Protein 9DO2 (pdb70)

InterPro domains:
  IPR000149 Haemagglutinin, influenzavirus A [PR00330] (30-53)
  IPR000149 Haemagglutinin, influenzavirus A [PR00330] (75-93)
  IPR000149 Haemagglutinin, influenzavirus A [PR00330] (113-128)
  IPR000149 Haemagglutinin, influenzavirus A [PR00330] (193-211)
  IPR000149 Haemagglutinin, influenzavirus A [PR00330] (231-248)
  IPR000149 Haemagglutinin, influenzavirus A [PR00330] (250-270)
  IPR000149 Haemagglutinin, influenzavirus A [PR00330] (309-325)
  IPR000149 Haemagglutinin, influenzavirus A [PR00330] (329-343)
  IPR001364 Haemagglutinin, influenzavirus A/B [MF_04072] (1-566)
  IPR001364 Haemagglutinin, influenzavirus A/B [PF00509] (29-566)
  IPR001364 Haemagglutinin, influenzavirus A/B [PR00329] (30-53)
  IPR001364 Haemagglutinin, influenzavirus A/B [PR00329] (309-325)
  IPR001364 Haemagglutinin, influenzavirus A/B [PR00329] (329-343)
  IPR001364 Haemagglutinin, influenzavirus A/B [PR00329] (380-403)
  IPR001364 Haemagglutinin, influenzavirus A/B [PR00329] (419-440)
  IPR001364 Haemagglutinin, influenzavirus A/B [PR00329] (482-500)
  IPR008980 Viral capsid/haemagglutinin protein [SSF49818] (29-341)
  IPR013828 Haemagglutinin, HA1 chain, alpha/beta domain superfamily [G3DSA:3.90.209.20] (73-288)

Sequence (1109 aa):
VQVMQSGAEARMTGATVKISCKASGYTFSDYFLHWVKQAPGKGLEWMGLVDVDNGEVRYAEKFQGRVTITADTSTETAYLEMTTVTSGDTAVYYCASTTPRGGNPSVYNYFFVDVWGKGTTVTVSSLTQSSSASASLGSSVKLTCTLSSGHDNYIIAWHQQQPGKAPRYLMQVGAGGTYNKGSGVPHRFSGSSSGADRYLTISNLQSDDEADYYCETWDSKTVFGGGTTLTVLQNSSIGEICDSPHQILDGENCTLIDALLGDPQCDGFQNKKWDLFVERSKAYSNCYPYDVPDYASLRSLVASSGTLEFKNESFNWTGVTQNGTSSACIRGSSSSFFSRLNWLTHLNYTYPALNVTMPNNEQFDKLYIWGVHHPGTDKDQIFLYAQSSGRITVSTKRSQQAVIPNIGSRPRIRDIPSRISIYWTIVKPGDILLINSTGNLIAPRGYFKIRSGKSSIMRSDAPIGKCKSECITPNGSIPNDKPFQNVNRITYGACPRYVKQSFHQIEKEFSEVEGRIQDLEKYVEDTKIDLWSYNAQNSSIGEICDSPHQILDGENCTLIDALLGDPQCDGFQNKKWDLFVERSKAYSNCYPYDVPDYASLRSLVASSGTLEFKNESFNWTGVTQNGTSSACIRGSSSSFFSRLNWLTHLNYTYPALNVTMPNNEQFDKLYIWGVHHPGTDKDQIFLYAQSSGRITVSTKRSQQAVIPNIGSRPRIRDIPSRISIYWTIVKPGDILLINSTGNLIAPRGYFKIRSGKSSIMRSDAPIGKCKSECITPNGSIPNDKPFQNVNRITYGACPRYVKQSFHQIEKEFSEVEGRIQDLEKYVEDTKIDLWSYNAQNSSIGEICDSPHQILDGENCTLIDALLGDPQCDGFQNKKWDLFVERSKAYSNCYPYDVPDYASLRSLVASSGTLEFKNESFNWTGVTQNGTSSACIRGSSSSFFSRLNWLALNVTMPNNEQFDKLYIWGVHHITVSTKRSQQAVIPRDIPSRISIYWTIVKPGDILLINSTGNLIAPRGYFKIRSGKSSIMRSDAPIGKCKSECITPNGSIPNDKPFQNVNRITYGACPRYVKQSFHQIEKEFSEVEGRIQDLEKYVEDTKIDLWSYNA

Radius of gyration: 34.78 Å; Cα contacts (8 Å, |Δi|>4): 2765; chains: 5; bounding box: 74×75×114 Å

Foldseek 3Di:
DAKAKDAFDEAAFQAKGKIKIAGPPDPPLFKKKFKWWDAVVGDTHGAWIAGLQDGDIGGDPVNPPQWDWGHDNVVHMTMTMGGRDHQRSFTKIKIFIFDGCNPPPDPPRRNDGDGIYPIYTYGYDD/DAADEAEEDAAFDKDKGKDFDDPVDKFFKKFKKWDAVVGDIGGAWIGTRPQDTDGDPPHDPQKDWGHDIRMIMIMGNGDHDPPWTWMWMQGDDVDRDTNPIYGYDYD/DADFPQFAECPDFHEDEDPAADPVCVLQAQLVPVVSAFDFGQEYEYEPNHDGQADAADEDVVQVVSWQSQQLRTSHWDFDPWCQDQWDWFDFAQRRQHPNHTHHHPFWIQIFGDPLAQAFDKTKDWAQDQAKWKFKKKFKAAAAQVVVCVTHVDSFWWKKKAKPVGIDIDGHDHHFDPDDPNGRIYMYMDMDMAGHRMMIIITISDRITGGRGIGGGDRDQGEYHYANGHYDHDHADKADNSHGDHQPDLAYDPDCDMDDDHRHYEPPNRYDDDADDDDQDDDVVVVVNVVSVVVRHVVNVVD/DEDFPQAAACPDFHEDEQPAADPVCLLQAQLVPVVSAFDFGQEYEHEPNHDGFAAAEDEVVVQVVSFQSQQQRTNHWDFDDWDPPQWDKFDWDCRRDHPNHTGHTPFKIFTFHDPLADAKDKTKDAAQDQAKWKFKWKFKAAAACVVVCVTHVDSQKWWKKAKPVGIDIDDHDHHFDPQDPNGRIYMYMDMDMHGHPMMIIITIRDGIIGGRGIIGGDSHQHEYHYANGHYDHDHAFKADRSHRDHPPDLEYDHDQDIDGDGRHYEPPVHYDRDADDDDDDPDVNVVVNVVSVVVRVVVNVVD/DEDAPQFAACPPFNEDEPPAADPVCVLQAQLVVVVCAFHFGQEYEAEPNHDRQFAAADEVVVQVVSQQSQQQRTSHWDQDPWDPPPKAKQDWDPRRDHPNHTHGGPFWIAMCDKTKDAQQDQAKWKWKWKAKCFWKDKPVGIDDDDGVPDPIYIYMDMDIYHHGMMIITHDDDRIGGGRGIIRGDGDQGEYDYADGHYDHDHAPKADRSYRDHQPDQAYDHDQDIDDDGHHHEDPSRYDHDADDPDDDDDVVVVVNVVVVVVRVVVNVVD

B-factor: mean 86.52, std 24.94, range [23.6, 182.09]

Nearest PDB structures (foldseek):
  6p6p-assembly2_B  TM=9.910E-01  e=1.097E-50  Influenza A virus (A/Sichuan/2/1987(H3N2))
  6mzk-assembly1_A  TM=9.885E-01  e=2.716E-50  Influenza A virus (A/swine/Pennsylvania/A01076779/2010(H3N2))
  6mym-assembly1_C  TM=9.865E-01  e=4.523E-50  Influenza A virus (A/Philippines/2/1982(H3N2))
  8g5a-assembly1_A  TM=9.925E-01  e=8.435E-50  Influenza A virus
  5k9k-assembly1_I  TM=9.317E-01  e=6.036E-47  Influenza A virus (A/Hong Kong/1/1968(H3N2))

Organism: Influenza A virus (NCBI:txid11320)

Secondary structure (DSSP, 8-state):
-----SSEE-SSS-EEEESS--HHHHHHT-GGGGGGTT-B-SEEEE-TT----SS--B-TTHHHHHHHHHHH-B--EEE------SEE----EEEEE-SSSEE--TTEEE-EEBTTB---EEEEEE--SSS-EEEEEEEEE-SSHHHHHHHHS-S---EEEEESS-EEEE------PPPBTTB--EEEEEEEEE-TT-EEEEEESS--EEESEEE-----S-EEEE--PPEE------EETTEE---SSSEE-S-S--BSS-PEE-S----------SS---HHHHHHHHHHHHHHHHHHHH-/-----SSEE-SSS-EEEESS--HHHHHHT-GGGGGGTT-B-SEEEE-TT----SS-EE-TTHHHHHHHHHHH-B--EEE------SSB----EEEEEETTEEE--SSEEE-B-BTTB-PPEEEEEE--SSS-EEEEEEEEE-SSHHHHHHHHS-S---EEEE-SS-EEEE---------BTTB--EEEEEEEEE-TT-EEEEEESS--EEESEEEE----S-EEEE--PPEE----SBB-TT--B--SSSEE-S-S--BSS--EE-S----------SS---HHHHHHHHHHHHHHHHHHHT-/-----S-EE-SSS-EEEESS--HHHHHTT-GGGGGGTT-B-SEEEE-TT----SS-EE-TTHHHHHHHHHHH-B--EEE------SS-----EEEEEETTEEE--SSEEE--EEEEEE--SSS-EEEEEEEE--EEE-SS-EEE---------EEEEEEEE-TT-EEEEEESS-EEEE-EEE-----S-EEEE--PPEE------B-TT----SSSSEE-S-S--BSS--EE-S----------SS---HHHHHHHHHHHHHHHHHHHH-/---EEPPP--EETT--EEEEEE---STTS--EEEEEEE-TTS--EEEEEEETTSS-B---TTTTTTEEEEEETTTTEEEEEESS--GGG-EEEE-EEE---TT----GGGG-EEEE---EEE-EE-/-B----EEE-TT--EEEEEE--TT-SS--EEEEEE-TTS--EEEEEE-TTS-EE--TT--TTEEEEE-SSEEEEEES---SS---EEE-B--SSS--B---EEEEE-

Structure (mmCIF, N/CA/C/O backbone):
data_9DO2
#
_entry.id   9DO2
#
_cell.length_a   1.00
_cell.length_b   1.00
_cell.length_c   1.00
_cell.angle_alpha   90.00
_cell.angle_beta   90.00
_cell.angle_gamma   90.00
#
_symmetry.space_group_name_H-M   'P 1'
#
loop_
_entity.id
_entity.type
_entity.pdbx_description
1 polymer 'Fab-1664 heavy chain'
2 polymer 'Fab-1664 light chain'
3 polymer Hemagglutinin
4 branched 2-acetamido-2-deoxy-beta-D-glucopyranose-(1-4)-2-acetamido-2-deoxy-beta-D-glucopyranose
5 branched beta-D-mannopyranose-(1-4)-2-acetamido-2-deoxy-beta-D-glucopyranose-(1-4)-2-acetamido-2-deoxy-beta-D-glucopyranose
6 branched alpha-D-mannopyranose-(1-2)-alpha-D-mannopyranose-(1-2)-alpha-D-mannopyranose-(1-3)-[alpha-D-mannopyranose-(1-6)]beta-D-mannopyranose-(1-4)-2-acetamido-2-deoxy-beta-D-glucopyranose-(1-4)-2-acetamido-2-deoxy-beta-D-glucopyranose
7 non-polymer 2-acetamido-2-deoxy-beta-D-glucopyranose
#
loop_
_atom_site.group_PDB
_atom_site.id
_atom_site.type_symbol
_atom_site.label_atom_id
_atom_site.label_alt_id
_atom_site.label_comp_id
_atom_site.label_asym_id
_atom_site.label_entity_id
_atom_site.label_seq_id
_atom_site.pdbx_PDB_ins_code
_atom_site.Cartn_x
_atom_site.Cartn_y
_atom_site.Cartn_z
_atom_site.occupancy
_atom_site.B_iso_or_equiv
_atom_site.auth_seq_id
_atom_site.auth_comp_id
_atom_site.auth_asym_id
_atom_site.auth_atom_id
_atom_site.pdbx_PDB_model_num
ATOM 1 N N . VAL A 1 2 ? 192.208 207.330 169.271 1.00 75.89 2 VAL H N 1
ATOM 2 C CA . VAL A 1 2 ? 192.597 208.715 169.040 1.00 77.64 2 VAL H CA 1
ATOM 3 C C . VAL A 1 2 ? 192.513 209.022 167.548 1.00 76.87 2 VAL H C 1
ATOM 4 O O . VAL A 1 2 ? 192.647 208.126 166.712 1.00 75.12 2 VAL H O 1
ATOM 8 N N . GLN A 1 3 ? 192.269 210.288 167.215 1.00 76.80 3 GLN H N 1
ATOM 9 C CA . GLN A 1 3 ? 192.153 210.719 165.830 1.00 74.67 3 GLN H CA 1
ATOM 10 C C . GLN A 1 3 ? 192.902 212.028 165.643 1.00 65.58 3 GLN H C 1
ATOM 11 O O . GLN A 1 3 ? 192.877 212.896 166.519 1.00 60.70 3 GLN H O 1
ATOM 17 N N . VAL A 1 4 ? 193.572 212.160 164.500 1.00 65.78 4 VAL H N 1
ATOM 18 C CA . VAL A 1 4 ? 194.235 213.398 164.105 1.00 65.07 4 VAL H CA 1
ATOM 19 C C . VAL A 1 4 ? 193.798 213.732 162.687 1.00 67.52 4 VAL H C 1
ATOM 20 O O . VAL A 1 4 ? 193.916 212.896 161.785 1.00 68.17 4 VAL H O 1
ATOM 24 N N . MET A 1 5 ? 193.300 214.950 162.489 1.00 69.11 5 MET H N 1
ATOM 25 C CA . MET A 1 5 ? 192.838 215.397 161.183 1.00 71.35 5 MET H CA 1
ATOM 26 C C . MET A 1 5 ? 193.398 216.780 160.888 1.00 72.49 5 MET H C 1
ATOM 27 O O . MET A 1 5 ? 193.687 217.561 161.799 1.00 74.00 5 MET H O 1
ATOM 32 N N . GLN A 1 6 ? 193.548 217.075 159.599 1.00 72.71 6 GLN H N 1
ATOM 33 C CA . GLN A 1 6 ? 194.134 218.322 159.137 1.00 73.69 6 GLN H CA 1
ATOM 34 C C . GLN A 1 6 ? 193.092 219.145 158.391 1.00 77.99 6 GLN H C 1
ATOM 35 O O . GLN A 1 6 ? 192.122 218.613 157.845 1.00 80.10 6 GLN H O 1
ATOM 41 N N . SER A 1 7 ? 193.306 220.458 158.374 1.00 78.57 7 SER H N 1
ATOM 42 C CA . SER A 1 7 ? 192.393 221.367 157.697 1.00 81.05 7 SER H CA 1
ATOM 43 C C . SER A 1 7 ? 192.629 221.343 156.193 1.00 84.12 7 SER H C 1
ATOM 44 O O . SER A 1 7 ? 193.773 221.348 155.729 1.00 85.99 7 SER H O 1
ATOM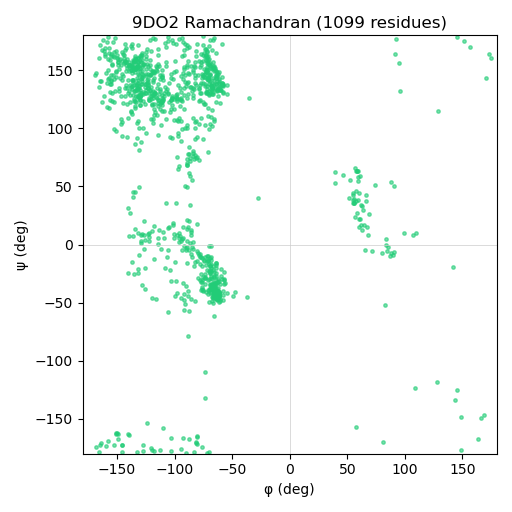 47 N N . GLY A 1 8 ? 191.535 221.323 155.432 1.00 84.44 8 GLY H N 1
ATOM 48 C CA . GLY A 1 8 ? 191.609 221.298 153.984 1.00 90.00 8 GLY H CA 1
ATOM 49 C C . GLY A 1 8 ? 192.369 222.469 153.399 1.00 97.74 8 GLY H C 1
ATOM 50 O O . GLY A 1 8 ? 192.123 223.624 153.759 1.00 98.32 8 GLY H O 1
ATOM 51 N N . ALA A 1 9 ? 193.298 222.183 152.493 1.00 101.35 9 ALA H N 1
ATOM 52 C CA . ALA A 1 9 ? 194.150 223.209 151.914 1.00 101.78 9 ALA H CA 1
ATOM 53 C C . ALA A 1 9 ? 193.532 223.775 150.639 1.00 105.41 9 ALA H C 1
ATOM 54 O O . ALA A 1 9 ? 192.519 223.290 150.132 1.00 107.56 9 ALA H O 1
ATOM 56 N N . GLU A 1 10 ? 194.167 224.824 150.121 1.00 108.25 11 GLU H N 1
ATOM 57 C CA . GLU A 1 10 ? 193.726 225.466 148.891 1.00 114.59 11 GLU H CA 1
ATOM 58 C C . GLU A 1 10 ? 194.955 225.948 148.134 1.00 113.45 11 GLU H C 1
ATOM 59 O O . GLU A 1 10 ? 196.028 226.138 148.713 1.00 110.18 11 GLU H O 1
ATOM 65 N N . ALA A 1 11 ? 194.789 226.132 146.828 1.00 115.28 12 ALA H N 1
ATOM 66 C CA . ALA A 1 11 ? 195.889 226.589 145.993 1.00 114.01 12 ALA H CA 1
ATOM 67 C C . ALA A 1 11 ? 196.287 228.015 146.351 1.00 115.51 12 ALA H C 1
ATOM 68 O O . ALA A 1 11 ? 195.441 228.855 146.670 1.00 116.46 12 ALA H O 1
ATOM 70 N N . ARG A 1 12 ? 197.589 228.284 146.299 1.00 116.46 13 ARG H N 1
ATOM 71 C CA . ARG A 1 12 ? 198.132 229.612 146.541 1.00 118.92 13 ARG H CA 1
ATOM 72 C C . ARG A 1 12 ? 199.051 229.996 145.391 1.00 120.05 13 ARG H C 1
ATOM 73 O O . ARG A 1 12 ? 199.458 229.155 144.586 1.00 119.11 13 ARG H O 1
ATOM 81 N N . MET A 1 13 ? 199.359 231.283 145.310 1.00 122.07 14 MET H N 1
ATOM 82 C CA . MET A 1 13 ? 200.229 231.814 144.272 1.00 121.60 14 MET H CA 1
ATOM 83 C C . MET A 1 13 ? 201.640 232.017 144.816 1.00 122.47 14 MET H C 1
ATOM 84 O O . MET A 1 13 ? 201.854 232.131 146.025 1.00 122.59 14 MET H O 1
ATOM 89 N N . THR A 1 14 ? 202.607 232.049 143.900 1.00 123.99 15 THR H N 1
ATOM 90 C CA . THR A 1 14 ? 203.998 232.234 144.289 1.00 124.24 15 THR H CA 1
ATOM 91 C C . THR A 1 14 ? 204.187 233.592 144.954 1.00 123.69 15 THR H C 1
ATOM 92 O O . THR A 1 14 ? 203.716 234.617 144.454 1.00 124.45 15 THR H O 1
ATOM 96 N N . GLY A 1 15 ? 204.881 233.597 146.095 1.00 121.71 16 GLY H N 1
ATOM 97 C CA . GLY A 1 15 ? 205.094 234.800 146.864 1.00 121.25 16 GLY H CA 1
ATOM 98 C C . GLY A 1 15 ? 204.047 235.082 147.919 1.00 123.96 16 GLY H C 1
ATOM 99 O O . GLY A 1 15 ? 204.223 236.022 148.707 1.00 122.96 16 GLY H O 1
ATOM 100 N N . ALA A 1 16 ? 202.970 234.305 147.965 1.00 125.91 17 ALA H N 1
ATOM 101 C CA . ALA A 1 16 ? 201.913 234.494 148.947 1.00 125.14 17 ALA H CA 1
ATOM 102 C C . ALA A 1 16 ? 202.250 233.719 150.221 1.00 123.50 17 ALA H C 1
ATOM 103 O O . ALA A 1 16 ? 203.377 233.256 150.415 1.00 121.56 17 ALA H O 1
ATOM 105 N N . THR A 1 17 ? 201.270 233.579 151.109 1.00 122.58 18 THR H N 1
ATOM 106 C CA . THR A 1 17 ? 201.441 232.867 152.367 1.00 116.06 18 THR H CA 1
ATOM 107 C C . THR A 1 17 ? 200.391 231.769 152.489 1.00 111.10 18 THR H C 1
ATOM 108 O O . THR A 1 17 ? 199.291 231.874 151.938 1.00 111.64 18 THR H O 1
ATOM 112 N N . VAL A 1 18 ? 200.745 230.709 153.216 1.00 106.34 19 VAL H N 1
ATOM 113 C CA . VAL A 1 18 ? 199.883 229.548 153.389 1.00 101.85 19 VAL H CA 1
ATOM 114 C C . VAL A 1 18 ? 199.741 229.263 154.879 1.00 94.03 19 VAL H C 1
ATOM 115 O O . VAL A 1 18 ? 200.591 229.634 155.691 1.00 92.02 19 VAL H O 1
ATOM 119 N N . LYS A 1 19 ? 198.638 228.606 155.237 1.00 87.83 20 LYS H N 1
ATOM 120 C CA . LYS A 1 19 ? 198.352 228.253 156.620 1.00 79.15 20 LYS H CA 1
ATOM 121 C C . LYS A 1 19 ? 197.785 226.842 156.675 1.00 74.95 20 LYS H C 1
ATOM 122 O O . LYS A 1 19 ? 196.939 226.473 155.856 1.00 76.50 20 LYS H O 1
ATOM 128 N N . ILE A 1 20 ? 198.253 226.058 157.646 1.00 69.83 21 ILE H N 1
ATOM 129 C CA . ILE A 1 20 ? 197.804 224.685 157.845 1.00 66.32 21 ILE H CA 1
ATOM 130 C C . ILE A 1 20 ? 197.443 224.501 159.312 1.00 65.71 21 ILE H C 1
ATOM 131 O O . ILE A 1 20 ? 198.169 224.961 160.200 1.00 67.52 21 ILE H O 1
ATOM 136 N N . SER A 1 21 ? 196.320 223.831 159.563 1.00 66.10 22 SER H N 1
ATOM 137 C CA . SER A 1 21 ? 195.806 223.613 160.907 1.00 68.02 22 SER H CA 1
ATOM 138 C C . SER A 1 21 ? 195.740 222.124 161.216 1.00 66.40 22 SER H C 1
ATOM 139 O O . SER A 1 21 ? 195.393 221.316 160.350 1.00 69.10 22 SER H O 1
ATOM 142 N N . CYS A 1 22 ? 196.069 221.768 162.456 1.00 61.48 23 CYS H N 1
ATOM 143 C CA . CYS A 1 22 ? 195.975 220.396 162.930 1.00 58.80 23 CYS H CA 1
ATOM 144 C C . CYS A 1 22 ? 195.429 220.384 164.348 1.00 60.33 23 CYS H C 1
ATOM 145 O O . CYS A 1 22 ? 195.578 221.353 165.096 1.00 63.19 23 CYS H O 1
ATOM 148 N N . LYS A 1 23 ? 194.807 219.265 164.712 1.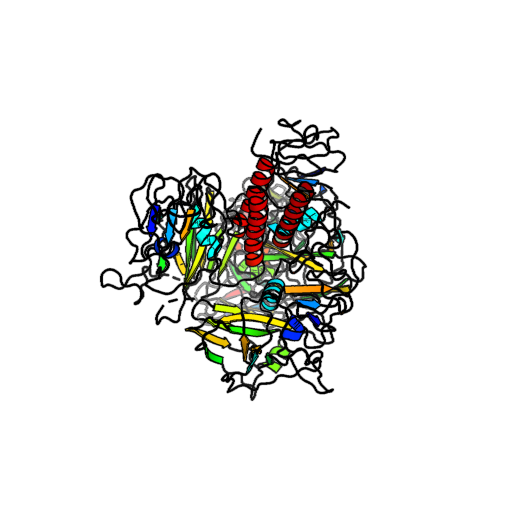00 58.85 24 LYS H N 1
ATOM 149 C CA . LYS A 1 23 ? 194.300 219.063 166.062 1.00 58.31 24 LYS H CA 1
ATOM 150 C C . LYS A 1 23 ? 193.986 217.583 166.233 1.00 63.19 24 LYS H C 1
ATOM 151 O O . LYS A 1 23 ? 193.415 216.959 165.335 1.00 69.73 24 LYS H O 1
ATOM 157 N N . ALA A 1 24 ? 194.382 217.023 167.375 1.00 59.40 25 ALA H N 1
ATOM 158 C CA . ALA A 1 24 ? 194.105 215.628 167.684 1.00 62.27 25 ALA H CA 1
ATOM 159 C C . ALA A 1 24 ? 193.009 215.483 168.731 1.00 62.84 25 ALA H C 1
ATOM 160 O O . ALA A 1 24 ? 191.990 214.833 168.478 1.00 65.10 25 ALA H O 1
ATOM 162 N N . SER A 1 25 ? 193.203 216.072 169.910 1.00 62.39 26 SER H N 1
ATOM 163 C CA . SER A 1 25 ? 192.221 216.212 170.984 1.00 64.77 26 SER H CA 1
ATOM 164 C C . SER A 1 25 ? 191.798 214.887 171.606 1.00 67.43 26 SER H C 1
ATOM 165 O O . SER A 1 25 ? 191.038 214.896 172.583 1.00 68.22 26 SER H O 1
ATOM 168 N N . GLY A 1 26 ? 192.257 213.747 171.084 1.00 69.82 27 GLY H N 1
ATOM 169 C CA . GLY A 1 26 ? 191.807 212.471 171.610 1.00 69.61 27 GLY H CA 1
ATOM 170 C C . GLY A 1 26 ? 192.497 212.057 172.889 1.00 69.02 27 GLY H C 1
ATOM 171 O O . GLY A 1 26 ? 191.910 211.345 173.708 1.00 71.31 27 GLY H O 1
ATOM 172 N N . TYR A 1 27 ? 193.738 212.490 173.082 1.00 67.21 28 TYR H N 1
ATOM 173 C CA . TYR A 1 27 ? 194.482 212.151 174.285 1.00 67.69 28 TYR H CA 1
ATOM 174 C C . TYR A 1 27 ? 193.950 212.941 175.472 1.00 70.57 28 TYR H C 1
ATOM 175 O O . TYR A 1 27 ? 193.683 214.141 175.366 1.00 71.30 28 TYR H O 1
ATOM 184 N N . THR A 1 28 ? 193.795 212.262 176.607 1.00 71.09 29 THR H N 1
ATOM 185 C CA . THR A 1 28 ? 193.237 212.890 177.804 1.00 71.62 29 THR H CA 1
ATOM 186 C C . THR A 1 28 ? 194.307 213.495 178.698 1.00 67.97 29 THR H C 1
ATOM 187 O O . THR A 1 28 ? 194.337 213.235 179.904 1.00 69.47 29 THR H O 1
ATOM 191 N N . PHE A 1 29 ? 195.202 214.311 178.144 1.00 61.99 30 PHE H N 1
ATOM 192 C CA . PHE A 1 29 ? 196.163 215.050 178.950 1.00 62.56 30 PHE H CA 1
ATOM 193 C C . PHE A 1 29 ? 196.416 216.473 178.479 1.00 62.61 30 PHE H C 1
ATOM 194 O O . PHE A 1 29 ? 196.810 217.305 179.306 1.00 64.68 30 PHE H O 1
ATOM 202 N N . SER A 1 30 ? 196.190 216.785 177.202 1.00 59.48 35 SER H N 1
ATOM 203 C CA . SER A 1 30 ? 196.519 218.094 176.637 1.00 59.29 35 SER H CA 1
ATOM 204 C C . SER A 1 30 ? 197.966 218.467 176.946 1.00 57.08 35 SER H C 1
ATOM 205 O O . SER A 1 30 ? 198.284 219.613 177.270 1.00 57.82 35 SER H O 1
ATOM 208 N N . ASP A 1 31 ? 198.854 217.478 176.850 1.00 58.64 36 ASP H N 1
ATOM 209 C CA . ASP A 1 31 ? 200.260 217.659 177.182 1.00 53.15 36 ASP H CA 1
ATOM 210 C C . ASP A 1 31 ? 201.153 216.951 176.171 1.00 45.73 36 ASP H C 1
ATOM 211 O O . ASP A 1 31 ? 202.276 216.551 176.496 1.00 44.01 36 ASP H O 1
ATOM 216 N N . TYR A 1 32 ? 200.669 216.790 174.946 1.00 44.80 37 TYR H N 1
ATOM 217 C CA . TYR A 1 32 ? 201.314 215.966 173.939 1.00 40.56 37 TYR H CA 1
ATOM 218 C C . TYR A 1 32 ? 201.964 216.836 172.871 1.00 43.41 37 TYR H C 1
ATOM 219 O O . TYR A 1 32 ? 201.593 217.995 172.670 1.00 48.50 37 TYR H O 1
ATOM 228 N N . PHE A 1 33 ? 202.947 216.258 172.189 1.00 42.43 38 PHE H N 1
ATOM 229 C CA . PHE A 1 33 ? 203.647 216.947 171.116 1.00 39.46 38 PHE H CA 1
ATOM 230 C C . PHE A 1 33 ? 202.998 216.660 169.768 1.00 35.55 38 PHE H C 1
ATOM 231 O O . PHE A 1 33 ? 202.386 215.611 169.555 1.00 36.16 38 PHE H O 1
ATOM 239 N N . LEU A 1 34 ? 203.149 217.614 168.856 1.00 32.67 39 LEU H N 1
ATOM 240 C CA . LEU A 1 34 ? 202.646 217.517 167.492 1.00 29.08 39 LEU H CA 1
ATOM 241 C C . LEU A 1 34 ? 203.786 217.882 166.552 1.00 31.31 39 LEU H C 1
ATOM 242 O O . LEU A 1 34 ? 204.328 218.987 166.633 1.00 37.48 39 LEU H O 1
ATOM 247 N N . HIS A 1 35 ? 204.167 216.957 165.682 1.00 26.94 40 HIS H N 1
ATOM 248 C CA . HIS A 1 35 ? 205.302 217.198 164.807 1.00 28.59 40 HIS H CA 1
ATOM 249 C C . HIS A 1 35 ? 204.860 217.896 163.524 1.00 34.85 40 HIS H C 1
ATOM 250 O O . HIS A 1 35 ? 203.670 218.033 163.236 1.00 41.68 40 HIS H O 1
ATOM 257 N N . TRP A 1 36 ? 205.844 218.355 162.753 1.00 34.59 41 TRP H N 1
ATOM 258 C CA . TRP A 1 36 ? 205.625 218.861 161.404 1.00 35.08 41 TRP H CA 1
ATOM 259 C C . TRP A 1 36 ? 206.687 218.251 160.505 1.00 38.81 41 TRP H C 1
ATOM 260 O O . TRP A 1 36 ? 207.884 218.388 160.778 1.00 46.14 41 TRP H O 1
ATOM 271 N N . VAL A 1 37 ? 206.257 217.568 159.450 1.00 39.39 42 VAL H N 1
ATOM 272 C CA . VAL A 1 37 ? 207.171 216.902 158.532 1.00 50.57 42 VAL H CA 1
ATOM 273 C C . VAL A 1 37 ? 206.801 217.294 157.110 1.00 54.44 42 VAL H C 1
ATOM 274 O O . VAL A 1 37 ? 205.639 217.175 156.711 1.00 53.25 42 VAL H O 1
ATOM 278 N N . LYS A 1 38 ? 207.789 217.758 156.352 1.00 58.31 43 LYS H N 1
ATOM 279 C CA . LYS A 1 38 ? 207.610 218.102 154.950 1.00 55.89 43 LYS H CA 1
ATOM 280 C C . LYS A 1 38 ? 207.859 216.875 154.084 1.00 59.55 43 LYS H C 1
ATOM 281 O O . LYS A 1 38 ? 208.767 216.085 154.358 1.00 61.43 43 LYS H O 1
ATOM 287 N N . GLN A 1 39 ? 207.035 216.703 153.047 1.00 65.25 44 GLN H N 1
ATOM 288 C CA . GLN A 1 39 ? 207.283 215.646 152.068 1.00 73.52 44 GLN H CA 1
ATOM 289 C C . GLN A 1 39 ? 206.839 216.153 150.699 1.00 83.66 44 GLN H C 1
ATOM 290 O O . GLN A 1 39 ? 205.639 216.269 150.435 1.00 84.60 44 GLN H O 1
ATOM 296 N N . ALA A 1 40 ? 207.810 216.483 149.856 1.00 88.61 45 ALA H N 1
ATOM 297 C CA . ALA A 1 40 ? 207.527 216.694 148.450 1.00 93.12 45 ALA H CA 1
ATOM 298 C C . ALA A 1 40 ? 207.343 215.347 147.759 1.00 97.13 45 ALA H C 1
ATOM 299 O O . ALA A 1 40 ? 207.966 214.355 148.148 1.00 96.65 45 ALA H O 1
ATOM 301 N N . PRO A 1 41 ? 206.478 215.277 146.748 1.00 99.03 46 PRO H N 1
ATOM 302 C CA . PRO A 1 41 ? 206.333 214.024 145.997 1.00 99.75 46 PRO H CA 1
ATOM 303 C C . PRO A 1 41 ? 207.656 213.626 145.360 1.00 101.67 46 PRO H C 1
ATOM 304 O O . PRO A 1 41 ? 208.346 214.448 144.754 1.00 102.36 46 PRO H O 1
ATOM 308 N N . GLY A 1 42 ? 208.011 212.352 145.513 1.00 100.96 47 GLY H N 1
ATOM 309 C CA . GLY A 1 42 ? 209.294 211.856 145.073 1.00 99.69 47 GLY H CA 1
ATOM 310 C C . GLY A 1 42 ? 210.408 211.985 146.089 1.00 99.74 47 GLY H C 1
ATOM 311 O O . GLY A 1 42 ? 211.507 211.468 145.848 1.00 100.35 47 GLY H O 1
ATOM 312 N N . LYS A 1 43 ? 210.165 212.659 147.207 1.00 99.39 48 LYS H N 1
ATOM 313 C CA . LYS A 1 43 ? 211.144 212.834 148.268 1.00 100.86 48 LYS H CA 1
ATOM 314 C C . LYS A 1 43 ? 210.759 211.998 149.483 1.00 95.49 48 LYS H C 1
ATOM 315 O O . LYS A 1 43 ? 209.688 211.389 149.541 1.00 93.34 48 LYS H O 1
ATOM 321 N N . GLY A 1 44 ? 211.661 211.976 150.462 1.00 94.56 49 GLY H N 1
ATOM 322 C CA . GLY A 1 44 ? 211.414 211.318 151.726 1.00 92.39 49 GLY H CA 1
ATOM 323 C C . GLY A 1 44 ? 210.885 212.279 152.774 1.00 87.16 49 GLY H C 1
ATOM 324 O O . GLY A 1 44 ? 210.622 213.455 152.514 1.00 83.21 49 GLY H O 1
ATOM 325 N N . LEU A 1 45 ? 210.725 211.755 153.986 1.00 82.05 50 LEU H N 1
ATOM 326 C CA . LEU A 1 45 ? 210.254 212.562 155.102 1.00 72.74 50 LEU H CA 1
ATOM 327 C C . LEU A 1 45 ? 211.391 213.421 155.641 1.00 70.00 50 LEU H C 1
ATOM 328 O O . LEU A 1 45 ? 212.491 212.921 155.899 1.00 68.99 50 LEU H O 1
ATOM 333 N N . GLU A 1 46 ? 211.126 214.716 155.806 1.00 64.92 51 GLU H N 1
ATOM 334 C CA . GLU A 1 46 ? 212.108 215.664 156.321 1.00 61.24 51 GLU H CA 1
ATOM 335 C C . GLU A 1 46 ? 211.493 216.411 157.494 1.00 53.23 51 GLU H C 1
ATOM 336 O O . GLU A 1 46 ? 210.440 217.039 157.347 1.00 54.81 51 GLU H O 1
ATOM 342 N N . TRP A 1 47 ? 212.146 216.349 158.649 1.00 52.07 52 TRP H N 1
ATOM 343 C CA . TRP A 1 47 ? 211.636 217.027 159.829 1.00 49.81 52 TRP H CA 1
ATOM 344 C C . TRP A 1 47 ? 211.885 218.526 159.737 1.00 50.06 52 TRP H C 1
ATOM 345 O O . TRP A 1 47 ? 212.894 218.977 159.190 1.00 58.39 52 TRP H O 1
ATOM 356 N N . MET A 1 48 ? 210.948 219.301 160.282 1.00 45.71 53 MET H N 1
ATOM 357 C CA . MET A 1 48 ? 211.060 220.754 160.242 1.00 46.78 53 MET H CA 1
ATOM 358 C C . MET A 1 48 ? 210.813 221.374 161.610 1.00 43.74 53 MET H C 1
ATOM 359 O O . MET A 1 48 ? 211.275 222.487 161.883 1.00 45.55 53 MET H O 1
ATOM 364 N N . GLY A 1 49 ? 210.085 220.674 162.475 1.00 42.00 54 GLY H N 1
ATOM 365 C CA . GLY A 1 49 ? 209.774 221.224 163.779 1.00 42.25 54 GLY H CA 1
ATOM 366 C C . GLY A 1 49 ? 208.837 220.383 164.618 1.00 40.84 54 GLY H C 1
ATOM 367 O O . GLY A 1 49 ? 208.118 219.521 164.107 1.00 44.94 54 GLY H O 1
ATOM 368 N N . LEU A 1 50 ? 208.845 220.634 165.922 1.00 37.55 55 LEU H N 1
ATOM 369 C CA . LEU A 1 50 ? 208.042 219.896 166.887 1.00 36.83 55 LEU H CA 1
ATOM 370 C C . LEU A 1 50 ? 207.391 220.900 167.825 1.00 37.08 55 LEU H C 1
ATOM 371 O O . LEU A 1 50 ? 208.069 221.794 168.339 1.00 44.64 55 LEU H O 1
ATOM 376 N N . VAL A 1 51 ? 206.090 220.757 168.058 1.00 30.70 56 VAL H N 1
ATOM 377 C CA . VAL A 1 51 ? 205.316 221.726 168.823 1.00 33.48 56 VAL H CA 1
ATOM 378 C C . VAL A 1 51 ? 204.822 221.063 170.099 1.00 39.08 56 VAL H C 1
ATOM 379 O O . VAL A 1 51 ? 204.340 219.926 170.069 1.00 40.37 56 VAL H O 1
ATOM 383 N N . ASP A 1 52 ? 204.951 221.768 171.216 1.00 43.88 57 ASP H N 1
ATOM 384 C CA . ASP A 1 52 ? 204.378 221.342 172.488 1.00 47.99 57 ASP H CA 1
ATOM 385 C C . ASP A 1 52 ? 203.059 222.086 172.648 1.00 52.40 57 ASP H C 1
ATOM 386 O O . ASP A 1 52 ? 203.044 223.294 172.891 1.00 55.66 57 ASP H O 1
ATOM 391 N N . VAL A 1 53 ? 201.947 221.365 172.492 1.00 50.61 58 VAL H N 1
ATOM 392 C CA . VAL A 1 53 ? 200.634 222.002 172.547 1.00 50.40 58 VAL H CA 1
ATOM 393 C C . VAL A 1 53 ? 200.352 222.557 173.935 1.00 53.20 58 VAL H C 1
ATOM 394 O O . VAL A 1 53 ? 199.598 223.526 174.085 1.00 59.11 58 VAL H O 1
ATOM 398 N N . ASP A 1 54 ? 200.949 221.964 174.969 1.00 52.97 59 ASP H N 1
ATOM 399 C CA . ASP A 1 54 ? 200.641 222.373 176.335 1.00 55.39 59 ASP H CA 1
ATOM 400 C C . ASP A 1 54 ? 201.264 223.719 176.689 1.00 56.51 59 ASP H C 1
ATOM 401 O O . ASP A 1 54 ? 200.727 224.443 177.535 1.00 59.34 59 ASP H O 1
ATOM 406 N N . ASN A 1 55 ? 202.379 224.074 176.062 1.00 55.35 62 ASN H N 1
ATOM 407 C CA . ASN A 1 55 ? 203.125 225.270 176.436 1.00 58.52 62 ASN H CA 1
ATOM 408 C C . ASN A 1 55 ? 203.607 225.946 175.156 1.00 59.19 62 ASN H C 1
ATOM 409 O O . ASN A 1 55 ? 203.104 225.687 174.059 1.00 56.32 62 ASN H O 1
ATOM 414 N N . GLY A 1 56 ? 204.571 226.850 175.290 1.00 61.37 63 GLY H N 1
ATOM 415 C CA . GLY A 1 56 ? 205.106 227.591 174.170 1.00 60.85 63 GLY H CA 1
ATOM 416 C C . GLY A 1 56 ? 206.327 226.992 173.508 1.00 61.16 63 GLY H C 1
ATOM 417 O O . GLY A 1 56 ? 207.002 227.692 172.746 1.00 60.00 63 GLY H O 1
ATOM 418 N N . GLU A 1 57 ? 206.640 225.726 173.771 1.00 61.42 64 GLU H N 1
ATOM 419 C CA . GLU A 1 57 ? 207.825 225.113 173.183 1.00 56.85 64 GLU H CA 1
ATOM 420 C C . GLU A 1 57 ? 207.588 224.823 171.706 1.00 52.38 64 GLU H C 1
ATOM 421 O O . GLU A 1 57 ? 206.664 224.083 171.350 1.00 49.62 64 GLU H O 1
ATOM 427 N N . VAL A 1 58 ? 208.418 225.411 170.850 1.00 50.29 65 VAL H N 1
ATOM 428 C CA . VAL A 1 58 ? 208.423 225.129 169.420 1.00 45.77 65 VAL H CA 1
ATOM 429 C C . VAL A 1 58 ? 209.854 224.812 169.012 1.00 48.54 65 VAL H C 1
ATOM 430 O O . VAL A 1 58 ? 210.773 225.583 169.310 1.00 57.34 65 VAL H O 1
ATOM 434 N N . ARG A 1 59 ? 210.042 223.686 168.336 1.00 42.33 66 ARG H N 1
ATOM 435 C CA . ARG A 1 59 ? 211.355 223.232 167.909 1.00 45.77 66 ARG H CA 1
ATOM 436 C C . ARG A 1 59 ? 211.490 223.395 166.400 1.00 49.71 66 ARG H C 1
ATOM 437 O O . ARG A 1 59 ? 210.522 223.682 165.693 1.00 46.74 66 ARG H O 1
ATOM 445 N N . TYR A 1 60 ? 212.714 223.203 165.912 1.00 53.55 67 TYR H N 1
ATOM 446 C CA . TYR A 1 60 ? 213.026 223.417 164.507 1.00 53.73 67 TYR H CA 1
ATOM 447 C C . TYR A 1 60 ? 214.157 222.490 164.090 1.00 51.31 67 TYR H C 1
ATOM 448 O O . TYR A 1 60 ? 214.881 221.943 164.925 1.00 48.21 67 TYR H O 1
ATOM 457 N N . ALA A 1 61 ? 214.299 222.324 162.781 1.00 54.23 68 ALA H N 1
ATOM 458 C CA . ALA A 1 61 ? 215.443 221.646 162.193 1.00 56.38 68 ALA H CA 1
ATOM 459 C C . ALA A 1 61 ? 216.418 222.677 161.638 1.00 61.88 68 ALA H C 1
ATOM 460 O O . ALA A 1 61 ? 216.143 223.878 161.607 1.00 62.99 68 ALA H O 1
ATOM 462 N N . GLU A 1 62 ? 217.579 222.191 161.195 1.00 62.82 69 GLU H N 1
ATOM 463 C CA . GLU A 1 62 ? 218.612 223.100 160.709 1.00 66.73 69 GLU H CA 1
ATOM 464 C C . GLU A 1 62 ? 218.211 223.769 159.399 1.00 66.21 69 GLU H C 1
ATOM 465 O O . GLU A 1 62 ? 218.565 224.931 159.167 1.00 66.68 69 GLU H O 1
ATOM 471 N N . LYS A 1 63 ? 217.477 223.067 158.537 1.00 66.65 70 LYS H N 1
ATOM 472 C CA . LYS A 1 63 ? 217.092 223.611 157.241 1.00 69.59 70 LYS H CA 1
ATOM 473 C C . LYS A 1 63 ? 215.795 224.409 157.278 1.00 69.24 70 LYS H C 1
ATOM 474 O O . LYS A 1 63 ? 215.422 224.995 156.256 1.00 68.12 70 LYS H O 1
ATOM 480 N N . PHE A 1 64 ? 215.100 224.449 158.414 1.00 66.63 71 PHE H N 1
ATOM 481 C CA . PHE A 1 64 ? 213.856 225.196 158.530 1.00 64.34 71 PHE H CA 1
ATOM 482 C C . PHE A 1 64 ? 213.877 226.249 159.628 1.00 64.02 71 PHE H C 1
ATOM 483 O O . PHE A 1 64 ? 212.851 226.899 159.858 1.00 63.67 71 PHE H O 1
ATOM 491 N N . GLN A 1 65 ? 215.000 226.432 160.315 1.00 64.56 72 GLN H N 1
ATOM 492 C CA . GLN A 1 65 ? 215.091 227.466 161.334 1.00 65.94 72 GLN H CA 1
ATOM 493 C C . GLN A 1 65 ? 215.022 228.850 160.700 1.00 69.37 72 GLN H C 1
ATOM 494 O O . GLN A 1 65 ? 215.663 229.117 159.679 1.00 69.41 72 GLN H O 1
ATOM 500 N N . GLY A 1 66 ? 214.238 229.729 161.308 1.00 70.92 74 GLY H N 1
ATOM 501 C CA . GLY A 1 66 ? 214.121 231.106 160.827 1.00 71.40 74 GLY H CA 1
ATOM 502 C C . GLY A 1 66 ? 213.161 231.353 159.685 1.00 69.97 74 GLY H C 1
ATOM 503 O O . GLY A 1 66 ? 212.302 232.233 159.779 1.00 70.61 74 GLY H O 1
ATOM 504 N N . ARG A 1 67 ? 213.292 230.594 158.595 1.00 68.32 75 ARG H N 1
ATOM 505 C CA . ARG A 1 67 ? 212.436 230.808 157.433 1.00 70.75 75 ARG H CA 1
ATOM 506 C C . ARG A 1 67 ? 210.985 230.445 157.722 1.00 73.29 75 ARG H C 1
ATOM 507 O O . ARG A 1 67 ? 210.070 231.042 157.143 1.00 78.00 75 ARG H O 1
ATOM 515 N N . VAL A 1 68 ? 210.756 229.486 158.614 1.00 74.76 76 VAL H N 1
ATOM 516 C CA . VAL A 1 68 ? 209.429 228.950 158.890 1.00 73.59 76 VAL H CA 1
ATOM 517 C C . VAL A 1 68 ? 209.077 229.238 160.343 1.00 73.24 76 VAL H C 1
ATOM 518 O O . VAL A 1 68 ? 209.880 228.975 161.246 1.00 71.06 76 VAL H O 1
ATOM 522 N N . THR A 1 69 ? 207.882 229.783 160.563 1.00 74.91 77 THR H N 1
ATOM 523 C CA . THR A 1 69 ? 207.356 230.039 161.895 1.00 72.84 77 THR H CA 1
ATOM 524 C C . THR A 1 69 ? 206.164 229.130 162.164 1.00 69.64 77 THR H C 1
ATOM 525 O O . THR A 1 69 ? 205.268 229.000 161.324 1.00 70.04 77 THR H O 1
ATOM 529 N N . ILE A 1 70 ? 206.151 228.515 163.345 1.00 66.17 78 ILE H N 1
ATOM 530 C CA . ILE A 1 70 ? 205.138 227.538 163.728 1.00 62.49 78 ILE H CA 1
ATOM 531 C C . ILE A 1 70 ? 204.520 227.980 165.045 1.00 65.19 78 ILE H C 1
ATOM 532 O O . ILE A 1 70 ? 205.240 228.393 165.961 1.00 64.51 78 ILE H O 1
ATOM 537 N N . THR A 1 71 ? 203.192 227.902 165.144 1.00 66.62 79 THR H N 1
ATOM 538 C CA . THR A 1 71 ? 202.485 228.324 166.344 1.00 67.61 79 THR H CA 1
ATOM 539 C C . THR A 1 71 ? 201.493 227.245 166.758 1.00 62.38 79 THR H C 1
ATOM 540 O O . THR A 1 71 ? 201.258 226.273 166.040 1.00 60.42 79 THR H O 1
ATOM 544 N N . ALA A 1 72 ? 200.906 227.427 167.938 1.00 60.38 80 ALA H N 1
ATOM 545 C CA . ALA A 1 72 ? 199.867 226.518 168.414 1.00 54.85 80 ALA H CA 1
ATOM 546 C C . ALA A 1 72 ? 199.014 227.255 169.430 1.00 60.27 80 ALA H C 1
ATOM 547 O O . ALA A 1 72 ? 199.537 227.773 170.421 1.00 66.86 80 ALA H O 1
ATOM 549 N N . ASP A 1 73 ? 197.710 227.301 169.181 1.00 60.37 81 ASP H N 1
ATOM 550 C CA . ASP A 1 73 ? 196.763 227.874 170.129 1.00 62.23 81 ASP H CA 1
ATOM 551 C C . ASP A 1 73 ? 196.468 226.819 171.185 1.00 63.11 81 ASP H C 1
ATOM 552 O O . ASP A 1 73 ? 195.775 225.831 170.912 1.00 65.26 81 ASP H O 1
ATOM 557 N N . THR A 1 74 ? 197.024 227.010 172.384 1.00 60.86 82 THR H N 1
ATOM 558 C CA . THR A 1 74 ? 196.854 226.025 173.446 1.00 58.66 82 THR H CA 1
ATOM 559 C C . THR A 1 74 ? 195.452 226.062 174.036 1.00 61.94 82 THR H C 1
ATOM 560 O O . THR A 1 74 ? 194.962 225.037 174.522 1.00 64.45 82 THR H O 1
ATOM 564 N N . SER A 1 75 ? 194.798 227.227 174.013 1.00 62.45 83 SER H N 1
ATOM 565 C CA . SER A 1 75 ? 193.467 227.340 174.601 1.00 65.92 83 SER H CA 1
ATOM 566 C C . SER A 1 75 ? 192.468 226.438 173.888 1.00 67.57 83 SER H C 1
ATOM 567 O O . SER A 1 75 ? 191.673 225.747 174.536 1.00 70.31 83 SER H O 1
ATOM 570 N N . THR A 1 76 ? 192.489 226.431 172.559 1.00 67.04 84 THR H N 1
ATOM 571 C CA . THR A 1 76 ? 191.653 225.523 171.786 1.00 63.88 84 THR H CA 1
ATOM 572 C C . THR A 1 76 ? 192.372 224.229 171.426 1.00 64.05 84 THR H C 1
ATOM 573 O O . THR A 1 76 ? 191.750 223.331 170.848 1.00 63.26 84 THR H O 1
ATOM 577 N N . GLU A 1 77 ? 193.659 224.117 171.759 1.00 65.65 85 GLU H N 1
ATOM 578 C CA . GLU A 1 77 ? 194.447 222.904 171.546 1.00 63.86 85 GLU H CA 1
ATOM 579 C C . GLU A 1 77 ? 194.518 222.548 170.058 1.00 61.31 85 GLU H C 1
ATOM 580 O O . GLU A 1 77 ? 194.095 221.477 169.617 1.00 62.19 85 GLU H O 1
ATOM 586 N N . THR A 1 78 ? 195.050 223.490 169.283 1.00 60.87 86 THR H N 1
ATOM 587 C CA . THR A 1 78 ? 195.289 223.295 167.862 1.00 60.32 86 THR H CA 1
ATOM 588 C C . THR A 1 78 ? 196.679 223.811 167.525 1.00 60.18 86 THR H C 1
ATOM 589 O O . THR A 1 78 ? 197.252 224.622 168.253 1.00 62.01 86 THR H O 1
ATOM 593 N N . ALA A 1 79 ? 197.223 223.332 166.410 1.00 53.91 87 ALA H N 1
ATOM 594 C CA . ALA A 1 79 ? 198.545 223.730 165.951 1.00 54.72 87 ALA H CA 1
ATOM 595 C C . ALA A 1 79 ? 198.455 224.298 164.543 1.00 56.31 87 ALA H C 1
ATOM 596 O O . ALA A 1 79 ? 197.792 223.724 163.674 1.00 57.50 87 ALA H O 1
ATOM 598 N N . TYR A 1 80 ? 199.128 225.422 164.316 1.00 58.49 88 TYR H N 1
ATOM 599 C CA . TYR A 1 80 ? 199.112 226.103 163.034 1.00 62.34 88 TYR H CA 1
ATOM 600 C C . TYR A 1 80 ? 200.529 226.223 162.488 1.00 61.47 88 TYR H C 1
ATOM 601 O O . TYR A 1 80 ? 201.499 226.393 163.239 1.00 59.75 88 TYR H O 1
ATOM 610 N N . LEU A 1 81 ? 200.629 226.151 161.165 1.00 64.12 89 LEU H N 1
ATOM 611 C CA . LEU A 1 81 ? 201.903 226.256 160.464 1.00 61.32 89 LEU H CA 1
ATOM 612 C C . LEU A 1 81 ? 201.724 227.223 159.309 1.00 67.07 89 LEU H C 1
ATOM 613 O O . LEU A 1 81 ? 200.862 227.011 158.452 1.00 69.95 89 LEU H O 1
ATOM 618 N N . GLU A 1 82 ? 202.530 228.283 159.289 1.00 72.02 90 GLU H N 1
ATOM 619 C CA . GLU A 1 82 ? 202.462 229.277 158.230 1.00 79.90 90 GLU H CA 1
ATOM 620 C C . GLU A 1 82 ? 203.868 229.593 157.746 1.00 83.66 90 GLU H C 1
ATOM 621 O O . GLU A 1 82 ? 204.845 229.466 158.490 1.00 79.38 90 GLU H O 1
ATOM 627 N N . MET A 1 83 ? 203.961 229.981 156.478 1.00 91.01 91 MET H N 1
ATOM 628 C CA . MET A 1 83 ? 205.232 230.253 155.828 1.00 93.65 91 MET H CA 1
ATOM 629 C C . MET A 1 83 ? 205.157 231.588 155.100 1.00 100.70 91 MET H C 1
ATOM 630 O O . MET A 1 83 ? 204.083 232.044 154.700 1.00 100.49 91 MET H O 1
ATOM 635 N N . THR A 1 84 ? 206.318 232.213 154.933 1.00 103.99 92 THR H N 1
ATOM 636 C CA . THR A 1 84 ? 206.430 233.485 154.236 1.00 110.52 92 THR H CA 1
ATOM 637 C C . THR A 1 84 ? 206.988 233.251 152.838 1.00 114.75 92 THR H C 1
ATOM 638 O O . THR A 1 84 ? 207.845 232.384 152.643 1.00 113.70 92 THR H O 1
ATOM 642 N N . THR A 1 85 ? 206.485 234.025 151.876 1.00 117.59 93 THR H N 1
ATOM 643 C CA . THR A 1 85 ? 206.879 233.985 150.461 1.00 118.15 93 THR H CA 1
ATOM 644 C C . THR A 1 85 ? 207.116 232.548 149.983 1.00 117.18 93 THR H C 1
ATOM 645 O O . THR A 1 85 ? 208.215 232.154 149.590 1.00 115.86 93 THR H O 1
ATOM 649 N N . VAL A 1 86 ? 206.040 231.759 150.036 1.00 117.11 94 VAL H N 1
ATOM 650 C CA . VAL A 1 86 ? 206.108 230.371 149.597 1.00 113.04 94 VAL H CA 1
ATOM 651 C C . VAL A 1 86 ? 206.485 230.312 148.121 1.00 112.83 94 VAL H C 1
ATOM 652 O O . VAL A 1 86 ? 206.042 231.134 147.309 1.00 115.21 94 VAL H O 1
ATOM 656 N N . THR A 1 87 ? 207.328 229.346 147.772 1.00 111.09 95 THR H N 1
ATOM 657 C CA . THR A 1 87 ? 207.796 229.175 146.406 1.00 110.71 95 THR H CA 1
ATOM 658 C C . THR A 1 87 ? 206.993 228.088 145.698 1.00 109.05 95 THR H C 1
ATOM 659 O O . THR A 1 87 ? 206.174 227.387 146.298 1.00 108.45 95 THR H O 1
ATOM 663 N N . SER A 1 88 ? 207.238 227.958 144.393 1.00 110.39 96 SER H N 1
ATOM 664 C CA . SER A 1 88 ? 206.568 226.930 143.607 1.00 112.12 96 SER H CA 1
ATOM 665 C C . SER A 1 88 ? 207.050 225.529 143.960 1.00 110.80 96 SER H C 1
ATOM 666 O O . SER A 1 88 ? 206.325 224.558 143.715 1.00 109.59 96 SER H O 1
ATOM 669 N N . GLY A 1 89 ? 208.250 225.403 144.527 1.00 109.44 97 GLY H N 1
ATOM 670 C CA . GLY A 1 89 ? 208.778 224.111 144.920 1.00 106.43 97 GLY H CA 1
ATOM 671 C C . GLY A 1 89 ? 208.215 223.544 146.205 1.00 102.87 97 GLY H C 1
ATOM 672 O O . GLY A 1 89 ? 208.461 222.372 146.506 1.00 99.62 97 GLY H O 1
ATOM 673 N N . ASP A 1 90 ? 207.470 224.342 146.969 1.00 102.45 98 ASP H N 1
ATOM 674 C CA . ASP A 1 90 ? 206.882 223.896 148.225 1.00 95.99 98 ASP H CA 1
ATOM 675 C C . ASP A 1 90 ? 205.535 223.203 148.042 1.00 95.51 98 ASP H C 1
ATOM 676 O O . ASP A 1 90 ? 204.821 222.998 149.030 1.00 94.16 98 ASP H O 1
ATOM 681 N N . THR A 1 91 ? 205.172 222.850 146.813 1.00 98.13 99 THR H N 1
ATOM 682 C CA . THR A 1 91 ? 203.967 222.064 146.554 1.00 98.92 99 THR H CA 1
ATOM 683 C C . THR A 1 91 ? 204.203 220.655 147.080 1.00 93.35 99 THR H C 1
ATOM 684 O O . THR A 1 91 ? 204.902 219.856 146.454 1.00 91.67 99 THR H O 1
ATOM 688 N N . ALA A 1 92 ? 203.621 220.338 148.231 1.00 90.54 100 ALA H N 1
ATOM 689 C CA . ALA A 1 92 ? 203.978 219.113 148.935 1.00 83.79 100 ALA H CA 1
ATOM 690 C C . ALA A 1 92 ? 202.905 218.804 149.973 1.00 83.76 100 ALA H C 1
ATOM 691 O O . ALA A 1 92 ? 201.848 219.442 150.011 1.00 87.08 100 ALA H O 1
ATOM 693 N N . VAL A 1 93 ? 203.179 217.820 150.825 1.00 78.21 101 VAL H N 1
ATOM 694 C CA . VAL A 1 93 ? 202.296 217.469 151.929 1.00 73.81 101 VAL H CA 1
ATOM 695 C C . VAL A 1 93 ? 203.035 217.716 153.237 1.00 67.00 101 VAL H C 1
ATOM 696 O O . VAL A 1 93 ? 204.181 217.279 153.408 1.00 68.32 101 VAL H O 1
ATOM 700 N N . TYR A 1 94 ? 202.382 218.429 154.150 1.00 60.14 102 TYR H N 1
ATOM 701 C CA . TYR A 1 94 ? 202.892 218.655 155.495 1.00 54.13 102 TYR H CA 1
ATOM 702 C C . TYR A 1 94 ? 202.106 217.772 156.455 1.00 58.29 102 TYR H C 1
ATOM 703 O O . TYR A 1 94 ? 200.877 217.872 156.533 1.00 61.91 102 TYR H O 1
ATOM 712 N N . TYR A 1 95 ? 202.818 216.923 157.188 1.00 54.45 103 TYR H N 1
ATOM 713 C CA . TYR A 1 95 ? 202.222 215.935 158.072 1.00 48.66 103 TYR H CA 1
ATOM 714 C C . TYR A 1 95 ? 202.406 216.363 159.518 1.00 45.94 103 TYR H C 1
ATOM 715 O O . TYR A 1 95 ? 203.502 216.773 159.913 1.00 47.53 103 TYR H O 1
ATOM 724 N N . CYS A 1 96 ? 201.335 216.271 160.296 1.00 41.88 104 CYS H N 1
ATOM 725 C CA . CYS A 1 96 ? 201.379 216.509 161.730 1.00 37.46 104 CYS H CA 1
ATOM 726 C C . CYS A 1 96 ? 201.096 215.192 162.437 1.00 35.59 104 CYS H C 1
ATOM 727 O O . CYS A 1 96 ? 200.069 214.553 162.183 1.00 41.27 104 CYS H O 1
ATOM 730 N N . ALA A 1 97 ? 202.013 214.784 163.307 1.00 33.07 105 ALA H N 1
ATOM 731 C CA . ALA A 1 97 ? 201.930 213.505 163.997 1.00 34.37 105 ALA H CA 1
ATOM 732 C C . ALA A 1 97 ? 201.859 213.747 165.495 1.00 35.42 105 ALA H C 1
ATOM 733 O O . ALA A 1 97 ? 202.657 214.513 166.045 1.00 41.28 105 ALA H O 1
ATOM 735 N N . SER A 1 98 ? 200.913 213.086 166.147 1.00 31.90 106 SER H N 1
ATOM 736 C CA . SER A 1 98 ? 200.724 213.246 167.578 1.00 33.24 106 SER H CA 1
ATOM 737 C C . SER A 1 98 ? 201.586 212.242 168.329 1.00 38.14 106 SER H C 1
ATOM 738 O O . SER A 1 98 ? 201.719 211.088 167.916 1.00 44.64 106 SER H O 1
ATOM 741 N N . THR A 1 99 ? 202.197 212.698 169.419 1.00 35.79 107 THR H N 1
ATOM 742 C CA . THR A 1 99 ? 203.040 211.844 170.235 1.00 34.16 107 THR H CA 1
ATOM 743 C C . THR A 1 99 ? 202.250 211.289 171.417 1.00 42.02 107 THR H C 1
ATOM 744 O O . THR A 1 99 ? 201.083 211.612 171.628 1.00 48.09 107 THR H O 1
ATOM 748 N N . THR A 1 100 ? 202.901 210.432 172.202 1.00 41.76 108 THR H N 1
ATOM 749 C CA . THR A 1 100 ? 202.309 209.936 173.440 1.00 45.09 108 THR H CA 1
ATOM 750 C C . THR A 1 100 ? 202.252 211.065 174.462 1.00 44.27 108 THR H C 1
ATOM 751 O O . THR A 1 100 ? 203.261 211.740 174.684 1.00 44.90 108 THR H O 1
ATOM 755 N N . PRO A 1 101 ? 201.097 211.326 175.070 1.00 46.43 109 PRO H N 1
ATOM 756 C CA . PRO A 1 101 ? 201.016 212.406 176.056 1.00 44.91 109 PRO H CA 1
ATOM 757 C C . PRO A 1 101 ? 201.993 212.187 177.201 1.00 42.55 109 PRO H C 1
ATOM 758 O O . PRO A 1 101 ? 202.164 211.072 177.698 1.00 44.26 109 PRO H O 1
ATOM 762 N N . ARG A 1 102 ? 202.651 213.273 177.606 1.00 37.90 110 ARG H N 1
ATOM 763 C CA . ARG A 1 102 ? 203.662 213.174 178.652 1.00 40.32 110 ARG H CA 1
ATOM 764 C C . ARG A 1 102 ? 203.037 212.803 179.990 1.00 42.66 110 ARG H C 1
ATOM 765 O O . ARG A 1 102 ? 203.483 211.861 180.654 1.00 45.13 110 ARG H O 1
ATOM 773 N N . GLY A 1 103 ? 201.996 213.522 180.395 1.00 44.49 111 GLY H N 1
ATOM 774 C CA . GLY A 1 103 ? 201.360 213.276 181.680 1.00 45.93 111 GLY H CA 1
ATOM 775 C C . GLY A 1 103 ? 202.230 213.588 182.878 1.00 42.76 111 GLY H C 1
ATOM 776 O O . GLY A 1 103 ? 202.179 212.867 183.883 1.00 40.35 111 GLY H O 1
ATOM 777 N N . GLY A 1 104 A 203.031 214.647 182.796 1.00 40.75 111 GLY H N 1
ATOM 778 C CA . GLY A 1 104 A 203.884 215.056 183.886 1.00 38.64 111 GLY H CA 1
ATOM 779 C C . GLY A 1 104 A 205.261 214.432 183.897 1.00 40.20 111 GLY H C 1
ATOM 780 O O . GLY A 1 104 A 206.110 214.863 184.687 1.00 42.84 111 GLY H O 1
ATOM 781 N N . ASN A 1 105 B 205.517 213.440 183.048 1.00 36.09 111 ASN H N 1
ATOM 782 C CA . ASN A 1 105 B 206.825 212.812 183.005 1.00 32.11 111 ASN H CA 1
ATOM 783 C C . ASN A 1 105 B 207.847 213.761 182.376 1.00 33.99 111 ASN H C 1
ATOM 784 O O . ASN A 1 105 B 207.483 214.677 181.637 1.00 36.99 111 ASN H O 1
ATOM 789 N N . PRO A 1 106 C 209.143 213.560 182.659 1.00 32.05 111 PRO H N 1
ATOM 790 C CA . PRO A 1 106 C 210.139 214.591 182.331 1.00 31.26 111 PRO H CA 1
ATOM 791 C C . PRO A 1 106 C 210.596 214.620 180.880 1.00 32.09 111 PRO H C 1
ATOM 792 O O . PRO A 1 106 C 211.655 215.184 180.587 1.00 31.96 111 PRO H O 1
ATOM 796 N N . SER A 1 107 D 209.833 214.001 179.977 1.00 35.01 112 SER H N 1
ATOM 797 C CA . SER A 1 107 D 210.082 214.045 178.531 1.00 36.29 112 SER H CA 1
ATOM 798 C C . SER A 1 107 D 211.487 213.542 178.186 1.00 34.65 112 SER H C 1
ATOM 799 O O . SER A 1 107 D 212.352 214.279 177.708 1.00 35.09 112 SER H O 1
ATOM 802 N N . VAL A 1 108 C 211.694 212.255 178.444 1.00 33.98 112 VAL H N 1
ATOM 803 C CA . VAL A 1 108 C 212.916 211.555 178.070 1.00 34.97 112 VAL H CA 1
ATOM 804 C C . VAL A 1 108 C 212.900 211.283 176.572 1.00 33.77 112 VAL H C 1
ATOM 805 O O . VAL A 1 108 C 211.899 211.547 175.898 1.00 34.00 112 VAL H O 1
ATOM 809 N N . TYR A 1 109 B 214.026 210.796 176.043 1.00 36.31 112 TYR H N 1
ATOM 810 C CA . TYR A 1 109 B 214.184 210.431 174.635 1.00 37.44 112 TYR H CA 1
ATOM 811 C C . TYR A 1 109 B 212.936 209.797 174.028 1.00 32.87 112 TYR H C 1
ATOM 812 O O . TYR A 1 109 B 212.531 210.150 172.917 1.00 33.87 112 TYR H O 1
ATOM 821 N N . ASN A 1 110 A 212.321 208.859 174.749 1.00 29.73 112 ASN H N 1
ATOM 822 C CA . ASN A 1 110 A 211.244 208.065 174.168 1.00 31.68 112 ASN H CA 1
ATOM 823 C C . ASN A 1 110 A 209.976 208.882 173.945 1.00 31.49 112 ASN H C 1
ATOM 824 O O . ASN A 1 110 A 209.209 208.586 173.022 1.00 32.89 112 ASN H O 1
ATOM 829 N N . TYR A 1 111 ? 209.734 209.909 174.761 1.00 31.15 112 TYR H N 1
ATOM 830 C CA . TYR A 1 111 ? 208.456 210.611 174.708 1.00 29.43 112 TYR H CA 1
ATOM 831 C C . TYR A 1 111 ? 208.284 211.476 173.467 1.00 29.87 112 TYR H C 1
ATOM 832 O O . TYR A 1 111 ? 207.174 211.963 173.231 1.00 31.87 112 TYR H O 1
ATOM 841 N N . PHE A 1 112 ? 209.331 211.683 172.673 1.00 28.90 113 PHE H N 1
ATOM 842 C CA . PHE A 1 112 ? 209.227 212.520 171.485 1.00 25.02 113 PHE H CA 1
ATOM 843 C C . PHE A 1 112 ? 208.914 211.717 170.230 1.00 25.40 113 PHE H C 1
ATOM 844 O O . PHE A 1 112 ? 208.886 212.288 169.136 1.00 24.81 113 PHE H O 1
ATOM 852 N N . PHE A 1 113 ? 208.682 210.414 170.363 1.00 27.41 114 PHE H N 1
ATOM 853 C CA . PHE A 1 113 ? 208.333 209.584 169.219 1.00 27.58 114 PHE H CA 1
ATOM 854 C C . PHE A 1 113 ? 206.924 209.892 168.728 1.00 30.36 114 PHE H C 1
ATOM 855 O O . PHE A 1 113 ? 206.042 210.278 169.498 1.00 33.79 114 PHE H O 1
ATOM 863 N N . VAL A 1 114 ? 206.719 209.710 167.438 1.00 29.18 115 VAL H N 1
ATOM 864 C CA . VAL A 1 114 ? 205.400 209.839 166.832 1.00 31.43 115 VAL H CA 1
ATOM 865 C C . VAL A 1 114 ? 204.698 208.491 166.904 1.00 37.19 115 VAL H C 1
ATOM 866 O O . VAL A 1 114 ? 205.337 207.434 166.866 1.00 37.91 115 VAL H O 1
ATOM 870 N N . ASP A 1 115 ? 203.370 208.519 167.041 1.00 41.39 116 ASP H N 1
ATOM 871 C CA . ASP A 1 115 ? 202.598 207.278 167.020 1.00 42.66 116 ASP H CA 1
ATOM 872 C C . ASP A 1 115 ? 201.310 207.333 166.209 1.00 44.46 116 ASP H C 1
ATOM 873 O O . ASP A 1 115 ? 200.745 206.269 165.932 1.00 46.90 116 ASP H O 1
ATOM 878 N N . VAL A 1 116 ? 200.807 208.507 165.834 1.00 43.10 117 VAL H N 1
ATOM 879 C CA . VAL A 1 116 ? 199.621 208.629 164.991 1.00 42.54 117 VAL H CA 1
ATOM 880 C C . VAL A 1 116 ? 199.859 209.751 163.991 1.00 41.20 117 VAL H C 1
ATOM 881 O O . VAL A 1 116 ? 200.277 210.852 164.368 1.00 41.59 117 VAL H O 1
ATOM 885 N N . TRP A 1 117 ? 199.572 209.479 162.721 1.00 37.14 118 TRP H N 1
ATOM 886 C CA . TRP A 1 117 ? 199.793 210.427 161.639 1.00 35.22 118 TRP H CA 1
ATOM 887 C C . TRP A 1 117 ? 198.492 211.112 161.241 1.00 37.49 118 TRP H C 1
ATOM 888 O O . TRP A 1 117 ? 197.408 210.533 161.338 1.00 42.69 118 TRP H O 1
ATOM 899 N N . GLY A 1 118 ? 198.615 212.358 160.794 1.00 39.51 119 GLY H N 1
ATOM 900 C CA . GLY A 1 118 ? 197.470 213.065 160.267 1.00 48.69 119 GLY H CA 1
ATOM 901 C C . GLY A 1 118 ? 197.040 212.529 158.916 1.00 55.72 119 GLY H C 1
ATOM 902 O O . GLY A 1 118 ? 197.757 211.783 158.249 1.00 54.32 119 GLY H O 1
ATOM 903 N N . LYS A 1 119 ? 195.830 212.922 158.510 1.00 62.13 120 LYS H N 1
ATOM 904 C CA . LYS A 1 119 ? 195.283 212.439 157.246 1.00 63.04 120 LYS H CA 1
ATOM 905 C C . LYS A 1 119 ? 196.083 212.947 156.052 1.00 65.20 120 LYS H C 1
ATOM 906 O O . LYS A 1 119 ? 196.124 212.286 155.008 1.00 65.44 120 LYS H O 1
ATOM 912 N N . GLY A 1 120 ? 196.718 214.110 156.179 1.00 66.48 121 GLY H N 1
ATOM 913 C CA . GLY A 1 120 ? 197.534 214.645 155.107 1.00 68.97 121 GLY H CA 1
ATOM 914 C C . GLY A 1 120 ? 196.807 215.641 154.227 1.00 75.68 121 GLY H C 1
ATOM 915 O O . GLY A 1 120 ? 195.681 215.386 153.789 1.00 73.42 121 GLY H O 1
ATOM 916 N N . THR A 1 121 ? 197.440 216.781 153.960 1.00 80.35 122 THR H N 1
ATOM 917 C CA . THR A 1 121 ? 196.869 217.814 153.110 1.00 86.68 122 THR H CA 1
ATOM 918 C C . THR A 1 121 ? 197.892 218.249 152.073 1.00 90.34 122 THR H C 1
ATOM 919 O O . THR A 1 121 ? 199.096 218.290 152.341 1.00 84.44 122 THR H O 1
ATOM 923 N N . THR A 1 122 ? 197.397 218.582 150.884 1.00 96.07 123 THR H N 1
ATOM 924 C CA . THR A 1 122 ? 198.238 218.903 149.737 1.00 94.79 123 THR H CA 1
ATOM 925 C C . THR A 1 122 ? 198.261 220.415 149.540 1.00 94.04 123 THR H C 1
ATOM 926 O O . THR A 1 122 ? 197.224 221.028 149.264 1.00 97.01 123 THR H O 1
ATOM 930 N N . VAL A 1 123 ? 199.438 221.014 149.691 1.00 88.75 124 VAL H N 1
ATOM 931 C CA . VAL A 1 123 ? 199.635 222.429 149.410 1.00 94.28 124 VAL H CA 1
ATOM 932 C C . VAL A 1 123 ? 200.222 222.566 148.013 1.00 102.43 124 VAL H C 1
ATOM 933 O O . VAL A 1 123 ? 201.280 221.997 147.715 1.00 99.48 124 VAL H O 1
ATOM 937 N N . THR A 1 124 ? 199.543 223.327 147.159 1.00 108.73 125 THR H N 1
ATOM 938 C CA . THR A 1 124 ? 199.969 223.524 145.782 1.00 108.32 125 THR H CA 1
ATOM 939 C C . THR A 1 124 ? 200.137 225.010 145.507 1.00 109.54 125 THR H C 1
ATOM 940 O O . THR A 1 124 ? 199.308 225.827 145.920 1.00 110.57 125 THR H O 1
ATOM 944 N N . VAL A 1 125 ? 201.219 225.353 144.815 1.00 110.81 126 VAL H N 1
ATOM 945 C CA . VAL A 1 125 ? 201.543 226.734 144.481 1.00 115.92 126 VAL H CA 1
ATOM 946 C C . VAL A 1 125 ? 201.614 226.852 142.966 1.00 120.93 126 VAL H C 1
ATOM 947 O O . VAL A 1 125 ? 202.353 226.106 142.314 1.00 122.07 126 VAL H O 1
ATOM 951 N N . SER A 1 126 ? 200.848 227.784 142.412 1.00 121.85 127 SER H N 1
ATOM 952 C CA . SER A 1 126 ? 200.824 228.007 140.976 1.00 122.69 127 SER H CA 1
ATOM 953 C C . SER A 1 126 ? 201.806 229.109 140.590 1.00 125.49 127 SER H C 1
ATOM 954 O O . SER A 1 126 ? 202.257 229.897 141.425 1.00 124.96 127 SER H O 1
ATOM 957 N N . SER A 1 127 ? 202.134 229.153 139.304 1.00 129.93 128 SER H N 1
ATOM 958 C CA . SER A 1 127 ? 203.070 230.145 138.787 1.00 134.01 128 SER H CA 1
ATOM 959 C C . SER A 1 127 ? 202.427 231.527 138.731 1.00 133.56 128 SER H C 1
ATOM 960 O O . SER A 1 127 ? 201.205 231.656 138.645 1.00 131.55 128 SER H O 1
ATOM 964 N N . LEU B 2 4 ? 219.237 205.489 161.609 1.00 67.37 4 LEU L N 1
ATOM 965 C CA . LEU B 2 4 ? 219.874 206.716 161.151 1.00 74.51 4 LEU L CA 1
ATOM 966 C C . LEU B 2 4 ? 220.039 206.707 159.635 1.00 82.50 4 LEU L C 1
ATOM 967 O O . LEU B 2 4 ? 219.399 207.484 158.930 1.00 83.58 4 LEU L O 1
ATOM 972 N N . THR B 2 5 ? 220.906 205.829 159.139 1.00 82.76 5 THR L N 1
ATOM 973 C CA . THR B 2 5 ? 221.110 205.701 157.705 1.00 82.86 5 THR L CA 1
ATOM 974 C C . THR B 2 5 ? 219.969 204.915 157.070 1.00 84.18 5 THR L C 1
ATOM 975 O O . THR B 2 5 ? 219.301 204.108 157.721 1.00 82.37 5 THR L O 1
ATOM 979 N N . GLN B 2 6 ? 219.749 205.164 155.783 1.00 90.22 6 GLN L N 1
ATOM 980 C CA . GLN B 2 6 ? 218.659 204.535 155.051 1.00 99.90 6 GLN L CA 1
ATOM 981 C C . GLN B 2 6 ? 219.069 203.132 154.603 1.00 98.49 6 GLN L C 1
ATOM 982 O O . GLN B 2 6 ? 220.107 202.597 155.004 1.00 94.11 6 GLN L O 1
ATOM 988 N N . SER B 2 7 ? 218.241 202.520 153.759 1.00 99.06 7 SER L N 1
ATOM 989 C CA . SER B 2 7 ? 218.533 201.210 153.199 1.00 100.38 7 SER L CA 1
ATOM 990 C C . SER B 2 7 ? 217.885 201.105 151.826 1.00 104.41 7 SER L C 1
ATOM 991 O O . SER B 2 7 ? 216.964 201.854 151.492 1.00 103.14 7 SER L O 1
ATOM 994 N N . SER B 2 8 ? 218.382 200.161 151.031 1.00 110.99 8 SER L N 1
ATOM 995 C CA . SER B 2 8 ? 217.918 200.008 149.661 1.00 113.23 8 SER L CA 1
ATOM 996 C C . SER B 2 8 ? 216.510 199.418 149.618 1.00 108.07 8 SER L C 1
ATOM 997 O O . SER B 2 8 ? 216.013 198.842 150.590 1.00 102.18 8 SER L O 1
ATOM 1000 N N . SER B 2 9 ? 215.870 199.569 148.462 1.00 108.94 9 SER L N 1
ATOM 1001 C CA . SER B 2 9 ? 214.532 199.040 148.249 1.00 107.52 9 SER L CA 1
ATOM 1002 C C . SER B 2 9 ? 214.560 197.514 148.185 1.00 110.10 9 SER L C 1
ATOM 1003 O O . SER B 2 9 ? 215.596 196.893 147.932 1.00 110.64 9 SER L O 1
ATOM 1006 N N . ALA B 2 10 ? 213.399 196.909 148.420 1.00 109.28 11 ALA L N 1
ATOM 1007 C CA . ALA B 2 10 ? 213.290 195.461 148.491 1.00 108.56 11 ALA L CA 1
ATOM 1008 C C . ALA B 2 10 ? 21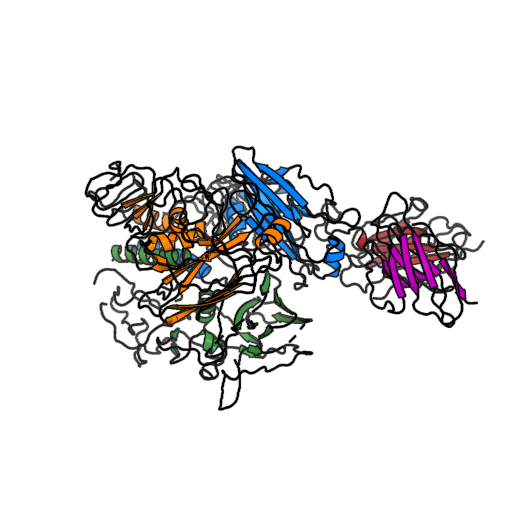2.114 194.972 147.655 1.00 113.60 11 ALA L C 1
ATOM 1009 O O . ALA B 2 10 ? 211.138 195.693 147.419 1.00 117.48 11 ALA L O 1
ATOM 1011 N N . SER B 2 11 ? 212.231 193.728 147.195 1.00 112.57 12 SER L N 1
ATOM 1012 C CA . SER B 2 11 ? 211.160 193.073 146.461 1.00 121.36 12 SER L CA 1
ATOM 1013 C C . SER B 2 11 ? 211.207 191.579 146.739 1.00 128.73 12 SER L C 1
ATOM 1014 O O . SER B 2 11 ? 212.271 191.014 147.003 1.00 128.31 12 SER L O 1
ATOM 1017 N N . ALA B 2 12 ? 210.038 190.947 146.674 1.00 132.12 13 ALA L N 1
ATOM 1018 C CA . ALA B 2 12 ? 209.928 189.515 146.913 1.00 136.13 13 ALA L CA 1
ATOM 1019 C C . ALA B 2 12 ? 208.627 189.015 146.306 1.00 139.06 13 ALA L C 1
ATOM 1020 O O . ALA B 2 12 ? 207.711 189.792 146.025 1.00 136.57 13 ALA L O 1
ATOM 1022 N N . SER B 2 13 ? 208.558 187.700 146.117 1.00 141.08 14 SER L N 1
ATOM 1023 C CA . SER B 2 13 ? 207.380 187.068 145.547 1.00 143.61 14 SER L CA 1
ATOM 1024 C C . SER B 2 13 ? 206.272 186.955 146.592 1.00 144.32 14 SER L C 1
ATOM 1025 O O . SER B 2 13 ? 206.494 187.097 147.797 1.00 139.35 14 SER L O 1
ATOM 1028 N N . LEU B 2 14 ? 205.058 186.698 146.113 1.00 148.96 15 LEU L N 1
ATOM 1029 C CA . LEU B 2 14 ? 203.921 186.540 147.010 1.00 145.10 15 LEU L CA 1
ATOM 1030 C C . LEU B 2 14 ? 204.069 185.272 147.842 1.00 141.56 15 LEU L C 1
ATOM 1031 O O . LEU B 2 14 ? 204.482 184.223 147.340 1.00 139.31 15 LEU L O 1
ATOM 1036 N N . GLY B 2 15 ? 203.726 185.375 149.125 1.00 139.78 16 GLY L N 1
ATOM 1037 C CA . GLY B 2 15 ? 203.816 184.255 150.037 1.00 138.36 16 GLY L CA 1
ATOM 1038 C C . GLY B 2 15 ? 205.172 184.046 150.677 1.00 136.54 16 GLY L C 1
ATOM 1039 O O . GLY B 2 15 ? 205.316 183.126 151.491 1.00 133.80 16 GLY L O 1
ATOM 1040 N N . SER B 2 16 ? 206.168 184.859 150.336 1.00 136.20 17 SER L N 1
ATOM 1041 C CA . SER B 2 16 ? 207.504 184.727 150.895 1.00 132.47 17 SER L CA 1
ATOM 1042 C C . SER B 2 16 ? 207.640 185.619 152.129 1.00 124.47 17 SER L C 1
ATOM 1043 O O . SER B 2 16 ? 206.654 186.112 152.682 1.00 122.71 17 SER L O 1
ATOM 1046 N N . SER B 2 17 ? 208.876 185.818 152.584 1.00 123.05 18 SER L N 1
ATOM 1047 C CA . SER B 2 17 ? 209.177 186.680 153.717 1.00 119.16 18 SER L CA 1
ATOM 1048 C C . SER B 2 17 ? 210.252 187.681 153.320 1.00 115.78 18 SER L C 1
ATOM 1049 O O . SER B 2 17 ? 211.145 187.373 152.527 1.00 116.10 18 SER L O 1
ATOM 1052 N N . VAL B 2 18 ? 210.158 188.889 153.879 1.00 110.65 19 VAL L N 1
ATOM 1053 C CA . VAL B 2 18 ? 211.082 189.967 153.559 1.00 102.42 19 VAL L CA 1
ATOM 1054 C C . VAL B 2 18 ? 211.537 190.639 154.850 1.00 94.79 19 VAL L C 1
ATOM 1055 O O . VAL B 2 18 ? 210.904 190.518 155.903 1.00 94.70 19 VAL L O 1
ATOM 1059 N N . LYS B 2 19 ? 212.659 191.350 154.755 1.00 89.47 20 LYS L N 1
ATOM 1060 C CA . LYS B 2 19 ? 213.238 192.052 155.890 1.00 84.77 20 LYS L CA 1
ATOM 1061 C C . LYS B 2 19 ? 213.724 193.426 155.456 1.00 79.57 20 LYS L C 1
ATOM 1062 O O . LYS B 2 19 ? 214.061 193.647 154.291 1.00 83.25 20 LYS L O 1
ATOM 1068 N N . LEU B 2 20 ? 213.758 194.346 156.417 1.00 78.61 21 LEU L N 1
ATOM 1069 C CA . LEU B 2 20 ? 214.232 195.706 156.212 1.00 77.22 21 LEU L CA 1
ATOM 1070 C C . LEU B 2 20 ? 215.214 196.062 157.319 1.00 77.22 21 LEU L C 1
ATOM 1071 O O . LEU B 2 20 ? 215.188 195.481 158.407 1.00 79.73 21 LEU L O 1
ATOM 1076 N N . THR B 2 21 ? 216.069 197.043 157.042 1.00 74.85 22 THR L N 1
ATOM 1077 C CA . THR B 2 21 ? 217.169 197.375 157.935 1.00 77.95 22 THR L CA 1
ATOM 1078 C C . THR B 2 21 ? 217.240 198.884 158.128 1.00 79.96 22 THR L C 1
ATOM 1079 O O . THR B 2 21 ? 216.846 199.657 157.252 1.00 85.69 22 THR L O 1
ATOM 1083 N N . CYS B 2 22 ? 217.737 199.292 159.294 1.00 76.24 23 CYS L N 1
ATOM 1084 C CA . CYS B 2 22 ? 218.004 200.697 159.587 1.00 78.09 23 CYS L CA 1
ATOM 1085 C C . CYS B 2 22 ? 219.125 200.734 160.615 1.00 79.42 23 CYS L C 1
ATOM 1086 O O . CYS B 2 22 ? 218.997 200.145 161.690 1.00 80.48 23 CYS L O 1
ATOM 1089 N N . THR B 2 23 ? 220.223 201.410 160.290 1.00 82.12 24 THR L N 1
ATOM 1090 C CA . THR B 2 23 ? 221.459 201.273 161.048 1.00 85.48 24 THR L CA 1
ATOM 1091 C C . THR B 2 23 ? 221.874 202.603 161.666 1.00 82.00 24 THR L C 1
ATOM 1092 O O . THR B 2 23 ? 221.606 203.676 161.119 1.00 82.25 24 THR L O 1
ATOM 1096 N N . LEU B 2 24 ? 222.535 202.512 162.817 1.00 78.59 25 LEU L N 1
ATOM 1097 C CA . LEU B 2 24 ? 223.042 203.666 163.540 1.00 76.22 25 LEU L CA 1
ATOM 1098 C C . LEU B 2 24 ? 224.481 203.969 163.134 1.00 80.53 25 LEU L C 1
ATOM 1099 O O . LEU B 2 24 ? 225.158 203.169 162.486 1.00 83.55 25 LEU L O 1
ATOM 1104 N N . SER B 2 25 ? 224.946 205.151 163.531 1.00 82.08 26 SER L N 1
ATOM 1105 C CA . SER B 2 25 ? 226.335 205.523 163.334 1.00 92.87 26 SER L CA 1
ATOM 1106 C C . SER B 2 25 ? 227.204 204.904 164.424 1.00 92.63 26 SER L C 1
ATOM 1107 O O . SER B 2 25 ? 226.716 204.304 165.385 1.00 95.61 26 SER L O 1
ATOM 1110 N N . SER B 2 26 ? 228.521 205.056 164.263 1.00 90.23 27 SER L N 1
ATOM 1111 C CA . SER B 2 26 ? 229.452 204.500 165.240 1.00 92.54 27 SER L CA 1
ATOM 1112 C C . SER B 2 26 ? 229.300 205.157 166.606 1.00 95.51 27 SER L C 1
ATOM 1113 O O . SER B 2 26 ? 229.651 204.553 167.625 1.00 97.55 27 SER L O 1
ATOM 1116 N N . GLY B 2 27 ? 228.786 206.386 166.650 1.00 93.82 28 GLY L N 1
ATOM 1117 C CA . GLY B 2 27 ? 228.657 207.102 167.906 1.00 92.31 28 GLY L CA 1
ATOM 1118 C C . GLY B 2 27 ? 227.510 206.646 168.784 1.00 92.47 28 GLY L C 1
ATOM 1119 O O . GLY B 2 27 ? 227.459 207.041 169.954 1.00 94.88 28 GLY L O 1
ATOM 1120 N N . HIS B 2 28 ? 226.595 205.834 168.258 1.00 93.59 29 HIS L N 1
ATOM 1121 C CA . HIS B 2 28 ? 225.450 205.352 169.016 1.00 93.67 29 HIS L CA 1
ATOM 1122 C C . HIS B 2 28 ? 225.313 203.849 168.826 1.00 92.37 29 HIS L C 1
ATOM 1123 O O . HIS B 2 28 ? 225.496 203.337 167.719 1.00 93.84 29 HIS L O 1
ATOM 1130 N N . ASP B 2 29 ? 224.996 203.144 169.911 1.00 90.68 30 ASP L N 1
ATOM 1131 C CA . ASP B 2 29 ? 224.816 201.701 169.831 1.00 93.32 30 ASP L CA 1
ATOM 1132 C C . ASP B 2 29 ? 223.491 201.267 170.449 1.00 92.45 30 ASP L C 1
ATOM 1133 O O . ASP B 2 29 ? 222.861 200.322 169.965 1.00 91.98 30 ASP L O 1
ATOM 1138 N N . ASN B 2 30 ? 223.058 201.943 171.512 1.00 87.91 36 ASN L N 1
ATOM 1139 C CA . ASN B 2 30 ? 221.871 201.544 172.260 1.00 83.20 36 ASN L CA 1
ATOM 1140 C C . ASN B 2 30 ? 220.634 202.366 171.916 1.00 83.08 36 ASN L C 1
ATOM 1141 O O . ASN B 2 30 ? 219.613 202.238 172.599 1.00 86.17 36 ASN L O 1
ATOM 1146 N N . TYR B 2 31 ? 220.694 203.201 170.884 1.00 81.91 37 TYR L N 1
ATOM 1147 C CA . TYR B 2 31 ? 219.563 204.060 170.560 1.00 82.38 37 TYR L CA 1
ATOM 1148 C C . TYR B 2 31 ? 218.393 203.252 170.008 1.00 84.32 37 TYR L C 1
ATOM 1149 O O . TYR B 2 31 ? 218.575 202.302 169.244 1.00 91.93 37 TYR L O 1
ATOM 1158 N N . ILE B 2 32 ? 217.183 203.646 170.394 1.00 77.82 38 ILE L N 1
ATOM 1159 C CA . ILE B 2 32 ? 215.959 202.979 169.965 1.00 74.08 38 ILE L CA 1
ATOM 1160 C C . ILE B 2 32 ? 215.454 203.649 168.698 1.00 69.82 38 ILE L C 1
ATOM 1161 O O . ILE B 2 32 ? 215.509 204.878 168.564 1.00 64.89 38 ILE L O 1
ATOM 1166 N N . ILE B 2 33 ? 214.970 202.842 167.753 1.00 67.78 39 ILE L N 1
ATOM 1167 C CA . ILE B 2 33 ? 214.400 203.374 166.523 1.00 58.22 39 ILE L CA 1
ATOM 1168 C C . ILE B 2 33 ? 212.917 203.036 166.489 1.00 61.25 39 ILE L C 1
ATOM 1169 O O . ILE B 2 33 ? 212.413 202.257 167.298 1.00 72.34 39 ILE L O 1
ATOM 1174 N N . ALA B 2 34 ? 212.213 203.657 165.554 1.00 54.02 40 ALA L N 1
ATOM 1175 C CA . ALA B 2 34 ? 210.820 203.352 165.280 1.00 50.44 40 ALA L CA 1
ATOM 1176 C C . ALA B 2 34 ? 210.689 202.826 163.855 1.00 51.02 40 ALA L C 1
ATOM 1177 O O . ALA B 2 34 ? 211.662 202.748 163.103 1.00 57.88 40 ALA L O 1
ATOM 1179 N N . TRP B 2 35 ? 209.466 202.447 163.493 1.00 51.34 41 TRP L N 1
ATOM 1180 C CA . TRP B 2 35 ? 209.141 202.011 162.142 1.00 53.14 41 TRP L CA 1
ATOM 1181 C C . TRP B 2 35 ? 207.769 202.546 161.778 1.00 59.94 41 TRP L C 1
ATOM 1182 O O . TRP B 2 35 ? 206.780 202.227 162.451 1.00 63.31 41 TRP L O 1
ATOM 1193 N N . HIS B 2 36 ? 207.725 203.340 160.709 1.00 56.92 42 HIS L N 1
ATOM 1194 C CA . HIS B 2 36 ? 206.499 203.915 160.178 1.00 57.55 42 HIS L CA 1
ATOM 1195 C C . HIS B 2 36 ? 206.294 203.414 158.756 1.00 63.59 42 HIS L C 1
ATOM 1196 O O . HIS B 2 36 ? 207.258 203.166 158.027 1.00 67.57 42 HIS L O 1
ATOM 1203 N N . GLN B 2 37 ? 205.030 203.282 158.362 1.00 64.15 43 GLN L N 1
ATOM 1204 C CA . GLN B 2 37 ? 204.649 202.772 157.053 1.00 60.80 43 GLN L CA 1
ATOM 1205 C C . GLN B 2 37 ? 203.878 203.843 156.298 1.00 67.18 43 GLN L C 1
ATOM 1206 O O . GLN B 2 37 ? 203.053 204.545 156.884 1.00 69.37 43 GLN L O 1
ATOM 1212 N N . GLN B 2 38 ? 204.145 203.969 155.000 1.00 70.91 44 GLN L N 1
ATOM 1213 C CA . GLN B 2 38 ? 203.504 204.988 154.170 1.00 74.43 44 GLN L CA 1
ATOM 1214 C C . GLN B 2 38 ? 203.180 204.394 152.808 1.00 78.17 44 GLN L C 1
ATOM 1215 O O . GLN B 2 38 ? 204.085 204.152 152.004 1.00 81.21 44 GLN L O 1
ATOM 1221 N N . GLN B 2 39 ? 201.897 204.166 152.547 1.00 71.90 45 GLN L N 1
ATOM 1222 C CA . GLN B 2 39 ? 201.479 203.757 151.219 1.00 66.79 45 GLN L CA 1
ATOM 1223 C C . GLN B 2 39 ? 201.512 204.953 150.268 1.00 71.69 45 GLN L C 1
ATOM 1224 O O . GLN B 2 39 ? 201.250 206.087 150.676 1.00 71.46 45 GLN L O 1
ATOM 1230 N N . PRO B 2 40 ? 201.856 204.729 149.001 1.00 75.19 46 PRO L N 1
ATOM 1231 C CA . PRO B 2 40 ? 201.772 205.814 148.017 1.00 76.76 46 PRO L CA 1
ATOM 1232 C C . PRO B 2 40 ? 200.342 206.313 147.880 1.00 71.74 46 PRO L C 1
ATOM 1233 O O . PRO B 2 40 ? 199.390 205.530 147.861 1.00 69.43 46 PRO L O 1
ATOM 1237 N N . GLY B 2 41 ? 200.200 207.632 147.776 1.00 69.42 47 GLY L N 1
ATOM 1238 C CA . GLY B 2 41 ? 198.876 208.230 147.735 1.00 78.52 47 GLY L CA 1
ATOM 1239 C C . GLY B 2 41 ? 198.069 208.003 148.992 1.00 83.37 47 GLY L C 1
ATOM 1240 O O . GLY B 2 41 ? 196.843 207.872 148.921 1.00 88.36 47 GLY L O 1
ATOM 1241 N N . LYS B 2 42 ? 198.728 207.945 150.148 1.00 80.45 48 LYS L N 1
ATOM 1242 C CA . LYS B 2 42 ? 198.045 207.684 151.406 1.00 79.81 48 LYS L CA 1
ATOM 1243 C C . LYS B 2 42 ? 198.855 208.288 152.543 1.00 81.33 48 LYS L C 1
ATOM 1244 O O . LYS B 2 42 ? 200.068 208.484 152.433 1.00 83.37 48 LYS L O 1
ATOM 1250 N N . ALA B 2 43 ? 198.165 208.588 153.640 1.00 75.72 49 ALA L N 1
ATOM 1251 C CA . ALA B 2 43 ? 198.829 209.067 154.838 1.00 67.97 49 ALA L CA 1
ATOM 1252 C C . ALA B 2 43 ? 199.539 207.915 155.545 1.00 67.94 49 ALA L C 1
ATOM 1253 O O . ALA B 2 43 ? 199.109 206.762 155.452 1.00 73.93 49 ALA L O 1
ATOM 1255 N N . PRO B 2 44 ? 200.628 208.199 156.257 1.00 66.16 50 PRO L N 1
ATOM 1256 C CA . PRO B 2 44 ? 201.377 207.119 156.912 1.00 70.37 50 PRO L CA 1
ATOM 1257 C C . PRO B 2 44 ? 200.636 206.489 158.082 1.00 69.16 50 PRO L C 1
ATOM 1258 O O . PRO B 2 44 ? 199.502 206.864 158.395 1.00 68.32 50 PRO L O 1
ATOM 1262 N N . ARG B 2 45 ? 201.282 205.521 158.729 1.00 69.41 51 ARG L N 1
ATOM 1263 C CA . ARG B 2 45 ? 200.711 204.831 159.883 1.00 74.86 51 ARG L CA 1
ATOM 1264 C C . ARG B 2 45 ? 201.849 204.243 160.701 1.00 72.32 51 ARG L C 1
ATOM 1265 O O . ARG B 2 45 ? 202.591 203.391 160.201 1.00 67.46 51 ARG L O 1
ATOM 1273 N N . TYR B 2 46 ? 201.986 204.695 161.946 1.00 76.43 52 TYR L N 1
ATOM 1274 C CA . TYR B 2 46 ? 203.012 204.167 162.837 1.00 73.23 52 TYR L CA 1
ATOM 1275 C C . TYR B 2 46 ? 202.761 202.690 163.106 1.00 71.38 52 TYR L C 1
ATOM 1276 O O . TYR B 2 46 ? 201.615 202.258 163.261 1.00 67.89 52 TYR L O 1
ATOM 1285 N N . LEU B 2 47 ? 203.839 201.904 163.149 1.00 68.14 53 LEU L N 1
ATOM 1286 C CA . LEU B 2 47 ? 203.696 200.460 163.287 1.00 71.37 53 LEU L CA 1
ATOM 1287 C C . LEU B 2 47 ? 204.627 199.799 164.293 1.00 71.15 53 LEU L C 1
ATOM 1288 O O . LEU B 2 47 ? 204.269 198.728 164.798 1.00 79.07 53 LEU L O 1
ATOM 1293 N N . MET B 2 48 ? 205.793 200.364 164.605 1.00 67.79 54 MET L N 1
ATOM 1294 C CA . MET B 2 48 ? 206.697 199.585 165.444 1.00 71.44 54 MET L CA 1
ATOM 1295 C C . MET B 2 48 ? 207.682 200.494 166.163 1.00 68.86 54 MET L C 1
ATOM 1296 O O . MET B 2 48 ? 207.923 201.629 165.753 1.00 71.62 54 MET L O 1
ATOM 1301 N N . GLN B 2 49 ? 208.255 199.962 167.241 1.00 66.41 55 GLN L N 1
ATOM 1302 C CA . GLN B 2 49 ? 209.415 200.540 167.904 1.00 67.35 55 GLN L CA 1
ATOM 1303 C C . GLN B 2 49 ? 210.361 199.403 168.261 1.00 73.76 55 GLN L C 1
ATOM 1304 O O . GLN B 2 49 ? 209.922 198.362 168.754 1.00 84.81 55 GLN L O 1
ATOM 1310 N N . VAL B 2 50 ? 211.654 199.593 168.005 1.00 69.36 56 VAL L N 1
ATOM 1311 C CA . VAL B 2 50 ? 212.656 198.551 168.189 1.00 72.01 56 VAL L CA 1
ATOM 1312 C C . VAL B 2 50 ? 213.756 199.059 169.112 1.00 79.21 56 VAL L C 1
ATOM 1313 O O . VAL B 2 50 ? 214.268 200.174 168.938 1.00 79.22 56 VAL L O 1
ATOM 1317 N N . GLY B 2 51 ? 214.119 198.224 170.090 1.00 85.76 57 GLY L N 1
ATOM 1318 C CA . GLY B 2 51 ? 215.129 198.559 171.066 1.00 87.83 57 GLY L CA 1
ATOM 1319 C C . GLY B 2 51 ? 216.449 197.839 170.826 1.00 90.18 57 GLY L C 1
ATOM 1320 O O . GLY B 2 51 ? 216.607 197.037 169.909 1.00 92.71 57 GLY L O 1
ATOM 1321 N N . ALA B 2 52 ? 217.412 198.148 171.697 1.00 91.18 58 ALA L N 1
ATOM 1322 C CA . ALA B 2 52 ? 218.770 197.635 171.543 1.00 92.46 58 ALA L CA 1
ATOM 1323 C C . ALA B 2 52 ? 218.886 196.172 171.956 1.00 93.62 58 ALA L C 1
ATOM 1324 O O . ALA B 2 52 ? 219.625 195.407 171.327 1.00 91.57 58 ALA L O 1
ATOM 1326 N N . GLY B 2 53 ? 218.167 195.762 172.996 1.00 97.41 59 GLY L N 1
ATOM 1327 C CA . GLY B 2 53 ? 218.376 194.449 173.575 1.00 100.96 59 GLY L CA 1
ATOM 1328 C C . GLY B 2 53 ? 217.587 193.325 172.936 1.00 105.36 59 GLY L C 1
ATOM 1329 O O . GLY B 2 53 ? 217.186 192.380 173.622 1.00 108.63 59 GLY L O 1
ATOM 1330 N N . GLY B 2 54 ? 217.367 193.404 171.625 1.00 104.83 63 GLY L N 1
ATOM 1331 C CA . GLY B 2 54 ? 216.606 192.377 170.940 1.00 105.11 63 GLY L CA 1
ATOM 1332 C C . GLY B 2 54 ? 215.148 192.318 171.324 1.00 109.49 63 GLY L C 1
ATOM 1333 O O . GLY B 2 54 ? 214.477 191.327 171.026 1.00 109.34 63 GLY L O 1
ATOM 1334 N N . THR B 2 55 ? 214.637 193.359 171.976 1.00 109.71 64 THR L N 1
ATOM 1335 C CA . THR B 2 55 ? 213.252 193.418 172.417 1.00 110.54 64 THR L CA 1
ATOM 1336 C C . THR B 2 55 ? 212.607 194.666 171.837 1.00 106.47 64 THR L C 1
ATOM 1337 O O . THR B 2 55 ? 213.222 195.736 171.802 1.00 96.84 64 THR L O 1
ATOM 1341 N N . TYR B 2 56 ? 211.367 194.523 171.383 1.00 110.77 65 TYR L N 1
ATOM 1342 C CA . TYR B 2 56 ? 210.655 195.586 170.695 1.00 104.03 65 TYR L CA 1
ATOM 1343 C C . TYR B 2 56 ? 209.350 195.896 171.414 1.00 102.63 65 TYR L C 1
ATOM 1344 O O . TYR B 2 56 ? 208.778 195.041 172.097 1.00 104.60 65 TYR L O 1
ATOM 1353 N N . ASN B 2 57 ? 208.889 197.131 171.253 1.00 97.55 66 ASN L N 1
ATOM 1354 C CA . ASN B 2 57 ? 207.633 197.587 171.825 1.00 98.30 66 ASN L CA 1
ATOM 1355 C C . ASN B 2 57 ? 206.616 197.819 170.715 1.00 102.13 66 ASN L C 1
ATOM 1356 O O . ASN B 2 57 ? 206.971 198.164 169.585 1.00 101.15 66 ASN L O 1
ATOM 1361 N N . LYS B 2 58 ? 205.345 197.624 171.049 1.00 112.28 67 LYS L N 1
ATOM 1362 C CA . LYS B 2 58 ? 204.258 197.713 170.088 1.00 119.58 67 LYS L CA 1
ATOM 1363 C C . LYS B 2 58 ? 203.305 198.836 170.470 1.00 124.00 67 LYS L C 1
ATOM 1364 O O . LYS B 2 58 ? 203.112 199.136 171.652 1.00 119.25 67 LYS L O 1
ATOM 1370 N N . GLY B 2 59 ? 202.714 199.460 169.450 1.00 125.39 68 GLY L N 1
ATOM 1371 C CA . GLY B 2 59 ? 201.655 200.423 169.656 1.00 133.78 68 GLY L CA 1
ATOM 1372 C C . GLY B 2 59 ? 200.284 199.776 169.579 1.00 148.77 68 GLY L C 1
ATOM 1373 O O . GLY B 2 59 ? 200.135 198.582 169.327 1.00 147.08 68 GLY L O 1
ATOM 1374 N N . SER B 2 60 ? 199.262 200.594 169.807 1.00 157.59 69 SER L N 1
ATOM 1375 C CA . SER B 2 60 ? 197.890 200.114 169.739 1.00 158.57 69 SER L CA 1
ATOM 1376 C C . SER B 2 60 ? 197.462 199.966 168.284 1.00 157.64 69 SER L C 1
ATOM 1377 O O . SER B 2 60 ? 197.635 200.887 167.479 1.00 160.48 69 SER L O 1
ATOM 1380 N N . GLY B 2 61 ? 196.904 198.805 167.949 1.00 153.06 70 GLY L N 1
ATOM 1381 C CA . GLY B 2 61 ? 196.433 198.544 166.606 1.00 152.78 70 GLY L CA 1
ATOM 1382 C C . GLY B 2 61 ? 197.483 198.070 165.625 1.00 150.24 70 GLY L C 1
ATOM 1383 O O . GLY B 2 61 ? 197.147 197.829 164.459 1.00 150.47 70 GLY L O 1
ATOM 1384 N N . VAL B 2 62 ? 198.736 197.934 166.048 1.00 148.62 71 VAL L N 1
ATOM 1385 C CA . VAL B 2 62 ? 199.798 197.453 165.166 1.00 141.15 71 VAL L CA 1
ATOM 1386 C C . VAL B 2 62 ? 199.549 195.979 164.867 1.00 141.05 71 VAL L C 1
ATOM 1387 O O . VAL B 2 62 ? 199.016 195.255 165.721 1.00 143.75 71 VAL L O 1
ATOM 1391 N N . PRO B 2 63 ? 199.886 195.496 163.676 1.00 135.39 72 PRO L N 1
ATOM 1392 C CA . PRO B 2 63 ? 199.634 194.090 163.353 1.00 133.79 72 PRO L CA 1
ATOM 1393 C C . PRO B 2 63 ? 200.663 193.162 163.976 1.00 128.70 72 PRO L C 1
ATOM 1394 O O . PRO B 2 63 ? 201.808 193.537 164.234 1.00 129.57 72 PRO L O 1
ATOM 1398 N N . HIS B 2 64 ? 200.229 191.926 164.217 1.00 122.77 74 HIS L N 1
ATOM 1399 C CA . HIS B 2 64 ? 201.132 190.869 164.652 1.00 121.05 74 HIS L CA 1
ATOM 1400 C C . HIS B 2 64 ? 201.941 190.293 163.498 1.00 120.23 74 HIS L C 1
ATOM 1401 O O . HIS B 2 64 ? 202.874 189.519 163.735 1.00 119.99 74 HIS L O 1
ATOM 1408 N N . ARG B 2 65 ? 201.606 190.663 162.260 1.00 117.06 75 ARG L N 1
ATOM 1409 C CA . ARG B 2 65 ? 202.295 190.150 161.083 1.00 109.92 75 ARG L CA 1
ATOM 1410 C C . ARG B 2 65 ? 203.729 190.656 160.981 1.00 106.94 75 ARG L C 1
ATOM 1411 O O . ARG B 2 65 ? 204.544 190.039 160.288 1.00 103.45 75 ARG L O 1
ATOM 1419 N N . PHE B 2 66 ? 204.056 191.750 161.661 1.00 107.67 76 PHE L N 1
ATOM 1420 C CA . PHE B 2 66 ? 205.381 192.355 161.610 1.00 102.29 76 PHE L CA 1
ATOM 1421 C C . PHE B 2 66 ? 206.106 192.099 162.924 1.00 100.64 76 PHE L C 1
ATOM 1422 O O . PHE B 2 66 ? 205.540 192.318 164.001 1.00 101.66 76 PHE L O 1
ATOM 1430 N N . SER B 2 67 ? 207.355 191.638 162.837 1.00 97.79 77 SER L N 1
ATOM 1431 C CA . SER B 2 67 ? 208.167 191.357 164.013 1.00 100.21 77 SER L CA 1
ATOM 1432 C C . SER B 2 67 ? 209.534 192.007 163.854 1.00 100.17 77 SER L C 1
ATOM 1433 O O . SER B 2 67 ? 210.155 191.913 162.794 1.00 97.43 77 SER L O 1
ATOM 1436 N N . GLY B 2 68 ? 210.010 192.662 164.915 1.00 97.20 78 GLY L N 1
ATOM 1437 C CA . GLY B 2 68 ? 211.258 193.389 164.871 1.00 94.54 78 GLY L CA 1
ATOM 1438 C C . GLY B 2 68 ? 212.448 192.550 165.318 1.00 100.87 78 GLY L C 1
ATOM 1439 O O . GLY B 2 68 ? 212.319 191.417 165.776 1.00 103.60 78 GLY L O 1
ATOM 1440 N N . SER B 2 69 ? 213.631 193.143 165.173 1.00 99.37 79 SER L N 1
ATOM 1441 C CA . SER B 2 69 ? 214.872 192.478 165.548 1.00 95.01 79 SER L CA 1
ATOM 1442 C C . SER B 2 69 ? 215.954 193.531 165.734 1.00 97.23 79 SER L C 1
ATOM 1443 O O . SER B 2 69 ? 215.817 194.672 165.288 1.00 96.30 79 SER L O 1
ATOM 1446 N N . SER B 2 70 ? 217.041 193.128 166.384 1.00 97.90 80 SER L N 1
ATOM 1447 C CA . SER B 2 70 ? 218.223 193.971 166.506 1.00 97.65 80 SER L CA 1
ATOM 1448 C C . SER B 2 70 ? 219.410 193.072 166.811 1.00 99.15 80 SER L C 1
ATOM 1449 O O . SER B 2 70 ? 219.288 192.127 167.593 1.00 103.22 80 SER L O 1
ATOM 1452 N N . SER B 2 71 ? 220.549 193.367 166.188 1.00 96.11 83 SER L N 1
ATOM 1453 C CA . SER B 2 71 ? 221.747 192.540 166.315 1.00 101.60 83 SER L CA 1
ATOM 1454 C C . SER B 2 71 ? 222.978 193.413 166.512 1.00 105.15 83 SER L C 1
ATOM 1455 O O . SER B 2 71 ? 224.037 193.167 165.925 1.00 110.50 83 SER L O 1
ATOM 1458 N N . GLY B 2 72 ? 222.854 194.458 167.324 1.00 99.01 84 GLY L N 1
ATOM 1459 C CA . GLY B 2 72 ? 223.996 195.301 167.614 1.00 94.02 84 GLY L CA 1
ATOM 1460 C C . GLY B 2 72 ? 223.735 196.771 167.375 1.00 90.35 84 GLY L C 1
ATOM 1461 O O . GLY B 2 72 ? 222.873 197.369 168.025 1.00 93.36 84 GLY L O 1
ATOM 1462 N N . ALA B 2 73 ? 224.488 197.370 166.456 1.00 84.33 85 ALA L N 1
ATOM 1463 C CA . ALA B 2 73 ? 224.317 198.769 166.094 1.00 85.17 85 ALA L CA 1
ATOM 1464 C C . ALA B 2 73 ? 223.310 198.961 164.969 1.00 90.36 85 ALA L C 1
ATOM 1465 O O . ALA B 2 73 ? 223.253 200.045 164.381 1.00 88.22 85 ALA L O 1
ATOM 1467 N N . ASP B 2 74 ? 222.526 197.932 164.655 1.00 95.53 86 ASP L N 1
ATOM 1468 C CA . ASP B 2 74 ? 221.549 197.971 163.578 1.00 91.88 86 ASP L CA 1
ATOM 1469 C C . ASP B 2 74 ? 220.221 197.408 164.064 1.00 90.38 86 ASP L C 1
ATOM 1470 O O . ASP B 2 74 ? 220.177 196.568 164.967 1.00 91.20 86 ASP L O 1
ATOM 1475 N N . ARG B 2 75 ? 219.134 197.881 163.459 1.00 86.33 87 ARG L N 1
ATOM 1476 C CA . ARG B 2 75 ? 217.789 197.435 163.777 1.00 85.46 87 ARG L CA 1
ATOM 1477 C C . ARG B 2 75 ? 217.141 196.865 162.524 1.00 91.24 87 ARG L C 1
ATOM 1478 O O . ARG B 2 75 ? 217.384 197.338 161.409 1.00 92.80 87 ARG L O 1
ATOM 1486 N N . TYR B 2 76 ? 216.302 195.849 162.717 1.00 88.77 88 TYR L N 1
ATOM 1487 C CA . TYR B 2 76 ? 215.701 195.111 161.623 1.00 82.85 88 TYR L CA 1
ATOM 1488 C C . TYR B 2 76 ? 214.194 195.039 161.812 1.00 77.88 88 TYR L C 1
ATOM 1489 O O . TYR B 2 76 ? 213.681 195.038 162.935 1.00 78.86 88 TYR L O 1
ATOM 1498 N N . LEU B 2 77 ? 213.501 194.919 160.688 1.00 77.84 89 LEU L N 1
ATOM 1499 C CA . LEU B 2 77 ? 212.084 194.608 160.650 1.00 82.27 89 LEU L CA 1
ATOM 1500 C C . LEU B 2 77 ? 211.907 193.382 159.774 1.00 86.44 89 LEU L C 1
ATOM 1501 O O . LEU B 2 77 ? 212.641 193.191 158.803 1.00 85.80 89 LEU L O 1
ATOM 1506 N N . THR B 2 78 ? 210.927 192.550 160.117 1.00 89.79 90 THR L N 1
ATOM 1507 C CA . THR B 2 78 ? 210.682 191.303 159.408 1.00 98.94 90 THR L CA 1
ATOM 1508 C C . THR B 2 78 ? 209.189 191.164 159.169 1.00 99.87 90 THR L C 1
ATOM 1509 O O . THR B 2 78 ? 208.398 191.196 160.120 1.00 99.98 90 THR L O 1
ATOM 1513 N N . ILE B 2 79 ? 208.810 191.006 157.907 1.00 99.96 91 ILE L N 1
ATOM 1514 C CA . ILE B 2 79 ? 207.428 190.734 157.548 1.00 101.88 91 ILE L CA 1
ATOM 1515 C C . ILE B 2 79 ? 207.255 189.223 157.500 1.00 109.23 91 ILE L C 1
ATOM 1516 O O . ILE B 2 79 ? 207.893 188.543 156.688 1.00 108.37 91 ILE L O 1
ATOM 1521 N N . SER B 2 80 ? 206.401 188.696 158.381 1.00 112.53 92 SER L N 1
ATOM 1522 C CA . SER B 2 80 ? 206.208 187.252 158.449 1.00 114.72 92 SER L CA 1
ATOM 1523 C C . SER B 2 80 ? 205.673 186.709 157.132 1.00 120.60 92 SER L C 1
ATOM 1524 O O . SER B 2 80 ? 206.102 185.646 156.669 1.00 122.69 92 SER L O 1
ATOM 1527 N N . ASN B 2 81 ? 204.740 187.426 156.514 1.00 118.69 93 ASN L N 1
ATOM 1528 C CA . ASN B 2 81 ? 204.207 187.031 155.220 1.00 116.81 93 ASN L CA 1
ATOM 1529 C C . ASN B 2 81 ? 203.625 188.264 154.544 1.00 114.95 93 ASN L C 1
ATOM 1530 O O . ASN B 2 81 ? 203.041 189.122 155.210 1.00 112.02 93 ASN L O 1
ATOM 1535 N N . LEU B 2 82 ? 203.794 188.347 153.227 1.00 122.46 94 LEU L N 1
ATOM 1536 C CA . LEU B 2 82 ? 203.279 189.463 152.446 1.00 126.99 94 LEU L CA 1
ATOM 1537 C C . LEU B 2 82 ? 202.577 188.922 151.211 1.00 129.79 94 LEU L C 1
ATOM 1538 O O . LEU B 2 82 ? 203.106 188.042 150.524 1.00 129.68 94 LEU L O 1
ATOM 1543 N N . GLN B 2 83 ? 201.377 189.435 150.945 1.00 132.25 95 GLN L N 1
ATOM 1544 C CA . GLN B 2 83 ? 200.581 189.008 149.804 1.00 138.96 95 GLN L CA 1
ATOM 1545 C C . GLN B 2 83 ? 199.841 190.208 149.233 1.00 139.75 95 GLN L C 1
ATOM 1546 O O . GLN B 2 83 ? 199.617 191.209 149.919 1.00 137.36 95 GLN L O 1
ATOM 1552 N N . SER B 2 84 ? 199.466 190.090 147.958 1.00 141.38 96 SER L N 1
ATOM 1553 C CA . SER B 2 84 ? 198.667 191.098 147.268 1.00 143.38 96 SER L CA 1
ATOM 1554 C C . SER B 2 84 ? 199.337 192.467 147.286 1.00 140.15 96 SER L C 1
ATOM 1555 O O . SER B 2 84 ? 200.559 192.569 147.431 1.00 135.15 96 SER L O 1
ATOM 1558 N N . ASP B 2 85 ? 198.540 193.525 147.128 1.00 141.73 97 ASP L N 1
ATOM 1559 C CA . ASP B 2 85 ? 199.049 194.897 147.112 1.00 138.97 97 ASP L CA 1
ATOM 1560 C C . ASP B 2 85 ? 199.255 195.377 148.551 1.00 136.38 97 ASP L C 1
ATOM 1561 O O . ASP B 2 85 ? 198.492 196.173 149.102 1.00 141.27 97 ASP L O 1
ATOM 1566 N N . ASP B 2 86 ? 200.325 194.866 149.163 1.00 128.03 98 ASP L N 1
ATOM 1567 C CA . ASP B 2 86 ? 200.679 195.198 150.535 1.00 120.15 98 ASP L CA 1
ATOM 1568 C C . ASP B 2 86 ? 201.915 196.078 150.650 1.00 107.51 98 ASP L C 1
ATOM 1569 O O . ASP B 2 86 ? 202.090 196.740 151.678 1.00 100.88 98 ASP L O 1
ATOM 1574 N N . GLU B 2 87 ? 202.755 196.119 149.621 1.00 106.05 99 GLU L N 1
ATOM 1575 C CA . GLU B 2 87 ? 204.012 196.849 149.687 1.00 104.60 99 GLU L CA 1
ATOM 1576 C C . GLU B 2 87 ? 203.776 198.351 149.807 1.00 97.56 99 GLU L C 1
ATOM 1577 O O . GLU B 2 87 ? 202.786 198.893 149.307 1.00 97.42 99 GLU L O 1
ATOM 1583 N N . ALA B 2 88 ? 204.706 199.021 150.474 1.00 87.57 100 ALA L N 1
ATOM 1584 C CA . ALA B 2 88 ? 204.657 200.466 150.684 1.00 75.94 100 ALA L CA 1
ATOM 1585 C C . ALA B 2 88 ? 206.043 200.915 151.135 1.00 74.46 100 ALA L C 1
ATOM 1586 O O . ALA B 2 88 ? 207.000 200.131 151.121 1.00 85.50 100 ALA L O 1
ATOM 1588 N N . ASP B 2 89 ? 206.153 202.177 151.530 1.00 70.77 101 ASP L N 1
ATOM 1589 C CA . ASP B 2 89 ? 207.401 202.715 152.047 1.00 75.77 101 ASP L CA 1
ATOM 1590 C C . ASP B 2 89 ? 207.481 202.514 153.556 1.00 73.24 101 ASP L C 1
ATOM 1591 O O . ASP B 2 89 ? 206.466 202.423 154.247 1.00 70.67 101 ASP L O 1
ATOM 1596 N N . TYR B 2 90 ? 208.711 202.463 154.065 1.00 70.69 102 TYR L N 1
ATOM 1597 C CA . TYR B 2 90 ? 208.948 202.258 155.488 1.00 61.78 102 TYR L CA 1
ATOM 1598 C C . TYR B 2 90 ? 210.105 203.135 155.944 1.00 61.36 102 TYR L C 1
ATOM 1599 O O . TYR B 2 90 ? 211.172 203.135 155.325 1.00 67.09 102 TYR L O 1
ATOM 1608 N N . TYR B 2 91 ? 209.888 203.870 157.032 1.00 57.08 103 TYR L N 1
ATOM 1609 C CA . TYR B 2 91 ? 210.842 204.843 157.541 1.00 54.81 103 TYR L CA 1
ATOM 1610 C C . TYR B 2 91 ? 211.166 204.521 158.994 1.00 54.25 103 TYR L C 1
ATOM 1611 O O . TYR B 2 91 ? 210.425 203.806 159.673 1.00 57.25 103 TYR L O 1
ATOM 1620 N N . CYS B 2 92 ? 212.279 205.080 159.477 1.00 51.56 104 CYS L N 1
ATOM 1621 C CA . CYS B 2 92 ? 212.758 204.816 160.833 1.00 51.02 104 CYS L CA 1
ATOM 1622 C C . CYS B 2 92 ? 213.218 206.117 161.478 1.00 44.61 104 CYS L C 1
ATOM 1623 O O . CYS B 2 92 ? 214.216 206.706 161.051 1.00 45.23 104 CYS L O 1
ATOM 1626 N N . GLU B 2 93 ? 212.493 206.562 162.503 1.00 44.22 105 GLU L N 1
ATOM 1627 C CA . GLU B 2 93 ? 212.964 207.637 163.363 1.00 47.03 105 GLU L CA 1
ATOM 1628 C C . GLU B 2 93 ? 213.911 207.072 164.410 1.00 54.32 105 GLU L C 1
ATOM 1629 O O . GLU B 2 93 ? 213.660 206.007 164.976 1.00 65.05 105 GLU L O 1
ATOM 1635 N N . THR B 2 94 ? 215.002 207.792 164.677 1.00 53.49 106 THR L N 1
ATOM 1636 C CA . THR B 2 94 ? 216.045 207.269 165.550 1.00 62.23 106 THR L CA 1
ATOM 1637 C C . THR B 2 94 ? 216.498 208.258 166.618 1.00 65.95 106 THR L C 1
ATOM 1638 O O . THR B 2 94 ? 217.486 207.991 167.312 1.00 72.79 106 THR L O 1
ATOM 1642 N N . TRP B 2 95 ? 215.802 209.377 166.789 1.00 60.03 107 TRP L N 1
ATOM 1643 C CA . TRP B 2 95 ? 216.234 210.389 167.740 1.00 60.78 107 TRP L CA 1
ATOM 1644 C C . TRP B 2 95 ? 214.998 211.037 168.349 1.00 61.48 107 TRP L C 1
ATOM 1645 O O . TRP B 2 95 ? 213.862 210.658 168.053 1.00 61.60 107 TRP L O 1
ATOM 1656 N N . ASP B 2 96 ? 215.229 212.008 169.213 1.00 63.91 108 ASP L N 1
ATOM 1657 C CA . ASP B 2 96 ? 214.164 212.799 169.817 1.00 66.69 108 ASP L CA 1
ATOM 1658 C C . ASP B 2 96 ? 214.361 214.296 169.627 1.00 61.29 108 ASP L C 1
ATOM 1659 O O . ASP B 2 96 ? 213.382 215.014 169.412 1.00 51.33 108 ASP L O 1
ATOM 1664 N N . SER B 2 97 ? 215.603 214.783 169.701 1.00 65.35 114 SER L N 1
ATOM 1665 C CA . SER B 2 97 ? 215.866 216.192 169.429 1.00 63.03 114 SER L CA 1
ATOM 1666 C C . SER B 2 97 ? 215.513 216.539 167.991 1.00 59.84 114 SER L C 1
ATOM 1667 O O . SER B 2 97 ? 214.939 217.600 167.721 1.00 66.09 114 SER L O 1
ATOM 1670 N N . LYS B 2 98 ? 215.854 215.658 167.056 1.00 58.18 115 LYS L N 1
ATOM 1671 C CA . LYS B 2 98 ? 215.449 215.774 165.666 1.00 55.69 115 LYS L CA 1
ATOM 1672 C C . LYS B 2 98 ? 214.762 214.481 165.261 1.00 48.63 115 LYS L C 1
ATOM 1673 O O . LYS B 2 98 ? 215.216 213.394 165.624 1.00 55.56 115 LYS L O 1
ATOM 1679 N N . THR B 2 99 ? 213.663 214.598 164.519 1.00 44.80 116 THR L N 1
ATOM 1680 C CA . THR B 2 99 ? 212.960 213.422 164.011 1.00 45.53 116 THR L CA 1
ATOM 1681 C C . THR B 2 99 ? 213.705 212.942 162.768 1.00 45.18 116 THR L C 1
ATOM 1682 O O . THR B 2 99 ? 213.283 213.136 161.625 1.00 46.54 116 THR L O 1
ATOM 1686 N N . VAL B 2 100 ? 214.845 212.302 163.012 1.00 39.48 117 VAL L N 1
ATOM 1687 C CA . VAL B 2 100 ? 215.777 211.931 161.952 1.00 35.11 117 VAL L CA 1
ATOM 1688 C C . VAL B 2 100 ? 215.230 210.707 161.226 1.00 39.75 117 VAL L C 1
ATOM 1689 O O . VAL B 2 100 ? 215.213 209.604 161.776 1.00 47.68 117 VAL L O 1
ATOM 1693 N N . PHE B 2 101 ? 214.780 210.900 159.992 1.00 39.18 118 PHE L N 1
ATOM 1694 C CA . PHE B 2 101 ? 214.403 209.787 159.136 1.00 42.40 118 PHE L CA 1
ATOM 1695 C C . PHE B 2 101 ? 215.577 209.390 158.252 1.00 54.69 118 PHE L C 1
ATOM 1696 O O . PHE B 2 101 ? 216.367 210.233 157.818 1.00 58.89 118 PHE L O 1
ATOM 1704 N N . GLY B 2 102 ? 215.687 208.088 157.989 1.00 63.71 119 GLY L N 1
ATOM 1705 C CA . GLY B 2 102 ? 216.769 207.607 157.147 1.00 75.14 119 GLY L CA 1
ATOM 1706 C C . GLY B 2 102 ? 216.624 208.035 155.700 1.00 78.05 119 GLY L C 1
ATOM 1707 O O . GLY B 2 102 ? 217.603 208.423 155.056 1.00 78.83 119 GLY L O 1
ATOM 1708 N N . GLY B 2 103 ? 215.405 207.983 155.174 1.00 77.56 120 GLY L N 1
ATOM 1709 C CA . GLY B 2 103 ? 215.163 208.261 153.774 1.00 81.25 120 GLY L CA 1
ATOM 1710 C C . GLY B 2 103 ? 214.106 207.338 153.207 1.00 86.49 120 GLY L C 1
ATOM 1711 O O . GLY B 2 103 ? 213.510 207.620 152.163 1.00 87.42 120 GLY L O 1
ATOM 1712 N N . GLY B 2 104 ? 213.872 206.226 153.892 1.00 86.31 121 GLY L N 1
ATOM 1713 C CA . GLY B 2 104 ? 212.813 205.309 153.533 1.00 85.69 121 GLY L CA 1
ATOM 1714 C C . GLY B 2 104 ? 213.287 204.163 152.656 1.00 91.46 121 GLY L C 1
ATOM 1715 O O . GLY B 2 104 ? 214.299 204.240 151.961 1.00 92.55 121 GLY L O 1
ATOM 1716 N N . THR B 2 105 ? 212.522 203.076 152.705 1.00 90.77 122 THR L N 1
ATOM 1717 C CA . THR B 2 105 ? 212.745 201.903 151.875 1.00 90.08 122 THR L CA 1
ATOM 1718 C C . THR B 2 105 ? 211.461 201.602 151.120 1.00 81.78 122 THR L C 1
ATOM 1719 O O . THR B 2 105 ? 210.384 201.550 151.722 1.00 76.50 122 THR L O 1
ATOM 1723 N N . THR B 2 106 ? 211.573 201.408 149.812 1.00 83.38 123 THR L N 1
ATOM 1724 C CA . THR B 2 106 ? 210.424 201.109 148.971 1.00 87.16 123 THR L CA 1
ATOM 1725 C C . THR B 2 106 ? 210.307 199.603 148.786 1.00 88.63 123 THR L C 1
ATOM 1726 O O . THR B 2 106 ? 211.301 198.918 148.534 1.00 94.65 123 THR L O 1
ATOM 1730 N N . LEU B 2 107 ? 209.090 199.090 148.917 1.00 85.60 124 LEU L N 1
ATOM 1731 C CA . LEU B 2 107 ? 208.822 197.670 148.753 1.00 94.93 124 LEU L CA 1
ATOM 1732 C C . LEU B 2 107 ? 208.025 197.452 147.477 1.00 104.87 124 LEU L C 1
ATOM 1733 O O . LEU B 2 107 ? 207.159 198.261 147.129 1.00 105.48 124 LEU L O 1
ATOM 1738 N N . THR B 2 108 ? 208.338 196.370 146.769 1.00 114.20 125 THR L N 1
ATOM 1739 C CA . THR B 2 108 ? 207.657 196.054 145.521 1.00 118.93 125 THR L CA 1
ATOM 1740 C C . THR B 2 108 ? 207.389 194.557 145.445 1.00 125.23 125 THR L C 1
ATOM 1741 O O . THR B 2 108 ? 208.108 193.753 146.042 1.00 124.78 125 THR L O 1
ATOM 1745 N N . VAL B 2 109 ? 206.340 194.190 144.713 1.00 130.44 126 VAL L N 1
ATOM 1746 C CA . VAL B 2 109 ? 206.078 192.793 144.399 1.00 139.23 126 VAL L CA 1
ATOM 1747 C C . VAL B 2 109 ? 206.741 192.455 143.070 1.00 147.06 126 VAL L C 1
ATOM 1748 O O . VAL B 2 109 ? 207.112 193.333 142.289 1.00 145.83 126 VAL L O 1
ATOM 1752 N N . LEU B 2 110 ? 206.899 191.161 142.811 1.00 151.30 127 LEU L N 1
ATOM 1753 C CA . LEU B 2 110 ? 207.449 190.711 141.538 1.00 151.55 127 LEU L CA 1
ATOM 1754 C C . LEU B 2 110 ? 206.670 189.519 140.994 1.00 154.33 127 LEU L C 1
ATOM 1755 O O . LEU B 2 110 ? 205.946 188.843 141.726 1.00 152.49 127 LEU L O 1
ATOM 1761 N N . GLN C 3 60 ? 193.886 234.863 229.697 1.00 101.22 44 GLN A N 1
ATOM 1762 C CA . GLN C 3 60 ? 192.753 235.712 229.351 1.00 107.68 44 GLN A CA 1
ATOM 1763 C C . GLN C 3 60 ? 191.618 234.892 228.755 1.00 107.92 44 GLN A C 1
ATOM 1764 O O . GLN C 3 60 ? 191.651 233.663 228.774 1.00 108.48 44 GLN A O 1
ATOM 1770 N N . ASN C 3 61 ? 190.609 235.584 228.226 1.00 109.98 45 ASN A N 1
ATOM 1771 C CA . ASN C 3 61 ? 189.520 234.936 227.507 1.00 116.01 45 ASN A CA 1
ATOM 1772 C C . ASN C 3 61 ? 189.277 235.580 226.147 1.00 124.85 45 ASN A C 1
ATOM 1773 O O . ASN C 3 61 ? 188.296 235.237 225.476 1.00 127.14 45 ASN A O 1
ATOM 1778 N N . SER C 3 62 ? 190.146 236.494 225.721 1.00 125.31 46 SER A N 1
ATOM 1779 C CA . SER C 3 62 ? 190.031 237.143 224.425 1.00 127.30 46 SER A CA 1
ATOM 1780 C C . SER C 3 62 ? 191.426 237.350 223.858 1.00 123.21 46 SER A C 1
ATOM 1781 O O . SER C 3 62 ? 192.419 237.380 224.590 1.00 121.03 46 SER A O 1
ATOM 1784 N N . SER C 3 63 ? 191.492 237.501 222.539 1.00 122.51 47 SER A N 1
ATOM 1785 C CA . SER C 3 63 ? 192.757 237.591 221.827 1.00 120.51 47 SER A CA 1
ATOM 1786 C C . SER C 3 63 ? 192.786 238.846 220.969 1.00 121.66 47 SER A C 1
ATOM 1787 O O . SER C 3 63 ? 191.743 239.373 220.573 1.00 124.58 47 SER A O 1
ATOM 1790 N N . ILE C 3 64 ? 194.002 239.323 220.691 1.00 119.59 48 ILE A N 1
ATOM 1791 C CA . ILE C 3 64 ? 194.171 240.462 219.796 1.00 123.90 48 ILE A CA 1
ATOM 1792 C C . ILE C 3 64 ? 193.679 240.117 218.398 1.00 122.02 48 ILE A C 1
ATOM 1793 O O . ILE C 3 64 ? 193.169 240.983 217.676 1.00 121.50 48 ILE A O 1
ATOM 1798 N N . GLY C 3 65 ? 193.808 238.856 217.998 1.00 117.47 49 GLY A N 1
ATOM 1799 C CA . GLY C 3 65 ? 193.326 238.401 216.713 1.00 115.62 49 GLY A CA 1
ATOM 1800 C C . GLY C 3 65 ? 194.366 238.282 215.624 1.00 116.56 49 GLY A C 1
ATOM 1801 O O . GLY C 3 65 ? 193.995 238.080 214.462 1.00 119.21 49 GLY A O 1
ATOM 1802 N N . GLU C 3 66 ? 195.650 238.401 215.952 1.00 115.19 50 GLU A N 1
ATOM 1803 C CA . GLU C 3 66 ? 196.695 238.305 214.946 1.00 116.18 50 GLU A CA 1
ATOM 1804 C C . GLU C 3 66 ? 197.956 237.734 215.577 1.00 115.19 50 GLU A C 1
ATOM 1805 O O . GLU C 3 66 ? 198.159 237.814 216.791 1.00 116.02 50 GLU A O 1
ATOM 1811 N N . ILE C 3 67 ? 198.802 237.153 214.730 1.00 112.67 51 ILE A N 1
ATOM 1812 C CA . ILE C 3 67 ? 200.063 236.557 215.160 1.00 109.28 51 ILE A CA 1
ATOM 1813 C C . ILE C 3 67 ? 201.138 237.629 215.011 1.00 115.72 51 ILE A C 1
ATOM 1814 O O . ILE C 3 67 ? 201.648 237.867 213.916 1.00 120.64 51 ILE A O 1
ATOM 1819 N N . CYS C 3 68 ? 201.481 238.280 216.118 1.00 117.26 52 CYS A N 1
ATOM 1820 C CA . CYS C 3 68 ? 202.482 239.336 216.079 1.00 124.97 52 CYS A CA 1
ATOM 1821 C C . CYS C 3 68 ? 203.868 238.749 215.840 1.00 124.86 52 CYS A C 1
ATOM 1822 O O . CYS C 3 68 ? 204.197 237.666 216.331 1.00 126.78 52 CYS A O 1
ATOM 1825 N N . ASP C 3 69 ? 204.685 239.479 215.085 1.00 122.73 53 ASP A N 1
ATOM 1826 C CA . ASP C 3 69 ? 205.937 238.965 214.546 1.00 121.12 53 ASP A CA 1
ATOM 1827 C C . ASP C 3 69 ? 207.110 239.064 215.511 1.00 125.97 53 ASP A C 1
ATOM 1828 O O . ASP C 3 69 ? 208.213 238.634 215.159 1.00 124.00 53 ASP A O 1
ATOM 1833 N N . SER C 3 70 ? 206.917 239.622 216.701 1.00 128.68 54 SER A N 1
ATOM 1834 C CA . SER C 3 70 ? 208.010 239.767 217.648 1.00 126.54 54 SER A CA 1
ATOM 1835 C C . SER C 3 70 ? 207.595 239.244 219.014 1.00 126.78 54 SER A C 1
ATOM 1836 O O . SER C 3 70 ? 206.417 239.317 219.380 1.00 129.24 54 SER A O 1
ATOM 1839 N N . PRO C 3 71 ? 208.545 238.711 219.796 1.00 122.92 55 PRO A N 1
ATOM 1840 C CA . PRO C 3 71 ? 209.975 238.543 219.498 1.00 121.54 55 PRO A CA 1
ATOM 1841 C C . PRO C 3 71 ? 210.275 237.261 218.729 1.00 118.75 55 PRO A C 1
ATOM 1842 O O . PRO C 3 71 ? 211.387 237.072 218.244 1.00 117.06 55 PRO A O 1
ATOM 1846 N N . HIS C 3 72 ? 209.306 236.359 218.604 1.00 116.99 56 HIS A N 1
ATOM 1847 C CA . HIS C 3 72 ? 209.505 235.124 217.856 1.00 112.36 56 HIS A CA 1
ATOM 1848 C C . HIS C 3 72 ? 209.383 235.414 216.366 1.00 108.55 56 HIS A C 1
ATOM 1849 O O . HIS C 3 72 ? 208.358 235.932 215.913 1.00 110.53 56 HIS A O 1
ATOM 1856 N N . GLN C 3 73 ? 210.424 235.081 215.606 1.00 100.01 57 GLN A N 1
ATOM 1857 C CA . GLN C 3 73 ? 210.392 235.302 214.167 1.00 99.56 57 GLN A CA 1
ATOM 1858 C C . GLN C 3 73 ? 209.369 234.378 213.521 1.00 100.23 57 GLN A C 1
ATOM 1859 O O . GLN C 3 73 ? 209.370 233.167 213.761 1.00 98.50 57 GLN A O 1
ATOM 1865 N N . ILE C 3 74 ? 208.497 234.952 212.697 1.00 100.22 58 ILE A N 1
ATOM 1866 C CA . ILE C 3 74 ? 207.377 234.234 212.103 1.00 91.14 58 ILE A CA 1
ATOM 1867 C C . ILE C 3 74 ? 207.607 234.136 210.602 1.00 86.15 58 ILE A C 1
ATOM 1868 O O . ILE C 3 74 ? 207.731 235.158 209.916 1.00 88.56 58 ILE A O 1
ATOM 1873 N N . LEU C 3 75 ? 207.663 232.910 210.096 1.00 81.31 59 LEU A N 1
ATOM 1874 C CA . LEU C 3 75 ? 207.645 232.648 208.664 1.00 79.58 59 LEU A CA 1
ATOM 1875 C C . LEU C 3 75 ? 206.243 232.178 208.309 1.00 81.40 59 LEU A C 1
ATOM 1876 O O . LEU C 3 75 ? 205.773 231.165 208.838 1.00 88.53 59 LEU A O 1
ATOM 1881 N N . ASP C 3 76 ? 205.579 232.908 207.424 1.00 79.01 60 ASP A N 1
ATOM 1882 C CA . ASP C 3 76 ? 204.194 232.630 207.070 1.00 85.18 60 ASP A CA 1
ATOM 1883 C C . ASP C 3 76 ? 204.135 232.122 205.637 1.00 88.60 60 ASP A C 1
ATOM 1884 O O . ASP C 3 76 ? 204.608 232.792 204.713 1.00 91.23 60 ASP A O 1
ATOM 1889 N N . GLY C 3 77 ? 203.570 230.932 205.462 1.00 85.33 61 GLY A N 1
ATOM 1890 C CA . GLY C 3 77 ? 203.364 230.379 204.140 1.00 88.41 61 GLY A CA 1
ATOM 1891 C C . GLY C 3 77 ? 202.024 230.797 203.579 1.00 89.73 61 GLY A C 1
ATOM 1892 O O . GLY C 3 77 ? 200.987 230.254 203.968 1.00 91.96 61 GLY A O 1
ATOM 1893 N N . GLU C 3 78 ? 202.031 231.772 202.668 1.00 88.96 62 GLU A N 1
ATOM 1894 C CA . GLU C 3 78 ? 200.775 232.289 202.135 1.00 93.17 62 GLU A CA 1
ATOM 1895 C C . GLU C 3 78 ? 199.991 231.199 201.415 1.00 92.57 62 GLU A C 1
ATOM 1896 O O . GLU C 3 78 ? 198.774 231.078 201.594 1.00 92.89 62 GLU A O 1
ATOM 1902 N N . ASN C 3 79 ? 200.672 230.388 200.607 1.00 91.49 63 ASN A N 1
ATOM 1903 C CA . ASN C 3 79 ? 200.025 229.305 199.883 1.00 92.34 63 ASN A CA 1
ATOM 1904 C C . ASN C 3 79 ? 200.735 227.966 200.007 1.00 94.40 63 ASN A C 1
ATOM 1905 O O . ASN C 3 79 ? 200.173 226.955 199.571 1.00 97.68 63 ASN A O 1
ATOM 1910 N N . CYS C 3 80 ? 201.934 227.917 200.579 1.00 95.42 64 CYS A N 1
ATOM 1911 C CA . CYS C 3 80 ? 202.716 226.690 200.648 1.00 95.26 64 CYS A CA 1
ATOM 1912 C C . CYS C 3 80 ? 202.768 226.137 202.066 1.00 93.45 64 CYS A C 1
ATOM 1913 O O . CYS C 3 80 ? 202.988 226.876 203.030 1.00 92.01 64 CYS A O 1
ATOM 1916 N N . THR C 3 81 ? 202.576 224.826 202.177 1.00 93.73 65 THR A N 1
ATOM 1917 C CA . THR C 3 81 ? 202.833 224.095 203.405 1.00 91.50 65 THR A CA 1
ATOM 1918 C C . THR C 3 81 ? 204.342 223.926 203.586 1.00 90.38 65 THR A C 1
ATOM 1919 O O . THR C 3 81 ? 205.117 224.015 202.631 1.00 90.70 65 THR A O 1
ATOM 1923 N N . LEU C 3 82 ? 204.754 223.706 204.838 1.00 90.17 66 LEU A N 1
ATOM 1924 C CA . LEU C 3 82 ? 206.176 223.599 205.159 1.00 88.87 66 LEU A CA 1
ATOM 1925 C C . LEU C 3 82 ? 206.865 222.540 204.307 1.00 90.15 66 LEU A C 1
ATOM 1926 O O . LEU C 3 82 ? 207.987 222.744 203.831 1.00 89.77 66 LEU A O 1
ATOM 1931 N N . ILE C 3 83 ? 206.211 221.393 204.114 1.00 88.38 67 ILE A N 1
ATOM 1932 C CA . ILE C 3 83 ? 206.806 220.327 203.315 1.00 87.46 67 ILE A CA 1
ATOM 1933 C C . ILE C 3 83 ? 206.966 220.763 201.862 1.00 88.60 67 ILE A C 1
ATOM 1934 O O . ILE C 3 83 ? 207.943 220.392 201.199 1.00 85.54 67 ILE A O 1
ATOM 1939 N N . ASP C 3 84 ? 206.025 221.559 201.346 1.00 89.83 68 ASP A N 1
ATOM 1940 C CA . ASP C 3 84 ? 206.153 222.076 199.985 1.00 84.38 68 ASP A CA 1
ATOM 1941 C C . ASP C 3 84 ? 207.385 222.960 199.848 1.00 80.09 68 ASP A C 1
ATOM 1942 O O . ASP C 3 84 ? 208.147 222.840 198.882 1.00 83.04 68 ASP A O 1
ATOM 1947 N N . ALA C 3 85 ? 207.594 223.863 200.808 1.00 75.58 69 ALA A N 1
ATOM 1948 C CA . ALA C 3 85 ? 208.769 224.727 200.765 1.00 77.77 69 ALA A CA 1
ATOM 1949 C C . ALA C 3 85 ? 210.047 223.918 200.919 1.00 83.19 69 ALA A C 1
ATOM 1950 O O . ALA C 3 85 ? 211.061 224.210 200.274 1.00 93.72 69 ALA A O 1
ATOM 1952 N N . LEU C 3 86 ? 210.017 222.899 201.777 1.00 81.33 70 LEU A N 1
ATOM 1953 C CA . LEU C 3 86 ? 211.179 222.038 201.962 1.00 82.88 70 LEU A CA 1
ATOM 1954 C C . LEU C 3 86 ? 211.540 221.311 200.672 1.00 83.65 70 LEU A C 1
ATOM 1955 O O . LEU C 3 86 ? 212.721 221.203 200.321 1.00 77.28 70 LEU A O 1
ATOM 1960 N N . LEU C 3 87 ? 210.535 220.810 199.951 1.00 84.76 71 LEU A N 1
ATOM 1961 C CA . LEU C 3 87 ? 210.791 220.116 198.695 1.00 75.68 71 LEU A CA 1
ATOM 1962 C C . LEU C 3 87 ? 211.193 221.069 197.579 1.00 75.67 71 LEU A C 1
ATOM 1963 O O . LEU C 3 87 ? 211.755 220.623 196.574 1.00 76.90 71 LEU A O 1
ATOM 1968 N N . GLY C 3 88 ? 210.926 222.363 197.730 1.00 76.69 72 GLY A N 1
ATOM 1969 C CA . GLY C 3 88 ? 211.295 223.326 196.713 1.00 73.84 72 GLY A CA 1
ATOM 1970 C C . GLY C 3 88 ? 210.237 223.507 195.645 1.00 80.23 72 GLY A C 1
ATOM 1971 O O . GLY C 3 88 ? 210.520 223.379 194.451 1.00 80.54 72 GLY A O 1
ATOM 1972 N N . ASP C 3 89 ? 209.014 223.797 196.063 1.00 85.95 73 ASP A N 1
ATOM 1973 C CA . ASP C 3 89 ? 207.939 224.052 195.114 1.00 86.98 73 ASP A CA 1
ATOM 1974 C C . ASP C 3 89 ? 208.227 225.341 194.351 1.00 91.34 73 ASP A C 1
ATOM 1975 O O . ASP C 3 89 ? 208.530 226.366 194.974 1.00 91.26 73 ASP A O 1
ATOM 1980 N N . PRO C 3 90 ? 208.160 225.333 193.016 1.00 91.85 74 PRO A N 1
ATOM 1981 C CA . PRO C 3 90 ? 208.311 226.592 192.267 1.00 92.11 74 PRO A CA 1
ATOM 1982 C C . PRO C 3 90 ? 207.305 227.654 192.663 1.00 95.65 74 PRO A C 1
ATOM 1983 O O . PRO C 3 90 ? 207.564 228.845 192.449 1.00 99.52 74 PRO A O 1
ATOM 1987 N N . GLN C 3 91 ? 206.160 227.257 193.221 1.00 93.99 75 GLN A N 1
ATOM 1988 C CA . GLN C 3 91 ? 205.170 228.223 193.682 1.00 94.62 75 GLN A CA 1
ATOM 1989 C C . GLN C 3 91 ? 205.720 229.128 194.780 1.00 100.38 75 GLN A C 1
ATOM 1990 O O . GLN C 3 91 ? 205.338 230.301 194.860 1.00 103.60 75 GLN A O 1
ATOM 1996 N N . CYS C 3 92 ? 206.633 228.625 195.610 1.00 99.90 76 CYS A N 1
ATOM 1997 C CA . CYS C 3 92 ? 207.129 229.355 196.777 1.00 102.06 76 CYS A CA 1
ATOM 1998 C C . CYS C 3 92 ? 208.652 229.336 196.823 1.00 103.21 76 CYS A C 1
ATOM 1999 O O . CYS C 3 92 ? 209.268 229.042 197.851 1.00 104.43 76 CYS A O 1
ATOM 2002 N N . ASP C 3 93 ? 209.281 229.671 195.694 1.00 102.19 77 ASP A N 1
ATOM 2003 C CA . ASP C 3 93 ? 210.738 229.709 195.633 1.00 102.97 77 ASP A CA 1
ATOM 2004 C C . ASP C 3 93 ? 211.341 230.691 196.625 1.00 102.34 77 ASP A C 1
ATOM 2005 O O . ASP C 3 93 ? 212.523 230.567 196.959 1.00 101.27 77 ASP A O 1
ATOM 2010 N N . GLY C 3 94 ? 210.564 231.670 197.091 1.00 99.10 78 GLY A N 1
ATOM 2011 C CA . GLY C 3 94 ? 211.061 232.590 198.094 1.00 96.61 78 GLY A CA 1
ATOM 2012 C C . GLY C 3 94 ? 211.382 231.938 199.420 1.00 97.22 78 GLY A C 1
ATOM 2013 O O . GLY C 3 94 ? 212.102 232.530 200.229 1.00 96.75 78 GLY A O 1
ATOM 2014 N N . PHE C 3 95 ? 210.865 230.733 199.664 1.00 98.04 79 PHE A N 1
ATOM 2015 C CA . PHE C 3 95 ? 211.107 230.062 200.935 1.00 97.15 79 PHE A CA 1
ATOM 2016 C C . PHE C 3 95 ? 212.400 229.257 200.956 1.00 99.34 79 PHE A C 1
ATOM 2017 O O . PHE C 3 95 ? 212.693 228.624 201.976 1.00 100.99 79 PHE A O 1
ATOM 2025 N N . GLN C 3 96 ? 213.173 229.253 199.873 1.00 99.46 80 GLN A N 1
ATOM 2026 C CA . GLN C 3 96 ? 214.433 228.521 199.867 1.00 96.39 80 GLN A CA 1
ATOM 2027 C C . GLN C 3 96 ? 215.411 229.118 200.869 1.00 95.14 80 GLN A C 1
ATOM 2028 O O . GLN C 3 96 ? 215.577 230.339 200.944 1.00 98.00 80 GLN A O 1
ATOM 2034 N N . ASN C 3 97 ? 216.053 228.245 201.646 1.00 91.62 81 ASN A N 1
ATOM 2035 C CA . ASN C 3 97 ? 217.146 228.604 202.547 1.00 94.86 81 ASN A CA 1
ATOM 2036 C C . ASN C 3 97 ? 216.727 229.603 203.621 1.00 95.26 81 ASN A C 1
ATOM 2037 O O . ASN C 3 97 ? 217.575 230.300 204.183 1.00 97.70 81 ASN A O 1
ATOM 2042 N N . LYS C 3 98 ? 215.437 229.697 203.920 1.00 92.59 82 LYS A N 1
ATOM 2043 C CA . LYS C 3 98 ? 214.972 230.613 204.949 1.00 90.88 82 LYS A CA 1
ATOM 2044 C C . LYS C 3 98 ? 214.986 229.940 206.317 1.00 92.31 82 LYS A C 1
ATOM 2045 O O . LYS C 3 98 ? 214.948 228.714 206.435 1.00 93.65 82 LYS A O 1
ATOM 2051 N N . LYS C 3 99 ? 215.038 230.768 207.356 1.00 95.42 83 LYS A N 1
ATOM 2052 C CA . LYS C 3 99 ? 215.024 230.310 208.736 1.00 98.93 83 LYS A CA 1
ATOM 2053 C C . LYS C 3 99 ? 213.839 230.923 209.466 1.00 95.04 83 LYS A C 1
ATOM 2054 O O . LYS C 3 99 ? 213.344 231.991 209.093 1.00 95.83 83 LYS A O 1
ATOM 2060 N N . TRP C 3 100 ? 213.382 230.238 210.511 1.00 89.40 84 TRP A N 1
ATOM 2061 C CA . TRP C 3 100 ? 212.218 230.699 211.249 1.00 91.04 84 TRP A CA 1
ATOM 2062 C C . TRP C 3 100 ? 212.277 230.191 212.679 1.00 95.24 84 TRP A C 1
ATOM 2063 O O . TRP C 3 100 ? 213.007 229.249 212.999 1.00 94.84 84 TRP A O 1
ATOM 2074 N N . ASP C 3 101 ? 211.490 230.834 213.538 1.00 96.66 85 ASP A N 1
ATOM 2075 C CA . ASP C 3 101 ? 211.221 230.333 214.878 1.00 91.07 85 ASP A CA 1
ATOM 2076 C C . ASP C 3 101 ? 209.842 229.704 214.997 1.00 87.92 85 ASP A C 1
ATOM 2077 O O . ASP C 3 101 ? 209.659 228.783 215.798 1.00 90.32 85 ASP A O 1
ATOM 2082 N N . LEU C 3 102 ? 208.869 230.190 214.229 1.00 84.84 86 LEU A N 1
ATOM 2083 C CA . LEU C 3 102 ? 207.557 229.565 214.128 1.00 83.62 86 LEU A CA 1
ATOM 2084 C C . LEU C 3 102 ? 207.109 229.599 212.677 1.00 81.05 86 LEU A C 1
ATOM 2085 O O . LEU C 3 102 ? 207.123 230.660 212.046 1.00 82.94 86 LEU A O 1
ATOM 2090 N N . PHE C 3 103 ? 206.711 228.444 212.154 1.00 77.06 87 PHE A N 1
ATOM 2091 C CA . PHE C 3 103 ? 206.203 228.326 210.793 1.00 70.63 87 PHE A CA 1
ATOM 2092 C C . PHE C 3 103 ? 204.689 228.176 210.866 1.00 74.86 87 PHE A C 1
ATOM 2093 O O . PHE C 3 103 ? 204.185 227.164 211.360 1.00 84.12 87 PHE A O 1
ATOM 2101 N N . VAL C 3 104 ? 203.965 229.172 210.362 1.00 72.02 88 VAL A N 1
ATOM 2102 C CA . VAL C 3 104 ? 202.507 229.191 210.399 1.00 72.44 88 VAL A CA 1
ATOM 2103 C C . VAL C 3 104 ? 201.982 228.900 209.001 1.00 71.01 88 VAL A C 1
ATOM 2104 O O . VAL C 3 104 ? 202.413 229.524 208.024 1.00 70.67 88 VAL A O 1
ATOM 2108 N N . GLU C 3 105 ? 201.059 227.948 208.907 1.00 74.59 89 GLU A N 1
ATOM 2109 C CA . GLU C 3 105 ? 200.484 227.520 207.639 1.00 80.64 89 GLU A CA 1
ATOM 2110 C C . GLU C 3 105 ? 199.028 227.955 207.577 1.00 83.11 89 GLU A C 1
ATOM 2111 O O . GLU C 3 105 ? 198.233 227.603 208.455 1.00 84.54 89 GLU A O 1
ATOM 2117 N N . ARG C 3 106 ? 198.682 228.716 206.544 1.00 83.81 90 ARG A N 1
ATOM 2118 C CA . ARG C 3 106 ? 197.288 229.045 206.299 1.00 82.61 90 ARG A CA 1
ATOM 2119 C C . ARG C 3 106 ? 196.550 227.809 205.800 1.00 89.25 90 ARG A C 1
ATOM 2120 O O . ARG C 3 106 ? 197.096 227.007 205.037 1.00 93.16 90 ARG A O 1
ATOM 2128 N N . SER C 3 107 ? 195.301 227.651 206.240 1.00 91.03 91 SER A N 1
ATOM 2129 C CA . SER C 3 107 ? 194.527 226.466 205.888 1.00 94.37 91 SER A CA 1
ATOM 2130 C C . SER C 3 107 ? 194.162 226.411 204.411 1.00 93.02 91 SER A C 1
ATOM 2131 O O . SER C 3 107 ? 193.733 225.354 203.937 1.00 89.51 91 SER A O 1
ATOM 2134 N N . LYS C 3 108 ? 194.318 227.510 203.677 1.00 94.02 92 LYS A N 1
ATOM 2135 C CA . LYS C 3 108 ? 194.036 227.545 202.249 1.00 94.04 92 LYS A CA 1
ATOM 2136 C C . LYS C 3 108 ? 195.222 227.099 201.403 1.00 93.89 92 LYS A C 1
ATOM 2137 O O . LYS C 3 108 ? 195.194 227.272 200.181 1.00 94.80 92 LYS A O 1
ATOM 2143 N N . ALA C 3 109 ? 196.257 226.536 202.022 1.00 91.94 93 ALA A N 1
ATOM 2144 C CA . ALA C 3 109 ? 197.436 226.106 201.286 1.00 91.39 93 ALA A CA 1
ATOM 2145 C C . ALA C 3 109 ? 197.103 224.946 200.355 1.00 93.72 93 ALA A C 1
ATOM 2146 O O . ALA C 3 109 ? 196.165 224.180 200.587 1.00 95.45 93 ALA A O 1
ATOM 2148 N N . TYR C 3 110 ? 197.887 224.827 199.286 1.00 92.73 94 TYR A N 1
ATOM 2149 C CA . TYR C 3 110 ? 197.680 223.780 198.295 1.00 91.08 94 TYR A CA 1
ATOM 2150 C C . TYR C 3 110 ? 198.999 223.517 197.585 1.00 91.79 94 TYR A C 1
ATOM 2151 O O . TYR C 3 110 ? 199.934 224.318 197.657 1.00 95.43 94 TYR A O 1
ATOM 2160 N N . SER C 3 111 ? 199.062 222.380 196.903 1.00 91.35 95 SER A N 1
ATOM 2161 C CA . SER C 3 111 ? 200.224 222.016 196.108 1.00 91.13 95 SER A CA 1
ATOM 2162 C C . SER C 3 111 ? 199.941 222.246 194.629 1.00 92.70 95 SER A C 1
ATOM 2163 O O . SER C 3 111 ? 198.809 222.096 194.162 1.00 98.03 95 SER A O 1
ATOM 2166 N N . ASN C 3 112 ? 200.989 222.621 193.893 1.00 90.56 96 ASN A N 1
ATOM 2167 C CA . ASN C 3 112 ? 200.890 222.866 192.462 1.00 90.45 96 ASN A CA 1
ATOM 2168 C C . ASN C 3 112 ? 201.888 222.067 191.638 1.00 96.39 96 ASN A C 1
ATOM 2169 O O . ASN C 3 112 ? 201.669 221.894 190.434 1.00 98.30 96 ASN A O 1
ATOM 2174 N N . CYS C 3 113 ? 202.964 221.576 192.248 1.00 95.46 97 CYS A N 1
ATOM 2175 C CA . CYS C 3 113 ? 203.957 220.744 191.582 1.00 88.24 97 CYS A CA 1
ATOM 2176 C C . CYS C 3 113 ? 203.454 219.306 191.505 1.00 84.82 97 CYS A C 1
ATOM 2177 O O . CYS C 3 113 ? 202.258 219.055 191.688 1.00 87.83 97 CYS A O 1
ATOM 2180 N N . TYR C 3 114 ? 204.351 218.370 191.217 1.00 77.13 98 TYR A N 1
ATOM 2181 C CA . TYR C 3 114 ? 203.986 216.977 191.022 1.00 70.88 98 TYR A CA 1
ATOM 2182 C C . TYR C 3 114 ? 203.214 216.456 192.234 1.00 74.85 98 TYR A C 1
ATOM 2183 O O . TYR C 3 114 ? 203.668 216.630 193.373 1.00 78.10 98 TYR A O 1
ATOM 2192 N N . PRO C 3 115 ? 202.055 215.824 192.035 1.00 75.66 99 PRO A N 1
ATOM 2193 C CA . PRO C 3 115 ? 201.274 215.329 193.177 1.00 77.51 99 PRO A CA 1
ATOM 2194 C C . PRO C 3 115 ? 201.973 214.190 193.897 1.00 74.84 99 PRO A C 1
ATOM 2195 O O . PRO C 3 115 ? 202.175 213.112 193.331 1.00 74.96 99 PRO A O 1
ATOM 2199 N N . TYR C 3 116 ? 202.340 214.421 195.149 1.00 72.47 100 TYR A N 1
ATOM 2200 C CA . TYR C 3 116 ? 203.121 213.477 195.930 1.00 71.20 100 TYR A CA 1
ATOM 2201 C C . TYR C 3 116 ? 202.356 213.077 197.186 1.00 68.39 100 TYR A C 1
ATOM 2202 O O . TYR C 3 116 ? 201.270 213.584 197.477 1.00 68.66 100 TYR A O 1
ATOM 2211 N N . ASP C 3 117 ? 202.948 212.147 197.930 1.00 67.14 101 ASP A N 1
ATOM 2212 C CA . ASP C 3 117 ? 202.496 211.801 199.267 1.00 71.04 101 ASP A CA 1
ATOM 2213 C C . ASP C 3 117 ? 203.702 211.330 200.063 1.00 70.79 101 ASP A C 1
ATOM 2214 O O . ASP C 3 117 ? 204.650 210.773 199.505 1.00 67.49 101 ASP A O 1
ATOM 2219 N N . VAL C 3 118 ? 203.669 211.568 201.366 1.00 74.35 102 VAL A N 1
ATOM 2220 C CA . VAL C 3 118 ? 204.790 211.257 202.246 1.00 73.60 102 VAL A CA 1
ATOM 2221 C C . VAL C 3 118 ? 204.399 210.067 203.114 1.00 74.98 102 VAL A C 1
ATOM 2222 O O . VAL C 3 118 ? 203.464 210.178 203.918 1.00 76.01 102 VAL A O 1
ATOM 2226 N N . PRO C 3 119 ? 205.056 208.916 202.975 1.00 74.55 103 PRO A N 1
ATOM 2227 C CA . PRO C 3 119 ? 204.865 207.834 203.950 1.00 78.07 103 PRO A CA 1
ATOM 2228 C C . PRO C 3 119 ? 205.283 208.299 205.335 1.00 84.56 103 PRO A C 1
ATOM 2229 O O . PRO C 3 119 ? 206.425 208.714 205.550 1.00 84.48 103 PRO A O 1
ATOM 2233 N N . ASP C 3 120 ? 204.341 208.228 206.279 1.00 87.12 104 ASP A N 1
ATOM 2234 C CA . ASP C 3 120 ? 204.523 208.750 207.632 1.00 88.49 104 ASP A CA 1
ATOM 2235 C C . ASP C 3 120 ? 204.851 210.247 207.582 1.00 83.18 104 ASP A C 1
ATOM 2236 O O . ASP C 3 120 ? 205.931 210.706 207.954 1.00 78.46 104 ASP A O 1
ATOM 2241 N N . TYR C 3 121 ? 203.865 210.989 207.072 1.00 80.94 105 TYR A N 1
ATOM 2242 C CA . TYR C 3 121 ? 204.019 212.423 206.851 1.00 78.25 105 TYR A CA 1
ATOM 2243 C C . TYR C 3 121 ? 204.214 213.180 208.160 1.00 75.13 105 TYR A C 1
ATOM 2244 O O . TYR C 3 121 ? 204.939 214.182 208.203 1.00 78.90 105 TYR A O 1
ATOM 2253 N N . ALA C 3 122 ? 203.573 212.719 209.236 1.00 72.32 106 ALA A N 1
ATOM 2254 C CA . ALA C 3 122 ? 203.553 213.485 210.479 1.00 76.30 106 ALA A CA 1
ATOM 2255 C C . ALA C 3 122 ? 204.947 213.647 211.074 1.00 76.12 106 ALA A C 1
ATOM 2256 O O . ALA C 3 122 ? 205.321 214.747 211.498 1.00 75.62 106 ALA A O 1
ATOM 2258 N N . SER C 3 123 ? 205.731 212.568 211.122 1.00 74.25 107 SER A N 1
ATOM 2259 C CA . SER C 3 123 ? 207.034 212.652 211.776 1.00 71.28 107 SER A CA 1
ATOM 2260 C C . SER C 3 123 ? 208.016 213.479 210.955 1.00 72.84 107 SER A C 1
ATOM 2261 O O . SER C 3 123 ? 208.807 214.242 211.517 1.00 71.69 107 SER A O 1
ATOM 2264 N N . LEU C 3 124 ? 207.989 213.337 209.628 1.00 75.01 108 LEU A N 1
ATOM 2265 C CA . LEU C 3 124 ? 208.833 214.180 208.787 1.00 68.48 108 LEU A CA 1
ATOM 2266 C C . LEU C 3 124 ? 208.452 215.646 208.934 1.00 66.94 108 LEU A C 1
ATOM 2267 O O . LEU C 3 124 ? 209.324 216.517 209.039 1.00 69.10 108 LEU A O 1
ATOM 2272 N N . ARG C 3 125 ? 207.149 215.932 208.952 1.00 66.72 109 ARG A N 1
ATOM 2273 C CA . ARG C 3 125 ? 206.681 217.298 209.156 1.00 67.15 109 ARG A CA 1
ATOM 2274 C C . ARG C 3 125 ? 207.188 217.858 210.479 1.00 72.28 109 ARG A C 1
ATOM 2275 O O . ARG C 3 125 ? 207.728 218.970 210.532 1.00 72.03 109 ARG A O 1
ATOM 2283 N N . SER C 3 126 ? 207.042 217.085 211.559 1.00 72.89 110 SER A N 1
ATOM 2284 C CA . SER C 3 126 ? 207.472 217.551 212.874 1.00 72.11 110 SER A CA 1
ATOM 2285 C C . SER C 3 126 ? 208.981 217.747 212.930 1.00 70.38 110 SER A C 1
ATOM 2286 O O . SER C 3 126 ? 209.464 218.728 213.506 1.00 70.25 110 SER A O 1
ATOM 2289 N N . LEU C 3 127 ? 209.742 216.819 212.347 1.00 68.91 111 LEU A N 1
ATOM 2290 C CA . LEU C 3 127 ? 211.197 216.924 212.366 1.00 65.87 111 LEU A CA 1
ATOM 2291 C C . LEU C 3 127 ? 211.665 218.162 211.615 1.00 73.61 111 LEU A C 1
ATOM 2292 O O . LEU C 3 127 ? 212.510 218.920 212.106 1.00 75.01 111 LEU A O 1
ATOM 2297 N N . VAL C 3 128 ? 211.117 218.390 210.419 1.00 75.41 112 VAL A N 1
ATOM 2298 C CA . VAL C 3 128 ? 211.532 219.543 209.630 1.00 72.18 112 VAL A CA 1
ATOM 2299 C C . VAL C 3 128 ? 211.100 220.839 210.306 1.00 78.67 112 VAL A C 1
ATOM 2300 O O . VAL C 3 128 ? 211.822 221.842 210.269 1.00 84.78 112 VAL A O 1
ATOM 2304 N N . ALA C 3 129 ? 209.926 220.841 210.942 1.00 75.34 113 ALA A N 1
ATOM 2305 C CA . ALA C 3 129 ? 209.481 222.030 211.659 1.00 75.19 113 ALA A CA 1
ATOM 2306 C C . ALA C 3 129 ? 210.393 222.336 212.840 1.00 78.77 113 ALA A C 1
ATOM 2307 O O . ALA C 3 129 ? 210.800 223.485 213.044 1.00 79.42 113 ALA A O 1
ATOM 2309 N N . SER C 3 130 ? 210.729 221.314 213.631 1.00 77.90 114 SER A N 1
ATOM 2310 C CA . SER C 3 130 ? 211.616 221.513 214.770 1.00 81.19 114 SER A CA 1
ATOM 2311 C C . SER C 3 130 ? 213.041 221.826 214.342 1.00 83.76 114 SER A C 1
ATOM 2312 O O . SER C 3 130 ? 213.819 222.339 215.152 1.00 89.81 114 SER A O 1
ATOM 2315 N N . SER C 3 131 ? 213.403 221.518 213.095 1.00 81.44 115 SER A N 1
ATOM 2316 C CA . SER C 3 131 ? 214.693 221.964 212.582 1.00 82.84 115 SER A CA 1
ATOM 2317 C C . SER C 3 131 ? 214.771 223.484 212.564 1.00 83.92 115 SER A C 1
ATOM 2318 O O . SER C 3 131 ? 215.802 224.067 212.919 1.00 84.89 115 SER A O 1
ATOM 2321 N N . GLY C 3 132 ? 213.688 224.143 212.157 1.00 83.34 116 GLY A N 1
ATOM 2322 C CA . GLY C 3 132 ? 213.639 225.590 212.140 1.00 87.81 116 GLY A CA 1
ATOM 2323 C C . GLY C 3 132 ? 214.597 226.253 211.183 1.00 89.93 116 GLY A C 1
ATOM 2324 O O . GLY C 3 132 ? 214.844 227.456 211.310 1.00 88.59 116 GLY A O 1
ATOM 2325 N N . THR C 3 133 ? 215.142 225.509 210.226 1.00 88.53 117 THR A N 1
ATOM 2326 C CA . THR C 3 133 ? 216.157 226.040 209.324 1.00 89.61 117 THR A CA 1
ATOM 2327 C C . THR C 3 133 ? 216.117 225.248 208.029 1.00 87.07 117 THR A C 1
ATOM 2328 O O . THR C 3 133 ? 216.255 224.021 208.045 1.00 82.53 117 THR A O 1
ATOM 2332 N N . LEU C 3 134 ? 215.926 225.951 206.913 1.00 90.28 118 LEU A N 1
ATOM 2333 C CA . LEU C 3 134 ? 215.884 225.341 205.593 1.00 90.84 118 LEU A CA 1
ATOM 2334 C C . LEU C 3 134 ? 217.187 225.529 204.827 1.00 89.95 118 LEU A C 1
ATOM 2335 O O . LEU C 3 134 ? 217.199 225.396 203.599 1.00 93.49 118 LEU A O 1
ATOM 2340 N N . GLU C 3 135 ? 218.279 225.845 205.523 1.00 87.09 119 GLU A N 1
ATOM 2341 C CA . GLU C 3 135 ? 219.563 225.988 204.855 1.00 91.71 119 GLU A CA 1
ATOM 2342 C C . GLU C 3 135 ? 219.956 224.680 204.185 1.00 86.59 119 GLU A C 1
ATOM 2343 O O . GLU C 3 135 ? 219.878 223.603 204.783 1.00 83.75 119 GLU A O 1
ATOM 2349 N N . PHE C 3 136 ? 220.390 224.784 202.935 1.00 83.71 120 PHE A N 1
ATOM 2350 C CA . PHE C 3 136 ? 220.658 223.629 202.096 1.00 78.91 120 PHE A CA 1
ATOM 2351 C C . PHE C 3 136 ? 222.007 223.824 201.426 1.00 77.83 120 PHE A C 1
ATOM 2352 O O . PHE C 3 136 ? 222.328 224.926 200.973 1.00 77.81 120 PHE A O 1
ATOM 2360 N N . LYS C 3 137 ? 222.798 222.756 201.379 1.00 79.81 121 LYS A N 1
ATOM 2361 C CA . LYS C 3 137 ? 224.107 222.772 200.742 1.00 79.47 121 LYS A CA 1
ATOM 2362 C C . LYS C 3 137 ? 224.074 221.853 199.532 1.00 80.64 121 LYS A C 1
ATOM 2363 O O . LYS C 3 137 ? 223.778 220.658 199.664 1.00 80.74 121 LYS A O 1
ATOM 2369 N N . ASN C 3 138 ? 224.369 222.417 198.363 1.00 86.24 122 ASN A N 1
ATOM 2370 C CA . ASN C 3 138 ? 224.551 221.618 197.164 1.00 88.18 122 ASN A CA 1
ATOM 2371 C C . ASN C 3 138 ? 225.703 220.645 197.360 1.00 86.69 122 ASN A C 1
ATOM 2372 O O . ASN C 3 138 ? 226.747 220.997 197.916 1.00 88.27 122 ASN A O 1
ATOM 2377 N N . GLU C 3 139 ? 225.513 219.412 196.906 1.00 84.87 123 GLU A N 1
ATOM 2378 C CA . GLU C 3 139 ? 226.552 218.398 197.004 1.00 86.18 123 GLU A CA 1
ATOM 2379 C C . GLU C 3 139 ? 226.770 217.770 195.637 1.00 91.07 123 GLU A C 1
ATOM 2380 O O . GLU C 3 139 ? 225.811 217.496 194.909 1.00 96.83 123 GLU A O 1
ATOM 2386 N N . SER C 3 140 ? 228.037 217.547 195.293 1.00 95.43 124 SER A N 1
ATOM 2387 C CA . SER C 3 140 ? 228.407 217.025 193.979 1.00 97.96 124 SER A CA 1
ATOM 2388 C C . SER C 3 140 ? 228.284 215.500 193.971 1.00 98.92 124 SER A C 1
ATOM 2389 O O . SER C 3 140 ? 229.267 214.755 193.989 1.00 101.90 124 SER A O 1
ATOM 2392 N N . PHE C 3 141 ? 227.036 215.035 193.941 1.00 93.48 125 PHE A N 1
ATOM 2393 C CA . PHE C 3 141 ? 226.785 213.610 193.786 1.00 90.37 125 PHE A CA 1
ATOM 2394 C C . PHE C 3 141 ? 227.286 213.134 192.427 1.00 98.45 125 PHE A C 1
ATOM 2395 O O . PHE C 3 141 ? 227.245 213.864 191.433 1.00 101.73 125 PHE A O 1
ATOM 2403 N N . ASN C 3 142 ? 227.771 211.898 192.392 1.00 104.01 126 ASN A N 1
ATOM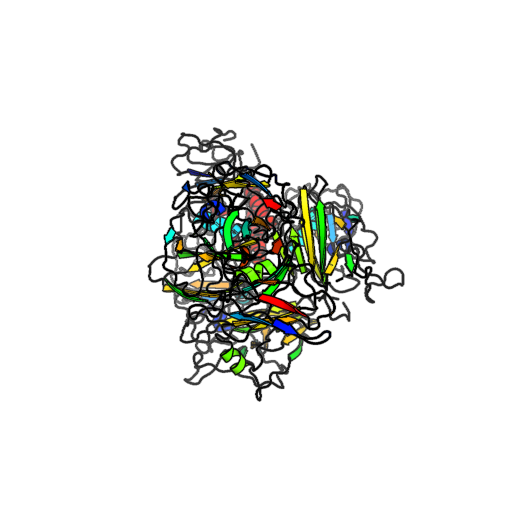 2404 C CA . ASN C 3 142 ? 228.445 211.361 191.210 1.00 109.40 126 ASN A CA 1
ATOM 2405 C C . ASN C 3 142 ? 227.486 210.527 190.359 1.00 105.82 126 ASN A C 1
ATOM 2406 O O . ASN C 3 142 ? 227.647 209.319 190.187 1.00 104.84 126 ASN A O 1
ATOM 2411 N N . TRP C 3 143 ? 226.472 211.195 189.812 1.00 99.77 127 TRP A N 1
ATOM 2412 C CA . TRP C 3 143 ? 225.536 210.558 188.885 1.00 94.56 127 TRP A CA 1
ATOM 2413 C C . TRP C 3 143 ? 226.178 210.562 187.504 1.00 98.17 127 TRP A C 1
ATOM 2414 O O . TRP C 3 143 ? 226.024 211.503 186.725 1.00 99.79 127 TRP A O 1
ATOM 2425 N N . THR C 3 144 ? 226.915 209.495 187.195 1.00 97.77 128 THR A N 1
ATOM 2426 C CA . THR C 3 144 ? 227.682 209.458 185.953 1.00 100.47 128 THR A CA 1
ATOM 2427 C C . THR C 3 144 ? 226.855 208.921 184.789 1.00 97.04 128 THR A C 1
ATOM 2428 O O . THR C 3 144 ? 226.697 209.593 183.764 1.00 92.35 128 THR A O 1
ATOM 2432 N N . GLY C 3 145 ? 226.323 207.710 184.929 1.00 93.70 129 GLY A N 1
ATOM 2433 C CA . GLY C 3 145 ? 225.704 207.027 183.811 1.00 85.58 129 GLY A CA 1
ATOM 2434 C C . GLY C 3 145 ? 224.231 207.314 183.606 1.00 82.72 129 GLY A C 1
ATOM 2435 O O . GLY C 3 145 ? 223.559 206.592 182.864 1.00 83.56 129 GLY A O 1
ATOM 2436 N N . VAL C 3 146 ? 223.713 208.362 184.245 1.00 83.56 130 VAL A N 1
ATOM 2437 C CA . VAL C 3 146 ? 222.301 208.703 184.153 1.00 78.50 130 VAL A CA 1
ATOM 2438 C C . VAL C 3 146 ? 222.155 210.179 183.813 1.00 74.09 130 VAL A C 1
ATOM 2439 O O . VAL C 3 146 ? 223.059 210.988 184.032 1.00 80.82 130 VAL A O 1
ATOM 2443 N N . THR C 3 147 ? 220.991 210.520 183.266 1.00 66.32 131 THR A N 1
ATOM 2444 C CA . THR C 3 147 ? 220.675 211.894 182.906 1.00 68.54 131 THR A CA 1
ATOM 2445 C C . THR C 3 147 ? 220.016 212.597 184.083 1.00 71.90 131 THR A C 1
ATOM 2446 O O . THR C 3 147 ? 219.150 212.029 184.754 1.00 71.20 131 THR A O 1
ATOM 2450 N N . GLN C 3 148 ? 220.431 213.833 184.332 1.00 75.72 132 GLN A N 1
ATOM 2451 C CA . GLN C 3 148 ? 219.910 214.614 185.439 1.00 74.72 132 GLN A CA 1
ATOM 2452 C C . GLN C 3 148 ? 218.887 215.630 184.936 1.00 75.23 132 GLN A C 1
ATOM 2453 O O . GLN C 3 148 ? 218.644 215.770 183.735 1.00 76.70 132 GLN A O 1
ATOM 2459 N N . ASN C 3 149 ? 218.282 216.345 185.884 1.00 76.20 133 ASN A N 1
ATOM 2460 C CA . ASN C 3 149 ? 217.379 217.460 185.606 1.00 80.41 133 ASN A CA 1
ATOM 2461 C C . ASN C 3 149 ? 216.194 217.025 184.742 1.00 75.22 133 ASN A C 1
ATOM 2462 O O . ASN C 3 149 ? 216.013 217.473 183.609 1.00 78.33 133 ASN A O 1
ATOM 2467 N N . GLY C 3 150 ? 215.386 216.128 185.303 1.00 68.28 134 GLY A N 1
ATOM 2468 C CA . GLY C 3 150 ? 214.105 215.808 184.702 1.00 65.70 134 GLY A CA 1
ATOM 2469 C C . GLY C 3 150 ? 213.071 216.823 185.146 1.00 68.68 134 GLY A C 1
ATOM 2470 O O . GLY C 3 150 ? 212.908 217.077 186.344 1.00 72.15 134 GLY A O 1
ATOM 2471 N N . THR C 3 151 ? 212.364 217.404 184.182 1.00 69.11 135 THR A N 1
ATOM 2472 C CA . THR C 3 151 ? 211.468 218.524 184.440 1.00 78.08 135 THR A CA 1
ATOM 2473 C C . THR C 3 151 ? 210.033 218.120 184.143 1.00 82.54 135 THR A C 1
ATOM 2474 O O . THR C 3 151 ? 209.733 217.639 183.047 1.00 85.80 135 THR A O 1
ATOM 2478 N N . SER C 3 152 ? 209.154 218.322 185.120 1.00 84.18 136 SER A N 1
ATOM 2479 C CA . SER C 3 152 ? 207.743 217.999 184.977 1.00 86.28 136 SER A CA 1
ATOM 2480 C C . SER C 3 152 ? 206.975 219.186 184.410 1.00 90.27 136 SER A C 1
ATOM 2481 O O . SER C 3 152 ? 207.360 220.348 184.579 1.00 93.70 136 SER A O 1
ATOM 2484 N N . SER C 3 153 ? 205.877 218.875 183.720 1.00 88.63 137 SER A N 1
ATOM 2485 C CA . SER C 3 153 ? 205.055 219.924 183.132 1.00 93.97 137 SER A CA 1
ATOM 2486 C C . SER C 3 153 ? 204.209 220.635 184.181 1.00 97.87 137 SER A C 1
ATOM 2487 O O . SER C 3 153 ? 203.949 221.836 184.050 1.00 101.91 137 SER A O 1
ATOM 2490 N N . ALA C 3 154 ? 203.778 219.922 185.225 1.00 90.67 138 ALA A N 1
ATOM 2491 C CA . ALA C 3 154 ? 202.888 220.523 186.213 1.00 84.97 138 ALA A CA 1
ATOM 2492 C C . ALA C 3 154 ? 203.587 221.607 187.023 1.00 89.95 138 ALA A C 1
ATOM 2493 O O . ALA C 3 154 ? 202.953 222.594 187.412 1.00 89.31 138 ALA A O 1
ATOM 2495 N N . CYS C 3 155 ? 204.884 221.448 187.285 1.00 91.57 139 CYS A N 1
ATOM 2496 C CA . CYS C 3 155 ? 205.646 222.428 188.055 1.00 91.51 139 CYS A CA 1
ATOM 2497 C C . CYS C 3 155 ? 206.184 223.475 187.086 1.00 93.40 139 CYS A C 1
ATOM 2498 O O . CYS C 3 155 ? 207.352 223.472 186.692 1.00 93.20 139 CYS A O 1
ATOM 2501 N N . ILE C 3 156 ? 205.301 224.387 186.690 1.00 91.64 140 ILE A N 1
ATOM 2502 C CA . ILE C 3 156 ? 205.653 225.434 185.737 1.00 92.56 140 ILE A CA 1
ATOM 2503 C C . ILE C 3 156 ? 206.340 226.566 186.495 1.00 94.53 140 ILE A C 1
ATOM 2504 O O . ILE C 3 156 ? 205.691 227.334 187.209 1.00 94.67 140 ILE A O 1
ATOM 2509 N N . ARG C 3 157 ? 207.657 226.671 186.339 1.00 97.95 141 ARG A N 1
ATOM 2510 C CA . ARG C 3 157 ? 208.451 227.729 186.953 1.00 102.95 141 ARG A CA 1
ATOM 2511 C C . ARG C 3 157 ? 208.968 228.657 185.863 1.00 107.57 141 ARG A C 1
ATOM 2512 O O . ARG C 3 157 ? 209.656 228.209 184.939 1.00 106.83 141 ARG A O 1
ATOM 2520 N N . GLY C 3 158 ? 208.646 229.943 185.979 1.00 108.83 142 GLY A N 1
ATOM 2521 C CA . GLY C 3 158 ? 209.135 230.932 185.037 1.00 111.90 142 GLY A CA 1
ATOM 2522 C C . GLY C 3 158 ? 208.754 230.640 183.601 1.00 114.52 142 GLY A C 1
ATOM 2523 O O . GLY C 3 158 ? 209.601 230.708 182.706 1.00 114.91 142 GLY A O 1
ATOM 2524 N N . SER C 3 159 ? 207.485 230.290 183.382 1.00 112.93 143 SER A N 1
ATOM 2525 C CA . SER C 3 159 ? 206.946 229.982 182.054 1.00 114.75 143 SER A CA 1
ATOM 2526 C C . SER C 3 159 ? 207.738 228.877 181.358 1.00 112.53 143 SER A C 1
ATOM 2527 O O . SER C 3 159 ? 207.924 228.904 180.139 1.00 114.92 143 SER A O 1
ATOM 2530 N N . SER C 3 160 ? 208.212 227.897 182.125 1.00 110.31 144 SER A N 1
ATOM 2531 C CA . SER C 3 160 ? 208.925 226.760 181.563 1.00 106.71 144 SER A CA 1
ATOM 2532 C C . SER C 3 160 ? 208.712 225.548 182.457 1.00 102.76 144 SER A C 1
ATOM 2533 O O . SER C 3 160 ? 208.634 225.679 183.681 1.00 103.82 144 SER A O 1
ATOM 2536 N N . SER C 3 161 ? 208.614 224.373 181.835 1.00 99.38 145 SER A N 1
ATOM 2537 C CA . SER C 3 161 ? 208.440 223.133 182.582 1.00 94.07 145 SER A CA 1
ATOM 2538 C C . SER C 3 161 ? 209.618 222.906 183.520 1.00 92.38 145 SER A C 1
ATOM 2539 O O . SER C 3 161 ? 210.778 223.039 183.121 1.00 92.12 145 SER A O 1
ATOM 2542 N N . SER C 3 162 ? 209.321 222.549 184.767 1.00 92.77 146 SER A N 1
ATOM 2543 C CA . SER C 3 162 ? 210.374 222.435 185.770 1.00 90.71 146 SER A CA 1
ATOM 2544 C C . SER C 3 162 ? 209.942 221.422 186.826 1.00 82.42 146 SER A C 1
ATOM 2545 O O . SER C 3 162 ? 208.919 220.747 186.684 1.00 80.15 146 SER A O 1
ATOM 2548 N N . PHE C 3 163 ? 210.722 221.324 187.897 1.00 79.69 147 PHE A N 1
ATOM 2549 C CA . PHE C 3 163 ? 210.498 220.324 188.931 1.00 76.30 147 PHE A CA 1
ATOM 2550 C C . PHE C 3 163 ? 210.900 220.938 190.268 1.00 78.46 147 PHE A C 1
ATOM 2551 O O . PHE C 3 163 ? 211.174 222.139 190.359 1.00 82.40 147 PHE A O 1
ATOM 2559 N N . PHE C 3 164 ? 210.915 220.114 191.314 1.00 72.01 148 PHE A N 1
ATOM 2560 C CA . PHE C 3 164 ? 211.317 220.584 192.633 1.00 67.59 148 PHE A CA 1
ATOM 2561 C C . PHE C 3 164 ? 212.753 221.085 192.597 1.00 67.74 148 PHE A C 1
ATOM 2562 O O . PHE C 3 164 ? 213.632 220.446 192.014 1.00 67.61 148 PHE A O 1
ATOM 2570 N N . SER C 3 165 ? 212.989 222.236 193.229 1.00 70.84 149 SER A N 1
ATOM 2571 C CA . SER C 3 165 ? 214.311 222.847 193.196 1.00 72.17 149 SER A CA 1
ATOM 2572 C C . SER C 3 165 ? 215.344 222.066 193.998 1.00 67.14 149 SER A C 1
ATOM 2573 O O . SER C 3 165 ? 216.544 222.291 193.815 1.00 66.99 149 SER A O 1
ATOM 2576 N N . ARG C 3 166 ? 214.916 221.167 194.883 1.00 64.87 150 ARG A N 1
ATOM 2577 C CA . ARG C 3 166 ? 215.834 220.418 195.732 1.00 61.59 150 ARG A CA 1
ATOM 2578 C C . ARG C 3 166 ? 215.843 218.924 195.430 1.00 60.64 150 ARG A C 1
ATOM 2579 O O . ARG C 3 166 ? 216.502 218.163 196.145 1.00 61.31 150 ARG A O 1
ATOM 2587 N N . LEU C 3 167 ? 215.139 218.487 194.390 1.00 61.06 151 LEU A N 1
ATOM 2588 C CA . LEU C 3 167 ? 215.106 217.090 193.982 1.00 54.73 151 LEU A CA 1
ATOM 2589 C C . LEU C 3 167 ? 215.523 216.975 192.523 1.00 61.27 151 LEU A C 1
ATOM 2590 O O . LEU C 3 167 ? 215.219 217.847 191.704 1.00 70.77 151 LEU A O 1
ATOM 2595 N N . ASN C 3 168 ? 216.220 215.887 192.197 1.00 57.54 152 ASN A N 1
ATOM 2596 C CA . ASN C 3 168 ? 216.756 215.660 190.860 1.00 59.04 152 ASN A CA 1
ATOM 2597 C C . ASN C 3 168 ? 216.129 214.390 190.302 1.00 55.56 152 ASN A C 1
ATOM 2598 O O . ASN C 3 168 ? 216.453 213.287 190.749 1.00 53.94 152 ASN A O 1
ATOM 2603 N N . TRP C 3 169 ? 215.234 214.542 189.333 1.00 54.02 153 TRP A N 1
ATOM 2604 C CA . TRP C 3 169 ? 214.583 213.392 188.711 1.00 52.14 153 TRP A CA 1
ATOM 2605 C C . TRP C 3 169 ? 215.552 212.781 187.708 1.00 59.12 153 TRP A C 1
ATOM 2606 O O . TRP C 3 169 ? 215.748 213.310 186.612 1.00 68.74 153 TRP A O 1
ATOM 2617 N N . LEU C 3 170 ? 216.156 211.656 188.079 1.00 55.30 154 LEU A N 1
ATOM 2618 C CA . LEU C 3 170 ? 217.117 210.974 187.226 1.00 54.76 154 LEU A CA 1
ATOM 2619 C C . LEU C 3 170 ? 216.390 210.048 186.264 1.00 58.61 154 LEU A C 1
ATOM 2620 O O . LEU C 3 170 ? 215.474 209.323 186.662 1.00 54.38 154 LEU A O 1
ATOM 2625 N N . THR C 3 171 ? 216.800 210.076 184.999 1.00 65.36 155 THR A N 1
ATOM 2626 C CA . THR C 3 171 ? 216.241 209.218 183.966 1.00 65.15 155 THR A CA 1
ATOM 2627 C C . THR C 3 171 ? 217.379 208.493 183.256 1.00 66.51 155 THR A C 1
ATOM 2628 O O . THR C 3 171 ? 218.553 208.632 183.611 1.00 67.71 155 THR A O 1
ATOM 2632 N N . HIS C 3 172 ? 217.023 207.707 182.246 1.00 66.37 156 HIS A N 1
ATOM 2633 C CA . HIS C 3 172 ? 218.018 206.918 181.538 1.00 69.86 156 HIS A CA 1
ATOM 2634 C C . HIS C 3 172 ? 218.887 207.800 180.650 1.00 75.70 156 HIS A C 1
ATOM 2635 O O . HIS C 3 172 ? 218.452 208.839 180.146 1.00 78.05 156 HIS A O 1
ATOM 2642 N N . LEU C 3 173 ? 220.133 207.372 180.466 1.00 79.45 157 LEU A N 1
ATOM 2643 C CA . LEU C 3 173 ? 221.062 208.002 179.541 1.00 76.38 157 LEU A CA 1
ATOM 2644 C C . LEU C 3 173 ? 221.536 206.956 178.547 1.00 75.73 157 LEU A C 1
ATOM 2645 O O . LEU C 3 173 ? 221.884 205.838 178.937 1.00 76.64 157 LEU A O 1
ATOM 2650 N N . ASN C 3 174 ? 221.545 207.325 177.266 1.00 78.29 158 ASN A N 1
ATOM 2651 C CA . ASN C 3 174 ? 221.859 206.390 176.186 1.00 83.20 158 ASN A CA 1
ATOM 2652 C C . ASN C 3 174 ? 220.950 205.166 176.254 1.00 82.27 158 ASN A C 1
ATOM 2653 O O . ASN C 3 174 ? 221.364 204.040 175.968 1.00 81.55 158 ASN A O 1
ATOM 2658 N N . TYR C 3 175 ? 219.693 205.397 176.644 1.00 78.98 159 TYR A N 1
ATOM 2659 C CA . TYR C 3 175 ? 218.692 204.341 176.800 1.00 78.61 159 TYR A CA 1
ATOM 2660 C C . TYR C 3 175 ? 219.160 203.245 177.753 1.00 79.60 159 TYR A C 1
ATOM 2661 O O . TYR C 3 175 ? 218.860 202.066 177.554 1.00 82.60 159 TYR A O 1
ATOM 2670 N N . THR C 3 176 ? 219.896 203.622 178.796 1.00 77.48 160 THR A N 1
ATOM 2671 C CA . THR C 3 176 ? 220.390 202.664 179.774 1.00 80.02 160 THR A CA 1
ATOM 2672 C C . THR C 3 176 ? 220.457 203.340 181.134 1.00 82.47 160 THR A C 1
ATOM 2673 O O . THR C 3 176 ? 220.783 204.527 181.229 1.00 82.33 160 THR A O 1
ATOM 2677 N N . TYR C 3 177 ? 220.147 202.580 182.181 1.00 83.04 161 TYR A N 1
ATOM 2678 C CA . TYR C 3 177 ? 220.204 203.065 183.559 1.00 82.35 161 TYR A CA 1
ATOM 2679 C C . TYR C 3 177 ? 221.096 202.127 184.361 1.00 83.49 161 TYR A C 1
ATOM 2680 O O . TYR C 3 177 ? 220.628 201.081 184.843 1.00 87.54 161 TYR A O 1
ATOM 2689 N N . PRO C 3 178 ? 222.374 202.459 184.524 1.00 86.00 162 PRO A N 1
ATOM 2690 C CA . PRO C 3 178 ? 223.266 201.588 185.293 1.00 91.92 162 PRO A CA 1
ATOM 2691 C C . PRO C 3 178 ? 222.879 201.554 186.761 1.00 97.11 162 PRO A C 1
ATOM 2692 O O . PRO C 3 178 ? 222.306 202.503 187.302 1.00 94.98 162 PRO A O 1
ATOM 2696 N N . ALA C 3 179 ? 223.193 200.429 187.402 1.00 101.05 163 ALA A N 1
ATOM 2697 C CA . ALA C 3 179 ? 222.899 200.252 188.820 1.00 100.16 163 ALA A CA 1
ATOM 2698 C C . ALA C 3 179 ? 223.761 201.209 189.627 1.00 100.26 163 ALA A C 1
ATOM 2699 O O . ALA C 3 179 ? 224.950 200.958 189.844 1.00 102.70 163 ALA A O 1
ATOM 2701 N N . LEU C 3 180 ? 223.162 202.302 190.081 1.00 96.53 164 LEU A N 1
ATOM 2702 C CA . LEU C 3 180 ? 223.910 203.309 190.814 1.00 96.37 164 LEU A CA 1
ATOM 2703 C C . LEU C 3 180 ? 224.344 202.778 192.174 1.00 100.97 164 LEU A C 1
ATOM 2704 O O . LEU C 3 180 ? 223.558 202.148 192.890 1.00 99.80 164 LEU A O 1
ATOM 2709 N N . ASN C 3 181 ? 225.610 203.065 192.535 1.00 103.92 165 ASN A N 1
ATOM 2710 C CA . ASN C 3 181 ? 226.185 202.813 193.860 1.00 101.66 165 ASN A CA 1
ATOM 2711 C C . ASN C 3 181 ? 227.098 203.999 194.190 1.00 97.06 165 ASN A C 1
ATOM 2712 O O . ASN C 3 181 ? 228.290 204.022 193.874 1.00 95.07 165 ASN A O 1
ATOM 2717 N N . VAL C 3 182 ? 226.530 204.987 194.873 1.00 94.11 166 VAL A N 1
ATOM 2718 C CA . VAL C 3 182 ? 227.210 206.250 195.138 1.00 93.48 166 VAL A CA 1
ATOM 2719 C C . VAL C 3 182 ? 227.380 206.437 196.639 1.00 93.51 166 VAL A C 1
ATOM 2720 O O . VAL C 3 182 ? 226.508 206.057 197.428 1.00 92.62 166 VAL A O 1
ATOM 2724 N N . THR C 3 183 ? 228.510 207.021 197.032 1.00 92.61 167 THR A N 1
ATOM 2725 C CA . THR C 3 183 ? 228.848 207.242 198.432 1.00 94.55 167 THR A CA 1
ATOM 2726 C C . THR C 3 183 ? 229.062 208.729 198.674 1.00 91.12 167 THR A C 1
ATOM 2727 O O . THR C 3 183 ? 229.764 209.389 197.902 1.00 91.40 167 THR A O 1
ATOM 2731 N N . MET C 3 184 ? 228.452 209.252 199.737 1.00 89.68 168 MET A N 1
ATOM 2732 C CA . MET C 3 184 ? 228.622 210.646 200.151 1.00 91.51 168 MET A CA 1
ATOM 2733 C C . MET C 3 184 ? 228.923 210.658 201.642 1.00 91.18 168 MET A C 1
ATOM 2734 O O . MET C 3 184 ? 228.027 210.888 202.466 1.00 88.45 168 MET A O 1
ATOM 2739 N N . PRO C 3 185 ? 230.171 210.407 202.027 1.00 93.94 169 PRO A N 1
ATOM 2740 C CA . PRO C 3 185 ? 230.503 210.339 203.453 1.00 91.01 169 PRO A CA 1
ATOM 2741 C C . PRO C 3 185 ? 230.367 211.689 204.141 1.00 90.56 169 PRO A C 1
ATOM 2742 O O . PRO C 3 185 ? 230.543 212.747 203.534 1.00 94.55 169 PRO A O 1
ATOM 2746 N N . ASN C 3 186 ? 230.052 211.637 205.434 1.00 88.26 170 ASN A N 1
ATOM 2747 C CA . ASN C 3 186 ? 229.941 212.836 206.261 1.00 88.31 170 ASN A CA 1
ATOM 2748 C C . ASN C 3 186 ? 231.276 213.056 206.961 1.00 94.06 170 ASN A C 1
ATOM 2749 O O . ASN C 3 186 ? 231.624 212.343 207.904 1.00 96.46 170 ASN A O 1
ATOM 2754 N N . ASN C 3 187 ? 232.029 214.050 206.495 1.00 95.58 171 ASN A N 1
ATOM 2755 C CA . ASN C 3 187 ? 233.296 214.428 207.101 1.00 97.31 171 ASN A CA 1
ATOM 2756 C C . ASN C 3 187 ? 233.173 215.654 207.996 1.00 98.32 171 ASN A C 1
ATOM 2757 O O . ASN C 3 187 ? 234.188 216.155 208.490 1.00 98.12 171 ASN A O 1
ATOM 2762 N N . GLU C 3 188 ? 231.957 216.146 208.217 1.00 99.25 172 GLU A N 1
ATOM 2763 C CA . GLU C 3 188 ? 231.743 217.355 208.992 1.00 101.18 172 GLU A CA 1
ATOM 2764 C C . GLU C 3 188 ? 231.553 217.019 210.469 1.00 101.09 172 GLU A C 1
ATOM 2765 O O . GLU C 3 188 ? 231.592 215.859 210.886 1.00 97.57 172 GLU A O 1
ATOM 2771 N N . GLN C 3 189 ? 231.338 218.057 211.274 1.00 103.48 173 GLN A N 1
ATOM 2772 C CA . GLN C 3 189 ? 231.155 217.920 212.710 1.00 101.93 173 GLN A CA 1
ATOM 2773 C C . GLN C 3 189 ? 229.702 218.079 213.136 1.00 101.83 173 GLN A C 1
ATOM 2774 O O . GLN C 3 189 ? 229.436 218.275 214.326 1.00 101.26 173 GLN A O 1
ATOM 2780 N N . PHE C 3 190 ? 228.758 218.013 212.200 1.00 100.57 174 PHE A N 1
ATOM 2781 C CA . PHE C 3 190 ? 227.354 218.201 212.531 1.00 95.64 174 PHE A CA 1
ATOM 2782 C C . PHE C 3 190 ? 226.507 217.158 211.817 1.00 94.03 174 PHE A C 1
ATOM 2783 O O . PHE C 3 190 ? 226.912 216.573 210.810 1.00 94.70 174 PHE A O 1
ATOM 2791 N N . ASP C 3 191 ? 225.313 216.945 212.359 1.00 90.34 175 ASP A N 1
ATOM 2792 C CA . ASP C 3 191 ? 224.354 216.010 211.792 1.00 89.28 175 ASP A CA 1
ATOM 2793 C C . ASP C 3 191 ? 223.716 216.616 210.549 1.00 84.77 175 ASP A C 1
ATOM 2794 O O . ASP C 3 191 ? 223.395 217.808 210.523 1.00 83.32 175 ASP A O 1
ATOM 2799 N N . LYS C 3 192 ? 223.538 215.798 209.508 1.00 83.85 176 LYS A N 1
ATOM 2800 C CA . LYS C 3 192 ? 222.970 216.293 208.258 1.00 80.24 176 LYS A CA 1
ATOM 2801 C C . LYS C 3 192 ? 221.810 215.413 207.817 1.00 78.16 176 LYS A C 1
ATOM 2802 O O . LYS C 3 192 ? 221.773 214.220 208.121 1.00 78.80 176 LYS A O 1
ATOM 2808 N N . LEU C 3 193 ? 220.846 216.017 207.131 1.00 73.58 177 LEU A N 1
ATOM 2809 C CA . LEU C 3 193 ? 219.620 215.341 206.727 1.00 68.61 177 LEU A CA 1
ATOM 2810 C C . LEU C 3 193 ? 219.529 215.316 205.209 1.00 70.47 177 LEU A C 1
ATOM 2811 O O . LEU C 3 193 ? 219.688 216.354 204.560 1.00 76.88 177 LEU A O 1
ATOM 2816 N N . TYR C 3 194 ? 219.274 214.138 204.647 1.00 69.11 178 TYR A N 1
ATOM 2817 C CA . TYR C 3 194 ? 219.066 213.973 203.218 1.00 65.12 178 TYR A CA 1
ATOM 2818 C C . TYR C 3 194 ? 217.610 213.615 202.963 1.00 63.73 178 TYR A C 1
ATOM 2819 O O . TYR C 3 194 ? 216.977 212.923 203.765 1.00 68.77 178 TYR A O 1
ATOM 2828 N N . ILE C 3 195 ? 217.078 214.094 201.842 1.00 59.95 179 ILE A N 1
ATOM 2829 C CA . ILE C 3 195 ? 215.704 213.811 201.446 1.00 60.58 179 ILE A CA 1
ATOM 2830 C C . ILE C 3 195 ? 215.709 213.336 200.002 1.00 57.62 179 ILE A C 1
ATOM 2831 O O . ILE C 3 195 ? 216.210 214.036 199.114 1.00 58.78 179 ILE A O 1
ATOM 2836 N N . TRP C 3 196 ? 215.145 212.155 199.768 1.00 54.59 180 TRP A N 1
ATOM 2837 C CA . TRP C 3 196 ? 215.063 211.547 198.451 1.00 51.26 180 TRP A CA 1
ATOM 2838 C C . TRP C 3 196 ? 213.639 211.053 198.231 1.00 49.09 180 TRP A C 1
ATOM 2839 O O . TRP C 3 196 ? 212.760 211.227 199.081 1.00 54.17 180 TRP A O 1
ATOM 2850 N N . GLY C 3 197 ? 213.404 210.434 197.078 1.00 44.02 181 GLY A N 1
ATOM 2851 C CA . GLY C 3 197 ? 212.059 209.982 196.776 1.00 46.78 181 GLY A CA 1
ATOM 2852 C C . GLY C 3 197 ? 212.049 208.865 195.759 1.00 49.71 181 GLY A C 1
ATOM 2853 O O . GLY C 3 197 ? 213.060 208.541 195.135 1.00 59.23 181 GLY A O 1
ATOM 2854 N N . VAL C 3 198 ? 210.870 208.270 195.613 1.00 47.97 182 VAL A N 1
ATOM 2855 C CA . VAL C 3 198 ? 210.620 207.218 194.638 1.00 50.85 182 VAL A CA 1
ATOM 2856 C C . VAL C 3 198 ? 209.350 207.568 193.881 1.00 57.47 182 VAL A C 1
ATOM 2857 O O . VAL C 3 198 ? 208.310 207.840 194.492 1.00 62.55 182 VAL A O 1
ATOM 2861 N N . HIS C 3 199 ? 209.435 207.567 192.556 1.00 57.13 183 HIS A N 1
ATOM 2862 C CA . HIS C 3 199 ? 208.314 207.936 191.706 1.00 58.48 183 HIS A CA 1
ATOM 2863 C C . HIS C 3 199 ? 207.554 206.688 191.280 1.00 61.15 183 HIS A C 1
ATOM 2864 O O . HIS C 3 199 ? 208.134 205.768 190.698 1.00 66.99 183 HIS A O 1
ATOM 2871 N N . HIS C 3 200 ? 206.253 206.667 191.552 1.00 63.40 184 HIS A N 1
ATOM 2872 C CA . HIS C 3 200 ? 205.421 205.531 191.196 1.00 72.90 184 HIS A CA 1
ATOM 2873 C C . HIS C 3 200 ? 204.668 205.860 189.918 1.00 76.88 184 HIS A C 1
ATOM 2874 O O . HIS C 3 200 ? 203.734 206.676 189.955 1.00 78.06 184 HIS A O 1
ATOM 2881 N N . PRO C 3 201 ? 205.026 205.269 188.780 1.00 74.11 185 PRO A N 1
ATOM 2882 C CA . PRO C 3 201 ? 204.359 205.614 187.521 1.00 71.94 185 PRO A CA 1
ATOM 2883 C C . PRO C 3 201 ? 202.956 205.032 187.445 1.00 79.20 185 PRO A C 1
ATOM 2884 O O . PRO C 3 201 ? 202.595 204.097 188.163 1.00 85.22 185 PRO A O 1
ATOM 2888 N N . GLY C 3 202 ? 202.158 205.605 186.542 1.00 81.27 186 GLY A N 1
ATOM 2889 C CA . GLY C 3 202 ? 200.786 205.158 186.391 1.00 84.79 186 GLY A CA 1
ATOM 2890 C C . GLY C 3 202 ? 200.634 203.862 185.626 1.00 87.10 186 GLY A C 1
ATOM 2891 O O . GLY C 3 202 ? 199.656 203.134 185.834 1.00 86.70 186 GLY A O 1
ATOM 2892 N N . THR C 3 203 ? 201.591 203.545 184.753 1.00 87.87 187 THR A N 1
ATOM 2893 C CA . THR C 3 203 ? 201.528 202.361 183.901 1.00 89.33 187 THR A CA 1
ATOM 2894 C C . THR C 3 203 ? 202.941 201.856 183.640 1.00 86.71 187 THR A C 1
ATOM 2895 O O . THR C 3 203 ? 203.918 202.606 183.725 1.00 87.65 187 THR A O 1
ATOM 2899 N N . ASP C 3 204 ? 203.035 200.565 183.304 1.00 83.50 188 ASP A N 1
ATOM 2900 C CA . ASP C 3 204 ? 204.327 199.964 182.979 1.00 81.74 188 ASP A CA 1
ATOM 2901 C C . ASP C 3 204 ? 204.992 200.662 181.800 1.00 81.96 188 ASP A C 1
ATOM 2902 O O . ASP C 3 204 ? 206.226 200.684 181.704 1.00 83.13 188 ASP A O 1
ATOM 2907 N N . LYS C 3 205 ? 204.196 201.216 180.884 1.00 81.76 189 LYS A N 1
ATOM 2908 C CA . LYS C 3 205 ? 204.757 201.979 179.774 1.00 84.93 189 LYS A CA 1
ATOM 2909 C C . LYS C 3 205 ? 205.530 203.186 180.287 1.00 79.85 189 LYS A C 1
ATOM 2910 O O . LYS C 3 205 ? 206.649 203.461 179.838 1.00 80.46 189 LYS A O 1
ATOM 2916 N N . ASP C 3 206 ? 204.952 203.907 181.249 1.00 76.69 190 ASP A N 1
ATOM 2917 C CA . ASP C 3 206 ? 205.602 205.079 181.819 1.00 75.77 190 ASP A CA 1
ATOM 2918 C C . ASP C 3 206 ? 206.794 204.719 182.692 1.00 72.65 190 ASP A C 1
ATOM 2919 O O . ASP C 3 206 ? 207.528 205.621 183.105 1.00 73.43 190 ASP A O 1
ATOM 2924 N N . GLN C 3 207 ? 206.992 203.437 182.996 1.00 74.62 191 GLN A N 1
ATOM 2925 C CA . GLN C 3 207 ? 208.164 202.970 183.724 1.00 72.17 191 GLN A CA 1
ATOM 2926 C C . GLN C 3 207 ? 209.283 202.560 182.773 1.00 69.91 191 GLN A C 1
ATOM 2927 O O . GLN C 3 207 ? 210.445 202.947 182.960 1.00 70.36 191 GLN A O 1
ATOM 2933 N N . ILE C 3 208 ? 208.941 201.772 181.751 1.00 73.17 192 ILE A N 1
ATOM 2934 C CA . ILE C 3 208 ? 209.929 201.355 180.766 1.00 74.00 192 ILE A CA 1
ATOM 2935 C C . ILE C 3 208 ? 210.387 202.527 179.910 1.00 74.89 192 ILE A C 1
ATOM 2936 O O . ILE C 3 208 ? 211.499 202.496 179.370 1.00 76.44 192 ILE A O 1
ATOM 2941 N N . PHE C 3 209 ? 209.567 203.574 179.777 1.00 76.15 193 PHE A N 1
ATOM 2942 C CA . PHE C 3 209 ? 210.026 204.771 179.082 1.00 76.84 193 PHE A CA 1
ATOM 2943 C C . PHE C 3 209 ? 211.063 205.528 179.897 1.00 74.53 193 PHE A C 1
ATOM 2944 O O . PHE C 3 209 ? 211.950 206.170 179.326 1.00 78.51 193 PHE A O 1
ATOM 2952 N N . LEU C 3 210 ? 210.974 205.461 181.222 1.00 70.11 194 LEU A N 1
ATOM 2953 C CA . LEU C 3 210 ? 211.814 206.291 182.073 1.00 68.00 194 LEU A CA 1
ATOM 2954 C C . LEU C 3 210 ? 213.113 205.609 182.482 1.00 74.22 194 LEU A C 1
ATOM 2955 O O . LEU C 3 210 ? 214.168 206.251 182.475 1.00 78.47 194 LEU A O 1
ATOM 2960 N N . TYR C 3 211 ? 213.076 204.326 182.845 1.00 75.34 195 TYR A N 1
ATOM 2961 C CA . TYR C 3 211 ? 214.235 203.711 183.485 1.00 68.64 195 TYR A CA 1
ATOM 2962 C C . TYR C 3 211 ? 214.770 202.482 182.762 1.00 78.50 195 TYR A C 1
ATOM 2963 O O . TYR C 3 211 ? 215.627 201.782 183.314 1.00 81.50 195 TYR A O 1
ATOM 2972 N N . ALA C 3 212 ? 214.289 202.193 181.555 1.00 83.17 196 ALA A N 1
ATOM 2973 C CA . ALA C 3 212 ? 214.804 201.129 180.696 1.00 81.29 196 ALA A CA 1
ATOM 2974 C C . ALA C 3 212 ? 214.708 199.742 181.327 1.00 83.89 196 ALA A C 1
ATOM 2975 O O . ALA C 3 212 ? 215.345 198.802 180.838 1.00 83.91 196 ALA A O 1
ATOM 2977 N N . GLN C 3 213 ? 213.930 199.588 182.398 1.00 85.37 197 GLN A N 1
ATOM 2978 C CA . GLN C 3 213 ? 213.714 198.295 183.034 1.00 86.26 197 GLN A CA 1
ATOM 2979 C C . GLN C 3 213 ? 212.507 198.399 183.952 1.00 85.96 197 GLN A C 1
ATOM 2980 O O . GLN C 3 213 ? 212.317 199.419 184.619 1.00 83.59 197 GLN A O 1
ATOM 2986 N N . SER C 3 214 ? 211.692 197.344 183.975 1.00 89.09 198 SER A N 1
ATOM 2987 C CA . SER C 3 214 ? 210.462 197.377 184.759 1.00 95.20 198 SER A CA 1
ATOM 2988 C C . SER C 3 214 ? 210.724 197.196 186.251 1.00 96.85 198 SER A C 1
ATOM 2989 O O . SER C 3 214 ? 210.076 197.847 187.078 1.00 94.33 198 SER A O 1
ATOM 2992 N N . SER C 3 215 ? 211.668 196.327 186.616 1.00 103.96 199 SER A N 1
ATOM 2993 C CA . SER C 3 215 ? 211.894 195.958 188.016 1.00 108.78 199 SER A CA 1
ATOM 2994 C C . SER C 3 215 ? 212.798 196.990 188.695 1.00 108.83 199 SER A C 1
ATOM 2995 O O . SER C 3 215 ? 213.997 196.789 188.900 1.00 108.84 199 SER A O 1
ATOM 2998 N N . GLY C 3 216 ? 212.192 198.119 189.055 1.00 104.11 200 GLY A N 1
ATOM 2999 C CA . GLY C 3 216 ? 212.915 199.145 189.790 1.00 96.43 200 GLY A CA 1
ATOM 3000 C C . GLY C 3 216 ? 212.856 198.895 191.290 1.00 99.16 200 GLY A C 1
ATOM 3001 O O . GLY C 3 216 ? 211.879 198.362 191.814 1.00 98.40 200 GLY A O 1
ATOM 3002 N N . ARG C 3 217 ? 213.931 199.271 191.980 1.00 101.25 201 ARG A N 1
ATOM 3003 C CA . ARG C 3 217 ? 213.997 199.168 193.434 1.00 94.05 201 ARG A CA 1
ATOM 3004 C C . ARG C 3 217 ? 215.139 200.049 193.920 1.00 93.90 201 ARG A C 1
ATOM 3005 O O . ARG C 3 217 ? 215.963 200.512 193.128 1.00 97.26 201 ARG A O 1
ATOM 3013 N N . ILE C 3 218 ? 215.184 200.288 195.231 1.00 89.12 202 ILE A N 1
ATOM 3014 C CA . ILE C 3 218 ? 216.214 201.179 195.762 1.00 89.07 202 ILE A CA 1
ATOM 3015 C C . ILE C 3 218 ? 216.526 200.801 197.205 1.00 89.79 202 ILE A C 1
ATOM 3016 O O . ILE C 3 218 ? 215.630 200.426 197.968 1.00 87.94 202 ILE A O 1
ATOM 3021 N N . THR C 3 219 ? 217.808 200.891 197.575 1.00 94.38 203 THR A N 1
ATOM 3022 C CA . THR C 3 219 ? 218.256 200.702 198.950 1.00 94.81 203 THR A CA 1
ATOM 3023 C C . THR C 3 219 ? 219.233 201.815 199.305 1.00 91.71 203 THR A C 1
ATOM 3024 O O . THR C 3 219 ? 220.291 201.941 198.679 1.00 92.62 203 THR A O 1
ATOM 3028 N N . VAL C 3 220 ? 218.885 202.617 200.307 1.00 87.54 204 VAL A N 1
ATOM 3029 C CA . VAL C 3 220 ? 219.757 203.675 200.805 1.00 85.59 204 VAL A CA 1
ATOM 3030 C C . VAL C 3 220 ? 220.152 203.320 202.231 1.00 90.99 204 VAL A C 1
ATOM 3031 O O . VAL C 3 220 ? 219.293 203.205 203.116 1.00 95.44 204 VAL A O 1
ATOM 3035 N N . SER C 3 221 ? 221.451 203.148 202.456 1.00 88.12 205 SER A N 1
ATOM 3036 C CA . SER C 3 221 ? 221.942 202.611 203.713 1.00 88.41 205 SER A CA 1
ATOM 3037 C C . SER C 3 221 ? 223.012 203.517 204.305 1.00 87.89 205 SER A C 1
ATOM 3038 O O . SER C 3 221 ? 223.795 204.149 203.588 1.00 88.73 205 SER A O 1
ATOM 3041 N N . THR C 3 222 ? 223.037 203.566 205.628 1.00 90.27 206 THR A N 1
ATOM 3042 C CA . THR C 3 222 ? 224.089 204.229 206.377 1.00 90.31 206 THR A CA 1
ATOM 3043 C C . THR C 3 222 ? 224.782 203.196 207.257 1.00 95.48 206 THR A C 1
ATOM 3044 O O . THR C 3 222 ? 224.407 202.022 207.290 1.00 100.81 206 THR A O 1
ATOM 3048 N N . LYS C 3 223 ? 225.812 203.641 207.973 1.00 94.70 207 LYS A N 1
ATOM 3049 C CA . LYS C 3 223 ? 226.496 202.741 208.891 1.00 101.08 207 LYS A CA 1
ATOM 3050 C C . LYS C 3 223 ? 225.639 202.412 210.105 1.00 101.27 207 LYS A C 1
ATOM 3051 O O . LYS C 3 223 ? 225.953 201.467 210.836 1.00 97.24 207 LYS A O 1
ATOM 3057 N N . ARG C 3 224 ? 224.565 203.167 210.331 1.00 101.21 208 ARG A N 1
ATOM 3058 C CA . ARG C 3 224 ? 223.679 202.945 211.466 1.00 102.44 208 ARG A CA 1
ATOM 3059 C C . ARG C 3 224 ? 222.535 201.998 211.121 1.00 103.42 208 ARG A C 1
ATOM 3060 O O . ARG C 3 224 ? 222.297 201.021 211.837 1.00 105.87 208 ARG A O 1
ATOM 3068 N N . SER C 3 225 ? 221.822 202.273 210.033 1.00 102.25 209 SER A N 1
ATOM 3069 C CA . SER C 3 225 ? 220.689 201.456 209.626 1.00 99.66 209 SER A CA 1
ATOM 3070 C C . SER C 3 225 ? 220.548 201.542 208.113 1.00 96.28 209 SER A C 1
ATOM 3071 O O . SER C 3 225 ? 221.290 202.263 207.440 1.00 99.13 209 SER A O 1
ATOM 3074 N N . GLN C 3 226 ? 219.582 200.800 207.578 1.00 94.20 210 GLN A N 1
ATOM 3075 C CA . GLN C 3 226 ? 219.316 200.770 206.149 1.00 93.07 210 GLN A CA 1
ATOM 3076 C C . GLN C 3 226 ? 217.837 201.017 205.899 1.00 95.89 210 GLN A C 1
ATOM 3077 O O . GLN C 3 226 ? 216.997 200.798 206.776 1.00 101.77 210 GLN A O 1
ATOM 3083 N N . GLN C 3 227 ? 217.525 201.482 204.689 1.00 92.92 211 GLN A N 1
ATOM 3084 C CA . GLN C 3 227 ? 216.148 201.683 204.266 1.00 88.57 211 GLN A CA 1
ATOM 3085 C C . GLN C 3 227 ? 216.010 201.168 202.843 1.00 89.82 211 GLN A C 1
ATOM 3086 O O . GLN C 3 227 ? 216.886 201.408 202.008 1.00 91.34 211 GLN A O 1
ATOM 3092 N N . ALA C 3 228 ? 214.932 200.441 202.572 1.00 89.63 212 ALA A N 1
ATOM 3093 C CA . ALA C 3 228 ? 214.697 199.878 201.252 1.00 86.70 212 ALA A CA 1
ATOM 3094 C C . ALA C 3 228 ? 213.297 200.239 200.791 1.00 85.04 212 ALA A C 1
ATOM 3095 O O . ALA C 3 228 ? 212.341 200.184 201.571 1.00 89.34 212 ALA A O 1
ATOM 3097 N N . VAL C 3 229 ? 213.181 200.613 199.520 1.00 84.78 213 VAL A N 1
ATOM 3098 C CA . VAL C 3 229 ? 211.909 201.015 198.939 1.00 85.95 213 VAL A CA 1
ATOM 3099 C C . VAL C 3 229 ? 211.695 200.251 197.640 1.00 89.52 213 VAL A C 1
ATOM 3100 O O . VAL C 3 229 ? 212.601 200.150 196.799 1.00 97.01 213 VAL A O 1
ATOM 3104 N N . ILE C 3 230 ? 210.495 199.709 197.490 1.00 84.57 214 ILE A N 1
ATOM 3105 C CA . ILE C 3 230 ? 210.039 199.083 196.254 1.00 87.58 214 ILE A CA 1
ATOM 3106 C C . ILE C 3 230 ? 208.929 199.954 195.678 1.00 88.33 214 ILE A C 1
ATOM 3107 O O . ILE C 3 230 ? 208.071 200.427 196.435 1.00 91.64 214 ILE A O 1
ATOM 3112 N N . PRO C 3 231 ? 208.973 200.283 194.394 1.00 84.54 215 PRO A N 1
ATOM 3113 C CA . PRO C 3 231 ? 207.857 200.985 193.761 1.00 83.56 215 PRO A CA 1
ATOM 3114 C C . PRO C 3 231 ? 206.855 200.018 193.156 1.00 93.79 215 PRO A C 1
ATOM 3115 O O . PRO C 3 231 ? 207.199 198.945 192.656 1.00 95.78 215 PRO A O 1
ATOM 3119 N N . ASN C 3 232 ? 205.591 200.420 193.213 1.00 96.66 216 ASN A N 1
ATOM 3120 C CA . ASN C 3 232 ? 204.492 199.651 192.653 1.00 96.13 216 ASN A CA 1
ATOM 3121 C C . ASN C 3 232 ? 203.880 200.420 191.493 1.00 93.58 216 ASN A C 1
ATOM 3122 O O . ASN C 3 232 ? 203.697 201.639 191.570 1.00 88.13 216 ASN A O 1
ATOM 3127 N N . ILE C 3 233 ? 203.568 199.702 190.420 1.00 92.96 217 ILE A N 1
ATOM 3128 C CA . ILE C 3 233 ? 203.024 200.293 189.205 1.00 87.71 217 ILE A CA 1
ATOM 3129 C C . ILE C 3 233 ? 201.508 200.190 189.253 1.00 87.41 217 ILE A C 1
ATOM 3130 O O . ILE C 3 233 ? 200.955 199.097 189.424 1.00 87.74 217 ILE A O 1
ATOM 3135 N N . GLY C 3 234 ? 200.836 201.326 189.097 1.00 84.97 218 GLY A N 1
ATOM 3136 C CA . GLY C 3 234 ? 199.390 201.365 189.154 1.00 85.12 218 GLY A CA 1
ATOM 3137 C C . GLY C 3 234 ? 198.859 202.781 189.183 1.00 84.02 218 GLY A C 1
ATOM 3138 O O . GLY C 3 234 ? 199.462 203.662 189.801 1.00 86.38 218 GLY A O 1
ATOM 3139 N N . SER C 3 235 ? 197.727 203.010 188.525 1.00 81.77 219 SER A N 1
ATOM 3140 C CA . SER C 3 235 ? 197.180 204.354 188.386 1.00 81.12 219 SER A CA 1
ATOM 3141 C C . SER C 3 235 ? 196.371 204.708 189.627 1.00 79.26 219 SER A C 1
ATOM 3142 O O . SER C 3 235 ? 195.280 204.173 189.840 1.00 78.72 219 SER A O 1
ATOM 3145 N N . ARG C 3 236 ? 196.905 205.612 190.441 1.00 77.13 220 ARG A N 1
ATOM 3146 C CA . ARG C 3 236 ? 196.131 206.198 191.519 1.00 74.39 220 ARG A CA 1
ATOM 3147 C C . ARG C 3 236 ? 195.047 207.099 190.924 1.00 76.67 220 ARG A C 1
ATOM 3148 O O . ARG C 3 236 ? 195.198 207.598 189.806 1.00 79.69 220 ARG A O 1
ATOM 3156 N N . PRO C 3 237 ? 193.931 207.293 191.630 1.00 75.42 221 PRO A N 1
ATOM 3157 C CA . PRO C 3 237 ? 192.917 208.234 191.141 1.00 76.74 221 PRO A CA 1
ATOM 3158 C C . PRO C 3 237 ? 193.516 209.605 190.873 1.00 80.86 221 PRO A C 1
ATOM 3159 O O . PRO C 3 237 ? 194.320 210.122 191.652 1.00 81.97 221 PRO A O 1
ATOM 3163 N N . ARG C 3 238 ? 193.106 210.191 189.752 1.00 83.44 222 ARG A N 1
ATOM 3164 C CA . ARG C 3 238 ? 193.819 211.319 189.175 1.00 80.60 222 ARG A CA 1
ATOM 3165 C C . ARG C 3 238 ? 193.617 212.584 189.998 1.00 81.50 222 ARG A C 1
ATOM 3166 O O . ARG C 3 238 ? 192.486 212.952 190.330 1.00 84.47 222 ARG A O 1
ATOM 3174 N N . ILE C 3 239 ? 194.723 213.249 190.321 1.00 80.63 223 ILE A N 1
ATOM 3175 C CA . ILE C 3 239 ? 194.718 214.533 191.010 1.00 77.74 223 ILE A CA 1
ATOM 3176 C C . ILE C 3 239 ? 195.562 215.505 190.198 1.00 82.85 223 ILE A C 1
ATOM 3177 O O . ILE C 3 239 ? 196.695 215.183 189.822 1.00 86.00 223 ILE A O 1
ATOM 3182 N N . ARG C 3 240 ? 195.006 216.684 189.918 1.00 85.57 224 ARG A N 1
ATOM 3183 C CA . ARG C 3 240 ? 195.672 217.698 189.098 1.00 86.75 224 ARG A CA 1
ATOM 3184 C C . ARG C 3 240 ? 196.084 217.121 187.745 1.00 84.16 224 ARG A C 1
ATOM 3185 O O . ARG C 3 240 ? 197.153 217.429 187.214 1.00 83.38 224 ARG A O 1
ATOM 3193 N N . ASP C 3 241 ? 195.223 216.265 187.192 1.00 80.52 225 ASP A N 1
ATOM 3194 C CA . ASP C 3 241 ? 195.432 215.649 185.881 1.00 83.08 225 ASP A CA 1
ATOM 3195 C C . ASP C 3 241 ? 196.748 214.874 185.817 1.00 80.91 225 ASP A C 1
ATOM 3196 O O . ASP C 3 241 ? 197.431 214.860 184.791 1.00 83.76 225 ASP A O 1
ATOM 3201 N N . ILE C 3 242 ? 197.105 214.217 186.918 1.00 77.69 226 ILE A N 1
ATOM 3202 C CA . ILE C 3 242 ? 198.290 213.360 186.969 1.00 74.19 226 ILE A CA 1
ATOM 3203 C C . ILE C 3 242 ? 197.953 212.091 187.745 1.00 75.96 226 ILE A C 1
ATOM 3204 O O . ILE C 3 242 ? 197.532 212.171 188.908 1.00 77.82 226 ILE A O 1
ATOM 3209 N N . PRO C 3 243 ? 198.118 210.906 187.154 1.00 74.93 227 PRO A N 1
ATOM 3210 C CA . PRO C 3 243 ? 197.714 209.674 187.842 1.00 74.09 227 PRO A CA 1
ATOM 3211 C C . PRO C 3 243 ? 198.807 209.059 188.703 1.00 75.97 227 PRO A C 1
ATOM 3212 O O . PRO C 3 243 ? 198.526 208.198 189.542 1.00 79.00 227 PRO A O 1
ATOM 3216 N N . SER C 3 244 ? 200.051 209.480 188.505 1.00 79.52 228 SER A N 1
ATOM 3217 C CA . SER C 3 244 ? 201.192 208.838 189.146 1.00 78.75 228 SER A CA 1
ATOM 3218 C C . SER C 3 244 ? 201.339 209.327 190.588 1.00 77.61 228 SER A C 1
ATOM 3219 O O . SER C 3 244 ? 200.476 210.023 191.129 1.00 79.45 228 SER A O 1
ATOM 3222 N N . ARG C 3 245 ? 202.446 208.957 191.232 1.00 72.81 229 ARG A N 1
ATOM 3223 C CA . ARG C 3 245 ? 202.709 209.336 192.613 1.00 71.67 229 ARG A CA 1
ATOM 3224 C C . ARG C 3 245 ? 204.186 209.656 192.786 1.00 71.06 229 ARG A C 1
ATOM 3225 O O . ARG C 3 245 ? 205.032 209.224 192.003 1.00 73.38 229 ARG A O 1
ATOM 3233 N N . ILE C 3 246 ? 204.489 210.398 193.846 1.00 66.74 230 ILE A N 1
ATOM 3234 C CA . ILE C 3 246 ? 205.852 210.564 194.334 1.00 58.57 230 ILE A CA 1
ATOM 3235 C C . ILE C 3 246 ? 205.839 210.327 195.836 1.00 62.56 230 ILE A C 1
ATOM 3236 O O . ILE C 3 246 ? 205.048 210.946 196.554 1.00 69.65 230 ILE A O 1
ATOM 3241 N N . SER C 3 247 ? 206.701 209.434 196.311 1.00 57.57 231 SER A N 1
ATOM 3242 C CA . SER C 3 247 ? 206.825 209.148 197.733 1.00 58.28 231 SER A CA 1
ATOM 3243 C C . SER C 3 247 ? 208.155 209.690 198.232 1.00 59.94 231 SER A C 1
ATOM 3244 O O . SER C 3 247 ? 209.211 209.327 197.707 1.00 60.37 231 SER A O 1
ATOM 3247 N N . ILE C 3 248 ? 208.104 210.544 199.250 1.00 61.73 232 ILE A N 1
ATOM 3248 C CA . ILE C 3 248 ? 209.275 211.248 199.757 1.00 55.88 232 ILE A CA 1
ATOM 3249 C C . ILE C 3 248 ? 209.694 210.617 201.076 1.00 55.74 232 ILE A C 1
ATOM 3250 O O . ILE C 3 248 ? 208.861 210.423 201.970 1.00 65.43 232 ILE A O 1
ATOM 3255 N N . TYR C 3 249 ? 210.978 210.301 201.200 1.00 52.90 233 TYR A N 1
ATOM 3256 C CA . TYR C 3 249 ? 211.552 209.755 202.421 1.00 55.51 233 TYR A CA 1
ATOM 3257 C C . TYR C 3 249 ? 212.639 210.696 202.929 1.00 61.00 233 TYR A C 1
ATOM 3258 O O . TYR C 3 249 ? 212.876 211.769 202.368 1.00 63.57 233 TYR A O 1
ATOM 3267 N N . TRP C 3 250 ? 213.303 210.287 204.007 1.00 59.37 234 TRP A N 1
ATOM 3268 C CA . TRP C 3 250 ? 214.404 211.063 204.553 1.00 58.04 234 TRP A CA 1
ATOM 3269 C C . TRP C 3 250 ? 215.343 210.133 205.304 1.00 63.11 234 TRP A C 1
ATOM 3270 O O . TRP C 3 250 ? 214.940 209.068 205.780 1.00 65.92 234 TRP A O 1
ATOM 3281 N N . THR C 3 251 ? 216.603 210.549 205.400 1.00 65.84 235 THR A N 1
ATOM 3282 C CA . THR C 3 251 ? 217.636 209.753 206.054 1.00 61.57 235 THR A CA 1
ATOM 3283 C C . THR C 3 251 ? 218.615 210.698 206.728 1.00 64.49 235 THR A C 1
ATOM 3284 O O . THR C 3 251 ? 219.130 211.621 206.091 1.00 70.61 235 THR A O 1
ATOM 3288 N N . ILE C 3 252 ? 218.861 210.476 208.012 1.00 68.05 236 ILE A N 1
ATOM 3289 C CA . ILE C 3 252 ? 219.697 211.360 208.813 1.00 73.05 236 ILE A CA 1
ATOM 3290 C C . ILE C 3 252 ? 221.061 210.713 208.999 1.00 81.46 236 ILE A C 1
ATOM 3291 O O . ILE C 3 252 ? 221.162 209.585 209.497 1.00 85.16 236 ILE A O 1
ATOM 3296 N N . VAL C 3 253 ? 222.107 211.431 208.605 1.00 83.39 237 VAL A N 1
ATOM 3297 C CA . VAL C 3 253 ? 223.475 210.938 208.611 1.00 83.71 237 VAL A CA 1
ATOM 3298 C C . VAL C 3 253 ? 224.230 211.701 209.692 1.00 90.67 237 VAL A C 1
ATOM 3299 O O . VAL C 3 253 ? 224.408 212.926 209.601 1.00 90.68 237 VAL A O 1
ATOM 3303 N N . LYS C 3 254 ? 224.655 210.967 210.722 1.00 94.53 238 LYS A N 1
ATOM 3304 C CA . LYS C 3 254 ? 225.390 211.524 211.842 1.00 93.93 238 LYS A CA 1
ATOM 3305 C C . LYS C 3 254 ? 226.813 211.881 211.421 1.00 94.75 238 LYS A C 1
ATOM 3306 O O . LYS C 3 254 ? 227.296 211.421 210.384 1.00 95.55 238 LYS A O 1
ATOM 3312 N N . PRO C 3 255 ? 227.501 212.720 212.197 1.00 92.24 239 PRO A N 1
ATOM 3313 C CA . PRO C 3 255 ? 228.918 212.971 211.915 1.00 94.09 239 PRO A CA 1
ATOM 3314 C C . PRO C 3 255 ? 229.715 211.676 211.959 1.00 96.45 239 PRO A C 1
ATOM 3315 O O . PRO C 3 255 ? 229.515 210.830 212.833 1.00 95.73 239 PRO A O 1
ATOM 3319 N N . GLY C 3 256 ? 230.620 211.526 210.993 1.00 97.49 240 GLY A N 1
ATOM 3320 C CA . GLY C 3 256 ? 231.385 210.310 210.839 1.00 95.97 240 GLY A CA 1
ATOM 3321 C C . GLY C 3 256 ? 230.655 209.182 210.146 1.00 94.63 240 GLY A C 1
ATOM 3322 O O . GLY C 3 256 ? 231.279 208.159 209.839 1.00 94.94 240 GLY A O 1
ATOM 3323 N N . ASP C 3 257 ? 229.360 209.333 209.884 1.00 92.86 241 ASP A N 1
ATOM 3324 C CA . ASP C 3 257 ? 228.577 208.322 209.197 1.00 92.39 241 ASP A CA 1
ATOM 3325 C C . ASP C 3 257 ? 228.782 208.437 207.687 1.00 92.91 241 ASP A C 1
ATOM 3326 O O . ASP C 3 257 ? 229.317 209.424 207.177 1.00 95.65 241 ASP A O 1
ATOM 3331 N N . ILE C 3 258 ? 228.350 207.406 206.966 1.00 92.22 242 ILE A N 1
ATOM 3332 C CA . ILE C 3 258 ? 228.490 207.333 205.518 1.00 89.95 242 ILE A CA 1
ATOM 3333 C C . ILE C 3 258 ? 227.124 207.040 204.920 1.00 91.58 242 ILE A C 1
ATOM 3334 O O . ILE C 3 258 ? 226.426 206.128 205.376 1.00 93.28 242 ILE A O 1
ATOM 3339 N N . LEU C 3 259 ? 226.745 207.806 203.903 1.00 87.24 243 LEU A N 1
ATOM 3340 C CA . LEU C 3 259 ? 225.503 207.590 203.175 1.00 82.15 243 LEU A CA 1
ATOM 3341 C C . LEU C 3 259 ? 225.814 206.912 201.849 1.00 83.60 243 LEU A C 1
ATOM 3342 O O . LEU C 3 259 ? 226.662 207.392 201.088 1.00 87.11 243 LEU A O 1
ATOM 3347 N N . LEU C 3 260 ? 225.137 205.798 201.572 1.00 82.67 244 LEU A N 1
ATOM 3348 C CA . LEU C 3 260 ? 225.366 205.043 200.351 1.00 83.57 244 LEU A CA 1
ATOM 3349 C C . LEU C 3 260 ? 224.028 204.770 199.679 1.00 88.49 244 LEU A C 1
ATOM 3350 O O . LEU C 3 260 ? 223.096 204.272 200.320 1.00 89.02 244 LEU A O 1
ATOM 3355 N N . ILE C 3 261 ? 223.939 205.096 198.392 1.00 90.87 245 ILE A N 1
ATOM 3356 C CA . ILE C 3 261 ? 222.724 204.920 197.602 1.00 90.02 245 ILE A CA 1
ATOM 3357 C C . ILE C 3 261 ? 222.990 203.830 196.577 1.00 92.93 245 ILE A C 1
ATOM 3358 O O . ILE C 3 261 ? 223.929 203.940 195.777 1.00 92.00 245 ILE A O 1
ATOM 3363 N N . ASN C 3 262 ? 222.169 202.778 196.595 1.00 94.60 246 ASN A N 1
ATOM 3364 C CA . ASN C 3 262 ? 222.323 201.637 195.698 1.00 98.06 246 ASN A CA 1
ATOM 3365 C C . ASN C 3 262 ? 220.953 201.371 195.082 1.00 98.62 246 ASN A C 1
ATOM 3366 O O . ASN C 3 262 ? 220.080 200.766 195.714 1.00 100.06 246 ASN A O 1
ATOM 3371 N N . SER C 3 263 ? 220.764 201.838 193.853 1.00 98.26 247 SER A N 1
ATOM 3372 C CA . SER C 3 263 ? 219.457 201.766 193.215 1.00 94.25 247 SER A CA 1
ATOM 3373 C C . SER C 3 263 ? 219.603 201.277 191.784 1.00 97.92 247 SER A C 1
ATOM 3374 O O . SER C 3 263 ? 220.511 201.702 191.066 1.00 101.85 247 SER A O 1
ATOM 3377 N N . THR C 3 264 ? 218.707 200.383 191.372 1.00 96.72 248 THR A N 1
ATOM 3378 C CA . THR C 3 264 ? 218.695 199.910 189.995 1.00 96.47 248 THR A CA 1
ATOM 3379 C C . THR C 3 264 ? 217.826 200.772 189.092 1.00 89.30 248 THR A C 1
ATOM 3380 O O . THR C 3 264 ? 217.756 200.509 187.889 1.00 91.54 248 THR A O 1
ATOM 3384 N N . GLY C 3 265 ? 217.179 201.785 189.636 1.00 81.64 249 GLY A N 1
ATOM 3385 C CA . GLY C 3 265 ? 216.309 202.640 188.855 1.00 75.90 249 GLY A CA 1
ATOM 3386 C C . GLY C 3 265 ? 215.211 203.204 189.730 1.00 74.09 249 GLY A C 1
ATOM 3387 O O . GLY C 3 265 ? 215.084 202.868 190.904 1.00 80.47 249 GLY A O 1
ATOM 3388 N N . ASN C 3 266 ? 214.417 204.085 189.122 1.00 70.71 250 ASN A N 1
ATOM 3389 C CA . ASN C 3 266 ? 213.263 204.699 189.775 1.00 60.09 250 ASN A CA 1
ATOM 3390 C C . ASN C 3 266 ? 213.684 205.443 191.045 1.00 61.78 250 ASN A C 1
ATOM 3391 O O . ASN C 3 266 ? 213.285 205.106 192.159 1.00 63.01 250 ASN A O 1
ATOM 3396 N N . LEU C 3 267 ? 214.508 206.470 190.853 1.00 64.35 251 LEU A N 1
ATOM 3397 C CA . LEU C 3 267 ? 215.033 207.269 191.950 1.00 59.08 251 LEU A CA 1
ATOM 3398 C C . LEU C 3 267 ? 214.786 208.746 191.687 1.00 55.03 251 LEU A C 1
ATOM 3399 O O . LEU C 3 267 ? 214.859 209.204 190.543 1.00 62.60 251 LEU A O 1
ATOM 3404 N N . ILE C 3 268 ? 214.487 209.480 192.750 1.00 50.19 252 ILE A N 1
ATOM 3405 C CA . ILE C 3 268 ? 214.457 210.940 192.730 1.00 53.79 252 ILE A CA 1
ATOM 3406 C C . ILE C 3 268 ? 215.580 211.388 193.660 1.00 55.69 252 ILE A C 1
ATOM 3407 O O . ILE C 3 268 ? 215.405 211.495 194.877 1.00 56.85 252 ILE A O 1
ATOM 3412 N N . ALA C 3 269 ? 216.749 211.646 193.082 1.00 58.41 253 ALA A N 1
ATOM 3413 C CA . ALA C 3 269 ? 217.963 211.846 193.854 1.00 56.09 253 ALA A CA 1
ATOM 3414 C C . ALA C 3 269 ? 217.930 213.166 194.623 1.00 51.57 253 ALA A C 1
ATOM 3415 O O . ALA C 3 269 ? 217.223 214.102 194.244 1.00 56.86 253 ALA A O 1
ATOM 3417 N N . PRO C 3 270 ? 218.680 213.258 195.717 1.00 49.51 254 PRO A N 1
ATOM 3418 C CA . PRO C 3 270 ? 218.860 214.548 196.384 1.00 53.21 254 PRO A CA 1
ATOM 3419 C C . PRO C 3 270 ? 219.981 215.352 195.746 1.00 56.81 254 PRO A C 1
ATOM 3420 O O . PRO C 3 270 ? 220.957 214.806 195.227 1.00 62.37 254 PRO A O 1
ATOM 3424 N N . ARG C 3 271 ? 219.828 216.672 195.789 1.00 57.09 255 ARG A N 1
ATOM 3425 C CA . ARG C 3 271 ? 220.817 217.584 195.235 1.00 62.39 255 ARG A CA 1
ATOM 3426 C C . ARG C 3 271 ? 221.810 218.079 196.278 1.00 73.26 255 ARG A C 1
ATOM 3427 O O . ARG C 3 271 ? 222.677 218.897 195.954 1.00 78.48 255 ARG A O 1
ATOM 3435 N N . GLY C 3 272 ? 221.712 217.598 197.507 1.00 75.63 256 GLY A N 1
ATOM 3436 C CA . GLY C 3 272 ? 222.599 218.035 198.571 1.00 79.13 256 GLY A CA 1
ATOM 3437 C C . GLY C 3 272 ? 222.058 217.587 199.916 1.00 73.51 256 GLY A C 1
ATOM 3438 O O . GLY C 3 272 ? 221.403 216.550 200.019 1.00 70.07 256 GLY A O 1
ATOM 3439 N N . TYR C 3 273 ? 222.354 218.383 200.939 1.00 75.06 257 TYR A N 1
ATOM 3440 C CA . TYR C 3 273 ? 221.914 218.053 202.287 1.00 71.44 257 TYR A CA 1
ATOM 3441 C C . TYR C 3 273 ? 221.383 219.283 203.011 1.00 75.75 257 TYR A C 1
ATOM 3442 O O . TYR C 3 273 ? 221.846 220.406 202.796 1.00 83.24 257 TYR A O 1
ATOM 3451 N N . PHE C 3 274 ? 220.399 219.051 203.877 1.00 74.31 258 PHE A N 1
ATOM 3452 C CA . PHE C 3 274 ? 219.898 220.067 204.788 1.00 77.23 258 PHE A CA 1
ATOM 3453 C C . PHE C 3 274 ? 220.646 219.987 206.111 1.00 76.98 258 PHE A C 1
ATOM 3454 O O . PHE C 3 274 ? 221.102 218.918 206.523 1.00 79.73 258 PHE A O 1
ATOM 3462 N N . LYS C 3 275 ? 220.757 221.130 206.783 1.00 75.35 259 LYS A N 1
ATOM 3463 C CA . LYS C 3 275 ? 221.481 221.216 208.051 1.00 76.05 259 LYS A CA 1
ATOM 3464 C C . LYS C 3 275 ? 220.489 221.050 209.197 1.00 74.59 259 LYS A C 1
ATOM 3465 O O . LYS C 3 275 ? 219.925 222.019 209.707 1.00 74.09 259 LYS A O 1
ATOM 3471 N N . ILE C 3 276 ? 220.275 219.801 209.609 1.00 75.36 260 ILE A N 1
ATOM 3472 C CA . ILE C 3 276 ? 219.388 219.519 210.731 1.00 77.21 260 ILE A CA 1
ATOM 3473 C C . ILE C 3 276 ? 220.066 219.931 212.030 1.00 84.97 260 ILE A C 1
ATOM 3474 O O . ILE C 3 276 ? 221.230 219.591 212.279 1.00 89.81 260 ILE A O 1
ATOM 3479 N N . ARG C 3 277 ? 219.343 220.675 212.864 1.00 88.02 261 ARG A N 1
ATOM 3480 C CA . ARG C 3 277 ? 219.879 221.163 214.125 1.00 92.05 261 ARG A CA 1
ATOM 3481 C C . ARG C 3 277 ? 218.785 221.171 215.180 1.00 95.91 261 ARG A C 1
ATOM 3482 O O . ARG C 3 277 ? 217.616 221.426 214.875 1.00 92.27 261 ARG A O 1
ATOM 3490 N N . SER C 3 278 ? 219.170 220.878 216.419 1.00 100.55 262 SER A N 1
ATOM 3491 C CA . SER C 3 278 ? 218.244 220.996 217.535 1.00 98.81 262 SER A CA 1
ATOM 3492 C C . SER C 3 278 ? 217.915 222.462 217.781 1.00 96.36 262 SER A C 1
ATOM 3493 O O . SER C 3 278 ? 218.795 223.326 217.751 1.00 95.66 262 SER A O 1
ATOM 3496 N N . GLY C 3 279 ? 216.639 222.742 218.027 1.00 94.59 263 GLY A N 1
ATOM 3497 C CA . GLY C 3 279 ? 216.221 224.118 218.200 1.00 97.58 263 GLY A CA 1
ATOM 3498 C C . GLY C 3 279 ? 214.879 224.205 218.891 1.00 96.05 263 GLY A C 1
ATOM 3499 O O . GLY C 3 279 ? 214.229 223.197 219.175 1.00 93.76 263 GLY A O 1
ATOM 3500 N N . LYS C 3 280 ? 214.474 225.444 219.159 1.00 97.16 264 LYS A N 1
ATOM 3501 C CA . LYS C 3 280 ? 213.228 225.741 219.848 1.00 98.39 264 LYS A CA 1
ATOM 3502 C C . LYS C 3 280 ? 212.089 226.060 218.888 1.00 96.69 264 LYS A C 1
ATOM 3503 O O . LYS C 3 280 ? 211.028 226.511 219.331 1.00 96.63 264 LYS A O 1
ATOM 3509 N N . SER C 3 281 ? 212.285 225.843 217.591 1.00 92.31 265 SER A N 1
ATOM 3510 C CA . SER C 3 281 ? 211.262 226.150 216.604 1.00 92.13 265 SER A CA 1
ATOM 3511 C C . SER C 3 281 ? 210.080 225.193 216.749 1.00 91.14 265 SER A C 1
ATOM 3512 O O . SER C 3 281 ? 210.095 224.254 217.550 1.00 95.35 265 SER A O 1
ATOM 3515 N N . SER C 3 282 ? 209.040 225.430 215.956 1.00 83.78 266 SER A N 1
ATOM 3516 C CA . SER C 3 282 ? 207.819 224.638 216.049 1.00 81.90 266 SER A CA 1
ATOM 3517 C C . SER C 3 282 ? 207.059 224.741 214.732 1.00 77.25 266 SER A C 1
ATOM 3518 O O . SER C 3 282 ? 207.578 225.245 213.730 1.00 77.08 266 SER A O 1
ATOM 3521 N N . ILE C 3 283 ? 205.818 224.257 214.738 1.00 77.26 267 ILE A N 1
ATOM 3522 C CA . ILE C 3 283 ? 204.942 224.283 213.574 1.00 74.42 267 ILE A CA 1
ATOM 3523 C C . ILE C 3 283 ? 203.595 224.833 214.017 1.00 74.92 267 ILE A C 1
ATOM 3524 O O . ILE C 3 283 ? 203.243 224.786 215.199 1.00 75.74 267 ILE A O 1
ATOM 3529 N N . MET C 3 284 ? 202.842 225.372 213.061 1.00 73.47 268 MET A N 1
ATOM 3530 C CA . MET C 3 284 ? 201.593 226.049 213.373 1.00 67.40 268 MET A CA 1
ATOM 3531 C C . MET C 3 284 ? 200.628 225.883 212.209 1.00 74.63 268 MET A C 1
ATOM 3532 O O . MET C 3 284 ? 201.037 225.692 211.062 1.00 83.25 268 MET A O 1
ATOM 3537 N N . ARG C 3 285 ? 199.334 225.962 212.517 1.00 73.47 269 ARG A N 1
ATOM 3538 C CA . ARG C 3 285 ? 198.294 225.874 211.494 1.00 83.68 269 ARG A CA 1
ATOM 3539 C C . ARG C 3 285 ? 197.137 226.771 211.912 1.00 85.94 269 ARG A C 1
ATOM 3540 O O . ARG C 3 285 ? 196.408 226.443 212.853 1.00 88.12 269 ARG A O 1
ATOM 3548 N N . SER C 3 286 ? 196.966 227.891 211.213 1.00 87.91 270 SER A N 1
ATOM 3549 C CA . SER C 3 286 ? 195.939 228.866 211.555 1.00 88.19 270 SER A CA 1
ATOM 3550 C C . SER C 3 286 ? 195.693 229.763 210.350 1.00 90.53 270 SER A C 1
ATOM 3551 O O . SER C 3 286 ? 196.470 229.779 209.393 1.00 94.08 270 SER A O 1
ATOM 3554 N N . ASP C 3 287 ? 194.596 230.517 210.415 1.00 90.89 271 ASP A N 1
ATOM 3555 C CA . ASP C 3 287 ? 194.255 231.505 209.398 1.00 100.30 271 ASP A CA 1
ATOM 3556 C C . ASP C 3 287 ? 194.387 232.936 209.902 1.00 102.72 271 ASP A C 1
ATOM 3557 O O . ASP C 3 287 ? 193.939 233.865 209.221 1.00 106.64 271 ASP A O 1
ATOM 3562 N N . ALA C 3 288 ? 194.977 233.138 211.077 1.00 103.96 272 ALA A N 1
ATOM 3563 C CA . ALA C 3 288 ? 195.063 234.471 211.646 1.00 105.99 272 ALA A CA 1
ATOM 3564 C C . ALA C 3 288 ? 196.028 235.342 210.843 1.00 107.88 272 ALA A C 1
ATOM 3565 O O . ALA C 3 288 ? 197.026 234.851 210.308 1.00 105.27 272 ALA A O 1
ATOM 3567 N N . PRO C 3 289 ? 195.749 236.639 210.739 1.00 111.61 273 PRO A N 1
ATOM 3568 C CA . PRO C 3 289 ? 196.669 237.545 210.041 1.00 113.56 273 PRO A CA 1
ATOM 3569 C C . PRO C 3 289 ? 197.924 237.795 210.865 1.00 112.49 273 PRO A C 1
ATOM 3570 O O . PRO C 3 289 ? 198.008 237.463 212.048 1.00 112.49 273 PRO A O 1
ATOM 3574 N N . ILE C 3 290 ? 198.915 238.392 210.212 1.00 112.75 274 ILE A N 1
ATOM 3575 C CA . ILE C 3 290 ? 200.173 238.742 210.860 1.00 114.53 274 ILE A CA 1
ATOM 3576 C C . ILE C 3 290 ? 200.070 240.162 211.400 1.00 117.68 274 ILE A C 1
ATOM 3577 O O . ILE C 3 290 ? 199.689 241.088 210.674 1.00 118.63 274 ILE A O 1
ATOM 3582 N N . GLY C 3 291 ? 200.408 240.335 212.678 1.00 121.52 275 GLY A N 1
ATOM 3583 C CA . GLY C 3 291 ? 200.372 241.628 213.322 1.00 126.15 275 GLY A CA 1
ATOM 3584 C C . GLY C 3 291 ? 201.755 242.232 213.489 1.00 131.12 275 GLY A C 1
ATOM 3585 O O . GLY C 3 291 ? 202.743 241.787 212.901 1.00 129.28 275 GLY A O 1
ATOM 3586 N N . LYS C 3 292 ? 201.815 243.280 214.315 1.00 134.68 276 LYS A N 1
ATOM 3587 C CA . LYS C 3 292 ? 203.060 243.991 214.577 1.00 135.25 276 LYS A CA 1
ATOM 3588 C C . LYS C 3 292 ? 203.283 244.266 216.060 1.00 136.94 276 LYS A C 1
ATOM 3589 O O . LYS C 3 292 ? 204.160 245.068 216.401 1.00 137.39 276 LYS A O 1
ATOM 3595 N N . CYS C 3 293 ? 202.521 243.632 216.947 1.00 137.60 277 CYS A N 1
ATOM 3596 C CA . CYS C 3 293 ? 202.652 243.875 218.377 1.00 138.71 277 CYS A CA 1
ATOM 3597 C C . CYS C 3 293 ? 203.820 243.055 218.929 1.00 136.74 277 CYS A C 1
ATOM 3598 O O . CYS C 3 293 ? 204.604 242.464 218.182 1.00 132.02 277 CYS A O 1
ATOM 3601 N N . LYS C 3 294 ? 203.950 243.009 220.256 1.00 137.36 278 LYS A N 1
ATOM 3602 C CA . LYS C 3 294 ? 205.112 242.403 220.897 1.00 136.38 278 LYS A CA 1
ATOM 3603 C C . LYS C 3 294 ? 204.760 241.273 221.858 1.00 135.94 278 LYS A C 1
ATOM 3604 O O . LYS C 3 294 ? 205.654 240.768 222.546 1.00 134.54 278 LYS A O 1
ATOM 3610 N N . SER C 3 295 ? 203.496 240.863 221.935 1.00 134.31 279 SER A N 1
ATOM 3611 C CA . SER C 3 295 ? 203.130 239.771 222.830 1.00 126.61 279 SER A CA 1
ATOM 3612 C C . SER C 3 295 ? 203.713 238.456 222.323 1.00 123.18 279 SER A C 1
ATOM 3613 O O . SER C 3 295 ? 203.559 238.104 221.149 1.00 120.75 279 SER A O 1
ATOM 3616 N N . GLU C 3 296 ? 204.381 237.727 223.222 1.00 122.92 280 GLU A N 1
ATOM 3617 C CA . GLU C 3 296 ? 205.185 236.579 222.814 1.00 120.26 280 GLU A CA 1
ATOM 3618 C C . GLU C 3 296 ? 204.321 235.391 222.409 1.00 118.90 280 GLU A C 1
ATOM 3619 O O . GLU C 3 296 ? 204.633 234.695 221.436 1.00 122.62 280 GLU A O 1
ATOM 3625 N N . CYS C 3 297 ? 203.242 235.138 223.142 1.00 112.29 281 CYS A N 1
ATOM 3626 C CA . CYS C 3 297 ? 202.471 233.920 222.938 1.00 106.96 281 CYS A CA 1
ATOM 3627 C C . CYS C 3 297 ? 201.719 233.955 221.617 1.00 103.25 281 CYS A C 1
ATOM 3628 O O . CYS C 3 297 ? 201.267 235.009 221.165 1.00 110.20 281 CYS A O 1
ATOM 3631 N N . ILE C 3 298 ? 201.594 232.789 220.993 1.00 94.14 282 ILE A N 1
ATOM 3632 C CA . ILE C 3 298 ? 200.966 232.660 219.688 1.00 98.76 282 ILE A CA 1
ATOM 3633 C C . ILE C 3 298 ? 199.916 231.563 219.762 1.00 104.05 282 ILE A C 1
ATOM 3634 O O . ILE C 3 298 ? 200.192 230.462 220.250 1.00 105.96 282 ILE A O 1
ATOM 3639 N N . THR C 3 299 ? 198.717 231.869 219.281 1.00 102.64 283 THR A N 1
ATOM 3640 C CA . THR C 3 299 ? 197.554 231.001 219.330 1.00 100.36 283 THR A CA 1
ATOM 3641 C C . THR C 3 299 ? 196.856 231.091 217.981 1.00 101.29 283 THR A C 1
ATOM 3642 O O . THR C 3 299 ? 196.956 232.121 217.305 1.00 106.63 283 THR A O 1
ATOM 3646 N N . PRO C 3 300 ? 196.186 230.023 217.539 1.00 97.84 284 PRO A N 1
ATOM 3647 C CA . PRO C 3 300 ? 195.456 230.110 216.262 1.00 98.95 284 PRO A CA 1
ATOM 3648 C C . PRO C 3 300 ? 194.419 231.219 216.229 1.00 102.25 284 PRO A C 1
ATOM 3649 O O . PRO C 3 300 ? 194.144 231.761 215.151 1.00 99.50 284 PRO A O 1
ATOM 3653 N N . ASN C 3 301 ? 193.836 231.579 217.372 1.00 104.29 285 ASN A N 1
ATOM 3654 C CA . ASN C 3 301 ? 192.906 232.698 217.429 1.00 104.70 285 ASN A CA 1
ATOM 3655 C C . ASN C 3 301 ? 193.607 234.051 217.435 1.00 105.63 285 ASN A C 1
ATOM 3656 O O . ASN C 3 301 ? 192.930 235.079 217.332 1.00 109.02 285 ASN A O 1
ATOM 3661 N N . GLY C 3 302 ? 194.933 234.078 217.557 1.00 105.93 286 GLY A N 1
ATOM 3662 C CA . GLY C 3 302 ? 195.671 235.326 217.558 1.00 109.21 286 GLY A CA 1
ATOM 3663 C C . GLY C 3 302 ? 196.882 235.324 218.468 1.00 106.36 286 GLY A C 1
ATOM 3664 O O . GLY C 3 302 ? 197.760 234.466 218.349 1.00 102.15 286 GLY A O 1
ATOM 3665 N N . SER C 3 303 ? 196.951 236.292 219.375 1.00 106.87 287 SER A N 1
ATOM 3666 C CA . SER C 3 303 ? 198.038 236.384 220.334 1.00 104.04 287 SER A CA 1
ATOM 3667 C C . SER C 3 303 ? 197.463 236.635 221.719 1.00 111.56 287 SER A C 1
ATOM 3668 O O . SER C 3 303 ? 196.399 237.242 221.865 1.00 114.34 287 SER A O 1
ATOM 3671 N N . ILE C 3 304 ? 198.177 236.166 222.738 1.00 111.64 288 ILE A N 1
ATOM 3672 C CA . ILE C 3 304 ? 197.676 236.219 224.109 1.00 110.11 288 ILE A CA 1
ATOM 3673 C C . ILE C 3 304 ? 198.740 236.779 225.045 1.00 113.77 288 ILE A C 1
ATOM 3674 O O . ILE C 3 304 ? 199.728 236.090 225.341 1.00 114.48 288 ILE A O 1
ATOM 3679 N N . PRO C 3 305 ? 198.598 238.016 225.518 1.00 116.81 289 PRO A N 1
ATOM 3680 C CA . PRO C 3 305 ? 199.431 238.470 226.638 1.00 118.90 289 PRO A CA 1
ATOM 3681 C C . PRO C 3 305 ? 199.146 237.644 227.884 1.00 119.84 289 PRO A C 1
ATOM 3682 O O . PRO C 3 305 ? 198.015 237.218 228.123 1.00 121.16 289 PRO A O 1
ATOM 3686 N N . ASN C 3 306 ? 200.189 237.414 228.682 1.00 116.32 290 ASN A N 1
ATOM 3687 C CA . ASN C 3 306 ? 200.085 236.558 229.865 1.00 118.56 290 ASN A CA 1
ATOM 3688 C C . ASN C 3 306 ? 199.601 237.359 231.078 1.00 122.62 290 ASN A C 1
ATOM 3689 O O . ASN C 3 306 ? 200.252 237.440 232.119 1.00 123.18 290 ASN A O 1
ATOM 3694 N N . ASP C 3 307 ? 198.414 237.952 230.927 1.00 122.23 291 ASP A N 1
ATOM 3695 C CA . ASP C 3 307 ? 197.830 238.740 232.007 1.00 120.42 291 ASP A CA 1
ATOM 3696 C C . ASP C 3 307 ? 197.250 237.863 233.110 1.00 117.93 291 ASP A C 1
ATOM 3697 O O . ASP C 3 307 ? 197.229 238.274 234.276 1.00 120.29 291 ASP A O 1
ATOM 3702 N N . LYS C 3 308 ? 196.776 236.671 232.769 1.00 115.04 292 LYS A N 1
ATOM 3703 C CA . LYS C 3 308 ? 196.199 235.736 233.720 1.00 111.42 292 LYS A CA 1
ATOM 3704 C C . LYS C 3 308 ? 196.870 234.381 233.552 1.00 112.76 292 LYS A C 1
ATOM 3705 O O . LYS C 3 308 ? 197.206 233.992 232.430 1.00 115.16 292 LYS A O 1
ATOM 3711 N N . PRO C 3 309 ? 197.080 233.639 234.644 1.00 109.56 293 PRO A N 1
ATOM 3712 C CA . PRO C 3 309 ? 197.803 232.362 234.540 1.00 107.20 293 PRO A CA 1
ATOM 3713 C C . PRO C 3 309 ? 197.053 231.265 233.801 1.00 110.93 293 PRO A C 1
ATOM 3714 O O . PRO C 3 309 ? 197.604 230.169 233.647 1.00 111.89 293 PRO A O 1
ATOM 3718 N N . PHE C 3 310 ? 195.827 231.503 233.341 1.00 113.15 294 PHE A N 1
ATOM 3719 C CA . PHE C 3 310 ? 195.094 230.515 232.562 1.00 108.41 294 PHE A CA 1
ATOM 3720 C C . PHE C 3 310 ? 194.416 231.203 231.385 1.00 107.67 294 PHE A C 1
ATOM 3721 O O . PHE C 3 310 ? 194.356 232.433 231.305 1.00 112.50 294 PHE A O 1
ATOM 3729 N N . GLN C 3 311 ? 193.904 230.394 230.459 1.00 101.21 295 GLN A N 1
ATOM 3730 C CA . GLN C 3 311 ? 193.292 230.923 229.248 1.00 101.54 295 GLN A CA 1
ATOM 3731 C C . GLN C 3 311 ? 192.294 229.913 228.703 1.00 107.06 295 GLN A C 1
ATOM 3732 O O . GLN C 3 311 ? 192.329 228.729 229.047 1.00 108.99 295 GLN A O 1
ATOM 3738 N N . ASN C 3 312 ? 191.404 230.403 227.835 1.00 108.91 296 ASN A N 1
ATOM 3739 C CA . ASN C 3 312 ? 190.395 229.569 227.194 1.00 108.07 296 ASN A CA 1
ATOM 3740 C C . ASN C 3 312 ? 190.380 229.711 225.675 1.00 106.29 296 ASN A C 1
ATOM 3741 O O . ASN C 3 312 ? 189.463 229.192 225.029 1.00 106.76 296 ASN A O 1
ATOM 3746 N N . VAL C 3 313 ? 191.360 230.399 225.087 1.00 106.60 297 VAL A N 1
ATOM 3747 C CA . VAL C 3 313 ? 191.296 230.701 223.660 1.00 111.28 297 VAL A CA 1
ATOM 3748 C C . VAL C 3 313 ? 191.488 229.437 222.825 1.00 110.17 297 VAL A C 1
ATOM 3749 O O . VAL C 3 313 ? 190.691 229.147 221.925 1.00 110.95 297 VAL A O 1
ATOM 3753 N N . ASN C 3 314 ? 192.528 228.658 223.118 1.00 104.29 298 ASN A N 1
ATOM 3754 C CA . ASN C 3 314 ? 192.821 227.469 222.327 1.00 99.02 298 ASN A CA 1
ATOM 3755 C C . ASN C 3 314 ? 193.884 226.644 223.035 1.00 97.33 298 ASN A C 1
ATOM 3756 O O . ASN C 3 314 ? 194.774 227.189 223.694 1.00 93.00 298 ASN A O 1
ATOM 3761 N N . ARG C 3 315 ? 193.774 225.322 222.889 1.00 101.09 299 ARG A N 1
ATOM 3762 C CA . ARG C 3 315 ? 194.764 224.423 223.472 1.00 97.55 299 ARG A CA 1
ATOM 3763 C C . ARG C 3 315 ? 196.127 224.594 222.812 1.00 95.82 299 ARG A C 1
ATOM 3764 O O . ARG C 3 315 ? 197.156 224.628 223.497 1.00 94.24 299 ARG A O 1
ATOM 3772 N N . ILE C 3 316 ? 196.154 224.699 221.483 1.00 94.08 300 ILE A N 1
ATOM 3773 C CA . ILE C 3 316 ? 197.411 224.843 220.759 1.00 94.00 300 ILE A CA 1
ATOM 3774 C C . ILE C 3 316 ? 198.028 226.196 221.084 1.00 101.35 300 ILE A C 1
ATOM 3775 O O . ILE C 3 316 ? 197.348 227.230 221.051 1.00 107.18 300 ILE A O 1
ATOM 3780 N N . THR C 3 317 ? 199.320 226.198 221.401 1.00 98.62 301 THR A N 1
ATOM 3781 C CA . THR C 3 317 ? 199.993 227.420 221.817 1.00 97.31 301 THR A CA 1
ATOM 3782 C C . THR C 3 317 ? 201.486 227.280 221.558 1.00 97.42 301 THR A C 1
ATOM 3783 O O . THR C 3 317 ? 201.998 226.182 221.330 1.00 98.57 301 THR A O 1
ATOM 3787 N N . TYR C 3 318 ? 202.178 228.418 221.592 1.00 98.50 302 TYR A N 1
ATOM 3788 C CA . TYR C 3 318 ? 203.625 228.469 221.447 1.00 98.20 302 TYR A CA 1
ATOM 3789 C C . TYR C 3 318 ? 204.182 229.542 222.370 1.00 101.67 302 TYR A C 1
ATOM 3790 O O . TYR C 3 318 ? 203.624 230.638 222.465 1.00 108.02 302 TYR A O 1
ATOM 3799 N N . GLY C 3 319 ? 205.292 229.228 223.034 1.00 101.38 303 GLY A N 1
ATOM 3800 C CA . GLY C 3 319 ? 205.886 230.121 224.006 1.00 105.50 303 GLY A CA 1
ATOM 3801 C C . GLY C 3 319 ? 205.389 229.862 225.418 1.00 115.19 303 GLY A C 1
ATOM 3802 O O . GLY C 3 319 ? 204.536 229.009 225.675 1.00 114.06 303 GLY A O 1
ATOM 3803 N N . ALA C 3 320 ? 205.956 230.615 226.359 1.00 120.06 304 ALA A N 1
ATOM 3804 C CA . ALA C 3 320 ? 205.555 230.539 227.764 1.00 119.82 304 ALA A CA 1
ATOM 3805 C C . ALA C 3 320 ? 204.201 231.217 227.921 1.00 118.52 304 ALA A C 1
ATOM 3806 O O . ALA C 3 320 ? 204.110 232.446 227.964 1.00 113.74 304 ALA A O 1
ATOM 3808 N N . CYS C 3 321 ? 203.146 230.421 228.027 1.00 121.01 305 CYS A N 1
ATOM 3809 C CA . CYS C 3 321 ? 201.779 230.900 227.911 1.00 117.89 305 CYS A CA 1
ATOM 3810 C C . CYS C 3 321 ? 200.915 230.379 229.046 1.00 113.05 305 CYS A C 1
ATOM 3811 O O . CYS C 3 321 ? 201.267 229.398 229.710 1.00 113.18 305 CYS A O 1
ATOM 3814 N N . PRO C 3 322 ? 199.783 231.032 229.307 1.00 109.22 306 PRO A N 1
ATOM 3815 C CA . PRO C 3 322 ? 198.844 230.506 230.300 1.00 109.60 306 PRO A CA 1
ATOM 3816 C C . PRO C 3 322 ? 198.333 229.133 229.892 1.00 108.59 306 PRO A C 1
ATOM 3817 O O . PRO C 3 322 ? 198.203 228.819 228.707 1.00 113.43 306 PRO A O 1
ATOM 3821 N N . ARG C 3 323 ? 198.049 228.308 230.894 1.00 101.49 307 ARG A N 1
ATOM 3822 C CA . ARG C 3 323 ? 197.591 226.953 230.639 1.00 101.38 307 ARG A CA 1
ATOM 3823 C C . ARG C 3 323 ? 196.096 226.938 230.344 1.00 103.61 307 ARG A C 1
ATOM 3824 O O . ARG C 3 323 ? 195.326 227.737 230.882 1.00 105.20 307 ARG A O 1
ATOM 3832 N N . TYR C 3 324 ? 195.693 226.022 229.469 1.00 101.29 308 TYR A N 1
ATOM 3833 C CA . TYR C 3 324 ? 194.293 225.896 229.094 1.00 100.81 308 TYR A CA 1
ATOM 3834 C C . TYR C 3 324 ? 193.523 225.098 230.138 1.00 100.62 308 TYR A C 1
ATOM 3835 O O . TYR C 3 324 ? 194.001 224.076 230.638 1.00 101.56 308 TYR A O 1
ATOM 3844 N N . VAL C 3 325 ? 192.319 225.572 230.464 1.00 101.62 309 VAL A N 1
ATOM 3845 C CA . VAL C 3 325 ? 191.440 224.901 231.412 1.00 103.40 309 VAL A CA 1
ATOM 3846 C C . VAL C 3 325 ? 190.023 224.884 230.856 1.00 107.16 309 VAL A C 1
ATOM 3847 O O . VAL C 3 325 ? 189.648 225.701 230.013 1.00 107.08 309 VAL A O 1
ATOM 3851 N N . LYS C 3 326 ? 189.234 223.925 231.345 1.00 106.21 310 LYS A N 1
ATOM 3852 C CA . LYS C 3 326 ? 187.842 223.819 230.919 1.00 106.03 310 LYS A CA 1
ATOM 3853 C C . LYS C 3 326 ? 187.025 225.021 231.376 1.00 108.16 310 LYS A C 1
ATOM 3854 O O . LYS C 3 326 ? 186.239 225.577 230.599 1.00 107.07 310 LYS A O 1
ATOM 3860 N N . GLN C 3 327 ? 187.199 225.440 232.626 1.00 107.54 311 GLN A N 1
ATOM 3861 C CA . GLN C 3 327 ? 186.400 226.527 233.173 1.00 104.91 311 GLN A CA 1
ATOM 3862 C C . GLN C 3 327 ? 186.792 227.861 232.548 1.00 104.05 311 GLN A C 1
ATOM 3863 O O . GLN C 3 327 ? 187.914 228.045 232.069 1.00 100.12 311 GLN A O 1
ATOM 3869 N N . SER C 3 328 ? 185.848 228.797 232.561 1.00 105.31 312 SER A N 1
ATOM 3870 C CA . SER C 3 328 ? 186.083 230.134 232.029 1.00 103.67 312 SER A CA 1
ATOM 3871 C C . SER C 3 328 ? 186.933 230.963 232.986 1.00 102.06 312 SER A C 1
ATOM 3872 O O . SER C 3 328 ? 186.535 232.052 233.400 1.00 96.68 312 SER A O 1
ATOM 3875 N N . PHE C 3 408 ? 207.690 225.161 224.280 1.00 83.81 392 PHE A N 1
ATOM 3876 C CA . PHE C 3 408 ? 207.962 225.412 222.869 1.00 94.61 392 PHE A CA 1
ATOM 3877 C C . PHE C 3 408 ? 207.231 224.421 221.970 1.00 93.05 392 PHE A C 1
ATOM 3878 O O . PHE C 3 408 ? 206.009 224.479 221.835 1.00 93.21 392 PHE A O 1
ATOM 3886 N N . HIS C 3 409 ? 207.987 223.519 221.352 1.00 87.00 393 HIS A N 1
ATOM 3887 C CA . HIS C 3 409 ? 207.394 222.539 220.452 1.00 83.14 393 HIS A CA 1
ATOM 3888 C C . HIS C 3 409 ? 206.549 221.538 221.232 1.00 87.90 393 HIS A C 1
ATOM 3889 O O . HIS C 3 409 ? 206.915 221.112 222.331 1.00 91.83 393 HIS A O 1
ATOM 3896 N N . GLN C 3 410 ? 205.412 221.160 220.651 1.00 86.44 394 GLN A N 1
ATOM 3897 C CA . GLN C 3 410 ? 204.472 220.253 221.289 1.00 85.80 394 GLN A CA 1
ATOM 3898 C C . GLN C 3 410 ? 203.874 219.327 220.240 1.00 83.57 394 GLN A C 1
ATOM 3899 O O . GLN C 3 410 ? 204.038 219.525 219.034 1.00 84.31 394 GLN A O 1
ATOM 3905 N N . ILE C 3 411 ? 203.174 218.300 220.720 1.00 84.81 395 ILE A N 1
ATOM 3906 C CA . ILE C 3 411 ? 202.488 217.351 219.853 1.00 90.04 395 ILE A CA 1
ATOM 3907 C C . ILE C 3 411 ? 201.281 218.025 219.220 1.00 93.95 395 ILE A C 1
ATOM 3908 O O . ILE C 3 411 ? 200.863 219.108 219.644 1.00 95.62 395 ILE A O 1
ATOM 3913 N N . GLU C 3 412 ? 200.716 217.389 218.199 1.00 94.16 396 GLU A N 1
ATOM 3914 C CA . GLU C 3 412 ? 199.532 217.917 217.539 1.00 98.02 396 GLU A CA 1
ATOM 3915 C C . GLU C 3 412 ? 198.312 217.755 218.435 1.00 98.87 396 GLU A C 1
ATOM 3916 O O . GLU C 3 412 ? 198.209 216.806 219.218 1.00 97.32 396 GLU A O 1
ATOM 3922 N N . LYS C 3 413 ? 197.382 218.697 218.314 1.00 99.70 397 LYS A N 1
ATOM 3923 C CA . LYS C 3 413 ? 196.149 218.671 219.086 1.00 102.33 397 LYS A CA 1
ATOM 3924 C C . LYS C 3 413 ? 194.906 218.744 218.210 1.00 107.90 397 LYS A C 1
ATOM 3925 O O . LYS C 3 413 ? 193.793 218.787 218.743 1.00 113.40 397 LYS A O 1
ATOM 3931 N N . GLU C 3 414 ? 195.062 218.748 216.887 1.00 108.66 398 GLU A N 1
ATOM 3932 C CA . GLU C 3 414 ? 193.944 218.777 215.961 1.00 115.42 398 GLU A CA 1
ATOM 3933 C C . GLU C 3 414 ? 194.261 217.864 214.789 1.00 118.02 398 GLU A C 1
ATOM 3934 O O . GLU C 3 414 ? 195.405 217.810 214.329 1.00 118.29 398 GLU A O 1
ATOM 3940 N N . PHE C 3 415 ? 193.246 217.147 214.308 1.00 118.52 399 PHE A N 1
ATOM 3941 C CA . PHE C 3 415 ? 193.418 216.175 213.238 1.00 120.36 399 PHE A CA 1
ATOM 3942 C C . PHE C 3 415 ? 192.340 216.364 212.182 1.00 123.05 399 PHE A C 1
ATOM 3943 O O . PHE C 3 415 ? 191.234 216.826 212.472 1.00 125.15 399 PHE A O 1
ATOM 3951 N N . SER C 3 416 ? 192.674 215.988 210.948 1.00 124.30 400 SER A N 1
ATOM 3952 C CA . SER C 3 416 ? 191.724 216.003 209.841 1.00 127.78 400 SER A CA 1
ATOM 3953 C C . SER C 3 416 ? 191.120 214.634 209.560 1.00 127.28 400 SER A C 1
ATOM 3954 O O . SER C 3 416 ? 189.974 214.550 209.110 1.00 128.77 400 SER A O 1
ATOM 3957 N N . GLU C 3 417 ? 191.866 213.561 209.795 1.00 126.30 401 GLU A N 1
ATOM 3958 C CA . GLU C 3 417 ? 191.416 212.202 209.525 1.00 127.34 401 GLU A CA 1
ATOM 3959 C C . GLU C 3 417 ? 191.418 211.389 210.821 1.00 124.84 401 GLU A C 1
ATOM 3960 O O . GLU C 3 417 ? 191.678 211.911 211.908 1.00 124.83 401 GLU A O 1
ATOM 3966 N N . VAL C 3 418 ? 191.119 210.099 210.696 1.00 121.58 402 VAL A N 1
ATOM 3967 C CA . VAL C 3 418 ? 191.173 209.154 211.804 1.00 119.71 402 VAL A CA 1
ATOM 3968 C C . VAL C 3 418 ? 192.219 208.110 211.443 1.00 120.99 402 VAL A C 1
ATOM 3969 O O . VAL C 3 418 ? 192.021 207.318 210.514 1.00 122.41 402 VAL A O 1
ATOM 3973 N N . GLU C 3 419 ? 193.338 208.109 212.170 1.00 119.13 403 GLU A N 1
ATOM 3974 C CA . GLU C 3 419 ? 194.423 207.174 211.896 1.00 118.35 403 GLU A CA 1
ATOM 3975 C C . GLU C 3 419 ? 194.327 205.914 212.750 1.00 121.06 403 GLU A C 1
ATOM 3976 O O . GLU C 3 419 ? 194.487 204.804 212.233 1.00 122.21 403 GLU A O 1
ATOM 3982 N N . GLY C 3 420 ? 194.083 206.056 214.044 1.00 117.72 404 GLY A N 1
ATOM 3983 C CA . GLY C 3 420 ? 193.878 204.895 214.888 1.00 109.12 404 GLY A CA 1
ATOM 3984 C C . GLY C 3 420 ? 194.368 205.144 216.300 1.00 101.28 404 GLY A C 1
ATOM 3985 O O . GLY C 3 420 ? 194.314 206.261 216.805 1.00 104.05 404 GLY A O 1
ATOM 3986 N N . ARG C 3 421 ? 194.832 204.054 216.917 1.00 96.63 405 ARG A N 1
ATOM 3987 C CA . ARG C 3 421 ? 195.228 203.996 218.326 1.00 97.40 405 ARG A CA 1
ATOM 3988 C C . ARG C 3 421 ? 196.137 205.147 218.749 1.00 98.68 405 ARG A C 1
ATOM 3989 O O . ARG C 3 421 ? 195.968 205.699 219.841 1.00 98.55 405 ARG A O 1
ATOM 3997 N N . ILE C 3 422 ? 197.097 205.516 217.898 1.00 96.57 406 ILE A N 1
ATOM 3998 C CA . ILE C 3 422 ? 198.036 206.573 218.262 1.00 90.16 406 ILE A CA 1
ATOM 3999 C C . ILE C 3 422 ? 197.311 207.907 218.395 1.00 92.64 406 ILE A C 1
ATOM 4000 O O . ILE C 3 422 ? 197.611 208.707 219.291 1.00 94.07 406 ILE A O 1
ATOM 4005 N N . GLN C 3 423 ? 196.342 208.168 217.514 1.00 93.73 407 GLN A N 1
ATOM 4006 C CA . GLN C 3 423 ? 195.546 209.385 217.628 1.00 94.23 407 GLN A CA 1
ATOM 4007 C C . GLN C 3 423 ? 194.736 209.392 218.915 1.00 92.70 407 GLN A C 1
ATOM 4008 O O . GLN C 3 423 ? 194.641 210.423 219.593 1.00 93.79 407 GLN A O 1
ATOM 4014 N N . ASP C 3 424 ? 194.145 208.249 219.270 1.00 93.80 408 ASP A N 1
ATOM 4015 C CA . ASP C 3 424 ? 193.390 208.169 220.515 1.00 94.28 408 ASP A CA 1
ATOM 4016 C C . ASP C 3 424 ? 194.285 208.445 221.713 1.00 91.08 408 ASP A C 1
ATOM 4017 O O . ASP C 3 424 ? 193.882 209.142 222.647 1.00 92.38 408 ASP A O 1
ATOM 4022 N N . LEU C 3 425 ? 195.509 207.915 221.700 1.00 87.53 409 LEU A N 1
ATOM 4023 C CA . LEU C 3 425 ? 196.427 208.166 222.807 1.00 82.69 409 LEU A CA 1
ATOM 4024 C C . LEU C 3 425 ? 196.835 209.635 222.875 1.00 82.50 409 LEU A C 1
ATOM 4025 O O . LEU C 3 425 ? 196.850 210.231 223.960 1.00 83.27 409 LEU A O 1
ATOM 4030 N N . GLU C 3 426 ? 197.171 210.237 221.732 1.00 84.20 410 GLU A N 1
ATOM 4031 C CA . GLU C 3 426 ? 197.624 211.623 221.746 1.00 83.79 410 GLU A CA 1
ATOM 4032 C C . GLU C 3 426 ? 196.489 212.608 221.975 1.00 85.14 410 GLU A C 1
ATOM 4033 O O . GLU C 3 426 ? 196.757 213.780 222.260 1.00 84.90 410 GLU A O 1
ATOM 4039 N N . LYS C 3 427 ? 195.238 212.169 221.856 1.00 84.92 411 LYS A N 1
ATOM 4040 C CA . LYS C 3 427 ? 194.107 212.992 222.264 1.00 82.88 411 LYS A CA 1
ATOM 4041 C C . LYS C 3 427 ? 193.742 212.766 223.726 1.00 84.08 411 LYS A C 1
ATOM 4042 O O . LYS C 3 427 ? 193.365 213.711 224.429 1.00 88.76 411 LYS A O 1
ATOM 4048 N N . TYR C 3 428 ? 193.876 211.528 224.205 1.00 82.50 412 TYR A N 1
ATOM 4049 C CA . TYR C 3 428 ? 193.588 211.222 225.599 1.00 82.92 412 TYR A CA 1
ATOM 4050 C C . TYR C 3 428 ? 194.596 211.866 226.538 1.00 84.45 412 TYR A C 1
ATOM 4051 O O . TYR C 3 428 ? 194.227 212.276 227.642 1.00 85.37 412 TYR A O 1
ATOM 4060 N N . VAL C 3 429 ? 195.864 211.962 226.132 1.00 83.53 413 VAL A N 1
ATOM 4061 C CA . VAL C 3 429 ? 196.843 212.638 226.982 1.00 78.24 413 VAL A CA 1
ATOM 4062 C C . VAL C 3 429 ? 196.481 214.110 227.143 1.00 81.99 413 VAL A C 1
ATOM 4063 O O . VAL C 3 429 ? 196.574 214.672 228.242 1.00 89.18 413 VAL A O 1
ATOM 4067 N N . GLU C 3 430 ? 196.048 214.756 226.057 1.00 80.87 414 GLU A N 1
ATOM 4068 C CA . GLU C 3 430 ? 195.639 216.153 226.151 1.00 83.54 414 GLU A CA 1
ATOM 4069 C C . GLU C 3 430 ? 194.367 216.305 226.975 1.00 86.28 414 GLU A C 1
ATOM 4070 O O . GLU C 3 430 ? 194.229 217.269 227.735 1.00 88.26 414 GLU A O 1
ATOM 4076 N N . ASP C 3 431 ? 193.429 215.365 226.843 1.00 86.45 415 ASP A N 1
ATOM 4077 C CA . ASP C 3 431 ? 192.228 215.412 227.671 1.00 87.98 415 ASP A CA 1
ATOM 4078 C C . ASP C 3 431 ? 192.577 215.277 229.149 1.00 86.93 415 ASP A C 1
ATOM 4079 O O . ASP C 3 431 ? 192.028 215.993 229.997 1.00 90.16 415 ASP A O 1
ATOM 4084 N N . THR C 3 432 ? 193.496 214.365 229.475 1.00 85.54 416 THR A N 1
ATOM 4085 C CA . THR C 3 432 ? 193.935 214.196 230.855 1.00 86.55 416 THR A CA 1
ATOM 4086 C C . THR C 3 432 ? 194.611 215.457 231.380 1.00 85.28 416 THR A C 1
ATOM 4087 O O . THR C 3 432 ? 194.344 215.889 232.508 1.00 85.93 416 THR A O 1
ATOM 4091 N N . LYS C 3 433 ? 195.489 216.061 230.576 1.00 83.29 417 LYS A N 1
ATOM 4092 C CA . LYS C 3 433 ? 196.156 217.284 231.009 1.00 79.80 417 LYS A CA 1
ATOM 4093 C C . LYS C 3 433 ? 195.152 218.408 231.231 1.00 83.50 417 LYS A C 1
ATOM 4094 O O . LYS C 3 433 ? 195.256 219.162 232.206 1.00 90.29 417 LYS A O 1
ATOM 4100 N N . ILE C 3 434 ? 194.167 218.530 230.338 1.00 81.48 418 ILE A N 1
ATOM 4101 C CA . ILE C 3 434 ? 193.162 219.578 230.475 1.00 80.66 418 ILE A CA 1
ATOM 4102 C C . ILE C 3 434 ? 192.340 219.368 231.740 1.00 85.38 418 ILE A C 1
ATOM 4103 O O . ILE C 3 434 ? 192.083 220.316 232.489 1.00 90.50 418 ILE A O 1
ATOM 4108 N N . ASP C 3 435 ? 191.925 218.127 232.008 1.00 87.57 419 ASP A N 1
ATOM 4109 C CA . ASP C 3 435 ? 191.152 217.860 233.219 1.00 90.07 419 ASP A CA 1
ATOM 4110 C C . ASP C 3 435 ? 191.971 218.135 234.475 1.00 88.51 419 ASP A C 1
ATOM 4111 O O . ASP C 3 435 ? 191.465 218.719 235.443 1.00 91.32 419 ASP A O 1
ATOM 4116 N N . LEU C 3 436 ? 193.240 217.722 234.481 1.00 85.88 420 LEU A N 1
ATOM 4117 C CA . LEU C 3 436 ? 194.070 217.913 235.665 1.00 86.23 420 LEU A CA 1
ATOM 4118 C C . LEU C 3 436 ? 194.348 219.388 235.922 1.00 86.94 420 LEU A C 1
ATOM 4119 O O . LEU C 3 436 ? 194.369 219.827 237.077 1.00 92.79 420 LEU A O 1
ATOM 4124 N N . TRP C 3 437 ? 194.557 220.176 234.866 1.00 85.50 421 TRP A N 1
ATOM 4125 C CA . TRP C 3 437 ? 194.766 221.604 235.075 1.00 86.05 421 TRP A CA 1
ATOM 4126 C C . TRP C 3 437 ? 193.468 222.331 235.397 1.00 90.94 421 TRP A C 1
ATOM 4127 O O . TRP C 3 437 ? 193.497 223.365 236.072 1.00 94.59 421 TRP A O 1
ATOM 4138 N N . SER C 3 438 ? 192.329 221.818 234.926 1.00 90.28 422 SER A N 1
ATOM 4139 C CA . SER C 3 438 ? 191.046 222.363 235.353 1.00 92.17 422 SER A CA 1
ATOM 4140 C C . SER C 3 438 ? 190.828 222.141 236.841 1.00 93.69 422 SER A C 1
ATOM 4141 O O . SER C 3 438 ? 190.360 223.041 237.547 1.00 96.93 422 SER A O 1
ATOM 4144 N N . TYR C 3 439 ? 191.156 220.946 237.336 1.00 92.28 423 TYR A N 1
ATOM 4145 C CA . TYR C 3 439 ? 191.008 220.691 238.766 1.00 93.87 423 TYR A CA 1
ATOM 4146 C C . TYR C 3 439 ? 192.029 221.480 239.578 1.00 96.84 423 TYR A C 1
ATOM 4147 O O . TYR C 3 439 ? 191.718 221.959 240.674 1.00 101.06 423 TYR A O 1
ATOM 4156 N N . ASN C 3 440 ? 193.252 221.623 239.063 1.00 96.21 424 ASN A N 1
ATOM 4157 C CA . ASN C 3 440 ? 194.271 222.389 239.770 1.00 95.02 424 ASN A CA 1
ATOM 4158 C C . ASN C 3 440 ? 193.970 223.880 239.807 1.00 97.04 424 ASN A C 1
ATOM 4159 O O . ASN C 3 440 ? 194.637 224.607 240.551 1.00 103.87 424 ASN A O 1
ATOM 4164 N N . ALA C 3 441 ? 192.999 224.350 239.031 1.00 95.33 425 ALA A N 1
ATOM 4165 C CA . ALA C 3 441 ? 192.619 225.757 239.050 1.00 101.97 425 ALA A CA 1
ATOM 4166 C C . ALA C 3 441 ? 191.323 225.955 239.826 1.00 104.92 425 ALA A C 1
ATOM 4167 O O . ALA C 3 441 ? 191.020 227.057 240.280 1.00 109.71 425 ALA A O 1
ATOM 4169 N N . GLN D 3 60 ? 215.955 216.961 247.922 1.00 90.54 44 GLN B N 1
ATOM 4170 C CA . GLN D 3 60 ? 217.139 216.136 247.713 1.00 95.76 44 GLN B CA 1
ATOM 4171 C C . GLN D 3 60 ? 217.787 216.469 246.376 1.00 98.14 44 GLN B C 1
ATOM 4172 O O . GLN D 3 60 ? 217.205 216.230 245.321 1.00 100.58 44 GLN B O 1
ATOM 4178 N N . ASN D 3 61 ? 218.998 217.018 246.419 1.00 101.08 45 ASN B N 1
ATOM 4179 C CA . ASN D 3 61 ? 219.700 217.457 245.219 1.00 103.80 45 ASN B CA 1
ATOM 4180 C C . ASN D 3 61 ? 221.163 217.039 245.260 1.00 108.83 45 ASN B C 1
ATOM 4181 O O . ASN D 3 61 ? 222.063 217.825 244.948 1.00 111.46 45 ASN B O 1
ATOM 4186 N N . SER D 3 62 ? 221.424 215.792 245.645 1.00 110.80 46 SER B N 1
ATOM 4187 C CA . SER D 3 62 ? 222.782 215.269 245.678 1.00 116.99 46 SER B CA 1
ATOM 4188 C C . SER D 3 62 ? 222.735 213.754 245.549 1.00 120.06 46 SER B C 1
ATOM 4189 O O . SER D 3 62 ? 221.890 213.098 246.162 1.00 116.21 46 SER B O 1
ATOM 4192 N N . SER D 3 63 ? 223.648 213.207 244.754 1.00 122.42 47 SER B N 1
ATOM 4193 C CA . SER D 3 63 ? 223.725 211.772 244.527 1.00 123.29 47 SER B CA 1
ATOM 4194 C C . SER D 3 63 ? 224.805 211.148 245.400 1.00 127.88 47 SER B C 1
ATOM 4195 O O . SER D 3 63 ? 225.807 211.786 245.735 1.00 127.39 47 SER B O 1
ATOM 4198 N N . ILE D 3 64 ? 224.585 209.885 245.773 1.00 132.00 48 ILE B N 1
ATOM 4199 C CA . ILE D 3 64 ? 225.592 209.149 246.533 1.00 136.36 48 ILE B CA 1
ATOM 4200 C C . ILE D 3 64 ? 226.868 209.001 245.715 1.00 136.96 48 ILE B C 1
ATOM 4201 O O . ILE D 3 64 ? 227.977 209.213 246.220 1.00 138.91 48 ILE B O 1
ATOM 4206 N N . GLY D 3 65 ? 226.732 208.647 244.440 1.00 131.32 49 GLY B N 1
ATOM 4207 C CA . GLY D 3 65 ? 227.867 208.479 243.559 1.00 127.94 49 GLY B CA 1
ATOM 4208 C C . GLY D 3 65 ? 228.170 207.055 243.145 1.00 131.21 49 GLY B C 1
ATOM 4209 O O . GLY D 3 65 ? 229.232 206.815 242.558 1.00 133.23 49 GLY B O 1
ATOM 4210 N N . GLU D 3 66 ? 227.284 206.104 243.431 1.00 131.94 50 GLU B N 1
ATOM 4211 C CA . GLU D 3 66 ? 227.515 204.713 243.070 1.00 132.21 50 GLU B CA 1
ATOM 4212 C C . GLU D 3 66 ? 226.178 203.989 243.014 1.00 129.66 50 GLU B C 1
ATOM 4213 O O . GLU D 3 66 ? 225.241 204.337 243.736 1.00 131.94 50 GLU B O 1
ATOM 4219 N N . ILE D 3 67 ? 226.103 202.977 242.153 1.00 125.88 51 ILE B N 1
ATOM 4220 C CA . ILE D 3 67 ? 224.912 202.141 242.037 1.00 128.63 51 ILE B CA 1
ATOM 4221 C C . ILE D 3 67 ? 225.092 200.976 243.004 1.00 133.29 51 ILE B C 1
ATOM 4222 O O . ILE D 3 67 ? 225.798 200.010 242.712 1.00 137.29 51 ILE B O 1
ATOM 4227 N N . CYS D 3 68 ? 224.448 201.069 244.162 1.00 133.53 52 CYS B N 1
ATOM 4228 C CA . CYS D 3 68 ? 224.606 200.053 245.192 1.00 136.53 52 CYS B CA 1
ATOM 4229 C C . CYS D 3 68 ? 223.940 198.750 244.769 1.00 133.89 52 CYS B C 1
ATOM 4230 O O . CYS D 3 68 ? 222.837 198.745 244.216 1.00 131.64 52 CYS B O 1
ATOM 4233 N N . ASP D 3 69 ? 224.619 197.637 245.042 1.00 132.33 53 ASP B N 1
ATOM 4234 C CA . ASP D 3 69 ? 224.206 196.326 244.554 1.00 128.39 53 ASP B CA 1
ATOM 4235 C C . ASP D 3 69 ? 223.159 195.649 245.430 1.00 126.07 53 ASP B C 1
ATOM 4236 O O . ASP D 3 69 ? 222.783 194.508 245.141 1.00 121.61 53 ASP B O 1
ATOM 4241 N N . SER D 3 70 ? 222.690 196.301 246.487 1.00 128.83 54 SER B N 1
ATOM 4242 C CA . SER D 3 70 ? 221.670 195.725 247.346 1.00 128.64 54 SER B CA 1
ATOM 4243 C C . SER D 3 70 ? 220.592 196.756 247.635 1.00 125.57 54 SER B C 1
ATOM 4244 O O . SER D 3 70 ? 220.875 197.957 247.691 1.00 128.49 54 SER B O 1
ATOM 4247 N N . PRO D 3 71 ? 219.340 196.318 247.824 1.00 118.91 55 PRO B N 1
ATOM 4248 C CA . PRO D 3 71 ? 218.845 194.936 247.768 1.00 120.42 55 PRO B CA 1
ATOM 4249 C C . PRO D 3 71 ? 218.535 194.474 246.348 1.00 119.90 55 PRO B C 1
ATOM 4250 O O . PRO D 3 71 ? 218.436 193.277 246.092 1.00 118.06 55 PRO B O 1
ATOM 4254 N N . HIS D 3 72 ? 218.369 195.400 245.407 1.00 118.35 56 HIS B N 1
ATOM 4255 C CA . HIS D 3 72 ? 218.108 195.020 244.026 1.00 111.27 56 HIS B CA 1
ATOM 4256 C C . HIS D 3 72 ? 219.332 194.344 243.423 1.00 107.49 56 HIS B C 1
ATOM 4257 O O . HIS D 3 72 ? 220.461 194.817 243.577 1.00 112.35 56 HIS B O 1
ATOM 4264 N N . GLN D 3 73 ? 219.106 193.231 242.731 1.00 99.27 57 GLN B N 1
ATOM 4265 C CA . GLN D 3 73 ? 220.187 192.538 242.041 1.00 99.27 57 GLN B CA 1
ATOM 4266 C C . GLN D 3 73 ? 220.570 193.330 240.798 1.00 98.52 57 GLN B C 1
ATOM 4267 O O . GLN D 3 73 ? 219.733 193.559 239.919 1.00 95.37 57 GLN B O 1
ATOM 4273 N N . ILE D 3 74 ? 221.828 193.754 240.725 1.00 96.53 58 ILE B N 1
ATOM 4274 C CA . ILE D 3 74 ? 222.311 194.622 239.658 1.00 90.62 58 ILE B CA 1
ATOM 4275 C C . ILE D 3 74 ? 223.240 193.819 238.761 1.00 89.93 58 ILE B C 1
ATOM 4276 O O . ILE D 3 74 ? 224.209 193.216 239.238 1.00 96.52 58 ILE B O 1
ATOM 4281 N N . LEU D 3 75 ? 222.944 193.812 237.465 1.00 80.05 59 LEU B N 1
ATOM 4282 C CA . LEU D 3 75 ? 223.789 193.175 236.465 1.00 73.94 59 LEU B CA 1
ATOM 4283 C C . LEU D 3 75 ? 224.561 194.267 235.739 1.00 80.63 59 LEU B C 1
ATOM 4284 O O . LEU D 3 75 ? 223.957 195.193 235.188 1.00 88.43 59 LEU B O 1
ATOM 4289 N N . ASP D 3 76 ? 225.885 194.158 235.732 1.00 81.49 60 ASP B N 1
ATOM 4290 C CA . ASP D 3 76 ? 226.754 195.201 235.201 1.00 88.45 60 ASP B CA 1
ATOM 4291 C C . ASP D 3 76 ? 227.114 194.861 233.759 1.00 90.44 60 ASP B C 1
ATOM 4292 O O . ASP D 3 76 ? 227.886 193.932 233.507 1.00 97.77 60 ASP B O 1
ATOM 4297 N N . GLY D 3 77 ? 226.559 195.621 232.821 1.00 86.99 61 GLY B N 1
ATOM 4298 C CA . GLY D 3 77 ? 226.878 195.468 231.416 1.00 95.94 61 GLY B CA 1
ATOM 4299 C C . GLY D 3 77 ? 228.153 196.196 231.049 1.00 105.59 61 GLY B C 1
ATOM 4300 O O . GLY D 3 77 ? 228.110 197.286 230.470 1.00 106.66 61 GLY B O 1
ATOM 4301 N N . GLU D 3 78 ? 229.297 195.604 231.399 1.00 108.04 62 GLU B N 1
ATOM 4302 C CA . GLU D 3 78 ? 230.576 196.289 231.240 1.00 111.25 62 GLU B CA 1
ATOM 4303 C C . GLU D 3 78 ? 230.850 196.638 229.780 1.00 107.44 62 GLU B C 1
ATOM 4304 O O . GLU D 3 78 ? 231.229 197.771 229.464 1.00 103.81 62 GLU B O 1
ATOM 4310 N N . ASN D 3 79 ? 230.658 195.683 228.873 1.00 104.20 63 ASN B N 1
ATOM 4311 C CA . ASN D 3 79 ? 230.916 195.907 227.456 1.00 105.85 63 ASN B CA 1
ATOM 4312 C C . ASN D 3 79 ? 229.680 195.712 226.596 1.00 108.27 63 ASN B C 1
ATOM 4313 O O . ASN D 3 79 ? 229.403 196.539 225.720 1.00 108.50 63 ASN B O 1
ATOM 4318 N N . CYS D 3 80 ? 228.928 194.639 226.818 1.00 109.17 64 CYS B N 1
ATOM 4319 C CA . CYS D 3 80 ? 227.778 194.331 225.981 1.00 103.68 64 CYS B CA 1
ATOM 4320 C C . CYS D 3 80 ? 226.550 195.121 226.410 1.00 98.97 64 CYS B C 1
ATOM 4321 O O . CYS D 3 80 ? 226.318 195.343 227.601 1.00 99.10 64 CYS B O 1
ATOM 4324 N N . THR D 3 81 ? 225.760 195.537 225.425 1.00 93.62 65 THR B N 1
ATOM 4325 C CA . THR D 3 81 ? 224.422 196.030 225.698 1.00 86.93 65 THR B CA 1
ATOM 4326 C C . THR D 3 81 ? 223.522 194.862 226.094 1.00 92.90 65 THR B C 1
ATOM 4327 O O . THR D 3 81 ? 223.950 193.706 226.166 1.00 99.34 65 THR B O 1
ATOM 4331 N N . LEU D 3 82 ? 222.251 195.165 226.357 1.00 91.89 66 LEU B N 1
ATOM 4332 C CA . LEU D 3 82 ? 221.296 194.099 226.638 1.00 92.26 66 LEU B CA 1
ATOM 4333 C C . LEU D 3 82 ? 221.123 193.188 225.431 1.00 88.55 66 LEU B C 1
ATOM 4334 O O . LEU D 3 82 ? 221.075 191.961 225.570 1.00 87.44 66 LEU B O 1
ATOM 4339 N N . ILE D 3 83 ? 221.038 193.772 224.235 1.00 83.83 67 ILE B N 1
ATOM 4340 C CA . ILE D 3 83 ? 220.831 192.973 223.033 1.00 86.29 67 ILE B CA 1
ATOM 4341 C C . ILE D 3 83 ? 222.069 192.144 222.712 1.00 89.01 67 ILE B C 1
ATOM 4342 O O . ILE D 3 83 ? 221.962 190.998 222.262 1.00 90.26 67 ILE B O 1
ATOM 4347 N N . ASP D 3 84 ? 223.263 192.707 222.920 1.00 91.80 68 ASP B N 1
ATOM 4348 C CA . ASP D 3 84 ? 224.483 191.950 222.652 1.00 94.57 68 ASP B CA 1
ATOM 4349 C C . ASP D 3 84 ? 224.592 190.734 223.564 1.00 92.61 68 ASP B C 1
ATOM 4350 O O . ASP D 3 84 ? 224.973 189.646 223.117 1.00 91.50 68 ASP B O 1
ATOM 4355 N N . ALA D 3 85 ? 224.269 190.899 224.848 1.00 87.83 69 ALA B N 1
ATOM 4356 C CA . ALA D 3 85 ? 224.229 189.752 225.748 1.00 82.74 69 ALA B CA 1
ATOM 4357 C C . ALA D 3 85 ? 223.116 188.788 225.366 1.00 88.45 69 ALA B C 1
ATOM 4358 O O . ALA D 3 85 ? 223.258 187.573 225.544 1.00 93.30 69 ALA B O 1
ATOM 4360 N N . LEU D 3 86 ? 222.006 189.314 224.849 1.00 92.57 70 LEU B N 1
ATOM 4361 C CA . LEU D 3 86 ? 220.887 188.473 224.440 1.00 91.47 70 LEU B CA 1
ATOM 4362 C C . LEU D 3 86 ? 221.261 187.573 223.269 1.00 92.42 70 LEU B C 1
ATOM 4363 O O . LEU D 3 86 ? 220.889 186.394 223.238 1.00 90.89 70 LEU B O 1
ATOM 4368 N N . LEU D 3 87 ? 221.990 188.112 222.290 1.00 92.37 71 LEU B N 1
ATOM 4369 C CA . LEU D 3 87 ? 222.354 187.346 221.104 1.00 87.27 71 LEU B CA 1
ATOM 4370 C C . LEU D 3 87 ? 223.484 186.360 221.358 1.00 90.80 71 LEU B C 1
ATOM 4371 O O . LEU D 3 87 ? 223.660 185.423 220.572 1.00 93.99 71 LEU B O 1
ATOM 4376 N N . GLY D 3 88 ? 224.250 186.543 222.428 1.00 85.91 72 GLY B N 1
ATOM 4377 C CA . GLY D 3 88 ? 225.380 185.677 222.686 1.00 84.37 72 GLY B CA 1
ATOM 4378 C C . GLY D 3 88 ? 226.659 186.199 222.068 1.00 92.45 72 GLY B C 1
ATOM 4379 O O . GLY D 3 88 ? 227.361 185.470 221.361 1.00 89.70 72 GLY B O 1
ATOM 4380 N N . ASP D 3 89 ? 226.963 187.465 222.321 1.00 97.26 73 ASP B N 1
ATOM 4381 C CA . ASP D 3 89 ? 228.207 188.048 221.844 1.00 94.00 73 ASP B CA 1
ATOM 4382 C C . ASP D 3 89 ? 229.382 187.328 222.502 1.00 95.89 73 ASP B C 1
ATOM 4383 O O . ASP D 3 89 ? 229.368 187.123 223.723 1.00 98.60 73 ASP B O 1
ATOM 4388 N N . PRO D 3 90 ? 230.398 186.916 221.740 1.00 93.08 74 PRO B N 1
ATOM 4389 C CA . PRO D 3 90 ? 231.526 186.198 222.355 1.00 96.73 74 PRO B CA 1
ATOM 4390 C C . PRO D 3 90 ? 232.253 186.994 223.425 1.00 101.63 74 PRO B C 1
ATOM 4391 O O . PRO D 3 90 ? 232.844 186.394 224.332 1.00 105.24 74 PRO B O 1
ATOM 4395 N N . GLN D 3 91 ? 232.236 188.325 223.350 1.00 101.30 75 GLN B N 1
ATOM 4396 C CA . GLN D 3 91 ? 232.937 189.138 224.337 1.00 100.43 75 GLN B CA 1
ATOM 4397 C C . GLN D 3 91 ? 232.264 189.134 225.705 1.00 102.79 75 GLN B C 1
ATOM 4398 O O . GLN D 3 91 ? 232.891 189.562 226.679 1.00 104.48 75 GLN B O 1
ATOM 4404 N N . CYS D 3 92 ? 231.018 188.680 225.812 1.00 101.78 76 CYS B N 1
ATOM 4405 C CA . CYS D 3 92 ? 230.306 188.695 227.088 1.00 101.52 76 CYS B CA 1
ATOM 4406 C C . CYS D 3 92 ? 229.597 187.366 227.327 1.00 99.69 76 CYS B C 1
ATOM 4407 O O . CYS D 3 92 ? 228.444 187.315 227.760 1.00 100.70 76 CYS B O 1
ATOM 4410 N N . ASP D 3 93 ? 230.302 186.262 227.074 1.00 100.80 77 ASP B N 1
ATOM 4411 C CA . ASP D 3 93 ? 229.733 184.953 227.369 1.00 104.96 77 ASP B CA 1
ATOM 4412 C C . ASP D 3 93 ? 229.484 184.755 228.858 1.00 105.39 77 ASP B C 1
ATOM 4413 O O . ASP D 3 93 ? 228.748 183.836 229.232 1.00 105.68 77 ASP B O 1
ATOM 4418 N N . GLY D 3 94 ? 230.079 185.590 229.711 1.00 100.90 78 GLY B N 1
ATOM 4419 C CA . GLY D 3 94 ? 229.784 185.543 231.131 1.00 99.41 78 GLY B CA 1
ATOM 4420 C C . GLY D 3 94 ? 228.383 185.994 231.479 1.00 102.73 78 GLY B C 1
ATOM 4421 O O . GLY D 3 94 ? 227.915 185.719 232.589 1.00 103.43 78 GLY B O 1
ATOM 4422 N N . PHE D 3 95 ? 227.705 186.682 230.558 1.00 100.77 79 PHE B N 1
ATOM 4423 C CA . PHE D 3 95 ? 226.331 187.121 230.768 1.00 93.53 79 PHE B CA 1
ATOM 4424 C C . PHE D 3 95 ? 225.311 186.053 230.393 1.00 93.48 79 PHE B C 1
ATOM 4425 O O . PHE D 3 95 ? 224.111 186.340 230.369 1.00 96.69 79 PHE B O 1
ATOM 4433 N N . GLN D 3 96 ? 225.760 184.836 230.101 1.00 92.85 80 GLN B N 1
ATOM 4434 C CA . GLN D 3 96 ? 224.855 183.786 229.654 1.00 92.92 80 GLN B CA 1
ATOM 4435 C C . GLN D 3 96 ? 223.983 183.297 230.805 1.00 96.59 80 GLN B C 1
ATOM 4436 O O . GLN D 3 96 ? 224.483 182.995 231.893 1.00 97.47 80 GLN B O 1
ATOM 4442 N N . ASN D 3 97 ? 222.672 183.230 230.561 1.00 92.20 81 ASN B N 1
ATOM 4443 C CA . ASN D 3 97 ? 221.689 182.646 231.475 1.00 88.73 81 ASN B CA 1
ATOM 4444 C C . ASN D 3 97 ? 221.610 183.372 232.815 1.00 91.67 81 ASN B C 1
ATOM 4445 O O . ASN D 3 97 ? 221.073 182.826 233.784 1.00 95.60 81 ASN B O 1
ATOM 4450 N N . LYS D 3 98 ? 222.129 184.592 232.905 1.00 92.64 82 LYS B N 1
ATOM 4451 C CA . LYS D 3 98 ? 222.079 185.319 234.163 1.00 95.92 82 LYS B CA 1
ATOM 4452 C C . LYS D 3 98 ? 220.720 185.988 234.349 1.00 98.59 82 LYS B C 1
ATOM 4453 O O . LYS D 3 98 ? 219.951 186.174 233.403 1.00 99.46 82 LYS B O 1
ATOM 4459 N N . LYS D 3 99 ? 220.434 186.355 235.595 1.00 99.02 83 LYS B N 1
ATOM 4460 C CA . LYS D 3 99 ? 219.210 187.051 235.956 1.00 96.71 83 LYS B CA 1
ATOM 4461 C C . LYS D 3 99 ? 219.559 188.385 236.602 1.00 92.90 83 LYS B C 1
ATOM 4462 O O . LYS D 3 99 ? 220.673 188.587 237.094 1.00 88.47 83 LYS B O 1
ATOM 4468 N N . TRP D 3 100 ? 218.597 189.302 236.592 1.00 91.31 84 TRP B N 1
ATOM 4469 C CA . TRP D 3 100 ? 218.852 190.631 237.124 1.00 90.68 84 TRP B CA 1
ATOM 4470 C C . TRP D 3 100 ? 217.544 191.281 237.544 1.00 94.22 84 TRP B C 1
ATOM 4471 O O . TRP D 3 100 ? 216.462 190.905 237.086 1.00 94.51 84 TRP B O 1
ATOM 4482 N N . ASP D 3 101 ? 217.669 192.269 238.429 1.00 91.29 85 ASP B N 1
ATOM 4483 C CA . ASP D 3 101 ? 216.597 193.204 238.722 1.00 90.36 85 ASP B CA 1
ATOM 4484 C C . ASP D 3 101 ? 216.851 194.587 238.141 1.00 85.68 85 ASP B C 1
ATOM 4485 O O . ASP D 3 101 ? 215.940 195.421 238.149 1.00 90.68 85 ASP B O 1
ATOM 4490 N N . LEU D 3 102 ? 218.059 194.852 237.650 1.00 81.95 86 LEU B N 1
ATOM 4491 C CA . LEU D 3 102 ? 218.345 196.056 236.884 1.00 80.41 86 LEU B CA 1
ATOM 4492 C C . LEU D 3 102 ? 219.553 195.786 236.002 1.00 79.22 86 LEU B C 1
ATOM 4493 O O . LEU D 3 102 ? 220.569 195.274 236.480 1.00 83.67 86 LEU B O 1
ATOM 4498 N N . PHE D 3 103 ? 219.437 196.130 234.724 1.00 71.93 87 PHE B N 1
ATOM 4499 C CA . PHE D 3 103 ? 220.504 195.944 233.749 1.00 65.52 87 PHE B CA 1
ATOM 4500 C C . PHE D 3 103 ? 221.088 197.312 233.425 1.00 73.87 87 PHE B C 1
ATOM 4501 O O . PHE D 3 103 ? 220.450 198.115 232.736 1.00 81.27 87 PHE B O 1
ATOM 4509 N N . VAL D 3 104 ? 222.297 197.576 233.911 1.00 74.88 88 VAL B N 1
ATOM 4510 C CA . VAL D 3 104 ? 222.962 198.851 233.671 1.00 74.46 88 VAL B CA 1
ATOM 4511 C C . VAL D 3 104 ? 223.875 198.712 232.462 1.00 77.23 88 VAL B C 1
ATOM 4512 O O . VAL D 3 104 ? 224.642 197.748 232.353 1.00 77.42 88 VAL B O 1
ATOM 4516 N N . GLU D 3 105 ? 223.774 199.662 231.540 1.00 83.63 89 GLU B N 1
ATOM 4517 C CA . GLU D 3 105 ? 224.570 199.676 230.321 1.00 86.26 89 GLU B CA 1
ATOM 4518 C C . GLU D 3 105 ? 225.560 200.828 230.396 1.00 87.03 89 GLU B C 1
ATOM 4519 O O . GLU D 3 105 ? 225.157 201.991 230.502 1.00 87.24 89 GLU B O 1
ATOM 4525 N N . ARG D 3 106 ? 226.847 200.506 230.337 1.00 88.93 90 ARG B N 1
ATOM 4526 C CA . ARG D 3 106 ? 227.870 201.538 230.357 1.00 94.18 90 ARG B CA 1
ATOM 4527 C C . ARG D 3 106 ? 227.884 202.294 229.033 1.00 95.62 90 ARG B C 1
ATOM 4528 O O . ARG D 3 106 ? 227.500 201.767 227.986 1.00 94.99 90 ARG B O 1
ATOM 4536 N N . SER D 3 107 ? 228.324 203.552 229.092 1.00 98.27 91 SER B N 1
ATOM 4537 C CA . SER D 3 107 ? 228.349 204.386 227.896 1.00 100.57 91 SER B CA 1
ATOM 4538 C C . SER D 3 107 ? 229.387 203.921 226.884 1.00 103.44 91 SER B C 1
ATOM 4539 O O . SER D 3 107 ? 229.300 204.297 225.710 1.00 102.95 91 SER B O 1
ATOM 4542 N N . LYS D 3 108 ? 230.363 203.118 227.306 1.00 104.93 92 LYS B N 1
ATOM 4543 C CA . LYS D 3 108 ? 231.387 202.593 226.413 1.00 104.42 92 LYS B CA 1
ATOM 4544 C C . LYS D 3 108 ? 230.985 201.269 225.773 1.00 105.16 92 LYS B C 1
ATOM 4545 O O . LYS D 3 108 ? 231.859 200.517 225.326 1.00 105.09 92 LYS B O 1
ATOM 4551 N N . ALA D 3 109 ? 229.691 200.969 225.721 1.00 101.61 93 ALA B N 1
ATOM 4552 C CA . ALA D 3 109 ? 229.232 199.720 225.130 1.00 96.25 93 ALA B CA 1
ATOM 4553 C C . ALA D 3 109 ? 229.520 199.693 223.634 1.00 98.66 93 ALA B C 1
ATOM 4554 O O . ALA D 3 109 ? 229.330 200.688 222.930 1.00 99.92 93 ALA B O 1
ATOM 4556 N N . TYR D 3 110 ? 229.977 198.540 223.149 1.00 101.30 94 TYR B N 1
ATOM 4557 C CA . TYR D 3 110 ? 230.306 198.374 221.742 1.00 102.26 94 TYR B CA 1
ATOM 4558 C C . TYR D 3 110 ? 230.083 196.919 221.357 1.00 102.24 94 TYR B C 1
ATOM 4559 O O . TYR D 3 110 ? 229.929 196.044 222.212 1.00 104.62 94 TYR B O 1
ATOM 4568 N N . SER D 3 111 ? 230.065 196.669 220.051 1.00 102.21 95 SER B N 1
ATOM 4569 C CA . SER D 3 111 ? 229.837 195.340 219.506 1.00 106.37 95 SER B CA 1
ATOM 4570 C C . SER D 3 111 ? 231.071 194.868 218.749 1.00 105.03 95 SER B C 1
ATOM 4571 O O . SER D 3 111 ? 231.860 195.675 218.251 1.00 102.23 95 SER B O 1
ATOM 4574 N N . ASN D 3 112 ? 231.233 193.548 218.672 1.00 103.71 96 ASN B N 1
ATOM 4575 C CA . ASN D 3 112 ? 232.374 192.947 217.993 1.00 103.37 96 ASN B CA 1
ATOM 4576 C C . ASN D 3 112 ? 232.001 191.840 217.018 1.00 103.09 96 ASN B C 1
ATOM 4577 O O . ASN D 3 112 ? 232.806 191.536 216.130 1.00 104.48 96 ASN B O 1
ATOM 4582 N N . CYS D 3 113 ? 230.825 191.230 217.149 1.00 99.70 97 CYS B N 1
ATOM 4583 C CA . CYS D 3 113 ? 230.379 190.178 216.244 1.00 95.45 97 CYS B CA 1
ATOM 4584 C C . CYS D 3 113 ? 229.816 190.801 214.971 1.00 94.04 97 CYS B C 1
ATOM 4585 O O . CYS D 3 113 ? 230.046 191.984 214.703 1.00 96.37 97 CYS B O 1
ATOM 4588 N N . TYR D 3 114 ? 229.104 190.009 214.176 1.00 90.25 98 TYR B N 1
ATOM 4589 C CA . TYR D 3 114 ? 228.611 190.467 212.886 1.00 84.85 98 TYR B CA 1
ATOM 4590 C C . TYR D 3 114 ? 227.729 191.700 213.065 1.00 85.27 98 TYR B C 1
ATOM 4591 O O . TYR D 3 114 ? 226.894 191.740 213.977 1.00 87.53 98 TYR B O 1
ATOM 4600 N N . PRO D 3 115 ? 227.884 192.723 212.219 1.00 85.53 99 PRO B N 1
ATOM 4601 C CA . PRO D 3 115 ? 227.086 193.945 212.388 1.00 87.33 99 PRO B CA 1
ATOM 4602 C C . PRO D 3 115 ? 225.615 193.716 212.092 1.00 84.81 99 PRO B C 1
ATOM 4603 O O . PRO D 3 115 ? 225.225 193.522 210.937 1.00 87.70 99 PRO B O 1
ATOM 4607 N N . TYR D 3 116 ? 224.791 193.743 213.133 1.00 78.25 100 TYR B N 1
ATOM 4608 C CA . TYR D 3 116 ? 223.370 193.473 213.012 1.00 74.69 100 TYR B CA 1
ATOM 4609 C C . TYR D 3 116 ? 222.576 194.775 213.074 1.00 74.54 100 TYR B C 1
ATOM 4610 O O . TYR D 3 116 ? 223.128 195.874 213.164 1.00 77.08 100 TYR B O 1
ATOM 4619 N N . ASP D 3 117 ? 221.255 194.638 213.018 1.00 75.22 101 ASP B N 1
ATOM 4620 C CA . ASP D 3 117 ? 220.339 195.760 213.155 1.00 81.36 101 ASP B CA 1
ATOM 4621 C C . ASP D 3 117 ? 218.958 195.197 213.451 1.00 84.81 101 ASP B C 1
ATOM 4622 O O . ASP D 3 117 ? 218.564 194.181 212.875 1.00 83.53 101 ASP B O 1
ATOM 4627 N N . VAL D 3 118 ? 218.228 195.857 214.342 1.00 84.75 102 VAL B N 1
ATOM 4628 C CA . VAL D 3 118 ? 216.974 195.335 214.865 1.00 83.68 102 VAL B CA 1
ATOM 4629 C C . VAL D 3 118 ? 215.841 196.276 214.476 1.00 86.70 102 VAL B C 1
ATOM 4630 O O . VAL D 3 118 ? 215.835 197.439 214.890 1.00 86.80 102 VAL B O 1
ATOM 4634 N N . PRO D 3 119 ? 214.871 195.832 213.677 1.00 89.12 103 PRO B N 1
ATOM 4635 C CA . PRO D 3 119 ? 213.621 196.588 213.552 1.00 88.61 103 PRO B CA 1
ATOM 4636 C C . PRO D 3 119 ? 212.922 196.661 214.900 1.00 88.20 103 PRO B C 1
ATOM 4637 O O . PRO D 3 119 ? 212.989 195.727 215.702 1.00 87.51 103 PRO B O 1
ATOM 4641 N N . ASP D 3 120 ? 212.238 197.783 215.132 1.00 89.89 104 ASP B N 1
ATOM 4642 C CA . ASP D 3 120 ? 211.659 198.130 216.436 1.00 91.87 104 ASP B CA 1
ATOM 4643 C C . ASP D 3 120 ? 212.601 197.740 217.573 1.00 88.13 104 ASP B C 1
ATOM 4644 O O . ASP D 3 120 ? 212.235 197.039 218.519 1.00 85.50 104 ASP B O 1
ATOM 4649 N N . TYR D 3 121 ? 213.844 198.214 217.457 1.00 86.06 105 TYR B N 1
ATOM 4650 C CA . TYR D 3 121 ? 214.884 197.873 218.423 1.00 79.36 105 TYR B CA 1
ATOM 4651 C C . TYR D 3 121 ? 214.489 198.286 219.834 1.00 76.18 105 TYR B C 1
ATOM 4652 O O . TYR D 3 121 ? 214.744 197.553 220.798 1.00 84.60 105 TYR B O 1
ATOM 4661 N N . ALA D 3 122 ? 213.865 199.457 219.975 1.00 71.45 106 ALA B N 1
ATOM 4662 C CA . ALA D 3 122 ? 213.451 199.919 221.295 1.00 77.51 106 ALA B CA 1
ATOM 4663 C C . ALA D 3 122 ? 212.419 198.984 221.911 1.00 79.88 106 ALA B C 1
ATOM 4664 O O . ALA D 3 122 ? 212.476 198.692 223.110 1.00 80.97 106 ALA B O 1
ATOM 4666 N N . SER D 3 123 ? 211.469 198.500 221.107 1.00 77.05 107 SER B N 1
ATOM 4667 C CA . SER D 3 123 ? 210.435 197.614 221.632 1.00 76.62 107 SER B CA 1
ATOM 4668 C C . SER D 3 123 ? 211.032 196.303 222.131 1.00 76.62 107 SER B C 1
ATOM 4669 O O . SER D 3 123 ? 210.710 195.840 223.232 1.00 77.83 107 SER B O 1
ATOM 4672 N N . LEU D 3 124 ? 211.909 195.691 221.333 1.00 75.91 108 LEU B N 1
ATOM 4673 C CA . LEU D 3 124 ? 212.543 194.445 221.751 1.00 70.51 108 LEU B CA 1
ATOM 4674 C C . LEU D 3 124 ? 213.402 194.653 222.990 1.00 69.74 108 LEU B C 1
ATOM 4675 O O . LEU D 3 124 ? 213.383 193.829 223.913 1.00 71.28 108 LEU B O 1
ATOM 4680 N N . ARG D 3 125 ? 214.168 195.747 223.026 1.00 71.05 109 ARG B N 1
ATOM 4681 C CA . ARG D 3 125 ? 215.015 196.006 224.184 1.00 69.07 109 ARG B CA 1
ATOM 4682 C C . ARG D 3 125 ? 214.180 196.202 225.441 1.00 73.27 109 ARG B C 1
ATOM 4683 O O . ARG D 3 125 ? 214.511 195.661 226.501 1.00 78.41 109 ARG B O 1
ATOM 4691 N N . SER D 3 126 ? 213.084 196.958 225.340 1.00 73.52 110 SER B N 1
ATOM 4692 C CA . SER D 3 126 ? 212.213 197.159 226.492 1.00 77.54 110 SER B CA 1
ATOM 4693 C C . SER D 3 126 ? 211.586 195.848 226.946 1.00 74.45 110 SER B C 1
ATOM 4694 O O . SER D 3 126 ? 211.510 195.572 228.149 1.00 73.58 110 SER B O 1
ATOM 4697 N N . LEU D 3 127 ? 211.134 195.025 225.997 1.00 71.67 111 LEU B N 1
ATOM 4698 C CA . LEU D 3 127 ? 210.516 193.752 226.351 1.00 70.64 111 LEU B CA 1
ATOM 4699 C C . LEU D 3 127 ? 211.501 192.849 227.082 1.00 71.44 111 LEU B C 1
ATOM 4700 O O . LEU D 3 127 ? 211.177 192.270 228.126 1.00 71.54 111 LEU B O 1
ATOM 4705 N N . VAL D 3 128 ? 212.719 192.729 226.552 1.00 72.18 112 VAL B N 1
ATOM 4706 C CA . VAL D 3 128 ? 213.706 191.852 227.174 1.00 73.86 112 VAL B CA 1
ATOM 4707 C C . VAL D 3 128 ? 214.147 192.409 228.522 1.00 81.53 112 VAL B C 1
ATOM 4708 O O . VAL D 3 128 ? 214.362 191.654 229.478 1.00 87.35 112 VAL B O 1
ATOM 4712 N N . ALA D 3 129 ? 214.280 193.733 228.628 1.00 78.73 113 ALA B N 1
ATOM 4713 C CA . ALA D 3 129 ? 214.657 194.338 229.899 1.00 74.17 113 ALA B CA 1
ATOM 4714 C C . ALA D 3 129 ? 213.597 194.097 230.964 1.00 77.53 113 ALA B C 1
ATOM 4715 O O . ALA D 3 129 ? 213.924 193.774 232.112 1.00 74.40 113 ALA B O 1
ATOM 4717 N N . SER D 3 130 ? 212.321 194.249 230.606 1.00 81.66 114 SER B N 1
ATOM 4718 C CA . SER D 3 130 ? 211.254 193.991 231.564 1.00 86.53 114 SER B CA 1
ATOM 4719 C C . SER D 3 130 ? 211.096 192.508 231.858 1.00 87.68 114 SER B C 1
ATOM 4720 O O . SER D 3 130 ? 210.539 192.152 232.901 1.00 89.03 114 SER B O 1
ATOM 4723 N N . SER D 3 131 ? 211.563 191.638 230.960 1.00 83.41 115 SER B N 1
ATOM 4724 C CA . SER D 3 131 ? 211.555 190.209 231.254 1.00 83.08 115 SER B CA 1
ATOM 4725 C C . SER D 3 131 ? 212.440 189.891 232.452 1.00 84.04 115 SER B C 1
ATOM 4726 O O . SER D 3 131 ? 212.058 189.105 233.326 1.00 86.74 115 SER B O 1
ATOM 4729 N N . GLY D 3 132 ? 213.623 190.496 232.509 1.00 84.05 116 GLY B N 1
ATOM 4730 C CA . GLY D 3 132 ? 214.526 190.283 233.628 1.00 89.06 116 GLY B CA 1
ATOM 4731 C C . GLY D 3 132 ? 214.982 188.854 233.791 1.00 91.09 116 GLY B C 1
ATOM 4732 O O . GLY D 3 132 ? 215.182 188.399 234.922 1.00 92.84 116 GLY B O 1
ATOM 4733 N N . THR D 3 133 ? 215.159 188.132 232.688 1.00 88.05 117 THR B N 1
ATOM 4734 C CA . THR D 3 133 ? 215.499 186.714 232.747 1.00 88.84 117 THR B CA 1
ATOM 4735 C C . THR D 3 133 ? 216.143 186.317 231.431 1.00 87.76 117 THR B C 1
ATOM 4736 O O . THR D 3 133 ? 215.513 186.430 230.375 1.00 89.21 117 THR B O 1
ATOM 4740 N N . LEU D 3 134 ? 217.394 185.867 231.491 1.00 92.98 118 LEU B N 1
ATOM 4741 C CA . LEU D 3 134 ? 218.090 185.324 230.335 1.00 92.81 118 LEU B CA 1
ATOM 4742 C C . LEU D 3 134 ? 218.117 183.802 230.347 1.00 95.43 118 LEU B C 1
ATOM 4743 O O . LEU D 3 134 ? 218.932 183.196 229.643 1.00 98.13 118 LEU B O 1
ATOM 4748 N N . GLU D 3 135 ? 217.253 183.175 231.145 1.00 95.64 119 GLU B N 1
ATOM 4749 C CA . GLU D 3 135 ? 217.155 181.724 231.141 1.00 94.43 119 GLU B CA 1
ATOM 4750 C C . GLU D 3 135 ? 216.722 181.244 229.766 1.00 85.74 119 GLU B C 1
ATOM 4751 O O . GLU D 3 135 ? 215.718 181.704 229.216 1.00 84.84 119 GLU B O 1
ATOM 4757 N N . PHE D 3 136 ? 217.489 180.313 229.217 1.00 83.76 120 PHE B N 1
ATOM 4758 C CA . PHE D 3 136 ? 217.321 179.859 227.849 1.00 84.42 120 PHE B CA 1
ATOM 4759 C C . PHE D 3 136 ? 217.434 178.345 227.838 1.00 91.84 120 PHE B C 1
ATOM 4760 O O . PHE D 3 136 ? 218.087 177.754 228.704 1.00 98.64 120 PHE B O 1
ATOM 4768 N N . LYS D 3 137 ? 216.785 177.718 226.864 1.00 91.84 121 LYS B N 1
ATOM 4769 C CA . LYS D 3 137 ? 216.874 176.274 226.716 1.00 92.39 121 LYS B CA 1
ATOM 4770 C C . LYS D 3 137 ? 217.189 175.921 225.273 1.00 95.97 121 LYS B C 1
ATOM 4771 O O . LYS D 3 137 ? 216.546 176.436 224.354 1.00 97.25 121 LYS B O 1
ATOM 4777 N N . ASN D 3 138 ? 218.178 175.052 225.074 1.00 104.48 122 ASN B N 1
ATOM 4778 C CA . ASN D 3 138 ? 218.399 174.481 223.755 1.00 104.19 122 ASN B CA 1
ATOM 4779 C C . ASN D 3 138 ? 217.205 173.609 223.378 1.00 106.78 122 ASN B C 1
ATOM 4780 O O . ASN D 3 138 ? 216.492 173.086 224.237 1.00 109.92 122 ASN B O 1
ATOM 4785 N N . GLU D 3 139 ? 216.975 173.459 222.076 1.00 104.21 123 GLU B N 1
ATOM 4786 C CA . GLU D 3 139 ? 215.795 172.742 221.613 1.00 104.76 123 GLU B CA 1
ATOM 4787 C C . GLU D 3 139 ? 216.149 171.870 220.418 1.00 109.65 123 GLU B C 1
ATOM 4788 O O . GLU D 3 139 ? 217.132 172.108 219.712 1.00 110.86 123 GLU B O 1
ATOM 4794 N N . SER D 3 140 ? 215.328 170.842 220.204 1.00 113.21 124 SER B N 1
ATOM 4795 C CA . SER D 3 140 ? 215.547 169.877 219.128 1.00 114.17 124 SER B CA 1
ATOM 4796 C C . SER D 3 140 ? 214.851 170.353 217.852 1.00 114.77 124 SER B C 1
ATOM 4797 O O . SER D 3 140 ? 213.862 169.784 217.384 1.00 113.84 124 SER B O 1
ATOM 4800 N N . PHE D 3 141 ? 215.385 171.435 217.295 1.00 115.83 125 PHE B N 1
ATOM 4801 C CA . PHE D 3 141 ? 214.934 171.890 215.988 1.00 113.33 125 PHE B CA 1
ATOM 4802 C C . PHE D 3 141 ? 215.410 170.926 214.910 1.00 117.51 125 PHE B C 1
ATOM 4803 O O . PHE D 3 141 ? 216.522 170.393 214.978 1.00 118.31 125 PHE B O 1
ATOM 4811 N N . ASN D 3 142 ? 214.560 170.699 213.909 1.00 119.92 126 ASN B N 1
ATOM 4812 C CA . ASN D 3 142 ? 214.840 169.716 212.860 1.00 122.59 126 ASN B CA 1
ATOM 4813 C C . ASN D 3 142 ? 215.451 170.414 211.642 1.00 120.37 126 ASN B C 1
ATOM 4814 O O . ASN D 3 142 ? 214.862 170.502 210.564 1.00 118.22 126 ASN B O 1
ATOM 4819 N N . TRP D 3 143 ? 216.670 170.915 211.837 1.00 119.01 127 TRP B N 1
ATOM 4820 C CA . TRP D 3 143 ? 217.418 171.553 210.753 1.00 115.01 127 TRP B CA 1
ATOM 4821 C C . TRP D 3 143 ? 218.239 170.498 210.011 1.00 115.92 127 TRP B C 1
ATOM 4822 O O . TRP D 3 143 ? 219.470 170.458 210.063 1.00 116.52 127 TRP B O 1
ATOM 4833 N N . THR D 3 144 ? 217.524 169.626 209.308 1.00 115.81 128 THR B N 1
ATOM 4834 C CA . THR D 3 144 ? 218.140 168.585 208.499 1.00 114.99 128 THR B CA 1
ATOM 4835 C C . THR D 3 144 ? 217.993 168.923 207.024 1.00 109.42 128 THR B C 1
ATOM 4836 O O . THR D 3 144 ? 217.072 169.638 206.619 1.00 111.42 128 THR B O 1
ATOM 4840 N N . GLY D 3 145 ? 218.916 168.405 206.223 1.00 104.96 129 GLY B N 1
ATOM 4841 C CA . GLY D 3 145 ? 219.011 168.795 204.836 1.00 104.51 129 GLY B CA 1
ATOM 4842 C C . GLY D 3 145 ? 219.809 170.056 204.590 1.00 105.78 129 GLY B C 1
ATOM 4843 O O . GLY D 3 145 ? 220.029 170.411 203.426 1.00 112.93 129 GLY B O 1
ATOM 4844 N N . VAL D 3 146 ? 220.245 170.745 205.648 1.00 101.49 130 VAL B N 1
ATOM 4845 C CA . VAL D 3 146 ? 221.097 171.923 205.550 1.00 97.88 130 VAL B CA 1
ATOM 4846 C C . VAL D 3 146 ? 222.175 171.809 206.619 1.00 100.47 130 VAL B C 1
ATOM 4847 O O . VAL D 3 146 ? 221.997 171.148 207.643 1.00 106.70 130 VAL B O 1
ATOM 4851 N N . THR D 3 147 ? 223.307 172.455 206.372 1.00 100.80 131 THR B N 1
ATOM 4852 C CA . THR D 3 147 ? 224.377 172.463 207.355 1.00 104.68 131 THR B CA 1
ATOM 4853 C C . THR D 3 147 ? 224.239 173.699 208.236 1.00 98.98 131 THR B C 1
ATOM 4854 O O . THR D 3 147 ? 223.742 174.744 207.806 1.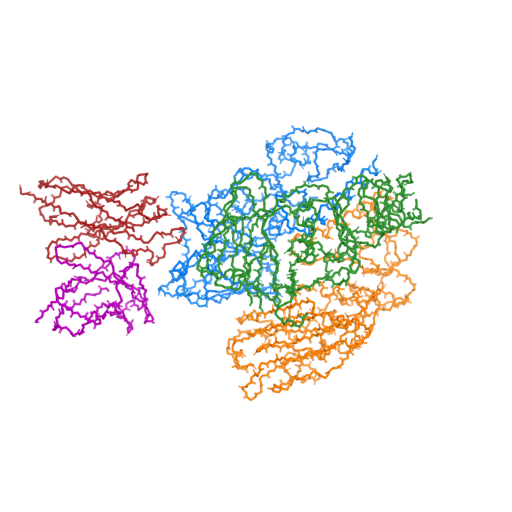00 94.47 131 THR B O 1
ATOM 4858 N N . GLN D 3 148 ? 224.633 173.553 209.491 1.00 96.92 132 GLN B N 1
ATOM 4859 C CA . GLN D 3 148 ? 224.404 174.558 210.514 1.00 90.90 132 GLN B CA 1
ATOM 4860 C C . GLN D 3 148 ? 225.733 175.159 210.949 1.00 91.27 132 GLN B C 1
ATOM 4861 O O . GLN D 3 148 ? 226.796 174.825 210.420 1.00 100.36 132 GLN B O 1
ATOM 4867 N N . ASN D 3 149 ? 225.655 176.051 211.936 1.00 89.97 133 ASN B N 1
ATOM 4868 C CA . ASN D 3 149 ? 226.822 176.674 212.556 1.00 95.38 133 ASN B CA 1
ATOM 4869 C C . ASN D 3 149 ? 227.653 177.447 211.530 1.00 90.37 133 ASN B C 1
ATOM 4870 O O . ASN D 3 149 ? 228.840 177.189 211.322 1.00 87.17 133 ASN B O 1
ATOM 4875 N N . GLY D 3 150 ? 226.996 178.405 210.883 1.00 87.98 134 GLY B N 1
ATOM 4876 C CA . GLY D 3 150 ? 227.723 179.348 210.060 1.00 85.59 134 GLY B CA 1
ATOM 4877 C C . GLY D 3 150 ? 228.656 180.198 210.899 1.00 90.06 134 GLY B C 1
ATOM 4878 O O . GLY D 3 150 ? 228.344 180.575 212.029 1.00 93.20 134 GLY B O 1
ATOM 4879 N N . THR D 3 151 ? 229.821 180.501 210.336 1.00 92.74 135 THR B N 1
ATOM 4880 C CA . THR D 3 151 ? 230.864 181.193 211.073 1.00 94.55 135 THR B CA 1
ATOM 4881 C C . THR D 3 151 ? 231.316 182.420 210.296 1.00 95.76 135 THR B C 1
ATOM 4882 O O . THR D 3 151 ? 231.177 182.495 209.072 1.00 97.09 135 THR B O 1
ATOM 4886 N N . SER D 3 152 ? 231.845 183.397 211.030 1.00 96.36 136 SER B N 1
ATOM 4887 C CA . SER D 3 152 ? 232.293 184.639 210.423 1.00 95.75 136 SER B CA 1
ATOM 4888 C C . SER D 3 152 ? 233.617 185.065 211.038 1.00 99.05 136 SER B C 1
ATOM 4889 O O . SER D 3 152 ? 233.932 184.729 212.182 1.00 102.35 136 SER B O 1
ATOM 4892 N N . SER D 3 153 ? 234.389 185.829 210.262 1.00 96.52 137 SER B N 1
ATOM 4893 C CA . SER D 3 153 ? 235.706 186.256 210.724 1.00 99.44 137 SER B CA 1
ATOM 4894 C C . SER D 3 153 ? 235.603 187.209 211.908 1.00 102.50 137 SER B C 1
ATOM 4895 O O . SER D 3 153 ? 236.481 187.219 212.778 1.00 106.39 137 SER B O 1
ATOM 4898 N N . ALA D 3 154 ? 234.550 188.028 211.949 1.00 100.80 138 ALA B N 1
ATOM 4899 C CA . ALA D 3 154 ? 234.447 189.049 212.987 1.00 98.77 138 ALA B CA 1
ATOM 4900 C C . ALA D 3 154 ? 234.275 188.438 214.374 1.00 97.65 138 ALA B C 1
ATOM 4901 O O . ALA D 3 154 ? 234.906 188.888 215.336 1.00 95.63 138 ALA B O 1
ATOM 4903 N N . CYS D 3 155 ? 233.429 187.416 214.497 1.00 100.98 139 CYS B N 1
ATOM 4904 C CA . CYS D 3 155 ? 233.053 186.870 215.803 1.00 104.48 139 CYS B CA 1
ATOM 4905 C C . CYS D 3 155 ? 234.064 185.812 216.242 1.00 104.99 139 CYS B C 1
ATOM 4906 O O . CYS D 3 155 ? 233.806 184.609 216.226 1.00 101.91 139 CYS B O 1
ATOM 4909 N N . ILE D 3 156 ? 235.234 186.284 216.651 1.00 105.27 140 ILE B N 1
ATOM 4910 C CA . ILE D 3 156 ? 236.285 185.398 217.139 1.00 105.34 140 ILE B CA 1
ATOM 4911 C C . ILE D 3 156 ? 236.120 185.203 218.641 1.00 108.02 140 ILE B C 1
ATOM 4912 O O . ILE D 3 156 ? 236.050 186.175 219.403 1.00 110.50 140 ILE B O 1
ATOM 4917 N N . ARG D 3 157 ? 236.043 183.944 219.066 1.00 110.18 141 ARG B N 1
ATOM 4918 C CA . ARG D 3 157 ? 236.065 183.580 220.477 1.00 112.02 141 ARG B CA 1
ATOM 4919 C C . ARG D 3 157 ? 237.237 182.634 220.696 1.00 118.24 141 ARG B C 1
ATOM 4920 O O . ARG D 3 157 ? 237.342 181.602 220.023 1.00 119.92 141 ARG B O 1
ATOM 4928 N N . GLY D 3 158 ? 238.124 182.992 221.619 1.00 119.94 142 GLY B N 1
ATOM 4929 C CA . GLY D 3 158 ? 239.342 182.218 221.791 1.00 121.09 142 GLY B CA 1
ATOM 4930 C C . GLY D 3 158 ? 240.181 182.154 220.534 1.00 123.88 142 GLY B C 1
ATOM 4931 O O . GLY D 3 158 ? 240.742 181.097 220.218 1.00 125.70 142 GLY B O 1
ATOM 4932 N N . SER D 3 159 ? 240.252 183.259 219.792 1.00 121.59 143 SER B N 1
ATOM 4933 C CA . SER D 3 159 ? 241.001 183.402 218.545 1.00 123.93 143 SER B CA 1
ATOM 4934 C C . SER D 3 159 ? 240.504 182.477 217.437 1.00 122.54 143 SER B C 1
ATOM 4935 O O . SER D 3 159 ? 241.183 182.327 216.415 1.00 121.62 143 SER B O 1
ATOM 4938 N N . SER D 3 160 ? 239.340 181.854 217.601 1.00 122.28 144 SER B N 1
ATOM 4939 C CA . SER D 3 160 ? 238.773 180.978 216.587 1.00 119.31 144 SER B CA 1
ATOM 4940 C C . SER D 3 160 ? 237.506 181.594 216.008 1.00 115.57 144 SER B C 1
ATOM 4941 O O . SER D 3 160 ? 236.718 182.212 216.730 1.00 117.74 144 SER B O 1
ATOM 4944 N N . SER D 3 161 ? 237.316 181.416 214.702 1.00 109.13 145 SER B N 1
ATOM 4945 C CA . SER D 3 161 ? 236.140 181.954 214.032 1.00 107.57 145 SER B CA 1
ATOM 4946 C C . SER D 3 161 ? 234.869 181.323 214.591 1.00 107.96 145 SER B C 1
ATOM 4947 O O . SER D 3 161 ? 234.796 180.106 214.779 1.00 108.74 145 SER B O 1
ATOM 4950 N N . SER D 3 162 ? 233.869 182.156 214.855 1.00 107.17 146 SER B N 1
ATOM 4951 C CA . SER D 3 162 ? 232.617 181.706 215.458 1.00 103.87 146 SER B CA 1
ATOM 4952 C C . SER D 3 162 ? 231.491 182.624 214.987 1.00 99.20 146 SER B C 1
ATOM 4953 O O . SER D 3 162 ? 231.628 183.335 213.985 1.00 98.98 146 SER B O 1
ATOM 4956 N N . PHE D 3 163 ? 230.372 182.594 215.705 1.00 97.71 147 PHE B N 1
ATOM 4957 C CA . PHE D 3 163 ? 229.209 183.426 215.421 1.00 92.61 147 PHE B CA 1
ATOM 4958 C C . PHE D 3 163 ? 228.505 183.715 216.744 1.00 92.39 147 PHE B C 1
ATOM 4959 O O . PHE D 3 163 ? 229.086 183.551 217.821 1.00 98.54 147 PHE B O 1
ATOM 4967 N N . PHE D 3 164 ? 227.251 184.157 216.665 1.00 83.73 148 PHE B N 1
ATOM 4968 C CA . PHE D 3 164 ? 226.454 184.359 217.867 1.00 81.09 148 PHE B CA 1
ATOM 4969 C C . PHE D 3 164 ? 226.219 183.032 218.578 1.00 86.89 148 PHE B C 1
ATOM 4970 O O . PHE D 3 164 ? 226.086 181.979 217.950 1.00 92.96 148 PHE B O 1
ATOM 4978 N N . SER D 3 165 ? 226.180 183.090 219.910 1.00 83.80 149 SER B N 1
ATOM 4979 C CA . SER D 3 165 ? 225.993 181.874 220.693 1.00 85.91 149 SER B CA 1
ATOM 4980 C C . SER D 3 165 ? 224.551 181.389 220.639 1.00 86.16 149 SER B C 1
ATOM 4981 O O . SER D 3 165 ? 224.300 180.180 220.585 1.00 85.49 149 SER B O 1
ATOM 4984 N N . ARG D 3 166 ? 223.589 182.310 220.669 1.00 88.27 150 ARG B N 1
ATOM 4985 C CA . ARG D 3 166 ? 222.178 181.948 220.714 1.00 86.12 150 ARG B CA 1
ATOM 4986 C C . ARG D 3 166 ? 221.541 181.798 219.339 1.00 81.71 150 ARG B C 1
ATOM 4987 O O . ARG D 3 166 ? 220.375 181.400 219.258 1.00 83.67 150 ARG B O 1
ATOM 4995 N N . LEU D 3 167 ? 222.265 182.101 218.266 1.00 78.88 151 LEU B N 1
ATOM 4996 C CA . LEU D 3 167 ? 221.738 182.035 216.912 1.00 77.79 151 LEU B CA 1
ATOM 4997 C C . LEU D 3 167 ? 222.468 180.963 216.115 1.00 87.88 151 LEU B C 1
ATOM 4998 O O . LEU D 3 167 ? 223.647 180.684 216.351 1.00 93.74 151 LEU B O 1
ATOM 5003 N N . ASN D 3 168 ? 221.754 180.358 215.167 1.00 85.67 152 ASN B N 1
ATOM 5004 C CA . ASN D 3 168 ? 222.283 179.290 214.328 1.00 78.97 152 ASN B CA 1
ATOM 5005 C C . ASN D 3 168 ? 222.201 179.755 212.881 1.00 75.59 152 ASN B C 1
ATOM 5006 O O . ASN D 3 168 ? 221.107 179.838 212.312 1.00 77.84 152 ASN B O 1
ATOM 5011 N N . TRP D 3 169 ? 223.351 180.071 212.291 1.00 77.96 153 TRP B N 1
ATOM 5012 C CA . TRP D 3 169 ? 223.401 180.582 210.924 1.00 77.46 153 TRP B CA 1
ATOM 5013 C C . TRP D 3 169 ? 223.348 179.406 209.958 1.00 82.83 153 TRP B C 1
ATOM 5014 O O . TRP D 3 169 ? 224.358 178.748 209.703 1.00 90.08 153 TRP B O 1
ATOM 5025 N N . LEU D 3 170 ? 222.171 179.151 209.397 1.00 81.40 154 LEU B N 1
ATOM 5026 C CA . LEU D 3 170 ? 222.025 178.054 208.452 1.00 82.37 154 LEU B CA 1
ATOM 5027 C C . LEU D 3 170 ? 222.587 178.450 207.092 1.00 82.67 154 LEU B C 1
ATOM 5028 O O . LEU D 3 170 ? 222.405 179.580 206.632 1.00 77.09 154 LEU B O 1
ATOM 5033 N N . THR D 3 171 ? 223.282 177.517 206.447 1.00 87.92 155 THR B N 1
ATOM 5034 C CA . THR D 3 171 ? 223.819 177.756 205.115 1.00 89.22 155 THR B CA 1
ATOM 5035 C C . THR D 3 171 ? 223.708 176.465 204.311 1.00 90.41 155 THR B C 1
ATOM 5036 O O . THR D 3 171 ? 223.418 175.396 204.853 1.00 91.09 155 THR B O 1
ATOM 5040 N N . HIS D 3 172 ? 223.911 176.577 203.000 1.00 95.83 156 HIS B N 1
ATOM 5041 C CA . HIS D 3 172 ? 223.586 175.489 202.088 1.00 101.18 156 HIS B CA 1
ATOM 5042 C C . HIS D 3 172 ? 224.445 174.257 202.357 1.00 104.28 156 HIS B C 1
ATOM 5043 O O . HIS D 3 172 ? 225.590 174.351 202.806 1.00 102.09 156 HIS B O 1
ATOM 5050 N N . LEU D 3 173 ? 223.869 173.090 202.081 1.00 108.74 157 LEU B N 1
ATOM 5051 C CA . LEU D 3 173 ? 224.572 171.815 202.157 1.00 109.99 157 LEU B CA 1
ATOM 5052 C C . LEU D 3 173 ? 224.665 171.234 200.755 1.00 112.97 157 LEU B C 1
ATOM 5053 O O . LEU D 3 173 ? 223.640 171.055 200.088 1.00 113.46 157 LEU B O 1
ATOM 5058 N N . ASN D 3 174 ? 225.890 170.944 200.316 1.00 116.04 158 ASN B N 1
ATOM 5059 C CA . ASN D 3 174 ? 226.148 170.341 199.005 1.00 120.99 158 ASN B CA 1
ATOM 5060 C C . ASN D 3 174 ? 225.521 171.164 197.883 1.00 119.85 158 ASN B C 1
ATOM 5061 O O . ASN D 3 174 ? 224.925 170.625 196.947 1.00 120.79 158 ASN B O 1
ATOM 5066 N N . TYR D 3 175 ? 225.660 172.487 197.983 1.00 118.46 159 TYR B N 1
ATOM 5067 C CA . TYR D 3 175 ? 225.093 173.421 197.010 1.00 119.61 159 TYR B CA 1
ATOM 5068 C C . TYR D 3 175 ? 223.589 173.213 196.856 1.00 121.60 159 TYR B C 1
ATOM 5069 O O . TYR D 3 175 ? 223.043 173.279 195.753 1.00 127.32 159 TYR B O 1
ATOM 5078 N N . THR D 3 176 ? 222.913 172.954 197.974 1.00 115.20 160 THR B N 1
ATOM 5079 C CA . THR D 3 176 ? 221.476 172.716 197.967 1.00 112.52 160 THR B CA 1
ATOM 5080 C C . THR D 3 176 ? 220.890 173.222 199.275 1.00 109.24 160 THR B C 1
ATOM 5081 O O . THR D 3 176 ? 221.415 172.918 200.350 1.00 109.04 160 THR B O 1
ATOM 5085 N N . TYR D 3 177 ? 219.806 173.989 199.179 1.00 108.83 161 TYR B N 1
ATOM 5086 C CA . TYR D 3 177 ? 219.112 174.534 200.344 1.00 107.40 161 TYR B CA 1
ATOM 5087 C C . TYR D 3 177 ? 217.633 174.207 200.208 1.00 111.04 161 TYR B C 1
ATOM 5088 O O . TYR D 3 177 ? 216.858 174.998 199.651 1.00 111.85 161 TYR B O 1
ATOM 5097 N N . PRO D 3 178 ? 217.204 173.046 200.696 1.00 111.98 162 PRO B N 1
ATOM 5098 C CA . PRO D 3 178 ? 215.787 172.687 200.601 1.00 112.01 162 PRO B CA 1
ATOM 5099 C C . PRO D 3 178 ? 214.921 173.607 201.444 1.00 113.00 162 PRO B C 1
ATOM 5100 O O . PRO D 3 178 ? 215.361 174.167 202.451 1.00 113.20 162 PRO B O 1
ATOM 5104 N N . ALA D 3 179 ? 213.676 173.772 201.006 1.00 115.05 163 ALA B N 1
ATOM 5105 C CA . ALA D 3 179 ? 212.734 174.607 201.737 1.00 121.20 163 ALA B CA 1
ATOM 5106 C C . ALA D 3 179 ? 212.482 174.028 203.122 1.00 127.22 163 ALA B C 1
ATOM 5107 O O . ALA D 3 179 ? 212.229 172.830 203.273 1.00 130.64 163 ALA B O 1
ATOM 5109 N N . LEU D 3 180 ? 212.545 174.885 204.135 1.00 124.41 164 LEU B N 1
ATOM 5110 C CA . LEU D 3 180 ? 212.386 174.469 205.521 1.00 119.59 164 LEU B CA 1
ATOM 5111 C C . LEU D 3 180 ? 210.958 174.733 205.976 1.00 126.72 164 LEU B C 1
ATOM 5112 O O . LEU D 3 180 ? 210.463 175.860 205.854 1.00 128.65 164 LEU B O 1
ATOM 5117 N N . ASN D 3 181 ? 210.304 173.690 206.495 1.00 127.95 165 ASN B N 1
ATOM 5118 C CA . ASN D 3 181 ? 208.994 173.784 207.146 1.00 129.13 165 ASN B CA 1
ATOM 5119 C C . ASN D 3 181 ? 209.093 173.001 208.451 1.00 126.81 165 ASN B C 1
ATOM 5120 O O . ASN D 3 181 ? 208.848 171.791 208.478 1.00 126.84 165 ASN B O 1
ATOM 5125 N N . VAL D 3 182 ? 209.447 173.684 209.533 1.00 123.87 166 VAL B N 1
ATOM 5126 C CA . VAL D 3 182 ? 209.597 173.029 210.827 1.00 120.49 166 VAL B CA 1
ATOM 5127 C C . VAL D 3 182 ? 208.552 173.581 211.782 1.00 123.58 166 VAL B C 1
ATOM 5128 O O . VAL D 3 182 ? 208.083 174.716 211.639 1.00 123.10 166 VAL B O 1
ATOM 5132 N N . THR D 3 183 ? 208.171 172.758 212.754 1.00 125.19 167 THR B N 1
ATOM 5133 C CA . THR D 3 183 ? 207.172 173.131 213.741 1.00 125.24 167 THR B CA 1
ATOM 5134 C C . THR D 3 183 ? 207.687 172.802 215.134 1.00 122.69 167 THR B C 1
ATOM 5135 O O . THR D 3 183 ? 208.492 171.884 215.318 1.00 124.18 167 THR B O 1
ATOM 5139 N N . MET D 3 184 ? 207.223 173.574 216.114 1.00 118.54 168 MET B N 1
ATOM 5140 C CA . MET D 3 184 ? 207.633 173.365 217.496 1.00 116.85 168 MET B CA 1
ATOM 5141 C C . MET D 3 184 ? 206.539 173.842 218.443 1.00 116.80 168 MET B C 1
ATOM 5142 O O . MET D 3 184 ? 206.428 175.045 218.711 1.00 114.46 168 MET B O 1
ATOM 5147 N N . PRO D 3 185 ? 205.714 172.938 218.962 1.00 118.97 169 PRO B N 1
ATOM 5148 C CA . PRO D 3 185 ? 204.620 173.356 219.843 1.00 115.74 169 PRO B CA 1
ATOM 5149 C C . PRO D 3 185 ? 205.128 173.806 221.203 1.00 113.41 169 PRO B C 1
ATOM 5150 O O . PRO D 3 185 ? 206.208 173.426 221.658 1.00 114.16 169 PRO B O 1
ATOM 5154 N N . ASN D 3 186 ? 204.318 174.637 221.853 1.00 112.52 170 ASN B N 1
ATOM 5155 C CA . ASN D 3 186 ? 204.569 175.071 223.225 1.00 109.32 170 ASN B CA 1
ATOM 5156 C C . ASN D 3 186 ? 203.613 174.303 224.131 1.00 111.67 170 ASN B C 1
ATOM 5157 O O . ASN D 3 186 ? 202.480 174.722 224.368 1.00 112.54 170 ASN B O 1
ATOM 5162 N N . ASN D 3 187 ? 204.081 173.170 224.647 1.00 111.61 171 ASN B N 1
ATOM 5163 C CA . ASN D 3 187 ? 203.298 172.347 225.556 1.00 109.75 171 ASN B CA 1
ATOM 5164 C C . ASN D 3 187 ? 203.606 172.636 227.019 1.00 111.49 171 ASN B C 1
ATOM 5165 O O . ASN D 3 187 ? 203.122 171.917 227.898 1.00 114.95 171 ASN B O 1
ATOM 5170 N N . GLU D 3 188 ? 204.396 173.669 227.300 1.00 111.46 172 GLU B N 1
ATOM 5171 C CA . GLU D 3 188 ? 204.749 174.013 228.666 1.00 112.81 172 GLU B CA 1
ATOM 5172 C C . GLU D 3 188 ? 203.646 174.859 229.301 1.00 115.87 172 GLU B C 1
ATOM 5173 O O . GLU D 3 188 ? 202.614 175.147 228.691 1.00 113.38 172 GLU B O 1
ATOM 5179 N N . GLN D 3 189 ? 203.868 175.258 230.549 1.00 119.22 173 GLN B N 1
ATOM 5180 C CA . GLN D 3 189 ? 202.899 176.036 231.308 1.00 117.71 173 GLN B CA 1
ATOM 5181 C C . GLN D 3 189 ? 203.162 177.534 231.253 1.00 113.47 173 GLN B C 1
ATOM 5182 O O . GLN D 3 189 ? 202.433 178.298 231.894 1.00 113.11 173 GLN B O 1
ATOM 5188 N N . PHE D 3 190 ? 204.178 177.975 230.515 1.00 110.28 174 PHE B N 1
ATOM 5189 C CA . PHE D 3 190 ? 204.589 179.369 230.528 1.00 106.87 174 PHE B CA 1
ATOM 5190 C C . PHE D 3 190 ? 204.709 179.908 229.111 1.00 106.18 174 PHE B C 1
ATOM 5191 O O . PHE D 3 190 ? 204.979 179.165 228.163 1.00 105.75 174 PHE B O 1
ATOM 5199 N N . ASP D 3 191 ? 204.508 181.216 228.985 1.00 104.05 175 ASP B N 1
ATOM 5200 C CA . ASP D 3 191 ? 204.738 181.906 227.725 1.00 96.58 175 ASP B CA 1
ATOM 5201 C C . ASP D 3 191 ? 206.222 181.858 227.381 1.00 91.11 175 ASP B C 1
ATOM 5202 O O . ASP D 3 191 ? 207.080 181.964 228.261 1.00 92.65 175 ASP B O 1
ATOM 5207 N N . LYS D 3 192 ? 206.528 181.692 226.095 1.00 87.84 176 LYS B N 1
ATOM 5208 C CA . LYS D 3 192 ? 207.909 181.541 225.661 1.00 84.89 176 LYS B CA 1
ATOM 5209 C C . LYS D 3 192 ? 208.200 182.505 224.520 1.00 80.58 176 LYS B C 1
ATOM 5210 O O . LYS D 3 192 ? 207.291 183.028 223.875 1.00 87.19 176 LYS B O 1
ATOM 5216 N N . LEU D 3 193 ? 209.487 182.748 224.286 1.00 71.58 177 LEU B N 1
ATOM 5217 C CA . LEU D 3 193 ? 209.928 183.701 223.281 1.00 70.38 177 LEU B CA 1
ATOM 5218 C C . LEU D 3 193 ? 211.007 183.080 222.408 1.00 73.15 177 LEU B C 1
ATOM 5219 O O . LEU D 3 193 ? 211.865 182.341 222.897 1.00 82.75 177 LEU B O 1
ATOM 5224 N N . TYR D 3 194 ? 210.957 183.385 221.114 1.00 65.61 178 TYR B N 1
ATOM 5225 C CA . TYR D 3 194 ? 211.968 182.970 220.153 1.00 61.55 178 TYR B CA 1
ATOM 5226 C C . TYR D 3 194 ? 212.538 184.205 219.474 1.00 69.77 178 TYR B C 1
ATOM 5227 O O . TYR D 3 194 ? 211.809 185.163 219.201 1.00 80.07 178 TYR B O 1
ATOM 5236 N N . ILE D 3 195 ? 213.840 184.186 219.204 1.00 67.65 179 ILE B N 1
ATOM 5237 C CA . ILE D 3 195 ? 214.511 185.285 218.519 1.00 67.76 179 ILE B CA 1
ATOM 5238 C C . ILE D 3 195 ? 215.242 184.721 217.313 1.00 70.82 179 ILE B C 1
ATOM 5239 O O . ILE D 3 195 ? 216.119 183.861 217.459 1.00 71.09 179 ILE B O 1
ATOM 5244 N N . TRP D 3 196 ? 214.890 185.210 216.127 1.00 75.15 180 TRP B N 1
ATOM 5245 C CA . TRP D 3 196 ? 215.478 184.725 214.886 1.00 72.30 180 TRP B CA 1
ATOM 5246 C C . TRP D 3 196 ? 216.015 185.895 214.077 1.00 70.39 180 TRP B C 1
ATOM 5247 O O . TRP D 3 196 ? 216.036 187.030 214.559 1.00 68.78 180 TRP B O 1
ATOM 5258 N N . GLY D 3 197 ? 216.442 185.639 212.848 1.00 72.74 181 GLY B N 1
ATOM 5259 C CA . GLY D 3 197 ? 216.994 186.716 212.050 1.00 72.50 181 GLY B CA 1
ATOM 5260 C C . GLY D 3 197 ? 217.077 186.335 210.592 1.00 70.20 181 GLY B C 1
ATOM 5261 O O . GLY D 3 197 ? 216.847 185.186 210.205 1.00 76.03 181 GLY B O 1
ATOM 5262 N N . VAL D 3 198 ? 217.415 187.335 209.787 1.00 64.31 182 VAL B N 1
ATOM 5263 C CA . VAL D 3 198 ? 217.558 187.181 208.346 1.00 65.23 182 VAL B CA 1
ATOM 5264 C C . VAL D 3 198 ? 218.866 187.827 207.917 1.00 70.93 182 VAL B C 1
ATOM 5265 O O . VAL D 3 198 ? 219.197 188.934 208.361 1.00 75.78 182 VAL B O 1
ATOM 5269 N N . HIS D 3 199 ? 219.614 187.127 207.071 1.00 74.66 183 HIS B N 1
ATOM 5270 C CA . HIS D 3 199 ? 220.868 187.641 206.547 1.00 79.15 183 HIS B CA 1
ATOM 5271 C C . HIS D 3 199 ? 220.612 188.572 205.367 1.00 76.41 183 HIS B C 1
ATOM 5272 O O . HIS D 3 199 ? 219.609 188.451 204.660 1.00 79.58 183 HIS B O 1
ATOM 5279 N N . HIS D 3 200 ? 221.532 189.515 205.163 1.00 73.78 184 HIS B N 1
ATOM 5280 C CA . HIS D 3 200 ? 221.478 190.474 204.063 1.00 78.44 184 HIS B CA 1
ATOM 5281 C C . HIS D 3 200 ? 222.864 190.534 203.439 1.00 87.13 184 HIS B C 1
ATOM 5282 O O . HIS D 3 200 ? 223.698 191.368 203.830 1.00 90.51 184 HIS B O 1
ATOM 5289 N N . PRO D 3 201 ? 223.155 189.645 202.489 1.00 88.50 185 PRO B N 1
ATOM 5290 C CA . PRO D 3 201 ? 224.465 189.665 201.828 1.00 92.62 185 PRO B CA 1
ATOM 5291 C C . PRO D 3 201 ? 224.676 190.955 201.054 1.00 96.88 185 PRO B C 1
ATOM 5292 O O . PRO D 3 201 ? 223.730 191.554 200.538 1.00 99.47 185 PRO B O 1
ATOM 5296 N N . GLY D 3 202 ? 225.935 191.380 200.974 1.00 97.59 186 GLY B N 1
ATOM 5297 C CA . GLY D 3 202 ? 226.267 192.592 200.254 1.00 99.86 186 GLY B CA 1
ATOM 5298 C C . GLY D 3 202 ? 226.285 192.473 198.749 1.00 101.35 186 GLY B C 1
ATOM 5299 O O . GLY D 3 202 ? 226.350 193.498 198.065 1.00 102.31 186 GLY B O 1
ATOM 5300 N N . THR D 3 203 ? 226.225 191.255 198.214 1.00 102.41 187 THR B N 1
ATOM 5301 C CA . THR D 3 203 ? 226.300 191.046 196.776 1.00 106.78 187 THR B CA 1
ATOM 5302 C C . THR D 3 203 ? 225.522 189.787 196.422 1.00 104.56 187 THR B C 1
ATOM 5303 O O . THR D 3 203 ? 225.442 188.849 197.218 1.00 105.47 187 THR B O 1
ATOM 5307 N N . ASP D 3 204 ? 224.938 189.782 195.221 1.00 101.29 188 ASP B N 1
ATOM 5308 C CA . ASP D 3 204 ? 224.233 188.595 194.748 1.00 100.37 188 ASP B CA 1
ATOM 5309 C C . ASP D 3 204 ? 225.167 187.395 194.662 1.00 102.17 188 ASP B C 1
ATOM 5310 O O . ASP D 3 204 ? 224.741 186.258 194.900 1.00 103.81 188 ASP B O 1
ATOM 5315 N N . LYS D 3 205 ? 226.439 187.625 194.330 1.00 103.98 189 LYS B N 1
ATOM 5316 C CA . LYS D 3 205 ? 227.409 186.536 194.347 1.00 105.64 189 LYS B CA 1
ATOM 5317 C C . LYS D 3 205 ? 227.578 185.981 195.754 1.00 104.85 189 LYS B C 1
ATOM 5318 O O . LYS D 3 205 ? 227.719 184.768 195.938 1.00 106.79 189 LYS B O 1
ATOM 5324 N N . ASP D 3 206 ? 227.567 186.856 196.761 1.00 103.65 190 ASP B N 1
ATOM 5325 C CA . ASP D 3 206 ? 227.600 186.393 198.145 1.00 104.11 190 ASP B CA 1
ATOM 5326 C C . ASP D 3 206 ? 226.366 185.558 198.470 1.00 99.85 190 ASP B C 1
ATOM 5327 O O . ASP D 3 206 ? 226.460 184.541 199.168 1.00 97.96 190 ASP B O 1
ATOM 5332 N N . GLN D 3 207 ? 225.200 185.973 197.970 1.00 100.02 191 GLN B N 1
ATOM 5333 C CA . GLN D 3 207 ? 223.977 185.205 198.184 1.00 94.21 191 GLN B CA 1
ATOM 5334 C C . GLN D 3 207 ? 224.086 183.815 197.570 1.00 94.10 191 GLN B C 1
ATOM 5335 O O . GLN D 3 207 ? 223.697 182.818 198.187 1.00 96.33 191 GLN B O 1
ATOM 5341 N N . ILE D 3 208 ? 224.612 183.732 196.347 1.00 97.51 192 ILE B N 1
ATOM 5342 C CA . ILE D 3 208 ? 224.778 182.435 195.695 1.00 97.84 192 ILE B CA 1
ATOM 5343 C C . ILE D 3 208 ? 225.797 181.588 196.447 1.00 99.88 192 ILE B C 1
ATOM 5344 O O . ILE D 3 208 ? 225.643 180.368 196.575 1.00 105.17 192 ILE B O 1
ATOM 5349 N N . PHE D 3 209 ? 226.852 182.223 196.959 1.00 100.60 193 PHE B N 1
ATOM 5350 C CA . PHE D 3 209 ? 227.856 181.502 197.734 1.00 101.92 193 PHE B CA 1
ATOM 5351 C C . PHE D 3 209 ? 227.259 180.922 199.011 1.00 101.65 193 PHE B C 1
ATOM 5352 O O . PHE D 3 209 ? 227.576 179.791 199.397 1.00 100.11 193 PHE B O 1
ATOM 5360 N N . LEU D 3 210 ? 226.386 181.680 199.677 1.00 101.64 194 LEU B N 1
ATOM 5361 C CA . LEU D 3 210 ? 225.892 181.270 200.988 1.00 95.98 194 LEU B CA 1
ATOM 5362 C C . LEU D 3 210 ? 224.740 180.277 200.883 1.00 94.84 194 LEU B C 1
ATOM 5363 O O . LEU D 3 210 ? 224.741 179.245 201.562 1.00 99.21 194 LEU B O 1
ATOM 5368 N N . TYR D 3 211 ? 223.742 180.571 200.051 1.00 94.31 195 TYR B N 1
ATOM 5369 C CA . TYR D 3 211 ? 222.521 179.780 200.013 1.00 92.99 195 TYR B CA 1
ATOM 5370 C C . TYR D 3 211 ? 222.250 179.101 198.681 1.00 96.30 195 TYR B C 1
ATOM 5371 O O . TYR D 3 211 ? 221.345 178.261 198.619 1.00 97.99 195 TYR B O 1
ATOM 5380 N N . ALA D 3 212 ? 222.965 179.471 197.616 1.00 101.22 196 ALA B N 1
ATOM 5381 C CA . ALA D 3 212 ? 222.902 178.818 196.311 1.00 103.50 196 ALA B CA 1
ATOM 5382 C C . ALA D 3 212 ? 221.588 179.103 195.594 1.00 103.29 196 ALA B C 1
ATOM 5383 O O . ALA D 3 212 ? 221.409 178.704 194.439 1.00 105.28 196 ALA B O 1
ATOM 5385 N N . GLN D 3 213 ? 220.663 179.785 196.264 1.00 103.13 197 GLN B N 1
ATOM 5386 C CA . GLN D 3 213 ? 219.415 180.223 195.656 1.00 104.98 197 GLN B CA 1
ATOM 5387 C C . GLN D 3 213 ? 219.205 181.694 195.976 1.00 107.37 197 GLN B C 1
ATOM 5388 O O . GLN D 3 213 ? 219.232 182.087 197.148 1.00 105.26 197 GLN B O 1
ATOM 5394 N N . SER D 3 214 ? 218.991 182.503 194.938 1.00 112.48 198 SER B N 1
ATOM 5395 C CA . SER D 3 214 ? 218.798 183.936 195.121 1.00 118.93 198 SER B CA 1
ATOM 5396 C C . SER D 3 214 ? 217.372 184.303 195.513 1.00 117.82 198 SER B C 1
ATOM 5397 O O . SER D 3 214 ? 217.146 185.427 195.975 1.00 112.41 198 SER B O 1
ATOM 5400 N N . SER D 3 215 ? 216.413 183.393 195.345 1.00 120.98 199 SER B N 1
ATOM 5401 C CA . SER D 3 215 ? 215.015 183.655 195.696 1.00 121.87 199 SER B CA 1
ATOM 5402 C C . SER D 3 215 ? 214.788 183.322 197.172 1.00 119.55 199 SER B C 1
ATOM 5403 O O . SER D 3 215 ? 214.151 182.334 197.541 1.00 119.65 199 SER B O 1
ATOM 5406 N N . GLY D 3 216 ? 215.337 184.183 198.028 1.00 118.92 200 GLY B N 1
ATOM 5407 C CA . GLY D 3 216 ? 215.233 183.999 199.462 1.00 117.67 200 GLY B CA 1
ATOM 5408 C C . GLY D 3 216 ? 214.051 184.743 200.049 1.00 116.21 200 GLY B C 1
ATOM 5409 O O . GLY D 3 216 ? 213.925 185.958 199.882 1.00 112.67 200 GLY B O 1
ATOM 5410 N N . ARG D 3 217 ? 213.180 184.003 200.734 1.00 114.31 201 ARG B N 1
ATOM 5411 C CA . ARG D 3 217 ? 212.078 184.594 201.480 1.00 110.78 201 ARG B CA 1
ATOM 5412 C C . ARG D 3 217 ? 211.813 183.728 202.703 1.00 112.29 201 ARG B C 1
ATOM 5413 O O . ARG D 3 217 ? 212.202 182.558 202.751 1.00 114.62 201 ARG B O 1
ATOM 5421 N N . ILE D 3 218 ? 211.152 184.315 203.699 1.00 109.65 202 ILE B N 1
ATOM 5422 C CA . ILE D 3 218 ? 211.026 183.682 205.009 1.00 106.74 202 ILE B CA 1
ATOM 5423 C C . ILE D 3 218 ? 209.783 184.213 205.713 1.00 108.13 202 ILE B C 1
ATOM 5424 O O . ILE D 3 218 ? 209.468 185.407 205.636 1.00 106.12 202 ILE B O 1
ATOM 5429 N N . THR D 3 219 ? 209.073 183.310 206.399 1.00 111.18 203 THR B N 1
ATOM 5430 C CA . THR D 3 219 ? 207.936 183.653 207.239 1.00 108.16 203 THR B CA 1
ATOM 5431 C C . THR D 3 219 ? 207.881 182.721 208.445 1.00 108.47 203 THR B C 1
ATOM 5432 O O . THR D 3 219 ? 208.149 181.520 208.337 1.00 113.49 203 THR B O 1
ATOM 5436 N N . VAL D 3 220 ? 207.524 183.285 209.594 1.00 103.84 204 VAL B N 1
ATOM 5437 C CA . VAL D 3 220 ? 207.317 182.530 210.824 1.00 101.51 204 VAL B CA 1
ATOM 5438 C C . VAL D 3 220 ? 205.894 182.793 211.288 1.00 103.91 204 VAL B C 1
ATOM 5439 O O . VAL D 3 220 ? 205.495 183.952 211.463 1.00 105.15 204 VAL B O 1
ATOM 5443 N N . SER D 3 221 ? 205.128 181.722 211.480 1.00 104.66 205 SER B N 1
ATOM 5444 C CA . SER D 3 221 ? 203.702 181.842 211.745 1.00 103.55 205 SER B CA 1
ATOM 5445 C C . SER D 3 221 ? 203.312 181.033 212.972 1.00 105.20 205 SER B C 1
ATOM 5446 O O . SER D 3 221 ? 203.814 179.930 213.200 1.00 106.17 205 SER B O 1
ATOM 5449 N N . THR D 3 222 ? 202.394 181.583 213.751 1.00 105.81 206 THR B N 1
ATOM 5450 C CA . THR D 3 222 ? 201.838 180.902 214.907 1.00 104.68 206 THR B CA 1
ATOM 5451 C C . THR D 3 222 ? 200.339 180.716 214.701 1.00 106.58 206 THR B C 1
ATOM 5452 O O . THR D 3 222 ? 199.783 181.069 213.659 1.00 108.14 206 THR B O 1
ATOM 5456 N N . LYS D 3 223 ? 199.684 180.143 215.711 1.00 107.57 207 LYS B N 1
ATOM 5457 C CA . LYS D 3 223 ? 198.238 179.981 215.652 1.00 110.73 207 LYS B CA 1
ATOM 5458 C C . LYS D 3 223 ? 197.515 181.320 215.683 1.00 108.14 207 LYS B C 1
ATOM 5459 O O . LYS D 3 223 ? 196.344 181.391 215.295 1.00 108.92 207 LYS B O 1
ATOM 5465 N N . ARG D 3 224 ? 198.190 182.380 216.121 1.00 106.24 208 ARG B N 1
ATOM 5466 C CA . ARG D 3 224 ? 197.579 183.697 216.252 1.00 107.31 208 ARG B CA 1
ATOM 5467 C C . ARG D 3 224 ? 197.751 184.532 214.986 1.00 104.11 208 ARG B C 1
ATOM 5468 O O . ARG D 3 224 ? 196.767 185.001 214.406 1.00 105.51 208 ARG B O 1
ATOM 5476 N N . SER D 3 225 ? 198.992 184.726 214.547 1.00 104.00 209 SER B N 1
ATOM 5477 C CA . SER D 3 225 ? 199.272 185.566 213.390 1.00 104.32 209 SER B CA 1
ATOM 5478 C C . SER D 3 225 ? 200.512 185.027 212.685 1.00 101.17 209 SER B C 1
ATOM 5479 O O . SER D 3 225 ? 200.975 183.918 212.966 1.00 103.00 209 SER B O 1
ATOM 5482 N N . GLN D 3 226 ? 201.051 185.822 211.764 1.00 98.17 210 GLN B N 1
ATOM 5483 C CA . GLN D 3 226 ? 202.234 185.443 211.006 1.00 97.97 210 GLN B CA 1
ATOM 5484 C C . GLN D 3 226 ? 203.089 186.680 210.780 1.00 100.20 210 GLN B C 1
ATOM 5485 O O . GLN D 3 226 ? 202.615 187.813 210.896 1.00 100.49 210 GLN B O 1
ATOM 5491 N N . GLN D 3 227 ? 204.362 186.452 210.463 1.00 102.84 211 GLN B N 1
ATOM 5492 C CA . GLN D 3 227 ? 205.285 187.539 210.158 1.00 103.17 211 GLN B CA 1
ATOM 5493 C C . GLN D 3 227 ? 206.243 187.072 209.074 1.00 106.61 211 GLN B C 1
ATOM 5494 O O . GLN D 3 227 ? 206.962 186.088 209.264 1.00 106.87 211 GLN B O 1
ATOM 5500 N N . ALA D 3 228 ? 206.264 187.782 207.950 1.00 106.51 212 ALA B N 1
ATOM 5501 C CA . ALA D 3 228 ? 207.096 187.422 206.811 1.00 104.34 212 ALA B CA 1
ATOM 5502 C C . ALA D 3 228 ? 207.979 188.601 206.438 1.00 104.75 212 ALA B C 1
ATOM 5503 O O . ALA D 3 228 ? 207.526 189.750 206.438 1.00 105.96 212 ALA B O 1
ATOM 5505 N N . VAL D 3 229 ? 209.238 188.314 206.122 1.00 104.75 213 VAL B N 1
ATOM 5506 C CA . VAL D 3 229 ? 210.193 189.355 205.765 1.00 103.42 213 VAL B CA 1
ATOM 5507 C C . VAL D 3 229 ? 210.938 188.947 204.503 1.00 103.98 213 VAL B C 1
ATOM 5508 O O . VAL D 3 229 ? 211.052 187.761 204.180 1.00 104.95 213 VAL B O 1
ATOM 5512 N N . ILE D 3 230 ? 211.441 189.945 203.784 1.00 104.96 214 ILE B N 1
ATOM 5513 C CA . ILE D 3 230 ? 212.149 189.752 202.526 1.00 104.07 214 ILE B CA 1
ATOM 5514 C C . ILE D 3 230 ? 213.574 190.268 202.694 1.00 100.61 214 ILE B C 1
ATOM 5515 O O . ILE D 3 230 ? 213.770 191.448 202.999 1.00 100.53 214 ILE B O 1
ATOM 5520 N N . PRO D 3 231 ? 214.598 189.435 202.506 1.00 95.50 215 PRO B N 1
ATOM 5521 C CA . PRO D 3 231 ? 215.978 189.937 202.574 1.00 93.08 215 PRO B CA 1
ATOM 5522 C C . PRO D 3 231 ? 216.310 190.785 201.355 1.00 98.42 215 PRO B C 1
ATOM 5523 O O . PRO D 3 231 ? 216.021 190.406 200.218 1.00 102.03 215 PRO B O 1
ATOM 5527 N N . ASN D 3 232 ? 216.924 191.939 201.601 1.00 96.59 216 ASN B N 1
ATOM 5528 C CA . ASN D 3 232 ? 217.287 192.884 200.551 1.00 95.53 216 ASN B CA 1
ATOM 5529 C C . ASN D 3 232 ? 218.750 192.670 200.183 1.00 94.84 216 ASN B C 1
ATOM 5530 O O . ASN D 3 232 ? 219.649 193.045 200.942 1.00 93.21 216 ASN B O 1
ATOM 5535 N N . ILE D 3 233 ? 218.988 192.067 199.020 1.00 95.78 217 ILE B N 1
ATOM 5536 C CA . ILE D 3 233 ? 220.353 191.867 198.547 1.00 92.52 217 ILE B CA 1
ATOM 5537 C C . ILE D 3 233 ? 220.888 193.198 198.039 1.00 91.63 217 ILE B C 1
ATOM 5538 O O . ILE D 3 233 ? 220.303 193.818 197.143 1.00 94.39 217 ILE B O 1
ATOM 5543 N N . GLY D 3 234 ? 222.003 193.643 198.608 1.00 88.88 218 GLY B N 1
ATOM 5544 C CA . GLY D 3 234 ? 222.584 194.913 198.224 1.00 89.08 218 GLY B CA 1
ATOM 5545 C C . GLY D 3 234 ? 223.746 195.309 199.107 1.00 92.13 218 GLY B C 1
ATOM 5546 O O . GLY D 3 234 ? 223.921 194.755 200.195 1.00 91.51 218 GLY B O 1
ATOM 5547 N N . SER D 3 235 ? 224.543 196.268 198.653 1.00 93.39 219 SER B N 1
ATOM 5548 C CA . SER D 3 235 ? 225.728 196.670 199.392 1.00 92.21 219 SER B CA 1
ATOM 5549 C C . SER D 3 235 ? 225.378 197.681 200.477 1.00 89.87 219 SER B C 1
ATOM 5550 O O . SER D 3 235 ? 224.430 198.462 200.354 1.00 92.00 219 SER B O 1
ATOM 5553 N N . ARG D 3 236 ? 226.160 197.656 201.544 1.00 86.43 220 ARG B N 1
ATOM 5554 C CA . ARG D 3 236 ? 226.055 198.555 202.680 1.00 81.50 220 ARG B CA 1
ATOM 5555 C C . ARG D 3 236 ? 227.442 199.086 202.991 1.00 85.27 220 ARG B C 1
ATOM 5556 O O . ARG D 3 236 ? 228.444 198.501 202.565 1.00 91.65 220 ARG B O 1
ATOM 5564 N N . PRO D 3 237 ? 227.542 200.207 203.706 1.00 81.52 221 PRO B N 1
ATOM 5565 C CA . PRO D 3 237 ? 228.865 200.684 204.118 1.00 78.56 221 PRO B CA 1
ATOM 5566 C C . PRO D 3 237 ? 229.578 199.634 204.953 1.00 83.13 221 PRO B C 1
ATOM 5567 O O . PRO D 3 237 ? 228.978 198.976 205.804 1.00 87.09 221 PRO B O 1
ATOM 5571 N N . ARG D 3 238 ? 230.873 199.483 204.699 1.00 86.39 222 ARG B N 1
ATOM 5572 C CA . ARG D 3 238 ? 231.662 198.402 205.282 1.00 89.26 222 ARG B CA 1
ATOM 5573 C C . ARG D 3 238 ? 232.054 198.793 206.700 1.00 92.66 222 ARG B C 1
ATOM 5574 O O . ARG D 3 238 ? 233.069 199.451 206.932 1.00 94.78 222 ARG B O 1
ATOM 5582 N N . ILE D 3 239 ? 231.232 198.386 207.661 1.00 94.80 223 ILE B N 1
ATOM 5583 C CA . ILE D 3 239 ? 231.516 198.608 209.074 1.00 94.58 223 ILE B CA 1
ATOM 5584 C C . ILE D 3 239 ? 232.202 197.365 209.624 1.00 95.12 223 ILE B C 1
ATOM 5585 O O . ILE D 3 239 ? 231.689 196.248 209.487 1.00 93.67 223 ILE B O 1
ATOM 5590 N N . ARG D 3 240 ? 233.370 197.557 210.237 1.00 97.57 224 ARG B N 1
ATOM 5591 C CA . ARG D 3 240 ? 234.164 196.454 210.775 1.00 95.65 224 ARG B CA 1
ATOM 5592 C C . ARG D 3 240 ? 234.439 195.405 209.698 1.00 95.01 224 ARG B C 1
ATOM 5593 O O . ARG D 3 240 ? 234.299 194.200 209.916 1.00 95.22 224 ARG B O 1
ATOM 5601 N N . ASP D 3 241 ? 234.808 195.885 208.509 1.00 94.62 225 ASP B N 1
ATOM 5602 C CA . ASP D 3 241 ? 235.300 195.051 207.412 1.00 97.24 225 ASP B CA 1
ATOM 5603 C C . ASP D 3 241 ? 234.256 194.059 206.908 1.00 99.59 225 ASP B C 1
ATOM 5604 O O . ASP D 3 241 ? 234.603 192.977 206.427 1.00 103.77 225 ASP B O 1
ATOM 5609 N N . ILE D 3 242 ? 232.976 194.401 206.999 1.00 96.87 226 ILE B N 1
ATOM 5610 C CA . ILE D 3 242 ? 231.922 193.518 206.500 1.00 92.71 226 ILE B CA 1
ATOM 5611 C C . ILE D 3 242 ? 230.868 194.345 205.772 1.00 90.68 226 ILE B C 1
ATOM 5612 O O . ILE D 3 242 ? 230.183 195.160 206.405 1.00 88.32 226 ILE B O 1
ATOM 5617 N N . PRO D 3 243 ? 230.703 194.183 204.451 1.00 92.84 227 PRO B N 1
ATOM 5618 C CA . PRO D 3 243 ? 229.645 194.891 203.720 1.00 91.55 227 PRO B CA 1
ATOM 5619 C C . PRO D 3 243 ? 228.327 194.119 203.686 1.00 93.48 227 PRO B C 1
ATOM 5620 O O . PRO D 3 243 ? 227.713 193.949 202.630 1.00 94.82 227 PRO B O 1
ATOM 5624 N N . SER D 3 244 ? 227.878 193.652 204.848 1.00 95.30 228 SER B N 1
ATOM 5625 C CA . SER D 3 244 ? 226.677 192.832 204.938 1.00 92.20 228 SER B CA 1
ATOM 5626 C C . SER D 3 244 ? 225.941 193.169 206.226 1.00 92.51 228 SER B C 1
ATOM 5627 O O . SER D 3 244 ? 226.501 193.782 207.138 1.00 94.88 228 SER B O 1
ATOM 5630 N N . ARG D 3 245 ? 224.675 192.758 206.296 1.00 88.24 229 ARG B N 1
ATOM 5631 C CA . ARG D 3 245 ? 223.849 193.095 207.446 1.00 81.43 229 ARG B CA 1
ATOM 5632 C C . ARG D 3 245 ? 223.090 191.868 207.930 1.00 78.27 229 ARG B C 1
ATOM 5633 O O . ARG D 3 245 ? 222.977 190.862 207.229 1.00 80.55 229 ARG B O 1
ATOM 5641 N N . ILE D 3 246 ? 222.605 191.946 209.166 1.00 76.40 230 ILE B N 1
ATOM 5642 C CA . ILE D 3 246 ? 221.731 190.929 209.737 1.00 71.04 230 ILE B CA 1
ATOM 5643 C C . ILE D 3 246 ? 220.598 191.628 210.471 1.00 71.74 230 ILE B C 1
ATOM 5644 O O . ILE D 3 246 ? 220.845 192.506 211.303 1.00 79.73 230 ILE B O 1
ATOM 5649 N N . SER D 3 247 ? 219.362 191.244 210.168 1.00 67.16 231 SER B N 1
ATOM 5650 C CA . SER D 3 247 ? 218.201 191.773 210.869 1.00 71.63 231 SER B CA 1
ATOM 5651 C C . SER D 3 247 ? 217.718 190.748 211.886 1.00 78.84 231 SER B C 1
ATOM 5652 O O . SER D 3 247 ? 217.762 189.542 211.629 1.00 80.73 231 SER B O 1
ATOM 5655 N N . ILE D 3 248 ? 217.265 191.231 213.042 1.00 79.38 232 ILE B N 1
ATOM 5656 C CA . ILE D 3 248 ? 216.867 190.380 214.160 1.00 77.64 232 ILE B CA 1
ATOM 5657 C C . ILE D 3 248 ? 215.397 190.625 214.468 1.00 74.84 232 ILE B C 1
ATOM 5658 O O . ILE D 3 248 ? 214.981 191.773 214.657 1.00 76.55 232 ILE B O 1
ATOM 5663 N N . TYR D 3 249 ? 214.620 189.548 214.535 1.00 75.61 233 TYR B N 1
ATOM 5664 C CA . TYR D 3 249 ? 213.200 189.608 214.843 1.00 77.56 233 TYR B CA 1
ATOM 5665 C C . TYR D 3 249 ? 212.886 188.703 216.028 1.00 79.56 233 TYR B C 1
ATOM 5666 O O . TYR D 3 249 ? 213.682 187.845 216.419 1.00 82.95 233 TYR B O 1
ATOM 5675 N N . TRP D 3 250 ? 211.692 188.891 216.587 1.00 74.47 234 TRP B N 1
ATOM 5676 C CA . TRP D 3 250 ? 211.265 188.169 217.774 1.00 70.87 234 TRP B CA 1
ATOM 5677 C C . TRP D 3 250 ? 209.816 187.739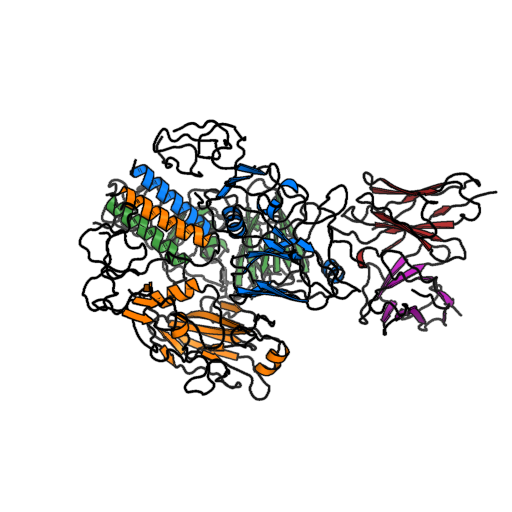 217.618 1.00 73.81 234 TRP B C 1
ATOM 5678 O O . TRP D 3 250 ? 209.022 188.405 216.950 1.00 79.89 234 TRP B O 1
ATOM 5689 N N . THR D 3 251 ? 209.481 186.616 218.247 1.00 75.01 235 THR B N 1
ATOM 5690 C CA . THR D 3 251 ? 208.129 186.080 218.218 1.00 72.33 235 THR B CA 1
ATOM 5691 C C . THR D 3 251 ? 207.828 185.493 219.588 1.00 73.30 235 THR B C 1
ATOM 5692 O O . THR D 3 251 ? 208.736 185.035 220.284 1.00 80.63 235 THR B O 1
ATOM 5696 N N . ILE D 3 252 ? 206.561 185.540 219.985 1.00 72.64 236 ILE B N 1
ATOM 5697 C CA . ILE D 3 252 ? 206.131 185.084 221.299 1.00 74.04 236 ILE B CA 1
ATOM 5698 C C . ILE D 3 252 ? 205.106 183.976 221.117 1.00 77.49 236 ILE B C 1
ATOM 5699 O O . ILE D 3 252 ? 204.122 184.147 220.388 1.00 83.83 236 ILE B O 1
ATOM 5704 N N . VAL D 3 253 ? 205.335 182.848 221.781 1.00 76.54 237 VAL B N 1
ATOM 5705 C CA . VAL D 3 253 ? 204.479 181.676 221.678 1.00 83.66 237 VAL B CA 1
ATOM 5706 C C . VAL D 3 253 ? 203.843 181.440 223.041 1.00 95.31 237 VAL B C 1
ATOM 5707 O O . VAL D 3 253 ? 204.530 181.074 224.006 1.00 98.89 237 VAL B O 1
ATOM 5711 N N . LYS D 3 254 ? 202.531 181.653 223.117 1.00 98.28 238 LYS B N 1
ATOM 5712 C CA . LYS D 3 254 ? 201.780 181.362 224.320 1.00 104.66 238 LYS B CA 1
ATOM 5713 C C . LYS D 3 254 ? 201.639 179.855 224.497 1.00 108.87 238 LYS B C 1
ATOM 5714 O O . LYS D 3 254 ? 201.790 179.093 223.539 1.00 109.93 238 LYS B O 1
ATOM 5720 N N . PRO D 3 255 ? 201.379 179.397 225.720 1.00 109.95 239 PRO B N 1
ATOM 5721 C CA . PRO D 3 255 ? 201.080 177.975 225.915 1.00 112.29 239 PRO B CA 1
ATOM 5722 C C . PRO D 3 255 ? 199.879 177.560 225.082 1.00 111.67 239 PRO B C 1
ATOM 5723 O O . PRO D 3 255 ? 198.885 178.282 224.983 1.00 109.86 239 PRO B O 1
ATOM 5727 N N . GLY D 3 256 ? 199.985 176.383 224.471 1.00 111.95 240 GLY B N 1
ATOM 5728 C CA . GLY D 3 256 ? 198.968 175.893 223.574 1.00 112.70 240 GLY B CA 1
ATOM 5729 C C . GLY D 3 256 ? 199.118 176.346 222.140 1.00 117.00 240 GLY B C 1
ATOM 5730 O O . GLY D 3 256 ? 198.405 175.834 221.268 1.00 121.14 240 GLY B O 1
ATOM 5731 N N . ASP D 3 257 ? 200.019 177.284 221.867 1.00 115.59 241 ASP B N 1
ATOM 5732 C CA . ASP D 3 257 ? 200.283 177.727 220.508 1.00 115.05 241 ASP B CA 1
ATOM 5733 C C . ASP D 3 257 ? 201.377 176.873 219.874 1.00 113.53 241 ASP B C 1
ATOM 5734 O O . ASP D 3 257 ? 202.050 176.078 220.534 1.00 112.63 241 ASP B O 1
ATOM 5739 N N . ILE D 3 258 ? 201.539 177.041 218.566 1.00 113.95 242 ILE B N 1
ATOM 5740 C CA . ILE D 3 258 ? 202.508 176.289 217.782 1.00 113.86 242 ILE B CA 1
ATOM 5741 C C . ILE D 3 258 ? 203.232 177.265 216.866 1.00 113.24 242 ILE B C 1
ATOM 5742 O O . ILE D 3 258 ? 202.587 178.002 216.110 1.00 118.17 242 ILE B O 1
ATOM 5747 N N . LEU D 3 259 ? 204.561 177.276 216.933 1.00 108.21 243 LEU B N 1
ATOM 5748 C CA . LEU D 3 259 ? 205.376 178.115 216.065 1.00 105.20 243 LEU B CA 1
ATOM 5749 C C . LEU D 3 259 ? 205.887 177.280 214.901 1.00 111.90 243 LEU B C 1
ATOM 5750 O O . LEU D 3 259 ? 206.481 176.215 215.104 1.00 114.23 243 LEU B O 1
ATOM 5755 N N . LEU D 3 260 ? 205.672 177.779 213.687 1.00 115.17 244 LEU B N 1
ATOM 5756 C CA . LEU D 3 260 ? 206.147 177.143 212.472 1.00 115.79 244 LEU B CA 1
ATOM 5757 C C . LEU D 3 260 ? 207.104 178.092 211.768 1.00 115.83 244 LEU B C 1
ATOM 5758 O O . LEU D 3 260 ? 206.757 179.249 211.498 1.00 116.49 244 LEU B O 1
ATOM 5763 N N . ILE D 3 261 ? 208.302 177.595 211.476 1.00 116.25 245 ILE B N 1
ATOM 5764 C CA . ILE D 3 261 ? 209.307 178.329 210.719 1.00 115.87 245 ILE B CA 1
ATOM 5765 C C . ILE D 3 261 ? 209.265 177.818 209.289 1.00 120.52 245 ILE B C 1
ATOM 5766 O O . ILE D 3 261 ? 209.379 176.607 209.048 1.00 122.13 245 ILE B O 1
ATOM 5771 N N . ASN D 3 262 ? 209.088 178.736 208.340 1.00 120.69 246 ASN B N 1
ATOM 5772 C CA . ASN D 3 262 ? 208.970 178.401 206.932 1.00 122.11 246 ASN B CA 1
ATOM 5773 C C . ASN D 3 262 ? 209.906 179.326 206.173 1.00 119.01 246 ASN B C 1
ATOM 5774 O O . ASN D 3 262 ? 209.867 180.545 206.368 1.00 117.74 246 ASN B O 1
ATOM 5779 N N . SER D 3 263 ? 210.772 178.754 205.342 1.00 118.85 247 SER B N 1
ATOM 5780 C CA . SER D 3 263 ? 211.764 179.580 204.661 1.00 117.43 247 SER B CA 1
ATOM 5781 C C . SER D 3 263 ? 212.318 178.846 203.452 1.00 119.97 247 SER B C 1
ATOM 5782 O O . SER D 3 263 ? 212.779 177.709 203.575 1.00 121.58 247 SER B O 1
ATOM 5785 N N . THR D 3 264 ? 212.292 179.507 202.294 1.00 117.68 248 THR B N 1
ATOM 5786 C CA . THR D 3 264 ? 212.947 178.972 201.108 1.00 112.55 248 THR B CA 1
ATOM 5787 C C . THR D 3 264 ? 214.446 179.223 201.113 1.00 104.59 248 THR B C 1
ATOM 5788 O O . THR D 3 264 ? 215.148 178.712 200.235 1.00 105.80 248 THR B O 1
ATOM 5792 N N . GLY D 3 265 ? 214.943 179.987 202.072 1.00 98.04 249 GLY B N 1
ATOM 5793 C CA . GLY D 3 265 ? 216.354 180.306 202.145 1.00 96.78 249 GLY B CA 1
ATOM 5794 C C . GLY D 3 265 ? 216.571 181.580 202.923 1.00 95.72 249 GLY B C 1
ATOM 5795 O O . GLY D 3 265 ? 215.633 182.303 203.260 1.00 94.61 249 GLY B O 1
ATOM 5796 N N . ASN D 3 266 ? 217.846 181.841 203.213 1.00 94.17 250 ASN B N 1
ATOM 5797 C CA . ASN D 3 266 ? 218.276 183.067 203.883 1.00 83.91 250 ASN B CA 1
ATOM 5798 C C . ASN D 3 266 ? 217.609 183.211 205.254 1.00 84.46 250 ASN B C 1
ATOM 5799 O O . ASN D 3 266 ? 216.846 184.142 205.513 1.00 84.54 250 ASN B O 1
ATOM 5804 N N . LEU D 3 267 ? 217.918 182.261 206.138 1.00 88.66 251 LEU B N 1
ATOM 5805 C CA . LEU D 3 267 ? 217.329 182.194 207.469 1.00 83.36 251 LEU B CA 1
ATOM 5806 C C . LEU D 3 267 ? 218.415 181.997 208.515 1.00 81.04 251 LEU B C 1
ATOM 5807 O O . LEU D 3 267 ? 219.314 181.169 208.341 1.00 87.53 251 LEU B O 1
ATOM 5812 N N . ILE D 3 268 ? 218.323 182.761 209.599 1.00 74.90 252 ILE B N 1
ATOM 5813 C CA . ILE D 3 268 ? 219.175 182.603 210.772 1.00 74.20 252 ILE B CA 1
ATOM 5814 C C . ILE D 3 268 ? 218.277 182.108 211.898 1.00 78.21 252 ILE B C 1
ATOM 5815 O O . ILE D 3 268 ? 217.517 182.882 212.491 1.00 78.44 252 ILE B O 1
ATOM 5820 N N . ALA D 3 269 ? 218.361 180.815 212.194 1.00 83.47 253 ALA B N 1
ATOM 5821 C CA . ALA D 3 269 ? 217.433 180.167 213.103 1.00 78.02 253 ALA B CA 1
ATOM 5822 C C . ALA D 3 269 ? 217.783 180.448 214.560 1.00 72.72 253 ALA B C 1
ATOM 5823 O O . ALA D 3 269 ? 218.916 180.810 214.882 1.00 77.91 253 ALA B O 1
ATOM 5825 N N . PRO D 3 270 ? 216.814 180.309 215.459 1.00 73.05 254 PRO B N 1
ATOM 5826 C CA . PRO D 3 270 ? 217.132 180.294 216.888 1.00 82.02 254 PRO B CA 1
ATOM 5827 C C . PRO D 3 270 ? 217.576 178.911 217.341 1.00 85.30 254 PRO B C 1
ATOM 5828 O O . PRO D 3 270 ? 217.213 177.890 216.753 1.00 93.76 254 PRO B O 1
ATOM 5832 N N . ARG D 3 271 ? 218.380 178.892 218.401 1.00 80.85 255 ARG B N 1
ATOM 5833 C CA . ARG D 3 271 ? 218.824 177.648 219.014 1.00 83.30 255 ARG B CA 1
ATOM 5834 C C . ARG D 3 271 ? 217.885 177.164 220.107 1.00 91.98 255 ARG B C 1
ATOM 5835 O O . ARG D 3 271 ? 218.118 176.093 220.677 1.00 101.65 255 ARG B O 1
ATOM 5843 N N . GLY D 3 272 ? 216.837 177.920 220.412 1.00 89.91 256 GLY B N 1
ATOM 5844 C CA . GLY D 3 272 ? 215.920 177.529 221.470 1.00 93.31 256 GLY B CA 1
ATOM 5845 C C . GLY D 3 272 ? 214.981 178.660 221.819 1.00 86.78 256 GLY B C 1
ATOM 5846 O O . GLY D 3 272 ? 214.594 179.454 220.955 1.00 86.30 256 GLY B O 1
ATOM 5847 N N . TYR D 3 273 ? 214.613 178.721 223.098 1.00 87.57 257 TYR B N 1
ATOM 5848 C CA . TYR D 3 273 ? 213.670 179.716 223.581 1.00 78.72 257 TYR B CA 1
ATOM 5849 C C . TYR D 3 273 ? 214.148 180.326 224.892 1.00 78.10 257 TYR B C 1
ATOM 5850 O O . TYR D 3 273 ? 214.865 179.688 225.677 1.00 89.57 257 TYR B O 1
ATOM 5859 N N . PHE D 3 274 ? 213.726 181.572 225.114 1.00 75.49 258 PHE B N 1
ATOM 5860 C CA . PHE D 3 274 ? 213.936 182.297 226.360 1.00 80.36 258 PHE B CA 1
ATOM 5861 C C . PHE D 3 274 ? 212.637 182.340 227.149 1.00 79.70 258 PHE B C 1
ATOM 5862 O O . PHE D 3 274 ? 211.556 182.518 226.580 1.00 83.52 258 PHE B O 1
ATOM 5870 N N . LYS D 3 275 ? 212.746 182.162 228.459 1.00 76.01 259 LYS B N 1
ATOM 5871 C CA . LYS D 3 275 ? 211.594 182.333 229.326 1.00 76.55 259 LYS B CA 1
ATOM 5872 C C . LYS D 3 275 ? 211.241 183.811 229.432 1.00 77.69 259 LYS B C 1
ATOM 5873 O O . LYS D 3 275 ? 212.119 184.666 229.570 1.00 78.20 259 LYS B O 1
ATOM 5879 N N . ILE D 3 276 ? 209.948 184.114 229.349 1.00 83.96 260 ILE B N 1
ATOM 5880 C CA . ILE D 3 276 ? 209.455 185.482 229.451 1.00 84.08 260 ILE B CA 1
ATOM 5881 C C . ILE D 3 276 ? 208.440 185.540 230.585 1.00 90.63 260 ILE B C 1
ATOM 5882 O O . ILE D 3 276 ? 207.580 184.659 230.705 1.00 91.97 260 ILE B O 1
ATOM 5887 N N . ARG D 3 277 ? 208.558 186.564 231.426 1.00 97.03 261 ARG B N 1
ATOM 5888 C CA . ARG D 3 277 ? 207.773 186.660 232.647 1.00 100.93 261 ARG B CA 1
ATOM 5889 C C . ARG D 3 277 ? 207.463 188.124 232.921 1.00 103.47 261 ARG B C 1
ATOM 5890 O O . ARG D 3 277 ? 208.059 189.027 232.331 1.00 99.69 261 ARG B O 1
ATOM 5898 N N . SER D 3 278 ? 206.511 188.351 233.827 1.00 106.60 262 SER B N 1
ATOM 5899 C CA . SER D 3 278 ? 206.176 189.701 234.283 1.00 107.36 262 SER B CA 1
ATOM 5900 C C . SER D 3 278 ? 207.216 190.151 235.310 1.00 109.56 262 SER B C 1
ATOM 5901 O O . SER D 3 278 ? 206.970 190.228 236.515 1.00 112.91 262 SER B O 1
ATOM 5904 N N . GLY D 3 279 ? 208.410 190.448 234.804 1.00 104.06 263 GLY B N 1
ATOM 5905 C CA . GLY D 3 279 ? 209.526 190.743 235.684 1.00 101.49 263 GLY B CA 1
ATOM 5906 C C . GLY D 3 279 ? 209.439 192.140 236.275 1.00 98.54 263 GLY B C 1
ATOM 5907 O O . GLY D 3 279 ? 209.011 193.093 235.622 1.00 98.72 263 GLY B O 1
ATOM 5908 N N . LYS D 3 280 ? 209.859 192.252 237.536 1.00 98.53 264 LYS B N 1
ATOM 5909 C CA . LYS D 3 280 ? 209.947 193.541 238.211 1.00 96.46 264 LYS B CA 1
ATOM 5910 C C . LYS D 3 280 ? 211.053 194.417 237.636 1.00 93.37 264 LYS B C 1
ATOM 5911 O O . LYS D 3 280 ? 210.983 195.645 237.753 1.00 94.34 264 LYS B O 1
ATOM 5917 N N . SER D 3 281 ? 212.044 193.814 236.986 1.00 92.53 265 SER B N 1
ATOM 5918 C CA . SER D 3 281 ? 213.256 194.514 236.592 1.00 94.28 265 SER B CA 1
ATOM 5919 C C . SER D 3 281 ? 212.967 195.572 235.529 1.00 94.72 265 SER B C 1
ATOM 5920 O O . SER D 3 281 ? 211.848 195.719 235.031 1.00 97.44 265 SER B O 1
ATOM 5923 N N . SER D 3 282 ? 214.013 196.310 235.178 1.00 84.41 266 SER B N 1
ATOM 5924 C CA . SER D 3 282 ? 213.953 197.333 234.145 1.00 79.87 266 SER B CA 1
ATOM 5925 C C . SER D 3 282 ? 215.334 197.427 233.507 1.00 74.59 266 SER B C 1
ATOM 5926 O O . SER D 3 282 ? 216.153 196.511 233.633 1.00 80.80 266 SER B O 1
ATOM 5929 N N . ILE D 3 283 ? 215.595 198.533 232.811 1.00 69.51 267 ILE B N 1
ATOM 5930 C CA . ILE D 3 283 ? 216.890 198.779 232.197 1.00 67.85 267 ILE B CA 1
ATOM 5931 C C . ILE D 3 283 ? 217.354 200.174 232.591 1.00 71.44 267 ILE B C 1
ATOM 5932 O O . ILE D 3 283 ? 216.571 201.015 233.040 1.00 73.88 267 ILE B O 1
ATOM 5937 N N . MET D 3 284 ? 218.652 200.408 232.421 1.00 73.62 268 MET B N 1
ATOM 5938 C CA . MET D 3 284 ? 219.283 201.642 232.859 1.00 70.80 268 MET B CA 1
ATOM 5939 C C . MET D 3 284 ? 220.547 201.852 232.042 1.00 72.30 268 MET B C 1
ATOM 5940 O O . MET D 3 284 ? 221.231 200.887 231.699 1.00 79.49 268 MET B O 1
ATOM 5945 N N . ARG D 3 285 ? 220.841 203.108 231.717 1.00 71.61 269 ARG B N 1
ATOM 5946 C CA . ARG D 3 285 ? 222.100 203.475 231.081 1.00 78.45 269 ARG B CA 1
ATOM 5947 C C . ARG D 3 285 ? 222.827 204.453 231.991 1.00 87.54 269 ARG B C 1
ATOM 5948 O O . ARG D 3 285 ? 222.292 205.519 232.313 1.00 95.52 269 ARG B O 1
ATOM 5956 N N . SER D 3 286 ? 224.038 204.090 232.407 1.00 89.50 270 SER B N 1
ATOM 5957 C CA . SER D 3 286 ? 224.824 204.926 233.303 1.00 91.67 270 SER B CA 1
ATOM 5958 C C . SER D 3 286 ? 226.262 204.433 233.297 1.00 93.94 270 SER B C 1
ATOM 5959 O O . SER D 3 286 ? 226.545 203.292 232.921 1.00 93.35 270 SER B O 1
ATOM 5962 N N . ASP D 3 287 ? 227.168 205.309 233.727 1.00 99.36 271 ASP B N 1
ATOM 5963 C CA . ASP D 3 287 ? 228.579 204.968 233.858 1.00 106.47 271 ASP B CA 1
ATOM 5964 C C . ASP D 3 287 ? 229.050 204.963 235.307 1.00 109.84 271 ASP B C 1
ATOM 5965 O O . ASP D 3 287 ? 230.260 204.926 235.555 1.00 116.25 271 ASP B O 1
ATOM 5970 N N . ALA D 3 288 ? 228.129 204.999 236.266 1.00 106.84 272 ALA B N 1
ATOM 5971 C CA . ALA D 3 288 ? 228.517 205.052 237.667 1.00 111.71 272 ALA B CA 1
ATOM 5972 C C . ALA D 3 288 ? 229.049 203.695 238.127 1.00 120.91 272 ALA B C 1
ATOM 5973 O O . ALA D 3 288 ? 228.554 202.651 237.689 1.00 119.45 272 ALA B O 1
ATOM 5975 N N . PRO D 3 289 ? 230.052 203.678 239.000 1.00 125.68 273 PRO B N 1
ATOM 5976 C CA . PRO D 3 289 ? 230.570 202.404 239.509 1.00 125.43 273 PRO B CA 1
ATOM 5977 C C . PRO D 3 289 ? 229.584 201.727 240.449 1.00 129.27 273 PRO B C 1
ATOM 5978 O O . PRO D 3 289 ? 228.696 202.356 241.029 1.00 130.15 273 PRO B O 1
ATOM 5982 N N . ILE D 3 290 ? 229.758 200.415 240.596 1.00 130.17 274 ILE B N 1
ATOM 5983 C CA . ILE D 3 290 ? 228.916 199.619 241.483 1.00 135.36 274 ILE B CA 1
ATOM 5984 C C . ILE D 3 290 ? 229.369 199.815 242.923 1.00 138.69 274 ILE B C 1
ATOM 5985 O O . ILE D 3 290 ? 230.567 199.762 243.229 1.00 139.41 274 ILE B O 1
ATOM 5990 N N . GLY D 3 291 ? 228.405 200.042 243.820 1.00 139.82 275 GLY B N 1
ATOM 5991 C CA . GLY D 3 291 ? 228.674 200.301 245.210 1.00 140.15 275 GLY B CA 1
ATOM 5992 C C . GLY D 3 291 ? 228.248 199.165 246.120 1.00 141.05 275 GLY B C 1
ATOM 5993 O O . GLY D 3 291 ? 228.109 198.007 245.702 1.00 140.28 275 GLY B O 1
ATOM 5994 N N . LYS D 3 292 ? 228.040 199.505 247.399 1.00 142.34 276 LYS B N 1
ATOM 5995 C CA . LYS D 3 292 ? 227.715 198.501 248.405 1.00 142.09 276 LYS B CA 1
ATOM 5996 C C . LYS D 3 292 ? 226.655 198.953 249.404 1.00 143.31 276 LYS B C 1
ATOM 5997 O O . LYS D 3 292 ? 226.404 198.232 250.378 1.00 143.56 276 LYS B O 1
ATOM 6003 N N . CYS D 3 293 ? 226.025 200.109 249.208 1.00 146.28 277 CYS B N 1
ATOM 6004 C CA . CYS D 3 293 ? 225.079 200.631 250.187 1.00 149.57 277 CYS B CA 1
ATOM 6005 C C . CYS D 3 293 ? 223.753 199.876 250.085 1.00 146.82 277 CYS B C 1
ATOM 6006 O O . CYS D 3 293 ? 223.618 198.900 249.341 1.00 143.04 277 CYS B O 1
ATOM 6009 N N . LYS D 3 294 ? 222.745 200.330 250.841 1.00 144.14 278 LYS B N 1
ATOM 6010 C CA . LYS D 3 294 ? 221.486 199.605 250.972 1.00 144.43 278 LYS B CA 1
ATOM 6011 C C . LYS D 3 294 ? 220.266 200.466 250.656 1.00 145.62 278 LYS B C 1
ATOM 6012 O O . LYS D 3 294 ? 219.154 200.120 251.067 1.00 145.34 278 LYS B O 1
ATOM 6018 N N . SER D 3 295 ? 220.436 201.574 249.940 1.00 145.20 279 SER B N 1
ATOM 6019 C CA . SER D 3 295 ? 219.285 202.393 249.589 1.00 140.05 279 SER B CA 1
ATOM 6020 C C . SER D 3 295 ? 218.505 201.761 248.437 1.00 131.82 279 SER B C 1
ATOM 6021 O O . SER D 3 295 ? 219.032 200.968 247.652 1.00 128.62 279 SER B O 1
ATOM 6024 N N . GLU D 3 296 ? 217.227 202.133 248.341 1.00 128.38 280 GLU B N 1
ATOM 6025 C CA . GLU D 3 296 ? 216.295 201.465 247.438 1.00 127.09 280 GLU B CA 1
ATOM 6026 C C . GLU D 3 296 ? 216.316 202.029 246.021 1.00 125.09 280 GLU B C 1
ATOM 6027 O O . GLU D 3 296 ? 216.353 201.260 245.055 1.00 124.47 280 GLU B O 1
ATOM 6033 N N . CYS D 3 297 ? 216.283 203.350 245.870 1.00 122.20 281 CYS B N 1
ATOM 6034 C CA . CYS D 3 297 ? 216.159 203.945 244.547 1.00 117.20 281 CYS B CA 1
ATOM 6035 C C . CYS D 3 297 ? 217.496 203.952 243.820 1.00 116.26 281 CYS B C 1
ATOM 6036 O O . CYS D 3 297 ? 218.559 204.114 244.425 1.00 119.85 281 CYS B O 1
ATOM 6039 N N . ILE D 3 298 ? 217.430 203.775 242.504 1.00 108.16 282 ILE B N 1
ATOM 6040 C CA . ILE D 3 298 ? 218.607 203.783 241.649 1.00 107.81 282 ILE B CA 1
ATOM 6041 C C . ILE D 3 298 ? 218.445 204.888 240.615 1.00 113.40 282 ILE B C 1
ATOM 6042 O O . ILE D 3 298 ? 217.333 205.197 240.174 1.00 112.28 282 ILE B O 1
ATOM 6047 N N . THR D 3 299 ? 219.570 205.488 240.233 1.00 115.49 283 THR B N 1
ATOM 6048 C CA . THR D 3 299 ? 219.592 206.650 239.355 1.00 111.15 283 THR B CA 1
ATOM 6049 C C . THR D 3 299 ? 220.948 206.676 238.664 1.00 110.42 283 THR B C 1
ATOM 6050 O O . THR D 3 299 ? 221.942 206.249 239.260 1.00 114.84 283 THR B O 1
ATOM 6054 N N . PRO D 3 300 ? 221.019 207.122 237.404 1.00 102.84 284 PRO B N 1
ATOM 6055 C CA . PRO D 3 300 ? 222.317 207.119 236.707 1.00 100.07 284 PRO B CA 1
ATOM 6056 C C . PRO D 3 300 ? 223.408 207.907 237.414 1.00 102.62 284 PRO B C 1
ATOM 6057 O O . PRO D 3 300 ? 224.576 207.506 237.352 1.00 101.14 284 PRO B O 1
ATOM 6061 N N . ASN D 3 301 ? 223.074 209.010 238.087 1.00 105.72 285 ASN B N 1
ATOM 6062 C CA . ASN D 3 301 ? 224.079 209.714 238.875 1.00 107.65 285 ASN B CA 1
ATOM 6063 C C . ASN D 3 301 ? 224.561 208.882 240.055 1.00 108.96 285 ASN B C 1
ATOM 6064 O O . ASN D 3 301 ? 225.672 209.106 240.548 1.00 113.47 285 ASN B O 1
ATOM 6069 N N . GLY D 3 302 ? 223.758 207.935 240.503 1.00 110.86 286 GLY B N 1
ATOM 6070 C CA . GLY D 3 302 ? 224.073 207.125 241.662 1.00 119.84 286 GLY B CA 1
ATOM 6071 C C . GLY D 3 302 ? 222.800 206.800 242.414 1.00 119.84 286 GLY B C 1
ATOM 6072 O O . GLY D 3 302 ? 221.709 207.223 242.048 1.00 116.58 286 GLY B O 1
ATOM 6073 N N . SER D 3 303 ? 222.964 206.033 243.486 1.00 122.68 287 SER B N 1
ATOM 6074 C CA . SER D 3 303 ? 221.815 205.700 244.309 1.00 121.61 287 SER B CA 1
ATOM 6075 C C . SER D 3 303 ? 221.328 206.941 245.052 1.00 123.58 287 SER B C 1
ATOM 6076 O O . SER D 3 303 ? 222.080 207.887 245.298 1.00 129.43 287 SER B O 1
ATOM 6079 N N . ILE D 3 304 ? 220.047 206.934 245.405 1.00 119.33 288 ILE B N 1
ATOM 6080 C CA . ILE D 3 304 ? 219.429 208.105 246.021 1.00 119.30 288 ILE B CA 1
ATOM 6081 C C . ILE D 3 304 ? 218.682 207.703 247.288 1.00 124.79 288 ILE B C 1
ATOM 6082 O O . ILE D 3 304 ? 217.863 206.773 247.258 1.00 126.31 288 ILE B O 1
ATOM 6087 N N . PRO D 3 305 ? 218.933 208.364 248.414 1.00 126.65 289 PRO B N 1
ATOM 6088 C CA . PRO D 3 305 ? 218.162 208.088 249.628 1.00 123.88 289 PRO B CA 1
ATOM 6089 C C . PRO D 3 305 ? 216.771 208.702 249.563 1.00 122.29 289 PRO B C 1
ATOM 6090 O O . PRO D 3 305 ? 216.485 209.591 248.760 1.00 122.70 289 PRO B O 1
ATOM 6094 N N . ASN D 3 306 ? 215.899 208.207 250.442 1.00 123.32 290 ASN B N 1
ATOM 6095 C CA . ASN D 3 306 ? 214.505 208.631 250.490 1.00 124.94 290 ASN B CA 1
ATOM 6096 C C . ASN D 3 306 ? 214.253 209.671 251.577 1.00 128.77 290 ASN B C 1
ATOM 6097 O O . ASN D 3 306 ? 213.189 209.664 252.206 1.00 131.27 290 ASN B O 1
ATOM 6102 N N . ASP D 3 307 ? 215.219 210.561 251.817 1.00 130.85 291 ASP B N 1
ATOM 6103 C CA . ASP D 3 307 ? 215.061 211.561 252.870 1.00 130.69 291 ASP B CA 1
ATOM 6104 C C . ASP D 3 307 ? 213.905 212.511 252.574 1.00 124.45 291 ASP B C 1
ATOM 6105 O O . ASP D 3 307 ? 213.120 212.838 253.471 1.00 129.15 291 ASP B O 1
ATOM 6110 N N . LYS D 3 308 ? 213.784 212.965 251.329 1.00 110.48 292 LYS B N 1
ATOM 6111 C CA . LYS D 3 308 ? 212.713 213.876 250.965 1.00 107.01 292 LYS B CA 1
ATOM 6112 C C . LYS D 3 308 ? 212.040 213.387 249.690 1.00 112.95 292 LYS B C 1
ATOM 6113 O O . LYS D 3 308 ? 212.723 212.940 248.760 1.00 116.91 292 LYS B O 1
ATOM 6119 N N . PRO D 3 309 ? 210.707 213.460 249.611 1.00 114.64 293 PRO B N 1
ATOM 6120 C CA . PRO D 3 309 ? 209.997 212.886 248.457 1.00 112.63 293 PRO B CA 1
ATOM 6121 C C . PRO D 3 309 ? 210.200 213.630 247.146 1.00 106.53 293 PRO B C 1
ATOM 6122 O O . PRO D 3 309 ? 209.655 213.193 246.126 1.00 107.39 293 PRO B O 1
ATOM 6126 N N . PHE D 3 310 ? 210.947 214.728 247.121 1.00 102.38 294 PHE B N 1
ATOM 6127 C CA . PHE D 3 310 ? 211.184 215.477 245.895 1.00 97.95 294 PHE B CA 1
ATOM 6128 C C . PHE D 3 310 ? 212.681 215.564 245.634 1.00 99.52 294 PHE B C 1
ATOM 6129 O O . PHE D 3 310 ? 213.442 216.001 246.503 1.00 105.67 294 PHE B O 1
ATOM 6137 N N . GLN D 3 311 ? 213.096 215.149 244.438 1.00 96.46 295 GLN B N 1
ATOM 6138 C CA . GLN D 3 311 ? 214.501 215.077 244.066 1.00 97.91 295 GLN B CA 1
ATOM 6139 C C . GLN D 3 311 ? 214.725 215.792 242.740 1.00 100.19 295 GLN B C 1
ATOM 6140 O O . GLN D 3 311 ? 213.788 216.061 241.984 1.00 101.14 295 GLN B O 1
ATOM 6146 N N . ASN D 3 312 ? 215.994 216.107 242.466 1.00 98.70 296 ASN B N 1
ATOM 6147 C CA . ASN D 3 312 ? 216.372 216.840 241.265 1.00 97.98 296 ASN B CA 1
ATOM 6148 C C . ASN D 3 312 ? 217.490 216.182 240.469 1.00 102.59 296 ASN B C 1
ATOM 6149 O O . ASN D 3 312 ? 217.907 216.744 239.450 1.00 103.18 296 ASN B O 1
ATOM 6154 N N . VAL D 3 313 ? 217.994 215.023 240.899 1.00 103.04 297 VAL B N 1
ATOM 6155 C CA . VAL D 3 313 ? 219.210 214.475 240.302 1.00 104.34 297 VAL B CA 1
ATOM 6156 C C . VAL D 3 313 ? 218.968 214.048 238.857 1.00 108.25 297 VAL B C 1
ATOM 6157 O O . VAL D 3 313 ? 219.737 214.404 237.956 1.00 114.21 297 VAL B O 1
ATOM 6161 N N . ASN D 3 314 ? 217.895 213.300 238.607 1.00 101.52 298 ASN B N 1
ATOM 6162 C CA . ASN D 3 314 ? 217.664 212.743 237.280 1.00 92.54 298 ASN B CA 1
ATOM 6163 C C . ASN D 3 314 ? 216.251 212.183 237.207 1.00 89.41 298 ASN B C 1
ATOM 6164 O O . ASN D 3 314 ? 215.711 211.700 238.206 1.00 89.30 298 ASN B O 1
ATOM 6169 N N . ARG D 3 315 ? 215.661 212.258 236.010 1.00 91.36 299 ARG B N 1
ATOM 6170 C CA . ARG D 3 315 ? 214.277 211.829 235.830 1.00 93.05 299 ARG B CA 1
ATOM 6171 C C . ARG D 3 315 ? 214.149 210.310 235.822 1.00 91.92 299 ARG B C 1
ATOM 6172 O O . ARG D 3 315 ? 213.189 209.765 236.381 1.00 92.97 299 ARG B O 1
ATOM 6180 N N . ILE D 3 316 ? 215.087 209.611 235.182 1.00 89.75 300 ILE B N 1
ATOM 6181 C CA . ILE D 3 316 ? 215.015 208.154 235.117 1.00 93.49 300 ILE B CA 1
ATOM 6182 C C . ILE D 3 316 ? 215.148 207.591 236.524 1.00 101.10 300 ILE B C 1
ATOM 6183 O O . ILE D 3 316 ? 216.140 207.841 237.220 1.00 106.36 300 ILE B O 1
ATOM 6188 N N . THR D 3 317 ? 214.149 206.822 236.947 1.00 101.66 301 THR B N 1
ATOM 6189 C CA . THR D 3 317 ? 214.072 206.328 238.312 1.00 101.90 301 THR B CA 1
ATOM 6190 C C . THR D 3 317 ? 213.662 204.863 238.299 1.00 97.24 301 THR B C 1
ATOM 6191 O O . THR D 3 317 ? 213.067 204.371 237.338 1.00 94.06 301 THR B O 1
ATOM 6195 N N . TYR D 3 318 ? 213.995 204.166 239.384 1.00 99.44 302 TYR B N 1
ATOM 6196 C CA . TYR D 3 318 ? 213.658 202.757 239.528 1.00 100.89 302 TYR B CA 1
ATOM 6197 C C . TYR D 3 318 ? 213.431 202.440 240.998 1.00 106.76 302 TYR B C 1
ATOM 6198 O O . TYR D 3 318 ? 214.218 202.857 241.852 1.00 111.49 302 TYR B O 1
ATOM 6207 N N . GLY D 3 319 ? 212.359 201.705 241.285 1.00 105.83 303 GLY B N 1
ATOM 6208 C CA . GLY D 3 319 ? 212.062 201.295 242.642 1.00 107.57 303 GLY B CA 1
ATOM 6209 C C . GLY D 3 319 ? 211.386 202.382 243.457 1.00 110.22 303 GLY B C 1
ATOM 6210 O O . GLY D 3 319 ? 210.949 203.418 242.948 1.00 108.74 303 GLY B O 1
ATOM 6211 N N . ALA D 3 320 ? 211.297 202.121 244.761 1.00 113.28 304 ALA B N 1
ATOM 6212 C CA . ALA D 3 320 ? 210.726 203.082 245.700 1.00 118.14 304 ALA B CA 1
ATOM 6213 C C . ALA D 3 320 ? 211.620 204.313 245.754 1.00 120.27 304 ALA B C 1
ATOM 6214 O O . ALA D 3 320 ? 212.725 204.264 246.304 1.00 119.84 304 ALA B O 1
ATOM 6216 N N . CYS D 3 321 ? 211.150 205.414 245.187 1.00 121.18 305 CYS B N 1
ATOM 6217 C CA . CYS D 3 321 ? 211.977 206.586 244.961 1.00 116.65 305 CYS B CA 1
ATOM 6218 C C . CYS D 3 321 ? 211.169 207.846 245.216 1.00 111.70 305 CYS B C 1
ATOM 6219 O O . CYS D 3 321 ? 209.935 207.826 245.150 1.00 111.05 305 CYS B O 1
ATOM 6222 N N . PRO D 3 322 ? 211.837 208.958 245.516 1.00 109.02 306 PRO B N 1
ATOM 6223 C CA . PRO D 3 322 ? 211.181 210.264 245.387 1.00 105.94 306 PRO B CA 1
ATOM 6224 C C . PRO D 3 322 ? 210.868 210.562 243.929 1.00 107.27 306 PRO B C 1
ATOM 6225 O O . PRO D 3 322 ? 211.211 209.768 243.047 1.00 109.74 306 PRO B O 1
ATOM 6229 N N . ARG D 3 323 ? 210.234 211.695 243.650 1.00 104.27 307 ARG B N 1
ATOM 6230 C CA . ARG D 3 323 ? 209.865 212.052 242.290 1.00 98.35 307 ARG B CA 1
ATOM 6231 C C . ARG D 3 323 ? 210.644 213.278 241.839 1.00 96.16 307 ARG B C 1
ATOM 6232 O O . ARG D 3 323 ? 211.074 214.097 242.655 1.00 98.32 307 ARG B O 1
ATOM 6240 N N . TYR D 3 324 ? 210.832 213.388 240.527 1.00 94.85 308 TYR B N 1
ATOM 6241 C CA . TYR D 3 324 ? 211.622 214.470 239.962 1.00 95.89 308 TYR B CA 1
ATOM 6242 C C . TYR D 3 324 ? 210.808 215.755 239.901 1.00 98.36 308 TYR B C 1
ATOM 6243 O O . TYR D 3 324 ? 209.645 215.755 239.490 1.00 96.37 308 TYR B O 1
ATOM 6252 N N . VAL D 3 325 ? 211.432 216.855 240.315 1.00 100.97 309 VAL B N 1
ATOM 6253 C CA . VAL D 3 325 ? 210.814 218.175 240.286 1.00 103.46 309 VAL B CA 1
ATOM 6254 C C . VAL D 3 325 ? 211.827 219.165 239.729 1.00 107.26 309 VAL B C 1
ATOM 6255 O O . VAL D 3 325 ? 212.989 219.173 240.149 1.00 105.13 309 VAL B O 1
ATOM 6259 N N . LYS D 3 326 ? 211.391 219.993 238.774 1.00 105.50 310 LYS B N 1
ATOM 6260 C CA . LYS D 3 326 ? 212.297 220.952 238.150 1.00 101.84 310 LYS B CA 1
ATOM 6261 C C . LYS D 3 326 ? 212.842 221.957 239.156 1.00 105.45 310 LYS B C 1
ATOM 6262 O O . LYS D 3 326 ? 213.958 222.460 238.986 1.00 108.06 310 LYS B O 1
ATOM 6268 N N . GLN D 3 327 ? 212.073 222.264 240.197 1.00 105.04 311 GLN B N 1
ATOM 6269 C CA . GLN D 3 327 ? 212.499 223.240 241.191 1.00 107.40 311 GLN B CA 1
ATOM 6270 C C . GLN D 3 327 ? 213.771 222.777 241.891 1.00 108.07 311 GLN B C 1
ATOM 6271 O O . GLN D 3 327 ? 213.898 221.614 242.284 1.00 103.15 311 GLN B O 1
ATOM 6277 N N . SER D 3 328 ? 214.717 223.698 242.043 1.00 111.27 312 SER B N 1
ATOM 6278 C CA . SER D 3 328 ? 215.997 223.394 242.673 1.00 113.65 312 SER B CA 1
ATOM 6279 C C . SER D 3 328 ? 215.834 223.167 244.172 1.00 112.00 312 SER B C 1
ATOM 6280 O O . SER D 3 328 ? 215.548 224.100 244.923 1.00 113.82 312 SER B O 1
ATOM 6283 N N . PHE D 3 408 ? 208.043 200.619 238.592 1.00 92.68 392 PHE B N 1
ATOM 6284 C CA . PHE D 3 408 ? 209.390 200.103 238.381 1.00 97.40 392 PHE B CA 1
ATOM 6285 C C . PHE D 3 408 ? 209.843 200.296 236.940 1.00 96.03 392 PHE B C 1
ATOM 6286 O O . PHE D 3 408 ? 210.602 201.216 236.640 1.00 97.03 392 PHE B O 1
ATOM 6294 N N . HIS D 3 409 ? 209.379 199.423 236.049 1.00 91.87 393 HIS B N 1
ATOM 6295 C CA . HIS D 3 409 ? 209.752 199.504 234.641 1.00 89.88 393 HIS B CA 1
ATOM 6296 C C . HIS D 3 409 ? 209.079 200.716 234.008 1.00 93.61 393 HIS B C 1
ATOM 6297 O O . HIS D 3 409 ? 207.857 200.737 233.831 1.00 96.69 393 HIS B O 1
ATOM 6304 N N . GLN D 3 410 ? 209.872 201.726 233.668 1.00 90.87 394 GLN B N 1
ATOM 6305 C CA . GLN D 3 410 ? 209.375 202.967 233.094 1.00 91.79 394 GLN B CA 1
ATOM 6306 C C . GLN D 3 410 ? 209.694 203.040 231.604 1.00 90.36 394 GLN B C 1
ATOM 6307 O O . GLN D 3 410 ? 210.387 202.187 231.044 1.00 89.83 394 GLN B O 1
ATOM 6313 N N . ILE D 3 411 ? 209.182 204.091 230.964 1.00 90.10 395 ILE B N 1
ATOM 6314 C CA . ILE D 3 411 ? 209.477 204.329 229.557 1.00 88.76 395 ILE B CA 1
ATOM 6315 C C . ILE D 3 411 ? 210.823 205.034 229.422 1.00 91.58 395 ILE B C 1
ATOM 6316 O O . ILE D 3 411 ? 211.314 205.684 230.348 1.00 92.78 395 ILE B O 1
ATOM 6321 N N . GLU D 3 412 ? 211.428 204.895 228.245 1.00 90.19 396 GLU B N 1
ATOM 6322 C CA . GLU D 3 412 ? 212.714 205.526 227.985 1.00 95.10 396 GLU B CA 1
ATOM 6323 C C . GLU D 3 412 ? 212.552 207.041 227.964 1.00 97.08 396 GLU B C 1
ATOM 6324 O O . GLU D 3 412 ? 211.662 207.571 227.294 1.00 98.71 396 GLU B O 1
ATOM 6330 N N . LYS D 3 413 ? 213.419 207.740 228.696 1.00 96.86 397 LYS B N 1
ATOM 6331 C CA . LYS D 3 413 ? 213.307 209.181 228.865 1.00 93.79 397 LYS B CA 1
ATOM 6332 C C . LYS D 3 413 ? 214.423 209.957 228.181 1.00 100.80 397 LYS B C 1
ATOM 6333 O O . LYS D 3 413 ? 214.393 211.193 228.193 1.00 103.91 397 LYS B O 1
ATOM 6339 N N . GLU D 3 414 ? 215.403 209.278 227.593 1.00 105.67 398 GLU B N 1
ATOM 6340 C CA . GLU D 3 414 ? 216.500 209.937 226.903 1.00 111.51 398 GLU B CA 1
ATOM 6341 C C . GLU D 3 414 ? 216.710 209.290 225.542 1.00 114.19 398 GLU B C 1
ATOM 6342 O O . GLU D 3 414 ? 216.509 208.085 225.372 1.00 113.29 398 GLU B O 1
ATOM 6348 N N . PHE D 3 415 ? 217.112 210.107 224.571 1.00 115.75 399 PHE B N 1
ATOM 6349 C CA . PHE D 3 415 ? 217.305 209.643 223.206 1.00 117.48 399 PHE B CA 1
ATOM 6350 C C . PHE D 3 415 ? 218.559 210.276 222.623 1.00 125.25 399 PHE B C 1
ATOM 6351 O O . PHE D 3 415 ? 218.985 211.359 223.033 1.00 128.54 399 PHE B O 1
ATOM 6359 N N . SER D 3 416 ? 219.147 209.581 221.650 1.00 127.47 400 SER B N 1
ATOM 6360 C CA . SER D 3 416 ? 220.289 210.086 220.904 1.00 129.46 400 SER B CA 1
ATOM 6361 C C . SER D 3 416 ? 219.966 210.330 219.437 1.00 125.73 400 SER B C 1
ATOM 6362 O O . SER D 3 416 ? 220.852 210.747 218.682 1.00 128.52 400 SER B O 1
ATOM 6365 N N . GLU D 3 417 ? 218.728 210.083 219.016 1.00 120.77 401 GLU B N 1
ATOM 6366 C CA . GLU D 3 417 ? 218.310 210.250 217.634 1.00 118.65 401 GLU B CA 1
ATOM 6367 C C . GLU D 3 417 ? 216.879 210.765 217.615 1.00 116.47 401 GLU B C 1
ATOM 6368 O O . GLU D 3 417 ? 216.160 210.688 218.613 1.00 115.79 401 GLU B O 1
ATOM 6374 N N . VAL D 3 418 ? 216.471 211.294 216.466 1.00 114.82 402 VAL B N 1
ATOM 6375 C CA . VAL D 3 418 ? 215.138 211.855 216.280 1.00 111.18 402 VAL B CA 1
ATOM 6376 C C . VAL D 3 418 ? 214.349 210.934 215.360 1.00 107.98 402 VAL B C 1
ATOM 6377 O O . VAL D 3 418 ? 214.817 210.583 214.270 1.00 106.24 402 VAL B O 1
ATOM 6381 N N . GLU D 3 419 ? 213.154 210.533 215.805 1.00 104.97 403 GLU B N 1
ATOM 6382 C CA . GLU D 3 419 ? 212.301 209.654 215.020 1.00 101.80 403 GLU B CA 1
ATOM 6383 C C . GLU D 3 419 ? 210.893 210.193 214.806 1.00 101.64 403 GLU B C 1
ATOM 6384 O O . GLU D 3 419 ? 210.110 209.555 214.093 1.00 103.04 403 GLU B O 1
ATOM 6390 N N . GLY D 3 420 ? 210.546 211.337 215.391 1.00 98.26 404 GLY B N 1
ATOM 6391 C CA . GLY D 3 420 ? 209.309 212.003 215.034 1.00 93.35 404 GLY B CA 1
ATOM 6392 C C . GLY D 3 420 ? 208.191 211.986 216.055 1.00 91.92 404 GLY B C 1
ATOM 6393 O O . GLY D 3 420 ? 208.369 212.433 217.192 1.00 92.37 404 GLY B O 1
ATOM 6394 N N . ARG D 3 421 ? 207.025 211.475 215.650 1.00 94.15 405 ARG B N 1
ATOM 6395 C CA . ARG D 3 421 ? 205.810 211.662 216.439 1.00 95.30 405 ARG B CA 1
ATOM 6396 C C . ARG D 3 421 ? 205.834 210.846 217.726 1.00 95.81 405 ARG B C 1
ATOM 6397 O O . ARG D 3 421 ? 205.417 211.332 218.783 1.00 97.27 405 ARG B O 1
ATOM 6405 N N . ILE D 3 422 ? 206.291 209.594 217.657 1.00 92.98 406 ILE B N 1
ATOM 6406 C CA . ILE D 3 422 ? 206.266 208.739 218.843 1.00 87.48 406 ILE B CA 1
ATOM 6407 C C . ILE D 3 422 ? 207.193 209.288 219.922 1.00 85.97 406 ILE B C 1
ATOM 6408 O O . ILE D 3 422 ? 206.833 209.338 221.107 1.00 86.44 406 ILE B O 1
ATOM 6413 N N . GLN D 3 423 ? 208.398 209.711 219.532 1.00 85.71 407 GLN B N 1
ATOM 6414 C CA . GLN D 3 423 ? 209.322 210.309 220.489 1.00 84.92 407 GLN B CA 1
ATOM 6415 C C . GLN D 3 423 ? 208.759 211.600 221.062 1.00 86.23 407 GLN B C 1
ATOM 6416 O O . GLN D 3 423 ? 208.867 211.851 222.267 1.00 91.12 407 GLN B O 1
ATOM 6422 N N . ASP D 3 424 ? 208.151 212.431 220.213 1.00 86.42 408 ASP B N 1
ATOM 6423 C CA . ASP D 3 424 ? 207.561 213.673 220.697 1.00 89.54 408 ASP B CA 1
ATOM 6424 C C . ASP D 3 424 ? 206.459 213.400 221.711 1.00 89.69 408 ASP B C 1
ATOM 6425 O O . ASP D 3 424 ? 206.373 214.078 222.738 1.00 91.70 408 ASP B O 1
ATOM 6430 N N . LEU D 3 425 ? 205.619 212.396 221.452 1.00 87.64 409 LEU B N 1
ATOM 6431 C CA . LEU D 3 425 ? 204.535 212.081 222.377 1.00 83.25 409 LEU B CA 1
ATOM 6432 C C . LEU D 3 425 ? 205.069 211.534 223.696 1.00 81.46 409 LEU B C 1
ATOM 6433 O O . LEU D 3 425 ? 204.622 211.951 224.774 1.00 79.38 409 LEU B O 1
ATOM 6438 N N . GLU D 3 426 ? 206.027 210.608 223.640 1.00 84.17 410 GLU B N 1
ATOM 6439 C CA . GLU D 3 426 ? 206.508 210.000 224.874 1.00 81.64 410 GLU B CA 1
ATOM 6440 C C . GLU D 3 426 ? 207.519 210.872 225.603 1.00 81.55 410 GLU B C 1
ATOM 6441 O O . GLU D 3 426 ? 207.922 210.525 226.717 1.00 79.61 410 GLU B O 1
ATOM 6447 N N . LYS D 3 427 ? 207.936 211.987 225.007 1.00 80.67 411 LYS B N 1
ATOM 6448 C CA . LYS D 3 427 ? 208.651 213.015 225.749 1.00 79.83 411 LYS B CA 1
ATOM 6449 C C . LYS D 3 427 ? 207.709 214.082 226.289 1.00 84.18 411 LYS B C 1
ATOM 6450 O O . LYS D 3 427 ? 207.944 214.619 227.379 1.00 92.25 411 LYS B O 1
ATOM 6456 N N . TYR D 3 428 ? 206.629 214.377 225.562 1.00 78.80 412 TYR B N 1
ATOM 6457 C CA . TYR D 3 428 ? 205.635 215.320 226.051 1.00 79.98 412 TYR B CA 1
ATOM 6458 C C . TYR D 3 428 ? 204.888 214.774 227.257 1.00 83.03 412 TYR B C 1
ATOM 6459 O O . TYR D 3 428 ? 204.523 215.545 228.146 1.00 85.92 412 TYR B O 1
ATOM 6468 N N . VAL D 3 429 ? 204.644 213.463 227.311 1.00 81.53 413 VAL B N 1
ATOM 6469 C CA . VAL D 3 429 ? 203.989 212.910 228.496 1.00 78.03 413 VAL B CA 1
ATOM 6470 C C . VAL D 3 429 ? 204.885 213.066 229.723 1.00 78.00 413 VAL B C 1
ATOM 6471 O O . VAL D 3 429 ? 204.413 213.415 230.813 1.00 80.89 413 VAL B O 1
ATOM 6475 N N . GLU D 3 430 ? 206.189 212.823 229.565 1.00 76.67 414 GLU B N 1
ATOM 6476 C CA . GLU D 3 430 ? 207.119 213.018 230.671 1.00 75.66 414 GLU B CA 1
ATOM 6477 C C . GLU D 3 430 ? 207.183 214.481 231.083 1.00 79.03 414 GLU B C 1
ATOM 6478 O O . GLU D 3 430 ? 207.210 214.797 232.279 1.00 86.20 414 GLU B O 1
ATOM 6484 N N . ASP D 3 431 ? 207.207 215.391 230.106 1.00 78.94 415 ASP B N 1
ATOM 6485 C CA . ASP D 3 431 ? 207.204 216.815 230.427 1.00 83.65 415 ASP B CA 1
ATOM 6486 C C . ASP D 3 431 ? 205.931 217.214 231.165 1.00 85.26 415 ASP B C 1
ATOM 6487 O O . ASP D 3 431 ? 205.978 218.008 232.111 1.00 89.08 415 ASP B O 1
ATOM 6492 N N . THR D 3 432 ? 204.786 216.672 230.749 1.00 79.37 416 THR B N 1
ATOM 6493 C CA . THR D 3 432 ? 203.526 216.967 231.423 1.00 77.60 416 THR B CA 1
ATOM 6494 C C . THR D 3 432 ? 203.546 216.475 232.864 1.00 80.17 416 THR B C 1
ATOM 6495 O O . THR D 3 432 ? 203.144 217.196 233.785 1.00 85.01 416 THR B O 1
ATOM 6499 N N . LYS D 3 433 ? 204.018 215.244 233.079 1.00 78.18 417 LYS B N 1
ATOM 6500 C CA . LYS D 3 433 ? 204.075 214.715 234.439 1.00 77.58 417 LYS B CA 1
ATOM 6501 C C . LYS D 3 433 ? 205.018 215.536 235.310 1.00 78.85 417 LYS B C 1
ATOM 6502 O O . LYS D 3 433 ? 204.701 215.838 236.469 1.00 84.27 417 LYS B O 1
ATOM 6508 N N . ILE D 3 434 ? 206.178 215.913 234.770 1.00 73.80 418 ILE B N 1
ATOM 6509 C CA . ILE D 3 434 ? 207.136 216.682 235.556 1.00 73.17 418 ILE B CA 1
ATOM 6510 C C . ILE D 3 434 ? 206.588 218.069 235.864 1.00 80.14 418 ILE B C 1
ATOM 6511 O O . ILE D 3 434 ? 206.777 218.586 236.968 1.00 90.24 418 ILE B O 1
ATOM 6516 N N . ASP D 3 435 ? 205.890 218.692 234.911 1.00 79.48 419 ASP B N 1
ATOM 6517 C CA . ASP D 3 435 ? 205.274 219.987 235.187 1.00 82.35 419 ASP B CA 1
ATOM 6518 C C . ASP D 3 435 ? 204.208 219.875 236.270 1.00 78.99 419 ASP B C 1
ATOM 6519 O O . ASP D 3 435 ? 204.154 220.704 237.189 1.00 81.77 419 ASP B O 1
ATOM 6524 N N . LEU D 3 436 ? 203.355 218.852 236.185 1.00 75.14 420 LEU B N 1
ATOM 6525 C CA . LEU D 3 436 ? 202.286 218.709 237.167 1.00 74.17 420 LEU B CA 1
ATOM 6526 C C . LEU D 3 436 ? 202.843 218.447 238.559 1.00 81.19 420 LEU B C 1
ATOM 6527 O O . LEU D 3 436 ? 202.332 218.984 239.548 1.00 83.79 420 LEU B O 1
ATOM 6532 N N . TRP D 3 437 ? 203.891 217.628 238.663 1.00 85.06 421 TRP B N 1
ATOM 6533 C CA . TRP D 3 437 ? 204.484 217.377 239.972 1.00 83.40 421 TRP B CA 1
ATOM 6534 C C . TRP D 3 437 ? 205.421 218.488 240.427 1.00 81.25 421 TRP B C 1
ATOM 6535 O O . TRP D 3 437 ? 205.782 218.523 241.608 1.00 83.18 421 TRP B O 1
ATOM 6546 N N . SER D 3 438 ? 205.831 219.385 239.528 1.00 79.08 422 SER B N 1
ATOM 6547 C CA . SER D 3 438 ? 206.513 220.600 239.946 1.00 81.20 422 SER B CA 1
ATOM 6548 C C . SER D 3 438 ? 205.532 221.619 240.498 1.00 82.51 422 SER B C 1
ATOM 6549 O O . SER D 3 438 ? 205.890 222.405 241.382 1.00 88.35 422 SER B O 1
ATOM 6552 N N . TYR D 3 439 ? 204.303 221.633 239.980 1.00 80.55 423 TYR B N 1
ATOM 6553 C CA . TYR D 3 439 ? 203.257 222.455 240.578 1.00 79.88 423 TYR B CA 1
ATOM 6554 C C . TYR D 3 439 ? 202.753 221.879 241.895 1.00 81.81 423 TYR B C 1
ATOM 6555 O O . TYR D 3 439 ? 202.256 222.636 242.735 1.00 86.79 423 TYR B O 1
ATOM 6564 N N . ASN D 3 440 ? 202.882 220.566 242.100 1.00 79.91 424 ASN B N 1
ATOM 6565 C CA . ASN D 3 440 ? 202.438 219.949 243.344 1.00 81.54 424 ASN B CA 1
ATOM 6566 C C . ASN D 3 440 ? 203.353 220.259 244.521 1.00 81.63 424 ASN B C 1
ATOM 6567 O O . ASN D 3 440 ? 202.985 219.961 245.662 1.00 81.09 424 ASN B O 1
ATOM 6572 N N . ALA D 3 441 ? 204.522 220.842 244.280 1.00 82.63 425 ALA B N 1
ATOM 6573 C CA . ALA D 3 441 ? 205.451 221.164 245.355 1.00 87.29 425 ALA B CA 1
ATOM 6574 C C . ALA D 3 441 ? 205.943 222.601 245.234 1.00 94.23 425 ALA B C 1
ATOM 6575 O O . ALA D 3 441 ? 206.818 223.036 245.982 1.00 103.45 425 ALA B O 1
ATOM 6577 N N . GLN E 3 60 ? 182.998 205.195 246.340 1.00 66.99 44 GLN C N 1
ATOM 6578 C CA . GLN E 3 60 ? 182.326 203.929 246.086 1.00 66.29 44 GLN C CA 1
ATOM 6579 C C . GLN E 3 60 ? 183.341 202.802 245.990 1.00 65.89 44 GLN C C 1
ATOM 6580 O O . GLN E 3 60 ? 184.263 202.855 245.179 1.00 68.03 44 GLN C O 1
ATOM 6586 N N . ASN E 3 61 ? 183.164 201.775 246.822 1.00 67.61 45 ASN C N 1
ATOM 6587 C CA . ASN E 3 61 ? 184.128 200.686 246.930 1.00 68.04 45 ASN C CA 1
ATOM 6588 C C . ASN E 3 61 ? 183.530 199.342 246.532 1.00 71.41 45 ASN C C 1
ATOM 6589 O O . ASN E 3 61 ? 184.111 198.296 246.837 1.00 73.06 45 ASN C O 1
ATOM 6594 N N . SER E 3 62 ? 182.383 199.344 245.855 1.00 71.39 46 SER C N 1
ATOM 6595 C CA . SER E 3 62 ? 181.740 198.107 245.439 1.00 69.33 46 SER C CA 1
ATOM 6596 C C . SER E 3 62 ? 180.907 198.374 244.195 1.00 68.72 46 SER C C 1
ATOM 6597 O O . SER E 3 62 ? 180.565 199.518 243.887 1.00 70.27 46 SER C O 1
ATOM 6600 N N . SER E 3 63 ? 180.578 197.299 243.484 1.00 67.48 47 SER C N 1
ATOM 6601 C CA . SER E 3 63 ? 179.799 197.377 242.260 1.00 71.30 47 SER C CA 1
ATOM 6602 C C . SER E 3 63 ? 178.468 196.662 242.442 1.00 71.37 47 SER C C 1
ATOM 6603 O O . SER E 3 63 ? 178.358 195.707 243.216 1.00 71.95 47 SER C O 1
ATOM 6606 N N . ILE E 3 64 ? 177.453 197.142 241.719 1.00 73.45 48 ILE C N 1
ATOM 6607 C CA . ILE E 3 64 ? 176.128 196.530 241.796 1.00 78.82 48 ILE C CA 1
ATOM 6608 C C . ILE E 3 64 ? 176.176 195.097 241.282 1.00 78.23 48 ILE C C 1
ATOM 6609 O O . ILE E 3 64 ? 175.546 194.196 241.849 1.00 78.45 48 ILE C O 1
ATOM 6614 N N . GLY E 3 65 ? 176.921 194.862 240.206 1.00 75.38 49 GLY C N 1
ATOM 6615 C CA . GLY E 3 65 ? 177.104 193.532 239.668 1.00 75.68 49 GLY C CA 1
ATOM 6616 C C . GLY E 3 65 ? 176.379 193.228 238.373 1.00 80.05 49 GLY C C 1
ATOM 6617 O O . GLY E 3 65 ? 176.375 192.066 237.950 1.00 80.13 49 GLY C O 1
ATOM 6618 N N . GLU E 3 66 ? 175.765 194.219 237.731 1.00 81.41 50 GLU C N 1
ATOM 6619 C CA . GLU E 3 66 ? 175.060 193.979 236.481 1.00 82.18 50 GLU C CA 1
ATOM 6620 C C . GLU E 3 66 ? 175.023 195.256 235.654 1.00 81.38 50 GLU C C 1
ATOM 6621 O O . GLU E 3 66 ? 174.948 196.360 236.200 1.00 83.61 50 GLU C O 1
ATOM 6627 N N . ILE E 3 67 ? 175.085 195.090 234.339 1.00 80.01 51 ILE C N 1
ATOM 6628 C CA . ILE E 3 67 ? 174.976 196.186 233.384 1.00 79.64 51 ILE C CA 1
ATOM 6629 C C . ILE E 3 67 ? 173.518 196.335 232.981 1.00 86.52 51 ILE C C 1
ATOM 6630 O O . ILE E 3 67 ? 172.846 195.344 232.683 1.00 90.34 51 ILE C O 1
ATOM 6635 N N . CYS E 3 68 ? 173.018 197.568 232.958 1.00 87.86 52 CYS C N 1
ATOM 6636 C CA . CYS E 3 68 ? 171.641 197.824 232.559 1.00 94.16 52 CYS C CA 1
ATOM 6637 C C . CYS E 3 68 ? 171.606 198.804 231.397 1.00 93.77 52 CYS C C 1
ATOM 6638 O O . CYS E 3 68 ? 172.348 199.790 231.378 1.00 91.65 52 CYS C O 1
ATOM 6641 N N . ASP E 3 69 ? 170.733 198.519 230.430 1.00 95.12 53 ASP C N 1
ATOM 6642 C CA . ASP E 3 69 ? 170.670 199.273 229.183 1.00 94.47 53 ASP C CA 1
ATOM 6643 C C . ASP E 3 69 ? 169.812 200.526 229.309 1.00 93.65 53 ASP C C 1
ATOM 6644 O O . ASP E 3 69 ? 168.875 200.726 228.529 1.00 93.16 53 ASP C O 1
ATOM 6649 N N . SER E 3 70 ? 170.134 201.385 230.277 1.00 91.78 54 SER C N 1
ATOM 6650 C CA . SER E 3 70 ? 169.439 202.646 230.448 1.00 89.90 54 SER C CA 1
ATOM 6651 C C . SER E 3 70 ? 170.380 203.618 231.146 1.00 88.58 54 SER C C 1
ATOM 6652 O O . SER E 3 70 ? 170.968 203.257 232.177 1.00 88.61 54 SER C O 1
ATOM 6655 N N . PRO E 3 71 ? 170.546 204.838 230.623 1.00 85.20 55 PRO C N 1
ATOM 6656 C CA . PRO E 3 71 ? 169.934 205.377 229.403 1.00 83.92 55 PRO C CA 1
ATOM 6657 C C . PRO E 3 71 ? 170.733 205.032 228.151 1.00 82.87 55 PRO C C 1
ATOM 6658 O O . PRO E 3 71 ? 170.284 205.279 227.035 1.00 82.63 55 PRO C O 1
ATOM 6662 N N . HIS E 3 72 ? 171.925 204.464 228.307 1.00 82.69 56 HIS C N 1
ATOM 6663 C CA . HIS E 3 72 ? 172.730 204.091 227.155 1.00 78.54 56 HIS C CA 1
ATOM 6664 C C . HIS E 3 72 ? 172.122 202.890 226.440 1.00 76.38 56 HIS C C 1
ATOM 6665 O O . HIS E 3 72 ? 171.571 201.979 227.063 1.00 78.12 56 HIS C O 1
ATOM 6672 N N . GLN E 3 73 ? 172.227 202.894 225.111 1.00 71.29 57 GLN C N 1
ATOM 6673 C CA . GLN E 3 73 ? 171.715 201.795 224.293 1.00 72.09 57 GLN C CA 1
ATOM 6674 C C . GLN E 3 73 ? 172.777 200.701 224.239 1.00 73.13 57 GLN C C 1
ATOM 6675 O O . GLN E 3 73 ? 173.543 200.567 223.281 1.00 71.76 57 GLN C O 1
ATOM 6681 N N . ILE E 3 74 ? 172.820 199.904 225.306 1.00 71.89 58 ILE C N 1
ATOM 6682 C CA . ILE E 3 74 ? 173.810 198.841 225.415 1.00 68.11 58 ILE C CA 1
ATOM 6683 C C . ILE E 3 74 ? 173.487 197.739 224.417 1.00 68.18 58 ILE C C 1
ATOM 6684 O O . ILE E 3 74 ? 172.352 197.251 224.351 1.00 73.23 58 ILE C O 1
ATOM 6689 N N . LEU E 3 75 ? 174.487 197.338 223.638 1.00 61.73 59 LEU C N 1
ATOM 6690 C CA . LEU E 3 75 ? 174.363 196.220 222.712 1.00 59.49 59 LEU C CA 1
ATOM 6691 C C . LEU E 3 75 ? 175.048 195.007 223.323 1.00 63.73 59 LEU C C 1
ATOM 6692 O O . LEU E 3 75 ? 176.221 195.079 223.700 1.00 65.16 59 LEU C O 1
ATOM 6697 N N . ASP E 3 76 ? 174.318 193.900 223.415 1.00 65.00 60 ASP C N 1
ATOM 6698 C CA . ASP E 3 76 ? 174.774 192.716 224.141 1.00 66.89 60 ASP C CA 1
ATOM 6699 C C . ASP E 3 76 ? 175.391 191.734 223.150 1.00 66.14 60 ASP C C 1
ATOM 6700 O O . ASP E 3 76 ? 174.696 190.936 222.521 1.00 70.41 60 ASP C O 1
ATOM 6705 N N . GLY E 3 77 ? 176.714 191.793 223.017 1.00 61.66 61 GLY C N 1
ATOM 6706 C CA . GLY E 3 77 ? 177.442 190.852 222.188 1.00 59.08 61 GLY C CA 1
ATOM 6707 C C . GLY E 3 77 ? 177.740 189.566 222.930 1.00 64.07 61 GLY C C 1
ATOM 6708 O O . GLY E 3 77 ? 178.874 189.339 223.360 1.00 64.05 61 GLY C O 1
ATOM 6709 N N . GLU E 3 78 ? 176.723 188.714 223.085 1.00 66.53 62 GLU C N 1
ATOM 6710 C CA . GLU E 3 78 ? 176.858 187.534 223.937 1.00 68.71 62 GLU C CA 1
ATOM 6711 C C . GLU E 3 78 ? 177.907 186.557 223.413 1.00 67.03 62 GLU C C 1
ATOM 6712 O O . GLU E 3 78 ? 178.552 185.865 224.208 1.00 68.43 62 GLU C O 1
ATOM 6718 N N . ASN E 3 79 ? 178.108 186.495 222.093 1.00 62.93 63 ASN C N 1
ATOM 6719 C CA . ASN E 3 79 ? 179.065 185.555 221.523 1.00 64.02 63 ASN C CA 1
ATOM 6720 C C . ASN E 3 79 ? 179.931 186.179 220.441 1.00 65.23 63 ASN C C 1
ATOM 6721 O O . ASN E 3 79 ? 180.688 185.454 219.782 1.00 67.90 63 ASN C O 1
ATOM 6726 N N . CYS E 3 80 ? 179.858 187.484 220.231 1.00 66.09 64 CYS C N 1
ATOM 6727 C CA . CYS E 3 80 ? 180.434 188.093 219.045 1.00 58.81 64 CYS C CA 1
ATOM 6728 C C . CYS E 3 80 ? 181.453 189.149 219.434 1.00 53.88 64 CYS C C 1
ATOM 6729 O O . CYS E 3 80 ? 181.163 190.026 220.252 1.00 53.05 64 CYS C O 1
ATOM 6732 N N . THR E 3 81 ? 182.637 189.066 218.835 1.00 51.08 65 THR C N 1
ATOM 6733 C CA . THR E 3 81 ? 183.572 190.176 218.854 1.00 50.54 65 THR C CA 1
ATOM 6734 C C . THR E 3 81 ? 183.045 191.252 217.920 1.00 54.77 65 THR C C 1
ATOM 6735 O O . THR E 3 81 ? 182.358 190.952 216.940 1.00 58.09 65 THR C O 1
ATOM 6739 N N . LEU E 3 82 ? 183.330 192.511 218.251 1.00 54.82 66 LEU C N 1
ATOM 6740 C CA . LEU E 3 82 ? 182.871 193.627 217.432 1.00 51.15 66 LEU C CA 1
ATOM 6741 C C . LEU E 3 82 ? 183.214 193.389 215.968 1.00 54.64 66 LEU C C 1
ATOM 6742 O O . LEU E 3 82 ? 182.373 193.580 215.085 1.00 57.12 66 LEU C O 1
ATOM 6747 N N . ILE E 3 83 ? 184.440 192.933 215.709 1.00 50.25 67 ILE C N 1
ATOM 6748 C CA . ILE E 3 83 ? 184.881 192.728 214.336 1.00 49.61 67 ILE C CA 1
ATOM 6749 C C . ILE E 3 83 ? 184.096 191.603 213.671 1.00 50.12 67 ILE C C 1
ATOM 6750 O O . ILE E 3 83 ? 183.803 191.664 212.472 1.00 47.78 67 ILE C O 1
ATOM 6755 N N . ASP E 3 84 ? 183.748 190.556 214.423 1.00 51.34 68 ASP C N 1
ATOM 6756 C CA . ASP E 3 84 ? 182.968 189.469 213.835 1.00 49.80 68 ASP C CA 1
ATOM 6757 C C . ASP E 3 84 ? 181.614 189.966 213.346 1.00 50.18 68 ASP C C 1
ATOM 6758 O O . ASP E 3 84 ? 181.181 189.622 212.241 1.00 57.07 68 ASP C O 1
ATOM 6763 N N . ALA E 3 85 ? 180.930 190.780 214.153 1.00 47.51 69 ALA C N 1
ATOM 6764 C CA . ALA E 3 85 ? 179.668 191.362 213.708 1.00 48.31 69 ALA C CA 1
ATOM 6765 C C . ALA E 3 85 ? 179.887 192.373 212.591 1.00 51.39 69 ALA C C 1
ATOM 6766 O O . ALA E 3 85 ? 179.001 192.574 211.752 1.00 57.84 69 ALA C O 1
ATOM 6768 N N . LEU E 3 86 ? 181.050 193.023 212.575 1.00 49.74 70 LEU C N 1
ATOM 6769 C CA . LEU E 3 86 ? 181.388 193.935 211.489 1.00 49.73 70 LEU C CA 1
ATOM 6770 C C . LEU E 3 86 ? 181.531 193.187 210.170 1.00 49.62 70 LEU C C 1
ATOM 6771 O O . LEU E 3 86 ? 181.165 193.704 209.108 1.00 45.87 70 LEU C O 1
ATOM 6776 N N . LEU E 3 87 ? 182.065 191.968 210.221 1.00 50.48 71 LEU C N 1
ATOM 6777 C CA . LEU E 3 87 ? 182.269 191.143 209.038 1.00 46.94 71 LEU C CA 1
ATOM 6778 C C . LEU E 3 87 ? 181.028 190.358 208.643 1.00 47.75 71 LEU C C 1
ATOM 6779 O O . LEU E 3 87 ? 181.055 189.667 207.621 1.00 49.71 71 LEU C O 1
ATOM 6784 N N . GLY E 3 88 ? 179.954 190.438 209.419 1.00 46.14 72 GLY C N 1
ATOM 6785 C CA . GLY E 3 88 ? 178.765 189.682 209.092 1.00 47.63 72 GLY C CA 1
ATOM 6786 C C . GLY E 3 88 ? 178.920 188.204 209.375 1.00 54.06 72 GLY C C 1
ATOM 6787 O O . GLY E 3 88 ? 178.676 187.370 208.499 1.00 59.37 72 GLY C O 1
ATOM 6788 N N . ASP E 3 89 ? 179.357 187.874 210.584 1.00 54.68 73 ASP C N 1
ATOM 6789 C CA . ASP E 3 89 ? 179.428 186.483 210.999 1.00 56.32 73 ASP C CA 1
ATOM 6790 C C . ASP E 3 89 ? 178.039 185.861 210.893 1.00 63.64 73 ASP C C 1
ATOM 6791 O O . ASP E 3 89 ? 177.063 186.457 211.369 1.00 67.37 73 ASP C O 1
ATOM 6796 N N . PRO E 3 90 ? 177.899 184.694 210.258 1.00 61.41 74 PRO C N 1
ATOM 6797 C CA . PRO E 3 90 ? 176.575 184.051 210.211 1.00 63.57 74 PRO C CA 1
ATOM 6798 C C . PRO E 3 90 ? 175.985 183.821 211.585 1.00 66.93 74 PRO C C 1
ATOM 6799 O O . PRO E 3 90 ? 174.761 183.879 211.758 1.00 67.57 74 PRO C O 1
ATOM 6803 N N . GLN E 3 91 ? 176.833 183.552 212.575 1.00 66.24 75 GLN C N 1
ATOM 6804 C CA . GLN E 3 91 ? 176.356 183.382 213.938 1.00 63.26 75 GLN C CA 1
ATOM 6805 C C . GLN E 3 91 ? 175.834 184.684 214.539 1.00 62.88 75 GLN C C 1
ATOM 6806 O O . GLN E 3 91 ? 174.947 184.645 215.397 1.00 65.27 75 GLN C O 1
ATOM 6812 N N . CYS E 3 92 ? 176.324 185.835 214.082 1.00 63.66 76 CYS C N 1
ATOM 6813 C CA . CYS E 3 92 ? 175.943 187.132 214.634 1.00 66.57 76 CYS C CA 1
ATOM 6814 C C . CYS E 3 92 ? 175.038 187.907 213.682 1.00 66.81 76 CYS C C 1
ATOM 6815 O O . CYS E 3 92 ? 175.099 189.138 213.599 1.00 67.46 76 CYS C O 1
ATOM 6818 N N . ASP E 3 93 ? 174.168 187.194 212.968 1.00 65.67 77 ASP C N 1
ATOM 6819 C CA . ASP E 3 93 ? 173.308 187.839 211.984 1.00 66.95 77 ASP C CA 1
ATOM 6820 C C . ASP E 3 93 ? 172.262 188.747 212.614 1.00 66.65 77 ASP C C 1
ATOM 6821 O O . ASP E 3 93 ? 171.613 189.510 211.891 1.00 64.37 77 ASP C O 1
ATOM 6826 N N . GLY E 3 94 ? 172.086 188.687 213.934 1.00 63.68 78 GLY C N 1
ATOM 6827 C CA . GLY E 3 94 ? 171.219 189.628 214.611 1.00 64.08 78 GLY C CA 1
ATOM 6828 C C . GLY E 3 94 ? 171.801 191.021 214.743 1.00 63.49 78 GLY C C 1
ATOM 6829 O O . GLY E 3 94 ? 171.060 191.955 215.065 1.00 64.20 78 GLY C O 1
ATOM 6830 N N . PHE E 3 95 ? 173.107 191.185 214.508 1.00 63.09 79 PHE C N 1
ATOM 6831 C CA . PHE E 3 95 ? 173.753 192.481 214.681 1.00 63.03 79 PHE C CA 1
ATOM 6832 C C . PHE E 3 95 ? 173.910 193.254 213.375 1.00 64.35 79 PHE C C 1
ATOM 6833 O O . PHE E 3 95 ? 174.574 194.295 213.364 1.00 64.36 79 PHE C O 1
ATOM 6841 N N . GLN E 3 96 ? 173.318 192.779 212.282 1.00 63.36 80 GLN C N 1
ATOM 6842 C CA . GLN E 3 96 ? 173.452 193.469 211.005 1.00 61.39 80 GLN C CA 1
ATOM 6843 C C . GLN E 3 96 ? 172.753 194.824 211.048 1.00 58.06 80 GLN C C 1
ATOM 6844 O O . GLN E 3 96 ? 171.629 194.941 211.544 1.00 56.74 80 GLN C O 1
ATOM 6850 N N . ASN E 3 97 ? 173.434 195.849 210.530 1.00 56.32 81 ASN C N 1
ATOM 6851 C CA . ASN E 3 97 ? 172.923 197.217 210.448 1.00 58.47 81 ASN C CA 1
ATOM 6852 C C . ASN E 3 97 ? 172.508 197.771 211.807 1.00 58.46 81 ASN C C 1
ATOM 6853 O O . ASN E 3 97 ? 171.690 198.694 211.879 1.00 59.70 81 ASN C O 1
ATOM 6858 N N . LYS E 3 98 ? 173.055 197.231 212.890 1.00 56.75 82 LYS C N 1
ATOM 6859 C CA . LYS E 3 98 ? 172.653 197.656 214.219 1.00 55.95 82 LYS C CA 1
ATOM 6860 C C . LYS E 3 98 ? 173.448 198.883 214.660 1.00 56.63 82 LYS C C 1
ATOM 6861 O O . LYS E 3 98 ? 174.577 199.118 214.225 1.00 59.93 82 LYS C O 1
ATOM 6867 N N . LYS E 3 99 ? 172.838 199.669 215.540 1.00 56.55 83 LYS C N 1
ATOM 6868 C CA . LYS E 3 99 ? 173.475 200.832 216.134 1.00 61.09 83 LYS C CA 1
ATOM 6869 C C . LYS E 3 99 ? 173.528 200.650 217.643 1.00 58.95 83 LYS C C 1
ATOM 6870 O O . LYS E 3 99 ? 172.659 200.002 218.235 1.00 57.75 83 LYS C O 1
ATOM 6876 N N . TRP E 3 100 ? 174.555 201.221 218.267 1.00 57.11 84 TRP C N 1
ATOM 6877 C CA . TRP E 3 100 ? 174.784 200.965 219.679 1.00 57.44 84 TRP C CA 1
ATOM 6878 C C . TRP E 3 100 ? 175.431 202.172 220.336 1.00 57.84 84 TRP C C 1
ATOM 6879 O O . TRP E 3 100 ? 176.024 203.029 219.676 1.00 56.87 84 TRP C O 1
ATOM 6890 N N . ASP E 3 101 ? 175.298 202.221 221.659 1.00 59.63 85 ASP C N 1
ATOM 6891 C CA . ASP E 3 101 ? 175.995 203.166 222.518 1.00 60.95 85 ASP C CA 1
ATOM 6892 C C . ASP E 3 101 ? 177.235 202.552 223.151 1.00 62.60 85 ASP C C 1
ATOM 6893 O O . ASP E 3 101 ? 178.278 203.206 223.226 1.00 66.25 85 ASP C O 1
ATOM 6898 N N . LEU E 3 102 ? 177.145 201.303 223.600 1.00 60.14 86 LEU C N 1
ATOM 6899 C CA . LEU E 3 102 ? 178.270 200.605 224.204 1.00 55.22 86 LEU C CA 1
ATOM 6900 C C . LEU E 3 102 ? 178.219 199.144 223.791 1.00 54.24 86 LEU C C 1
ATOM 6901 O O . LEU E 3 102 ? 177.186 198.487 223.947 1.00 54.74 86 LEU C O 1
ATOM 6906 N N . PHE E 3 103 ? 179.334 198.643 223.268 1.00 53.01 87 PHE C N 1
ATOM 6907 C CA . PHE E 3 103 ? 179.441 197.269 222.796 1.00 50.27 87 PHE C CA 1
ATOM 6908 C C . PHE E 3 103 ? 180.150 196.443 223.861 1.00 55.02 87 PHE C C 1
ATOM 6909 O O . PHE E 3 103 ? 181.321 196.696 224.165 1.00 56.87 87 PHE C O 1
ATOM 6917 N N . VAL E 3 104 ? 179.452 195.457 224.418 1.00 55.40 88 VAL C N 1
ATOM 6918 C CA . VAL E 3 104 ? 180.014 194.591 225.447 1.00 49.16 88 VAL C CA 1
ATOM 6919 C C . VAL E 3 104 ? 180.496 193.306 224.788 1.00 52.14 88 VAL C C 1
ATOM 6920 O O . VAL E 3 104 ? 179.769 192.685 224.002 1.00 54.95 88 VAL C O 1
ATOM 6924 N N . GLU E 3 105 ? 181.737 192.931 225.074 1.00 54.40 89 GLU C N 1
ATOM 6925 C CA . GLU E 3 105 ? 182.344 191.723 224.535 1.00 54.74 89 GLU C CA 1
ATOM 6926 C C . GLU E 3 105 ? 182.564 190.740 225.674 1.00 59.26 89 GLU C C 1
ATOM 6927 O O . GLU E 3 105 ? 183.334 191.019 226.599 1.00 61.73 89 GLU C O 1
ATOM 6933 N N . ARG E 3 106 ? 181.889 189.597 225.608 1.00 62.16 90 ARG C N 1
ATOM 6934 C CA . ARG E 3 106 ? 182.048 188.585 226.639 1.00 64.26 90 ARG C CA 1
ATOM 6935 C C . ARG E 3 106 ? 183.444 187.979 226.578 1.00 65.31 90 ARG C C 1
ATOM 6936 O O . ARG E 3 106 ? 184.087 187.946 225.526 1.00 64.57 90 ARG C O 1
ATOM 6944 N N . SER E 3 107 ? 183.918 187.508 227.733 1.00 68.49 91 SER C N 1
ATOM 6945 C CA . SER E 3 107 ? 185.225 186.862 227.781 1.00 73.05 91 SER C CA 1
ATOM 6946 C C . SER E 3 107 ? 185.243 185.583 226.958 1.00 72.14 91 SER C C 1
ATOM 6947 O O . SER E 3 107 ? 186.303 185.171 226.474 1.00 72.62 91 SER C O 1
ATOM 6950 N N . LYS E 3 108 ? 184.087 184.942 226.790 1.00 68.33 92 LYS C N 1
ATOM 6951 C CA . LYS E 3 108 ? 183.971 183.751 225.963 1.00 68.62 92 LYS C CA 1
ATOM 6952 C C . LYS E 3 108 ? 183.692 184.077 224.503 1.00 74.11 92 LYS C C 1
ATOM 6953 O O . LYS E 3 108 ? 183.200 183.212 223.769 1.00 76.48 92 LYS C O 1
ATOM 6959 N N . ALA E 3 109 ? 183.983 185.303 224.070 1.00 73.37 93 ALA C N 1
ATOM 6960 C CA . ALA E 3 109 ? 183.804 185.660 222.669 1.00 67.86 93 ALA C CA 1
ATOM 6961 C C . ALA E 3 109 ? 184.695 184.795 221.790 1.00 67.23 93 ALA C C 1
ATOM 6962 O O . ALA E 3 109 ? 185.828 184.469 222.154 1.00 68.95 93 ALA C O 1
ATOM 6964 N N . TYR E 3 110 ? 184.176 184.422 220.625 1.00 66.31 94 TYR C N 1
ATOM 6965 C CA . TYR E 3 110 ? 184.881 183.488 219.763 1.00 67.30 94 TYR C CA 1
ATOM 6966 C C . TYR E 3 110 ? 184.418 183.679 218.329 1.00 68.65 94 TYR C C 1
ATOM 6967 O O . TYR E 3 110 ? 183.226 183.865 218.075 1.00 72.23 94 TYR C O 1
ATOM 6976 N N . SER E 3 111 ? 185.369 183.642 217.402 1.00 67.98 95 SER C N 1
ATOM 6977 C CA . SER E 3 111 ? 185.023 183.562 215.993 1.00 71.34 95 SER C CA 1
ATOM 6978 C C . SER E 3 111 ? 184.522 182.161 215.674 1.00 74.18 95 SER C C 1
ATOM 6979 O O . SER E 3 111 ? 184.967 181.172 216.261 1.00 74.96 95 SER C O 1
ATOM 6982 N N . ASN E 3 112 ? 183.580 182.080 214.736 1.00 73.62 96 ASN C N 1
ATOM 6983 C CA . ASN E 3 112 ? 182.916 180.819 214.439 1.00 71.69 96 ASN C CA 1
ATOM 6984 C C . ASN E 3 112 ? 183.391 180.161 213.151 1.00 72.99 96 ASN C C 1
ATOM 6985 O O . ASN E 3 112 ? 183.240 178.943 213.006 1.00 74.27 96 ASN C O 1
ATOM 6990 N N . CYS E 3 113 ? 183.971 180.915 212.227 1.00 74.93 97 CYS C N 1
ATOM 6991 C CA . CYS E 3 113 ? 184.193 180.413 210.879 1.00 76.29 97 CYS C CA 1
ATOM 6992 C C . CYS E 3 113 ? 185.562 180.899 210.413 1.00 75.29 97 CYS C C 1
ATOM 6993 O O . CYS E 3 113 ? 186.394 181.311 211.226 1.00 77.20 97 CYS C O 1
ATOM 6996 N N . TYR E 3 114 ? 185.797 180.848 209.092 1.00 71.40 98 TYR C N 1
ATOM 6997 C CA . TYR E 3 114 ? 187.084 180.946 208.407 1.00 66.75 98 TYR C CA 1
ATOM 6998 C C . TYR E 3 114 ? 188.038 181.917 209.093 1.00 65.72 98 TYR C C 1
ATOM 6999 O O . TYR E 3 114 ? 187.683 183.079 209.330 1.00 63.79 98 TYR C O 1
ATOM 7008 N N . PRO E 3 115 ? 189.251 181.472 209.431 1.00 66.25 99 PRO C N 1
ATOM 7009 C CA . PRO E 3 115 ? 190.129 182.282 210.283 1.00 62.37 99 PRO C CA 1
ATOM 7010 C C . PRO E 3 115 ? 190.554 183.574 209.605 1.00 59.49 99 PRO C C 1
ATOM 7011 O O . PRO E 3 115 ? 190.631 183.665 208.379 1.00 64.98 99 PRO C O 1
ATOM 7015 N N . TYR E 3 116 ? 190.823 184.585 210.428 1.00 50.83 100 TYR C N 1
ATOM 7016 C CA . TYR E 3 116 ? 191.233 185.887 209.930 1.00 48.53 100 TYR C CA 1
ATOM 7017 C C . TYR E 3 116 ? 192.199 186.514 210.922 1.00 47.68 100 TYR C C 1
ATOM 7018 O O . TYR E 3 116 ? 192.192 186.197 212.114 1.00 50.90 100 TYR C O 1
ATOM 7027 N N . ASP E 3 117 ? 193.039 187.407 210.408 1.00 47.75 101 ASP C N 1
ATOM 7028 C CA . ASP E 3 117 ? 193.905 188.242 211.227 1.00 46.60 101 ASP C CA 1
ATOM 7029 C C . ASP E 3 117 ? 193.851 189.661 210.686 1.00 47.45 101 ASP C C 1
ATOM 7030 O O . ASP E 3 117 ? 193.795 189.866 209.471 1.00 50.10 101 ASP C O 1
ATOM 7035 N N . VAL E 3 118 ? 193.863 190.636 211.582 1.00 43.98 102 VAL C N 1
ATOM 7036 C CA . VAL E 3 118 ? 193.693 192.036 211.222 1.00 43.86 102 VAL C CA 1
ATOM 7037 C C . VAL E 3 118 ? 194.947 192.797 211.631 1.00 42.88 102 VAL C C 1
ATOM 7038 O O . VAL E 3 118 ? 195.162 193.069 212.813 1.00 46.09 102 VAL C O 1
ATOM 7042 N N . PRO E 3 119 ? 195.808 193.150 210.677 1.00 42.12 103 PRO C N 1
ATOM 7043 C CA . PRO E 3 119 ? 196.905 194.072 210.990 1.00 45.84 103 PRO C CA 1
ATOM 7044 C C . PRO E 3 119 ? 196.352 195.386 211.518 1.00 48.24 103 PRO C C 1
ATOM 7045 O O . PRO E 3 119 ? 195.352 195.904 211.017 1.00 43.56 103 PRO C O 1
ATOM 7049 N N . ASP E 3 120 ? 197.018 195.925 212.537 1.00 51.86 104 ASP C N 1
ATOM 7050 C CA . ASP E 3 120 ? 196.522 197.076 213.289 1.00 48.58 104 ASP C CA 1
ATOM 7051 C C . ASP E 3 120 ? 195.098 196.818 213.781 1.00 43.97 104 ASP C C 1
ATOM 7052 O O . ASP E 3 120 ? 194.160 197.568 213.510 1.00 46.21 104 ASP C O 1
ATOM 7057 N N . TYR E 3 121 ? 194.961 195.711 214.515 1.00 41.67 105 TYR C N 1
ATOM 7058 C CA . TYR E 3 121 ? 193.664 195.316 215.055 1.00 40.29 105 TYR C CA 1
ATOM 7059 C C . TYR E 3 121 ? 193.118 196.373 216.006 1.00 40.40 105 TYR C C 1
ATOM 7060 O O . TYR E 3 121 ? 191.928 196.707 215.956 1.00 42.85 105 TYR C O 1
ATOM 7069 N N . ALA E 3 122 ? 193.972 196.914 216.877 1.00 39.69 106 ALA C N 1
ATOM 7070 C CA . ALA E 3 122 ? 193.501 197.855 217.887 1.00 40.06 106 ALA C CA 1
ATOM 7071 C C . ALA E 3 122 ? 192.932 199.119 217.256 1.00 42.96 106 ALA C C 1
ATOM 7072 O O . ALA E 3 122 ? 191.890 199.622 217.692 1.00 45.30 106 ALA C O 1
ATOM 7074 N N . SER E 3 123 ? 193.601 199.647 216.228 1.00 42.56 107 SER C N 1
ATOM 7075 C CA . SER E 3 123 ? 193.134 200.874 215.590 1.00 40.58 107 SER C CA 1
ATOM 7076 C C . SER E 3 123 ? 191.771 200.676 214.941 1.00 40.32 107 SER C C 1
ATOM 7077 O O . SER E 3 123 ? 190.859 201.491 215.122 1.00 44.98 107 SER C O 1
ATOM 7080 N N . LEU E 3 124 ? 191.615 199.593 214.176 1.00 39.37 108 LEU C N 1
ATOM 7081 C CA . LEU E 3 124 ? 190.335 199.319 213.533 1.00 39.20 108 LEU C CA 1
ATOM 7082 C C . LEU E 3 124 ? 189.241 199.085 214.565 1.00 40.65 108 LEU C C 1
ATOM 7083 O O . LEU E 3 124 ? 188.117 199.578 214.411 1.00 42.20 108 LEU C O 1
ATOM 7088 N N . ARG E 3 125 ? 189.554 198.338 215.625 1.00 40.46 109 ARG C N 1
ATOM 7089 C CA . ARG E 3 125 ? 188.567 198.073 216.665 1.00 40.50 109 ARG C CA 1
ATOM 7090 C C . ARG E 3 125 ? 188.103 199.369 217.316 1.00 40.87 109 ARG C C 1
ATOM 7091 O O . ARG E 3 125 ? 186.898 199.607 217.460 1.00 46.21 109 ARG C O 1
ATOM 7099 N N . SER E 3 126 ? 189.050 200.229 217.700 1.00 40.58 110 SER C N 1
ATOM 7100 C CA . SER E 3 126 ? 188.692 201.492 218.338 1.00 42.25 110 SER C CA 1
ATOM 7101 C C . SER E 3 126 ? 187.894 202.381 217.395 1.00 41.03 110 SER C C 1
ATOM 7102 O O . SER E 3 126 ? 186.905 203.000 217.804 1.00 43.64 110 SER C O 1
ATOM 7105 N N . LEU E 3 127 ? 188.307 202.457 216.129 1.00 39.00 111 LEU C N 1
ATOM 7106 C CA . LEU E 3 127 ? 187.606 203.298 215.166 1.00 42.13 111 LEU C CA 1
ATOM 7107 C C . LEU E 3 127 ? 186.167 202.834 214.983 1.00 47.13 111 LEU C C 1
ATOM 7108 O O . LEU E 3 127 ? 185.229 203.637 215.052 1.00 51.39 111 LEU C O 1
ATOM 7113 N N . VAL E 3 128 ? 185.974 201.534 214.755 1.00 44.68 112 VAL C N 1
ATOM 7114 C CA . VAL E 3 128 ? 184.631 201.012 214.519 1.00 44.41 112 VAL C CA 1
ATOM 7115 C C . VAL E 3 128 ? 183.771 201.162 215.767 1.00 48.44 112 VAL C C 1
ATOM 7116 O O . VAL E 3 128 ? 182.585 201.502 215.681 1.00 51.06 112 VAL C O 1
ATOM 7120 N N . ALA E 3 129 ? 184.350 200.914 216.944 1.00 47.90 113 ALA C N 1
ATOM 7121 C CA . ALA E 3 129 ? 183.595 201.060 218.183 1.00 45.64 113 ALA C CA 1
ATOM 7122 C C . ALA E 3 129 ? 183.159 202.502 218.405 1.00 50.91 113 ALA C C 1
ATOM 7123 O O . ALA E 3 129 ? 182.008 202.759 218.773 1.00 50.99 113 ALA C O 1
ATOM 7125 N N . SER E 3 130 ? 184.065 203.459 218.191 1.00 51.95 114 SER C N 1
ATOM 7126 C CA . SER E 3 130 ? 183.705 204.863 218.342 1.00 55.55 114 SER C CA 1
ATOM 7127 C C . SER E 3 130 ? 182.741 205.327 217.262 1.00 57.00 114 SER C C 1
ATOM 7128 O O . SER E 3 130 ? 182.036 206.321 217.465 1.00 61.08 114 SER C O 1
ATOM 7131 N N . SER E 3 131 ? 182.705 204.642 216.116 1.00 54.88 115 SER C N 1
ATOM 7132 C CA . SER E 3 131 ? 181.728 204.981 215.087 1.00 55.99 115 SER C CA 1
ATOM 7133 C C . SER E 3 131 ? 180.307 204.786 215.597 1.00 55.24 115 SER C C 1
ATOM 7134 O O . SER E 3 131 ? 179.432 205.628 215.364 1.00 56.13 115 SER C O 1
ATOM 7137 N N . GLY E 3 132 ? 180.059 203.685 216.300 1.00 54.62 116 GLY C N 1
ATOM 7138 C CA . GLY E 3 132 ? 178.747 203.437 216.864 1.00 57.89 116 GLY C CA 1
ATOM 7139 C C . GLY E 3 132 ? 177.664 203.155 215.852 1.00 59.32 116 GLY C C 1
ATOM 7140 O O . GLY E 3 132 ? 176.487 203.403 216.132 1.00 59.21 116 GLY C O 1
ATOM 7141 N N . THR E 3 133 ? 178.026 202.640 214.677 1.00 55.79 117 THR C N 1
ATOM 7142 C CA . THR E 3 133 ? 177.044 202.344 213.642 1.00 54.81 117 THR C CA 1
ATOM 7143 C C . THR E 3 133 ? 177.548 201.196 212.781 1.00 54.21 117 THR C C 1
ATOM 7144 O O . THR E 3 133 ? 178.698 201.209 212.335 1.00 53.66 117 THR C O 1
ATOM 7148 N N . LEU E 3 134 ? 176.682 200.212 212.551 1.00 55.99 118 LEU C N 1
ATOM 7149 C CA . LEU E 3 134 ? 176.947 199.128 211.617 1.00 53.77 118 LEU C CA 1
ATOM 7150 C C . LEU E 3 134 ? 176.146 199.272 210.330 1.00 54.24 118 LEU C C 1
ATOM 7151 O O . LEU E 3 134 ? 176.048 198.308 209.562 1.00 56.35 118 LEU C O 1
ATOM 7156 N N . GLU E 3 135 ? 175.561 200.443 210.085 1.00 53.61 119 GLU C N 1
ATOM 7157 C CA . GLU E 3 135 ? 174.805 200.659 208.862 1.00 52.52 119 GLU C CA 1
ATOM 7158 C C . GLU E 3 135 ? 175.705 200.470 207.651 1.00 49.41 119 GLU C C 1
ATOM 7159 O O . GLU E 3 135 ? 176.816 201.000 207.590 1.00 47.37 119 GLU C O 1
ATOM 7165 N N . PHE E 3 136 ? 175.211 199.713 206.679 1.00 52.29 120 PHE C N 1
ATOM 7166 C CA . PHE E 3 136 ? 176.019 199.289 205.546 1.00 54.64 120 PHE C CA 1
ATOM 7167 C C . PHE E 3 136 ? 175.140 199.305 204.309 1.00 54.09 120 PHE C C 1
ATOM 7168 O O . PHE E 3 136 ? 174.002 198.830 204.353 1.00 57.34 120 PHE C O 1
ATOM 7176 N N . LYS E 3 137 ? 175.663 199.855 203.218 1.00 49.54 121 LYS C N 1
ATOM 7177 C CA . LYS E 3 137 ? 174.900 199.990 201.983 1.00 50.89 121 LYS C CA 1
ATOM 7178 C C . LYS E 3 137 ? 175.504 199.114 200.898 1.00 55.00 121 LYS C C 1
ATOM 7179 O O . LYS E 3 137 ? 176.711 199.172 200.649 1.00 56.85 121 LYS C O 1
ATOM 7185 N N . ASN E 3 138 ? 174.661 198.317 200.249 1.00 60.28 122 ASN C N 1
ATOM 7186 C CA . ASN E 3 138 ? 175.103 197.446 199.164 1.00 57.10 122 ASN C CA 1
ATOM 7187 C C . ASN E 3 138 ? 175.454 198.313 197.963 1.00 56.54 122 ASN C C 1
ATOM 7188 O O . ASN E 3 138 ? 174.575 198.740 197.212 1.00 61.88 122 ASN C O 1
ATOM 7193 N N . GLU E 3 139 ? 176.742 198.584 197.778 1.00 55.42 123 GLU C N 1
ATOM 7194 C CA . GLU E 3 139 ? 177.182 199.351 196.621 1.00 60.40 123 GLU C CA 1
ATOM 7195 C C . GLU E 3 139 ? 177.062 198.520 195.349 1.00 64.61 123 GLU C C 1
ATOM 7196 O O . GLU E 3 139 ? 177.210 197.295 195.362 1.00 64.74 123 GLU C O 1
ATOM 7202 N N . SER E 3 140 ? 176.795 199.204 194.241 1.00 67.36 124 SER C N 1
ATOM 7203 C CA . SER E 3 140 ? 176.708 198.556 192.933 1.00 72.05 124 SER C CA 1
ATOM 7204 C C . SER E 3 140 ? 178.089 198.490 192.278 1.00 72.67 124 SER C C 1
ATOM 7205 O O . SER E 3 140 ? 178.340 199.055 191.214 1.00 74.32 124 SER C O 1
ATOM 7208 N N . PHE E 3 141 ? 178.998 197.783 192.946 1.00 70.08 125 PHE C N 1
ATOM 7209 C CA . PHE E 3 141 ? 180.339 197.602 192.411 1.00 71.87 125 PHE C CA 1
ATOM 7210 C C . PHE E 3 141 ? 180.293 196.787 191.124 1.00 79.22 125 PHE C C 1
ATOM 7211 O O . PHE E 3 141 ? 179.417 195.942 190.926 1.00 77.75 125 PHE C O 1
ATOM 7219 N N . ASN E 3 142 ? 181.254 197.051 190.242 1.00 82.72 126 ASN C N 1
ATOM 7220 C CA . ASN E 3 142 ? 181.292 196.412 188.929 1.00 82.58 126 ASN C CA 1
ATOM 7221 C C . ASN E 3 142 ? 182.262 195.231 188.948 1.00 79.44 126 ASN C C 1
ATOM 7222 O O . ASN E 3 142 ? 183.377 195.283 188.428 1.00 77.60 126 ASN C O 1
ATOM 7227 N N . TRP E 3 143 ? 181.806 194.144 189.568 1.00 77.74 127 TRP C N 1
ATOM 7228 C CA . TRP E 3 143 ? 182.576 192.900 189.603 1.00 77.54 127 TRP C CA 1
ATOM 7229 C C . TRP E 3 143 ? 182.221 192.051 188.381 1.00 82.73 127 TRP C C 1
ATOM 7230 O O . TRP E 3 143 ? 181.516 191.043 188.456 1.00 84.76 127 TRP C O 1
ATOM 7241 N N . THR E 3 144 ? 182.728 192.487 187.233 1.00 86.30 128 THR C N 1
ATOM 7242 C CA . THR E 3 144 ? 182.561 191.767 185.980 1.00 85.67 128 THR C CA 1
ATOM 7243 C C . THR E 3 144 ? 183.900 191.202 185.529 1.00 85.29 128 THR C C 1
ATOM 7244 O O . THR E 3 144 ? 184.951 191.824 185.710 1.00 86.20 128 THR C O 1
ATOM 7248 N N . GLY E 3 145 ? 183.851 190.013 184.933 1.00 83.78 129 GLY C N 1
ATOM 7249 C CA . GLY E 3 145 ? 185.051 189.275 184.610 1.00 86.98 129 GLY C CA 1
ATOM 7250 C C . GLY E 3 145 ? 185.612 188.454 185.749 1.00 86.29 129 GLY C C 1
ATOM 7251 O O . GLY E 3 145 ? 186.691 187.868 185.595 1.00 83.93 129 GLY C O 1
ATOM 7252 N N . VAL E 3 146 ? 184.919 188.395 186.886 1.00 87.12 130 VAL C N 1
ATOM 7253 C CA . VAL E 3 146 ? 185.351 187.628 188.045 1.00 85.58 130 VAL C CA 1
ATOM 7254 C C . VAL E 3 146 ? 184.166 186.827 188.569 1.00 83.43 130 VAL C C 1
ATOM 7255 O O . VAL E 3 146 ? 183.004 187.138 188.300 1.00 84.01 130 VAL C O 1
ATOM 7259 N N . THR E 3 147 ? 184.478 185.780 189.328 1.00 81.70 131 THR C N 1
ATOM 7260 C CA . THR E 3 147 ? 183.471 184.906 189.915 1.00 81.03 131 THR C CA 1
ATOM 7261 C C . THR E 3 147 ? 183.177 185.374 191.334 1.00 75.43 131 THR C C 1
ATOM 7262 O O . THR E 3 147 ? 184.073 185.393 192.184 1.00 70.35 131 THR C O 1
ATOM 7266 N N . GLN E 3 148 ? 181.928 185.748 191.585 1.00 74.47 132 GLN C N 1
ATOM 7267 C CA . GLN E 3 148 ? 181.524 186.249 192.888 1.00 70.63 132 GLN C CA 1
ATOM 7268 C C . GLN E 3 148 ? 181.081 185.104 193.795 1.00 69.33 132 GLN C C 1
ATOM 7269 O O . GLN E 3 148 ? 180.952 183.953 193.376 1.00 68.78 132 GLN C O 1
ATOM 7275 N N . ASN E 3 149 ? 180.852 185.446 195.063 1.00 72.90 133 ASN C N 1
ATOM 7276 C CA . ASN E 3 149 ? 180.267 184.537 196.051 1.00 73.46 133 ASN C CA 1
ATOM 7277 C C . ASN E 3 149 ? 181.109 183.277 196.240 1.00 73.49 133 ASN C C 1
ATOM 7278 O O . ASN E 3 149 ? 180.624 182.151 196.114 1.00 75.15 133 ASN C O 1
ATOM 7283 N N . GLY E 3 150 ? 182.387 183.476 196.546 1.00 71.00 134 GLY C N 1
ATOM 7284 C CA . GLY E 3 150 ? 183.201 182.375 197.010 1.00 70.58 134 GLY C CA 1
ATOM 7285 C C . GLY E 3 150 ? 182.790 181.943 198.404 1.00 71.61 134 GLY C C 1
ATOM 7286 O O . GLY E 3 150 ? 182.423 182.756 199.252 1.00 70.09 134 GLY C O 1
ATOM 7287 N N . THR E 3 151 ? 182.853 180.637 198.645 1.00 72.39 135 THR C N 1
ATOM 7288 C CA . THR E 3 151 ? 182.397 180.081 199.909 1.00 73.27 135 THR C CA 1
ATOM 7289 C C . THR E 3 151 ? 183.412 179.066 200.412 1.00 77.28 135 THR C C 1
ATOM 7290 O O . THR E 3 151 ? 184.214 178.523 199.648 1.00 73.90 135 THR C O 1
ATOM 7294 N N . SER E 3 152 ? 183.373 178.824 201.720 1.00 81.53 136 SER C N 1
ATOM 7295 C CA . SER E 3 152 ? 184.283 177.897 202.371 1.00 79.28 136 SER C CA 1
ATOM 7296 C C . SER E 3 152 ? 183.505 177.010 203.331 1.00 79.28 136 SER C C 1
ATOM 7297 O O . SER E 3 152 ? 182.410 177.353 203.782 1.00 80.60 136 SER C O 1
ATOM 7300 N N . SER E 3 153 ? 184.096 175.855 203.642 1.00 81.10 137 SER C N 1
ATOM 7301 C CA . SER E 3 153 ? 183.414 174.872 204.477 1.00 85.31 137 SER C CA 1
ATOM 7302 C C . SER E 3 153 ? 183.178 175.399 205.887 1.00 83.07 137 SER C C 1
ATOM 7303 O O . SER E 3 153 ? 182.175 175.056 206.523 1.00 82.36 137 SER C O 1
ATOM 7306 N N . ALA E 3 154 ? 184.096 176.223 206.398 1.00 79.97 138 ALA C N 1
ATOM 7307 C CA . ALA E 3 154 ? 184.027 176.633 207.798 1.00 77.91 138 ALA C CA 1
ATOM 7308 C C . ALA E 3 154 ? 182.785 177.467 208.084 1.00 81.40 138 ALA C C 1
ATOM 7309 O O . ALA E 3 154 ? 182.165 177.322 209.144 1.00 80.85 138 ALA C O 1
ATOM 7311 N N . CYS E 3 155 ? 182.404 178.346 207.158 1.00 83.88 139 CYS C N 1
ATOM 7312 C CA . CYS E 3 155 ? 181.356 179.333 207.427 1.00 80.51 139 CYS C CA 1
ATOM 7313 C C . CYS E 3 155 ? 179.983 178.767 207.067 1.00 80.19 139 CYS C C 1
ATOM 7314 O O . CYS E 3 155 ? 179.322 179.186 206.117 1.00 79.22 139 CYS C O 1
ATOM 7317 N N . ILE E 3 156 ? 179.549 177.809 207.876 1.00 81.11 140 ILE C N 1
ATOM 7318 C CA . ILE E 3 156 ? 178.244 177.188 207.692 1.00 82.13 140 ILE C CA 1
ATOM 7319 C C . ILE E 3 156 ? 177.165 178.122 208.224 1.00 81.63 140 ILE C C 1
ATOM 7320 O O . ILE E 3 156 ? 177.194 178.524 209.393 1.00 82.48 140 ILE C O 1
ATOM 7325 N N . ARG E 3 157 ? 176.201 178.459 207.369 1.00 81.65 141 ARG C N 1
ATOM 7326 C CA . ARG E 3 157 ? 175.061 179.284 207.749 1.00 79.72 141 ARG C CA 1
ATOM 7327 C C . ARG E 3 157 ? 173.791 178.591 207.286 1.00 85.75 141 ARG C C 1
ATOM 7328 O O . ARG E 3 157 ? 173.611 178.362 206.086 1.00 90.31 141 ARG C O 1
ATOM 7336 N N . GLY E 3 158 ? 172.911 178.270 208.229 1.00 85.34 142 GLY C N 1
ATOM 7337 C CA . GLY E 3 158 ? 171.669 177.601 207.876 1.00 89.72 142 GLY C CA 1
ATOM 7338 C C . GLY E 3 158 ? 171.876 176.259 207.210 1.00 90.24 142 GLY C C 1
ATOM 7339 O O . GLY E 3 158 ? 171.231 175.967 206.195 1.00 90.30 142 GLY C O 1
ATOM 7340 N N . SER E 3 159 ? 172.790 175.447 207.744 1.00 89.52 143 SER C N 1
ATOM 7341 C CA . SER E 3 159 ? 173.106 174.109 207.244 1.00 91.66 143 SER C CA 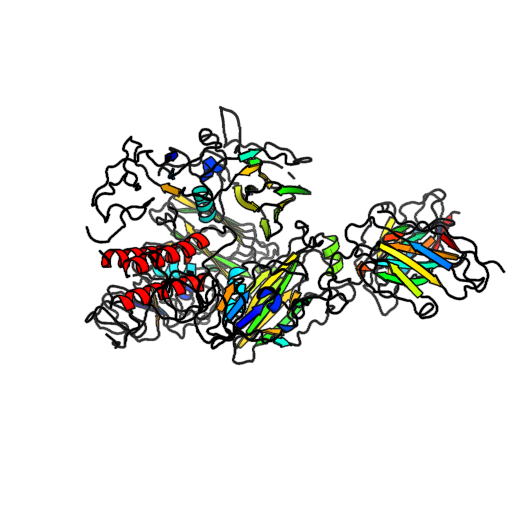1
ATOM 7342 C C . SER E 3 159 ? 173.598 174.122 205.800 1.00 89.96 143 SER C C 1
ATOM 7343 O O . SER E 3 159 ? 173.528 173.102 205.108 1.00 89.83 143 SER C O 1
ATOM 7346 N N . SER E 3 160 ? 174.100 175.262 205.327 1.00 89.84 144 SER C N 1
ATOM 7347 C CA . SER E 3 160 ? 174.654 175.372 203.987 1.00 88.85 144 SER C CA 1
ATOM 7348 C C . SER E 3 160 ? 175.950 176.166 204.047 1.00 85.57 144 SER C C 1
ATOM 7349 O O . SER E 3 160 ? 176.124 177.030 204.910 1.00 85.49 144 SER C O 1
ATOM 7352 N N . SER E 3 161 ? 176.860 175.862 203.125 1.00 83.52 145 SER C N 1
ATOM 7353 C CA . SER E 3 161 ? 178.126 176.581 203.070 1.00 81.89 145 SER C CA 1
ATOM 7354 C C . SER E 3 161 ? 177.887 178.048 202.733 1.00 79.20 145 SER C C 1
ATOM 7355 O O . SER E 3 161 ? 177.068 178.380 201.872 1.00 79.30 145 SER C O 1
ATOM 7358 N N . SER E 3 162 ? 178.603 178.927 203.423 1.00 76.16 146 SER C N 1
ATOM 7359 C CA . SER E 3 162 ? 178.409 180.365 203.280 1.00 72.05 146 SER C CA 1
ATOM 7360 C C . SER E 3 162 ? 179.738 181.057 203.574 1.00 71.44 146 SER C C 1
ATOM 7361 O O . SER E 3 162 ? 180.796 180.421 203.570 1.00 72.51 146 SER C O 1
ATOM 7364 N N . PHE E 3 163 ? 179.684 182.360 203.826 1.00 70.71 147 PHE C N 1
ATOM 7365 C CA . PHE E 3 163 ? 180.876 183.171 204.046 1.00 66.14 147 PHE C CA 1
ATOM 7366 C C . PHE E 3 163 ? 180.449 184.440 204.779 1.00 59.76 147 PHE C C 1
ATOM 7367 O O . PHE E 3 163 ? 179.292 184.575 205.192 1.00 61.93 147 PHE C O 1
ATOM 7375 N N . PHE E 3 164 ? 181.387 185.367 204.955 1.00 52.63 148 PHE C N 1
ATOM 7376 C CA . PHE E 3 164 ? 181.073 186.638 205.592 1.00 53.50 148 PHE C CA 1
ATOM 7377 C C . PHE E 3 164 ? 180.088 187.428 204.740 1.00 56.18 148 PHE C C 1
ATOM 7378 O O . PHE E 3 164 ? 180.208 187.487 203.514 1.00 56.84 148 PHE C O 1
ATOM 7386 N N . SER E 3 165 ? 179.105 188.040 205.403 1.00 53.36 149 SER C N 1
ATOM 7387 C CA . SER E 3 165 ? 178.031 188.722 204.690 1.00 50.42 149 SER C CA 1
ATOM 7388 C C . SER E 3 165 ? 178.455 190.081 204.149 1.00 47.26 149 SER C C 1
ATOM 7389 O O . SER E 3 165 ? 177.937 190.516 203.115 1.00 47.86 149 SER C O 1
ATOM 7392 N N . ARG E 3 166 ? 179.373 190.767 204.821 1.00 46.86 150 ARG C N 1
ATOM 7393 C CA . ARG E 3 166 ? 179.777 192.109 204.423 1.00 45.20 150 ARG C CA 1
ATOM 7394 C C . ARG E 3 166 ? 180.976 192.118 203.484 1.00 46.46 150 ARG C C 1
ATOM 7395 O O . ARG E 3 166 ? 181.401 193.196 203.058 1.00 48.59 150 ARG C O 1
ATOM 7403 N N . LEU E 3 167 ? 181.527 190.952 203.153 1.00 47.98 151 LEU C N 1
ATOM 7404 C CA . LEU E 3 167 ? 182.631 190.828 202.212 1.00 47.09 151 LEU C CA 1
ATOM 7405 C C . LEU E 3 167 ? 182.266 189.793 201.156 1.00 54.54 151 LEU C C 1
ATOM 7406 O O . LEU E 3 167 ? 181.393 188.948 201.367 1.00 56.69 151 LEU C O 1
ATOM 7411 N N . ASN E 3 168 ? 182.938 189.865 200.007 1.00 55.40 152 ASN C N 1
ATOM 7412 C CA . ASN E 3 168 ? 182.645 189.000 198.873 1.00 55.78 152 ASN C CA 1
ATOM 7413 C C . ASN E 3 168 ? 183.937 188.381 198.364 1.00 55.67 152 ASN C C 1
ATOM 7414 O O . ASN E 3 168 ? 184.868 189.101 197.992 1.00 54.97 152 ASN C O 1
ATOM 7419 N N . TRP E 3 169 ? 183.978 187.053 198.308 1.00 59.10 153 TRP C N 1
ATOM 7420 C CA . TRP E 3 169 ? 185.191 186.329 197.937 1.00 60.08 153 TRP C CA 1
ATOM 7421 C C . TRP E 3 169 ? 185.201 186.151 196.424 1.00 62.09 153 TRP C C 1
ATOM 7422 O O . TRP E 3 169 ? 184.541 185.261 195.887 1.00 67.72 153 TRP C O 1
ATOM 7433 N N . LEU E 3 170 ? 185.958 186.997 195.734 1.00 57.02 154 LEU C N 1
ATOM 7434 C CA . LEU E 3 170 ? 186.073 186.901 194.286 1.00 58.25 154 LEU C CA 1
ATOM 7435 C C . LEU E 3 170 ? 186.927 185.703 193.892 1.00 57.96 154 LEU C C 1
ATOM 7436 O O . LEU E 3 170 ? 188.127 185.674 194.158 1.00 56.19 154 LEU C O 1
ATOM 7441 N N . ALA E 3 179 ? 193.097 191.476 186.802 1.00 70.22 163 ALA C N 1
ATOM 7442 C CA . ALA E 3 179 ? 193.447 192.825 186.369 1.00 68.92 163 ALA C CA 1
ATOM 7443 C C . ALA E 3 179 ? 192.306 193.796 186.633 1.00 70.34 163 ALA C C 1
ATOM 7444 O O . ALA E 3 179 ? 192.027 194.667 185.811 1.00 71.23 163 ALA C O 1
ATOM 7446 N N . LEU E 3 180 ? 191.646 193.647 187.776 1.00 71.82 164 LEU C N 1
ATOM 7447 C CA . LEU E 3 180 ? 190.543 194.530 188.121 1.00 69.74 164 LEU C CA 1
ATOM 7448 C C . LEU E 3 180 ? 191.051 195.943 188.376 1.00 70.19 164 LEU C C 1
ATOM 7449 O O . LEU E 3 180 ? 192.067 196.142 189.051 1.00 71.64 164 LEU C O 1
ATOM 7454 N N . ASN E 3 181 ? 190.324 196.928 187.832 1.00 66.85 165 ASN C N 1
ATOM 7455 C CA . ASN E 3 181 ? 190.593 198.355 188.043 1.00 66.75 165 ASN C CA 1
ATOM 7456 C C . ASN E 3 181 ? 189.228 199.049 188.050 1.00 67.95 165 ASN C C 1
ATOM 7457 O O . ASN E 3 181 ? 188.707 199.432 187.000 1.00 67.25 165 ASN C O 1
ATOM 7462 N N . VAL E 3 182 ? 188.664 199.212 189.245 1.00 72.04 166 VAL C N 1
ATOM 7463 C CA . VAL E 3 182 ? 187.277 199.651 189.388 1.00 69.49 166 VAL C CA 1
ATOM 7464 C C . VAL E 3 182 ? 187.177 200.712 190.480 1.00 66.88 166 VAL C C 1
ATOM 7465 O O . VAL E 3 182 ? 187.821 200.604 191.528 1.00 62.86 166 VAL C O 1
ATOM 7469 N N . THR E 3 183 ? 186.353 201.733 190.241 1.00 65.70 167 THR C N 1
ATOM 7470 C CA . THR E 3 183 ? 186.257 202.878 191.133 1.00 67.88 167 THR C CA 1
ATOM 7471 C C . THR E 3 183 ? 184.887 202.944 191.789 1.00 66.76 167 THR C C 1
ATOM 7472 O O . THR E 3 183 ? 183.926 202.307 191.351 1.00 65.51 167 THR C O 1
ATOM 7476 N N . MET E 3 184 ? 184.823 203.733 192.861 1.00 66.54 168 MET C N 1
ATOM 7477 C CA . MET E 3 184 ? 183.560 204.054 193.524 1.00 65.85 168 MET C CA 1
ATOM 7478 C C . MET E 3 184 ? 183.694 205.432 194.159 1.00 68.20 168 MET C C 1
ATOM 7479 O O . MET E 3 184 ? 184.229 205.567 195.270 1.00 68.27 168 MET C O 1
ATOM 7484 N N . PRO E 3 185 ? 183.219 206.480 193.489 1.00 68.97 169 PRO C N 1
ATOM 7485 C CA . PRO E 3 185 ? 183.320 207.828 194.054 1.00 66.66 169 PRO C CA 1
ATOM 7486 C C . PRO E 3 185 ? 182.323 208.050 195.178 1.00 69.03 169 PRO C C 1
ATOM 7487 O O . PRO E 3 185 ? 181.193 207.559 195.150 1.00 72.43 169 PRO C O 1
ATOM 7491 N N . ASN E 3 186 ? 182.762 208.813 196.179 1.00 69.25 170 ASN C N 1
ATOM 7492 C CA . ASN E 3 186 ? 181.923 209.145 197.329 1.00 71.85 170 ASN C CA 1
ATOM 7493 C C . ASN E 3 186 ? 181.119 210.399 196.999 1.00 73.92 170 ASN C C 1
ATOM 7494 O O . ASN E 3 186 ? 181.423 211.512 197.433 1.00 74.42 170 ASN C O 1
ATOM 7499 N N . ASN E 3 187 ? 180.064 210.203 196.206 1.00 75.56 171 ASN C N 1
ATOM 7500 C CA . ASN E 3 187 ? 179.189 211.308 195.838 1.00 78.35 171 ASN C CA 1
ATOM 7501 C C . ASN E 3 187 ? 178.339 211.801 197.000 1.00 80.66 171 ASN C C 1
ATOM 7502 O O . ASN E 3 187 ? 177.740 212.876 196.891 1.00 82.94 171 ASN C O 1
ATOM 7507 N N . GLU E 3 188 ? 178.268 211.054 198.098 1.00 81.21 172 GLU C N 1
ATOM 7508 C CA . GLU E 3 188 ? 177.544 211.525 199.266 1.00 83.11 172 GLU C CA 1
ATOM 7509 C C . GLU E 3 188 ? 178.338 212.620 199.976 1.00 84.19 172 GLU C C 1
ATOM 7510 O O . GLU E 3 188 ? 179.519 212.853 199.703 1.00 81.99 172 GLU C O 1
ATOM 7516 N N . GLN E 3 189 ? 177.670 213.296 200.906 1.00 85.92 173 GLN C N 1
ATOM 7517 C CA . GLN E 3 189 ? 178.252 214.424 201.618 1.00 84.71 173 GLN C CA 1
ATOM 7518 C C . GLN E 3 189 ? 178.850 214.043 202.965 1.00 79.53 173 GLN C C 1
ATOM 7519 O O . GLN E 3 189 ? 179.284 214.932 203.704 1.00 77.03 173 GLN C O 1
ATOM 7525 N N . PHE E 3 190 ? 178.885 212.758 203.309 1.00 79.28 174 PHE C N 1
ATOM 7526 C CA . PHE E 3 190 ? 179.426 212.322 204.586 1.00 76.24 174 PHE C CA 1
ATOM 7527 C C . PHE E 3 190 ? 180.629 211.412 204.381 1.00 74.91 174 PHE C C 1
ATOM 7528 O O . PHE E 3 190 ? 180.715 210.675 203.395 1.00 75.86 174 PHE C O 1
ATOM 7536 N N . ASP E 3 191 ? 181.557 211.481 205.333 1.00 74.07 175 ASP C N 1
ATOM 7537 C CA . ASP E 3 191 ? 182.706 210.585 205.349 1.00 69.68 175 ASP C CA 1
ATOM 7538 C C . ASP E 3 191 ? 182.228 209.140 205.407 1.00 64.65 175 ASP C C 1
ATOM 753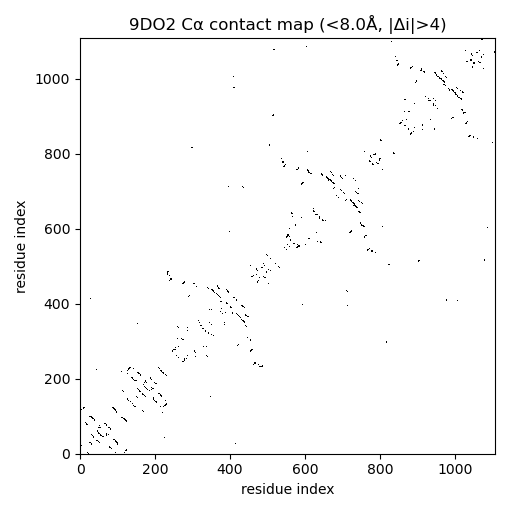9 O O . ASP E 3 191 ? 181.297 208.812 206.148 1.00 66.54 175 ASP C O 1
ATOM 7544 N N . LYS E 3 192 ? 182.856 208.271 204.615 1.00 60.40 176 LYS C N 1
ATOM 7545 C CA . LYS E 3 192 ? 182.402 206.887 204.589 1.00 60.51 176 LYS C CA 1
ATOM 7546 C C . LYS E 3 192 ? 183.595 205.950 204.469 1.00 59.64 176 LYS C C 1
ATOM 7547 O O . LYS E 3 192 ? 184.647 206.319 203.944 1.00 64.16 176 LYS C O 1
ATOM 7553 N N . LEU E 3 193 ? 183.404 204.725 204.954 1.00 53.45 177 LEU C N 1
ATOM 7554 C CA . LEU E 3 193 ? 184.477 203.774 205.185 1.00 49.13 177 LEU C CA 1
ATOM 7555 C C . LEU E 3 193 ? 184.220 202.480 204.424 1.00 51.14 177 LEU C C 1
ATOM 7556 O O . LEU E 3 193 ? 183.073 202.065 204.243 1.00 53.96 177 LEU C O 1
ATOM 7561 N N . TYR E 3 194 ? 185.307 201.848 203.978 1.00 48.49 178 TYR C N 1
ATOM 7562 C CA . TYR E 3 194 ? 185.294 200.557 203.309 1.00 44.03 178 TYR C CA 1
ATOM 7563 C C . TYR E 3 194 ? 186.148 199.568 204.088 1.00 45.01 178 TYR C C 1
ATOM 7564 O O . TYR E 3 194 ? 187.141 199.938 204.722 1.00 46.62 178 TYR C O 1
ATOM 7573 N N . ILE E 3 195 ? 185.778 198.295 203.993 1.00 44.85 179 ILE C N 1
ATOM 7574 C CA . ILE E 3 195 ? 186.552 197.203 204.570 1.00 46.60 179 ILE C CA 1
ATOM 7575 C C . ILE E 3 195 ? 186.673 196.108 203.522 1.00 49.05 179 ILE C C 1
ATOM 7576 O O . ILE E 3 195 ? 185.667 195.672 202.954 1.00 52.57 179 ILE C O 1
ATOM 7581 N N . TRP E 3 196 ? 187.902 195.667 203.263 1.00 44.49 180 TRP C N 1
ATOM 7582 C CA . TRP E 3 196 ? 188.174 194.671 202.238 1.00 38.33 180 TRP C CA 1
ATOM 7583 C C . TRP E 3 196 ? 189.168 193.661 202.787 1.00 36.60 180 TRP C C 1
ATOM 7584 O O . TRP E 3 196 ? 189.696 193.813 203.889 1.00 39.82 180 TRP C O 1
ATOM 7595 N N . GLY E 3 197 ? 189.397 192.599 202.016 1.00 36.39 181 GLY C N 1
ATOM 7596 C CA . GLY E 3 197 ? 190.243 191.518 202.459 1.00 40.17 181 GLY C CA 1
ATOM 7597 C C . GLY E 3 197 ? 191.314 191.181 201.441 1.00 42.00 181 GLY C C 1
ATOM 7598 O O . GLY E 3 197 ? 191.251 191.568 200.274 1.00 47.51 181 GLY C O 1
ATOM 7599 N N . VAL E 3 198 ? 192.316 190.453 201.922 1.00 41.44 182 VAL C N 1
ATOM 7600 C CA . VAL E 3 198 ? 193.391 189.908 201.106 1.00 43.27 182 VAL C CA 1
ATOM 7601 C C . VAL E 3 198 ? 193.580 188.463 201.547 1.00 50.98 182 VAL C C 1
ATOM 7602 O O . VAL E 3 198 ? 193.901 188.201 202.715 1.00 53.07 182 VAL C O 1
ATOM 7606 N N . HIS E 3 199 ? 193.348 187.527 200.632 1.00 55.88 183 HIS C N 1
ATOM 7607 C CA . HIS E 3 199 ? 193.474 186.114 200.950 1.00 57.17 183 HIS C CA 1
ATOM 7608 C C . HIS E 3 199 ? 194.913 185.649 200.771 1.00 57.60 183 HIS C C 1
ATOM 7609 O O . HIS E 3 199 ? 195.574 185.985 199.784 1.00 60.41 183 HIS C O 1
ATOM 7616 N N . HIS E 3 200 ? 195.394 184.872 201.735 1.00 58.75 184 HIS C N 1
ATOM 7617 C CA . HIS E 3 200 ? 196.736 184.306 201.666 1.00 62.00 184 HIS C CA 1
ATOM 7618 C C . HIS E 3 200 ? 196.676 182.840 201.263 1.00 63.67 184 HIS C C 1
ATOM 7619 O O . HIS E 3 200 ? 197.176 181.972 201.976 1.00 67.94 184 HIS C O 1
ATOM 7626 N N . ILE E 3 218 ? 197.770 193.669 195.000 1.00 64.68 202 ILE C N 1
ATOM 7627 C CA . ILE E 3 218 ? 196.530 194.327 195.393 1.00 65.20 202 ILE C CA 1
ATOM 7628 C C . ILE E 3 218 ? 196.809 195.726 195.920 1.00 64.86 202 ILE C C 1
ATOM 7629 O O . ILE E 3 218 ? 197.453 195.887 196.953 1.00 62.60 202 ILE C O 1
ATOM 7634 N N . THR E 3 219 ? 196.324 196.741 195.208 1.00 65.77 203 THR C N 1
ATOM 7635 C CA . THR E 3 219 ? 196.461 198.127 195.634 1.00 65.50 203 THR C CA 1
ATOM 7636 C C . THR E 3 219 ? 195.086 198.777 195.670 1.00 65.99 203 THR C C 1
ATOM 7637 O O . THR E 3 219 ? 194.318 198.681 194.706 1.00 69.25 203 THR C O 1
ATOM 7641 N N . VAL E 3 220 ? 194.777 199.441 196.777 1.00 62.07 204 VAL C N 1
ATOM 7642 C CA . VAL E 3 220 ? 193.564 200.238 196.897 1.00 59.50 204 VAL C CA 1
ATOM 7643 C C . VAL E 3 220 ? 193.986 201.669 197.180 1.00 62.96 204 VAL C C 1
ATOM 7644 O O . VAL E 3 220 ? 194.644 201.946 198.191 1.00 62.47 204 VAL C O 1
ATOM 7648 N N . SER E 3 221 ? 193.608 202.574 196.289 1.00 65.12 205 SER C N 1
ATOM 7649 C CA . SER E 3 221 ? 194.150 203.922 196.282 1.00 65.75 205 SER C CA 1
ATOM 7650 C C . SER E 3 221 ? 193.036 204.948 196.403 1.00 66.40 205 SER C C 1
ATOM 7651 O O . SER E 3 221 ? 191.968 204.804 195.802 1.00 64.64 205 SER C O 1
ATOM 7654 N N . THR E 3 222 ? 193.299 205.985 197.187 1.00 67.40 206 THR C N 1
ATOM 7655 C CA . THR E 3 222 ? 192.417 207.130 197.308 1.00 68.41 206 THR C CA 1
ATOM 7656 C C . THR E 3 222 ? 193.222 208.378 196.976 1.00 71.30 206 THR C C 1
ATOM 7657 O O . THR E 3 222 ? 194.449 208.336 196.857 1.00 71.63 206 THR C O 1
ATOM 7661 N N . LYS E 3 223 ? 192.519 209.498 196.807 1.00 73.94 207 LYS C N 1
ATOM 7662 C CA . LYS E 3 223 ? 193.188 210.734 196.423 1.00 74.12 207 LYS C CA 1
ATOM 7663 C C . LYS E 3 223 ? 194.169 211.213 197.486 1.00 75.34 207 LYS C C 1
ATOM 7664 O O . LYS E 3 223 ? 195.025 212.053 197.192 1.00 74.34 207 LYS C O 1
ATOM 7670 N N . ARG E 3 224 ? 194.072 210.693 198.710 1.00 75.76 208 ARG C N 1
ATOM 7671 C CA . ARG E 3 224 ? 194.988 211.069 199.779 1.00 77.06 208 ARG C CA 1
ATOM 7672 C C . ARG E 3 224 ? 196.236 210.195 199.813 1.00 77.36 208 ARG C C 1
ATOM 7673 O O . ARG E 3 224 ? 197.348 210.714 199.958 1.00 80.95 208 ARG C O 1
ATOM 7681 N N . SER E 3 225 ? 196.078 208.880 199.682 1.00 75.82 209 SER C N 1
ATOM 7682 C CA . SER E 3 225 ? 197.198 207.956 199.796 1.00 75.51 209 SER C CA 1
ATOM 7683 C C . SER E 3 225 ? 196.825 206.652 199.105 1.00 73.62 209 SER C C 1
ATOM 7684 O O . SER E 3 225 ? 195.697 206.470 198.647 1.00 72.87 209 SER C O 1
ATOM 7687 N N . GLN E 3 226 ? 197.796 205.746 199.028 1.00 72.08 210 GLN C N 1
ATOM 7688 C CA . GLN E 3 226 ? 197.601 204.429 198.439 1.00 68.45 210 GLN C CA 1
ATOM 7689 C C . GLN E 3 226 ? 197.991 203.357 199.446 1.00 67.17 210 GLN C C 1
ATOM 7690 O O . GLN E 3 226 ? 198.963 203.519 200.191 1.00 66.36 210 GLN C O 1
ATOM 7696 N N . GLN E 3 227 ? 197.231 202.264 199.471 1.00 66.35 211 GLN C N 1
ATOM 7697 C CA . GLN E 3 227 ? 197.515 201.122 200.325 1.00 62.30 211 GLN C CA 1
ATOM 7698 C C . GLN E 3 227 ? 197.836 199.925 199.444 1.00 64.70 211 GLN C C 1
ATOM 7699 O O . GLN E 3 227 ? 197.050 199.573 198.560 1.00 65.09 211 GLN C O 1
ATOM 7705 N N . ALA E 3 228 ? 198.986 199.303 199.682 1.00 64.15 212 ALA C N 1
ATOM 7706 C CA . ALA E 3 228 ? 199.446 198.182 198.878 1.00 61.63 212 ALA C CA 1
ATOM 7707 C C . ALA E 3 228 ? 199.632 196.958 199.760 1.00 60.46 212 ALA C C 1
ATOM 7708 O O . ALA E 3 228 ? 200.192 197.049 200.857 1.00 63.24 212 ALA C O 1
ATOM 7710 N N . VAL E 3 229 ? 199.151 195.813 199.279 1.00 59.46 213 VAL C N 1
ATOM 7711 C CA . VAL E 3 229 ? 199.240 194.549 199.999 1.00 63.16 213 VAL C CA 1
ATOM 7712 C C . VAL E 3 229 ? 199.733 193.481 199.035 1.00 64.77 213 VAL C C 1
ATOM 7713 O O . VAL E 3 229 ? 199.246 193.389 197.903 1.00 68.03 213 VAL C O 1
ATOM 7717 N N . ILE E 3 230 ? 200.695 192.683 199.479 1.00 63.15 214 ILE C N 1
ATOM 7718 C CA . ILE E 3 230 ? 201.205 191.549 198.722 1.00 61.73 214 ILE C CA 1
ATOM 7719 C C . ILE E 3 230 ? 200.903 190.286 199.519 1.00 61.69 214 ILE C C 1
ATOM 7720 O O . ILE E 3 230 ? 201.445 190.103 200.613 1.00 65.53 214 ILE C O 1
ATOM 7725 N N . PRO E 3 231 ? 200.042 189.385 199.024 1.00 59.11 215 PRO C N 1
ATOM 7726 C CA . PRO E 3 231 ? 199.697 188.151 199.736 1.00 59.57 215 PRO C CA 1
ATOM 7727 C C . PRO E 3 231 ? 200.874 187.186 199.840 1.00 66.27 215 PRO C C 1
ATOM 7728 O O . PRO E 3 231 ? 200.890 186.179 199.133 1.00 71.89 215 PRO C O 1
ATOM 7732 N N . ARG E 3 240 ? 191.347 176.805 212.601 1.00 74.37 224 ARG C N 1
ATOM 7733 C CA . ARG E 3 240 ? 190.176 175.941 212.513 1.00 83.37 224 ARG C CA 1
ATOM 7734 C C . ARG E 3 240 ? 190.289 175.008 211.311 1.00 91.14 224 ARG C C 1
ATOM 7735 O O . ARG E 3 240 ? 189.452 175.033 210.408 1.00 90.20 224 ARG C O 1
ATOM 7743 N N . ASP E 3 241 ? 191.345 174.194 211.312 1.00 95.67 225 ASP C N 1
ATOM 7744 C CA . ASP E 3 241 ? 191.607 173.216 210.256 1.00 100.74 225 ASP C CA 1
ATOM 7745 C C . ASP E 3 241 ? 191.723 173.876 208.884 1.00 97.72 225 ASP C C 1
ATOM 7746 O O . ASP E 3 241 ? 191.456 173.248 207.857 1.00 98.76 225 ASP C O 1
ATOM 7751 N N . ILE E 3 242 ? 192.121 175.144 208.854 1.00 93.56 226 ILE C N 1
ATOM 7752 C CA . ILE E 3 242 ? 192.291 175.885 207.606 1.00 88.79 226 ILE C CA 1
ATOM 7753 C C . ILE E 3 242 ? 193.633 176.608 207.650 1.00 84.29 226 ILE C C 1
ATOM 7754 O O . ILE E 3 242 ? 193.768 177.620 208.352 1.00 82.46 226 ILE C O 1
ATOM 7759 N N . PRO E 3 243 ? 194.647 176.123 206.929 1.00 81.75 227 PRO C N 1
ATOM 7760 C CA . PRO E 3 243 ? 195.972 176.764 206.996 1.00 79.69 227 PRO C CA 1
ATOM 7761 C C . PRO E 3 243 ? 195.990 178.199 206.509 1.00 78.42 227 PRO C C 1
ATOM 7762 O O . PRO E 3 243 ? 196.775 179.008 207.022 1.00 74.27 227 PRO C O 1
ATOM 7766 N N . SER E 3 244 ? 195.155 178.546 205.534 1.00 81.65 228 SER C N 1
ATOM 7767 C CA . SER E 3 244 ? 195.214 179.856 204.899 1.00 80.60 228 SER C CA 1
ATOM 7768 C C . SER E 3 244 ? 194.430 180.878 205.708 1.00 75.96 228 SER C C 1
ATOM 7769 O O . SER E 3 244 ? 193.303 180.612 206.139 1.00 75.63 228 SER C O 1
ATOM 7772 N N . ARG E 3 245 ? 195.029 182.050 205.896 1.00 68.74 229 ARG C N 1
ATOM 7773 C CA . ARG E 3 245 ? 194.479 183.114 206.724 1.00 62.24 229 ARG C CA 1
ATOM 7774 C C . ARG E 3 245 ? 194.055 184.291 205.852 1.00 62.23 229 ARG C C 1
ATOM 7775 O O . ARG E 3 245 ? 194.701 184.589 204.842 1.00 63.51 229 ARG C O 1
ATOM 7783 N N . ILE E 3 246 ? 192.965 184.946 206.240 1.00 59.75 230 ILE C N 1
ATOM 7784 C CA . ILE E 3 246 ? 192.478 186.154 205.577 1.00 52.88 230 ILE C CA 1
ATOM 7785 C C . ILE E 3 246 ? 192.963 187.372 206.349 1.00 51.49 230 ILE C C 1
ATOM 7786 O O . ILE E 3 246 ? 192.935 187.384 207.585 1.00 53.40 230 ILE C O 1
ATOM 7791 N N . SER E 3 247 ? 193.414 188.401 205.635 1.00 47.62 231 SER C N 1
ATOM 7792 C CA . SER E 3 247 ? 193.839 189.647 206.255 1.00 44.15 231 SER C CA 1
ATOM 7793 C C . SER E 3 247 ? 192.845 190.746 205.911 1.00 43.77 231 SER C C 1
ATOM 7794 O O . SER E 3 247 ? 192.516 190.943 204.740 1.00 45.91 231 SER C O 1
ATOM 7797 N N . ILE E 3 248 ? 192.361 191.454 206.929 1.00 41.46 232 ILE C N 1
ATOM 7798 C CA . ILE E 3 248 ? 191.322 192.465 206.761 1.00 39.46 232 ILE C CA 1
ATOM 7799 C C . ILE E 3 248 ? 191.961 193.845 206.796 1.00 40.55 232 ILE C C 1
ATOM 7800 O O . ILE E 3 248 ? 192.682 194.181 207.743 1.00 47.10 232 ILE C O 1
ATOM 7805 N N . TYR E 3 249 ? 191.698 194.647 205.768 1.00 38.93 233 TYR C N 1
ATOM 7806 C CA . TYR E 3 249 ? 192.145 196.029 205.698 1.00 40.61 233 TYR C CA 1
ATOM 7807 C C . TYR E 3 249 ? 190.935 196.946 205.569 1.00 44.08 233 TYR C C 1
ATOM 7808 O O . TYR E 3 249 ? 189.821 196.507 205.269 1.00 45.68 233 TYR C O 1
ATOM 7817 N N . TRP E 3 250 ? 191.172 198.239 205.775 1.00 43.50 234 TRP C N 1
ATOM 7818 C CA . TRP E 3 250 ? 190.105 199.228 205.784 1.00 42.05 234 TRP C CA 1
ATOM 7819 C C . TRP E 3 250 ? 190.629 200.536 205.213 1.00 45.80 234 TRP C C 1
ATOM 7820 O O . TRP E 3 250 ? 191.802 200.877 205.381 1.00 50.07 234 TRP C O 1
ATOM 7831 N N . THR E 3 251 ? 189.745 201.265 204.533 1.00 46.90 235 THR C N 1
ATOM 7832 C CA . THR E 3 251 ? 190.106 202.524 203.896 1.00 45.35 235 THR C CA 1
ATOM 7833 C C . THR E 3 251 ? 188.974 203.526 204.062 1.00 47.17 235 THR C C 1
ATOM 7834 O O . THR E 3 251 ? 187.809 203.198 203.834 1.00 48.20 235 THR C O 1
ATOM 7838 N N . ILE E 3 252 ? 189.318 204.757 204.430 1.00 50.48 236 ILE C N 1
ATOM 7839 C CA . ILE E 3 252 ? 188.335 205.796 204.721 1.00 51.21 236 ILE C CA 1
ATOM 7840 C C . ILE E 3 252 ? 188.404 206.849 203.627 1.00 57.43 236 ILE C C 1
ATOM 7841 O O . ILE E 3 252 ? 189.478 207.399 203.355 1.00 64.94 236 ILE C O 1
ATOM 7846 N N . VAL E 3 253 ? 187.264 207.135 203.007 1.00 56.40 237 VAL C N 1
ATOM 7847 C CA . VAL E 3 253 ? 187.182 208.097 201.920 1.00 58.97 237 VAL C CA 1
ATOM 7848 C C . VAL E 3 253 ? 186.285 209.248 202.354 1.00 64.99 237 VAL C C 1
ATOM 7849 O O . VAL E 3 253 ? 185.180 209.031 202.877 1.00 65.70 237 VAL C O 1
ATOM 7853 N N . LYS E 3 254 ? 186.789 210.466 202.171 1.00 67.14 238 LYS C N 1
ATOM 7854 C CA . LYS E 3 254 ? 186.033 211.677 202.412 1.00 69.06 238 LYS C CA 1
ATOM 7855 C C . LYS E 3 254 ? 185.011 211.889 201.298 1.00 72.04 238 LYS C C 1
ATOM 7856 O O . LYS E 3 254 ? 185.083 211.246 200.248 1.00 72.04 238 LYS C O 1
ATOM 7862 N N . PRO E 3 255 ? 184.034 212.769 201.513 1.00 74.26 239 PRO C N 1
ATOM 7863 C CA . PRO E 3 255 ? 183.153 213.163 200.408 1.00 72.68 239 PRO C CA 1
ATOM 7864 C C . PRO E 3 255 ? 183.954 213.780 199.273 1.00 73.08 239 PRO C C 1
ATOM 7865 O O . PRO E 3 255 ? 184.943 214.482 199.495 1.00 70.49 239 PRO C O 1
ATOM 7869 N N . GLY E 3 256 ? 183.513 213.515 198.048 1.00 76.01 240 GLY C N 1
ATOM 7870 C CA . GLY E 3 256 ? 184.245 213.970 196.881 1.00 72.36 240 GLY C CA 1
ATOM 7871 C C . GLY E 3 256 ? 185.595 213.306 196.723 1.00 69.20 240 GLY C C 1
ATOM 7872 O O . GLY E 3 256 ? 186.581 213.982 196.405 1.00 67.71 240 GLY C O 1
ATOM 7873 N N . ASP E 3 257 ? 185.665 211.995 196.942 1.00 70.27 241 ASP C N 1
ATOM 7874 C CA . ASP E 3 257 ? 186.908 211.249 196.828 1.00 68.33 241 ASP C CA 1
ATOM 7875 C C . ASP E 3 257 ? 186.634 209.949 196.089 1.00 67.31 241 ASP C C 1
ATOM 7876 O O . ASP E 3 257 ? 185.593 209.319 196.291 1.00 68.20 241 ASP C O 1
ATOM 7881 N N . ILE E 3 258 ? 187.573 209.552 195.239 1.00 67.44 242 ILE C N 1
ATOM 7882 C CA . ILE E 3 258 ? 187.465 208.326 194.463 1.00 68.88 242 ILE C CA 1
ATOM 7883 C C . ILE E 3 258 ? 188.259 207.238 195.169 1.00 70.09 242 ILE C C 1
ATOM 7884 O O . ILE E 3 258 ? 189.449 207.413 195.459 1.00 70.66 242 ILE C O 1
ATOM 7889 N N . LEU E 3 259 ? 187.598 206.122 195.458 1.00 66.57 243 LEU C N 1
ATOM 7890 C CA . LEU E 3 259 ? 188.261 204.921 195.942 1.00 60.52 243 LEU C CA 1
ATOM 7891 C C . LEU E 3 259 ? 188.446 203.970 194.770 1.00 63.29 243 LEU C C 1
ATOM 7892 O O . LEU E 3 259 ? 187.478 203.647 194.072 1.00 64.73 243 LEU C O 1
ATOM 7897 N N . LEU E 3 260 ? 189.680 203.523 194.557 1.00 64.00 244 LEU C N 1
ATOM 7898 C CA . LEU E 3 260 ? 190.032 202.719 193.399 1.00 65.22 244 LEU C CA 1
ATOM 7899 C C . LEU E 3 260 ? 190.611 201.389 193.854 1.00 65.88 244 LEU C C 1
ATOM 7900 O O . LEU E 3 260 ? 191.493 201.355 194.718 1.00 65.71 244 LEU C O 1
ATOM 7905 N N . ILE E 3 261 ? 190.122 200.304 193.262 1.00 63.62 245 ILE C N 1
ATOM 7906 C CA . ILE E 3 261 ? 190.603 198.954 193.522 1.00 63.65 245 ILE C CA 1
ATOM 7907 C C . ILE E 3 261 ? 191.351 198.485 192.284 1.00 67.98 245 ILE C C 1
ATOM 7908 O O . ILE E 3 261 ? 190.831 198.590 191.164 1.00 69.76 245 ILE C O 1
ATOM 7913 N N . ASN E 3 262 ? 192.565 197.970 192.482 1.00 69.00 246 ASN C N 1
ATOM 7914 C CA . ASN E 3 262 ? 193.465 197.668 191.374 1.00 68.37 246 ASN C CA 1
ATOM 7915 C C . ASN E 3 262 ? 194.278 196.444 191.765 1.00 70.26 246 ASN C C 1
ATOM 7916 O O . ASN E 3 262 ? 195.217 196.557 192.556 1.00 73.51 246 ASN C O 1
ATOM 7921 N N . SER E 3 263 ? 193.937 195.289 191.203 1.00 70.42 247 SER C N 1
ATOM 7922 C CA . SER E 3 263 ? 194.550 194.049 191.666 1.00 72.65 247 SER C CA 1
ATOM 7923 C C . SER E 3 263 ? 194.577 193.025 190.541 1.00 76.07 247 SER C C 1
ATOM 7924 O O . SER E 3 263 ? 193.915 193.178 189.513 1.00 79.16 247 SER C O 1
ATOM 7927 N N . THR E 3 264 ? 195.375 191.977 190.750 1.00 73.97 248 THR C N 1
ATOM 7928 C CA . THR E 3 264 ? 195.391 190.802 189.886 1.00 76.52 248 THR C CA 1
ATOM 7929 C C . THR E 3 264 ? 194.577 189.646 190.455 1.00 75.04 248 THR C C 1
ATOM 7930 O O . THR E 3 264 ? 193.808 189.015 189.723 1.00 75.74 248 THR C O 1
ATOM 7934 N N . GLY E 3 265 ? 194.711 189.370 191.745 1.00 71.07 249 GLY C N 1
ATOM 7935 C CA . GLY E 3 265 ? 193.954 188.301 192.362 1.00 67.39 249 GLY C CA 1
ATOM 7936 C C . GLY E 3 265 ? 194.067 188.370 193.867 1.00 64.67 249 GLY C C 1
ATOM 7937 O O . GLY E 3 265 ? 194.634 189.313 194.421 1.00 63.39 249 GLY C O 1
ATOM 7938 N N . ASN E 3 266 ? 193.503 187.356 194.525 1.00 62.76 250 ASN C N 1
ATOM 7939 C CA . ASN E 3 266 ? 193.502 187.199 195.978 1.00 56.52 250 ASN C CA 1
ATOM 7940 C C . ASN E 3 266 ? 192.666 188.254 196.689 1.00 53.11 250 ASN C C 1
ATOM 7941 O O . ASN E 3 266 ? 192.700 188.327 197.922 1.00 52.54 250 ASN C O 1
ATOM 7946 N N . LEU E 3 267 ? 191.914 189.071 195.957 1.00 50.76 251 LEU C N 1
ATOM 7947 C CA . LEU E 3 267 ? 191.172 190.171 196.561 1.00 47.29 251 LEU C CA 1
ATOM 7948 C C . LEU E 3 267 ? 189.834 189.677 197.098 1.00 48.66 251 LEU C C 1
ATOM 7949 O O . LEU E 3 267 ? 189.048 189.068 196.365 1.00 55.78 251 LEU C O 1
ATOM 7954 N N . ILE E 3 268 ? 189.579 189.944 198.376 1.00 48.53 252 ILE C N 1
ATOM 7955 C CA . ILE E 3 268 ? 188.270 189.707 198.980 1.00 48.72 252 ILE C CA 1
ATOM 7956 C C . ILE E 3 268 ? 187.553 191.053 198.952 1.00 47.98 252 ILE C C 1
ATOM 7957 O O . ILE E 3 268 ? 187.696 191.883 199.849 1.00 49.28 252 ILE C O 1
ATOM 7962 N N . ALA E 3 269 ? 186.776 191.267 197.898 1.00 47.20 253 ALA C N 1
ATOM 7963 C CA . ALA E 3 269 ? 186.261 192.592 197.603 1.00 45.40 253 ALA C CA 1
ATOM 7964 C C . ALA E 3 269 ? 185.178 193.002 198.601 1.00 39.01 253 ALA C C 1
ATOM 7965 O O . ALA E 3 269 ? 184.453 192.160 199.134 1.00 38.96 253 ALA C O 1
ATOM 7967 N N . PRO E 3 270 ? 185.056 194.295 198.882 1.00 40.92 254 PRO C N 1
ATOM 7968 C CA . PRO E 3 270 ? 183.949 194.763 199.719 1.00 44.14 254 PRO C CA 1
ATOM 7969 C C . PRO E 3 270 ? 182.632 194.695 198.962 1.00 47.91 254 PRO C C 1
ATOM 7970 O O . PRO E 3 270 ? 182.582 194.619 197.734 1.00 50.37 254 PRO C O 1
ATOM 7974 N N . ARG E 3 271 ? 181.545 194.723 199.728 1.00 50.62 255 ARG C N 1
ATOM 7975 C CA . ARG E 3 271 ? 180.202 194.774 199.172 1.00 54.31 255 ARG C CA 1
ATOM 7976 C C . ARG E 3 271 ? 179.561 196.142 199.318 1.00 57.71 255 ARG C C 1
ATOM 7977 O O . ARG E 3 271 ? 178.451 196.347 198.818 1.00 59.58 255 ARG C O 1
ATOM 7985 N N . GLY E 3 272 ? 180.221 197.076 199.986 1.00 54.69 256 GLY C N 1
ATOM 7986 C CA . GLY E 3 272 ? 179.666 198.400 200.158 1.00 55.76 256 GLY C CA 1
ATOM 7987 C C . GLY E 3 272 ? 180.390 199.150 201.258 1.00 50.16 256 GLY C C 1
ATOM 7988 O O . GLY E 3 272 ? 181.457 198.747 201.717 1.00 48.46 256 GLY C O 1
ATOM 7989 N N . TYR E 3 273 ? 179.779 200.256 201.665 1.00 52.04 257 TYR C N 1
ATOM 7990 C CA . TYR E 3 273 ? 180.362 201.145 202.653 1.00 49.56 257 TYR C CA 1
ATOM 7991 C C . TYR E 3 273 ? 179.562 201.125 203.949 1.00 49.86 257 TYR C C 1
ATOM 7992 O O . TYR E 3 273 ? 178.333 200.967 203.946 1.00 56.28 257 TYR C O 1
ATOM 8001 N N . PHE E 3 274 ? 180.285 201.278 205.059 1.00 46.95 258 PHE C N 1
ATOM 8002 C CA . PHE E 3 274 ? 179.691 201.554 206.358 1.00 52.11 258 PHE C CA 1
ATOM 8003 C C . PHE E 3 274 ? 179.635 203.060 206.574 1.00 54.33 258 PHE C C 1
ATOM 8004 O O . PHE E 3 274 ? 180.548 203.790 206.181 1.00 56.04 258 PHE C O 1
ATOM 8012 N N . LYS E 3 275 ? 178.550 203.519 207.196 1.00 52.73 259 LYS C N 1
ATOM 8013 C CA . LYS E 3 275 ? 178.320 204.945 207.421 1.00 55.97 259 LYS C CA 1
ATOM 8014 C C . LYS E 3 275 ? 178.974 205.355 208.740 1.00 54.97 259 LYS C C 1
ATOM 8015 O O . LYS E 3 275 ? 178.343 205.414 209.798 1.00 57.05 259 LYS C O 1
ATOM 8021 N N . ILE E 3 276 ? 180.275 205.639 208.669 1.00 55.96 260 ILE C N 1
ATOM 8022 C CA . ILE E 3 276 ? 181.021 206.063 209.849 1.00 58.42 260 ILE C CA 1
ATOM 8023 C C . ILE E 3 276 ? 180.587 207.466 210.252 1.00 61.99 260 ILE C C 1
ATOM 8024 O O . ILE E 3 276 ? 180.507 208.375 209.415 1.00 61.49 260 ILE C O 1
ATOM 8029 N N . ARG E 3 277 ? 180.300 207.649 211.539 1.00 67.48 261 ARG C N 1
ATOM 8030 C CA . ARG E 3 277 ? 179.904 208.948 212.063 1.00 68.84 261 ARG C CA 1
ATOM 8031 C C . ARG E 3 277 ? 180.557 209.172 213.418 1.00 70.12 261 ARG C C 1
ATOM 8032 O O . ARG E 3 277 ? 180.820 208.225 214.164 1.00 67.98 261 ARG C O 1
ATOM 8040 N N . SER E 3 278 ? 180.825 210.438 213.724 1.00 74.07 262 SER C N 1
ATOM 8041 C CA . SER E 3 278 ? 181.336 210.792 215.039 1.00 75.88 262 SER C CA 1
ATOM 8042 C C . SER E 3 278 ? 180.221 210.698 216.072 1.00 77.06 262 SER C C 1
ATOM 8043 O O . SER E 3 278 ? 179.085 211.111 215.822 1.00 75.46 262 SER C O 1
ATOM 8046 N N . GLY E 3 279 ? 180.548 210.150 217.236 1.00 79.31 263 GLY C N 1
ATOM 8047 C CA . GLY E 3 279 ? 179.543 209.972 218.267 1.00 75.68 263 GLY C CA 1
ATOM 8048 C C . GLY E 3 279 ? 180.189 209.666 219.598 1.00 72.67 263 GLY C C 1
ATOM 8049 O O . GLY E 3 279 ? 181.415 209.617 219.727 1.00 72.35 263 GLY C O 1
ATOM 8050 N N . LYS E 3 280 ? 179.335 209.459 220.597 1.00 70.45 264 LYS C N 1
ATOM 8051 C CA . LYS E 3 280 ? 179.774 209.190 221.958 1.00 73.43 264 LYS C CA 1
ATOM 8052 C C . LYS E 3 280 ? 179.891 207.701 222.256 1.00 70.76 264 LYS C C 1
ATOM 8053 O O . LYS E 3 280 ? 180.151 207.333 223.405 1.00 70.52 264 LYS C O 1
ATOM 8059 N N . SER E 3 281 ? 179.710 206.844 221.254 1.00 66.97 265 SER C N 1
ATOM 8060 C CA . SER E 3 281 ? 179.731 205.407 221.472 1.00 65.20 265 SER C CA 1
ATOM 8061 C C . SER E 3 281 ? 181.111 204.947 221.943 1.00 62.58 265 SER C C 1
ATOM 8062 O O . SER E 3 281 ? 182.109 205.664 221.841 1.00 63.70 265 SER C O 1
ATOM 8065 N N . SER E 3 282 ? 181.154 203.725 222.466 1.00 57.99 266 SER C N 1
ATOM 8066 C CA . SER E 3 282 ? 182.383 203.159 223.009 1.00 54.82 266 SER C CA 1
ATOM 8067 C C . SER E 3 282 ? 182.263 201.641 223.001 1.00 51.21 266 SER C C 1
ATOM 8068 O O . SER E 3 282 ? 181.240 201.079 222.601 1.00 52.54 266 SER C O 1
ATOM 8071 N N . ILE E 3 283 ? 183.327 200.979 223.449 1.00 50.04 267 ILE C N 1
ATOM 8072 C CA . ILE E 3 283 ? 183.379 199.528 223.557 1.00 47.28 267 ILE C CA 1
ATOM 8073 C C . ILE E 3 283 ? 183.926 199.163 224.929 1.00 48.92 267 ILE C C 1
ATOM 8074 O O . ILE E 3 283 ? 184.798 199.854 225.467 1.00 55.07 267 ILE C O 1
ATOM 8079 N N . MET E 3 284 ? 183.395 198.088 225.506 1.00 46.61 268 MET C N 1
ATOM 8080 C CA . MET E 3 284 ? 183.880 197.563 226.770 1.00 45.56 268 MET C CA 1
ATOM 8081 C C . MET E 3 284 ? 183.936 196.047 226.673 1.00 47.11 268 MET C C 1
ATOM 8082 O O . MET E 3 284 ? 183.445 195.445 225.715 1.00 53.22 268 MET C O 1
ATOM 8087 N N . ARG E 3 285 ? 184.542 195.429 227.682 1.00 46.08 269 ARG C N 1
ATOM 8088 C CA . ARG E 3 285 ? 184.721 193.983 227.710 1.00 49.68 269 ARG C CA 1
ATOM 8089 C C . ARG E 3 285 ? 184.415 193.496 229.117 1.00 54.77 269 ARG C C 1
ATOM 8090 O O . ARG E 3 285 ? 185.132 193.842 230.060 1.00 58.94 269 ARG C O 1
ATOM 8098 N N . SER E 3 286 ? 183.355 192.704 229.261 1.00 60.79 270 SER C N 1
ATOM 8099 C CA . SER E 3 286 ? 182.875 192.323 230.583 1.00 66.22 270 SER C CA 1
ATOM 8100 C C . SER E 3 286 ? 182.013 191.075 230.472 1.00 68.97 270 SER C C 1
ATOM 8101 O O . SER E 3 286 ? 181.632 190.649 229.380 1.00 69.23 270 SER C O 1
ATOM 8104 N N . ASP E 3 287 ? 181.709 190.493 231.634 1.00 70.59 271 ASP C N 1
ATOM 8105 C CA . ASP E 3 287 ? 180.810 189.349 231.739 1.00 77.00 271 ASP C CA 1
ATOM 8106 C C . ASP E 3 287 ? 179.592 189.641 232.607 1.00 77.35 271 ASP C C 1
ATOM 8107 O O . ASP E 3 287 ? 178.868 188.707 232.972 1.00 76.54 271 ASP C O 1
ATOM 8112 N N . ALA E 3 288 ? 179.352 190.900 232.951 1.00 75.14 272 ALA C N 1
ATOM 8113 C CA . ALA E 3 288 ? 178.256 191.234 233.855 1.00 77.08 272 ALA C CA 1
ATOM 8114 C C . ALA E 3 288 ? 176.911 190.969 233.186 1.00 77.73 272 ALA C C 1
ATOM 8115 O O . ALA E 3 288 ? 176.710 191.362 232.032 1.00 76.95 272 ALA C O 1
ATOM 8117 N N . PRO E 3 289 ? 175.974 190.316 233.868 1.00 81.78 273 PRO C N 1
ATOM 8118 C CA . PRO E 3 289 ? 174.658 190.070 233.271 1.00 86.31 273 PRO C CA 1
ATOM 8119 C C . PRO E 3 289 ? 173.882 191.362 233.065 1.00 87.79 273 PRO C C 1
ATOM 8120 O O . PRO E 3 289 ? 174.125 192.383 233.711 1.00 87.72 273 PRO C O 1
ATOM 8124 N N . ILE E 3 290 ? 172.931 191.301 232.138 1.00 89.36 274 ILE C N 1
ATOM 8125 C CA . ILE E 3 290 ? 172.101 192.447 231.790 1.00 91.00 274 ILE C CA 1
ATOM 8126 C C . ILE E 3 290 ? 170.927 192.526 232.757 1.00 94.58 274 ILE C C 1
ATOM 8127 O O . ILE E 3 290 ? 170.248 191.525 233.014 1.00 96.59 274 ILE C O 1
ATOM 8132 N N . GLY E 3 291 ? 170.688 193.722 233.300 1.00 95.67 275 GLY C N 1
ATOM 8133 C CA . GLY E 3 291 ? 169.615 193.984 234.232 1.00 98.97 275 GLY C CA 1
ATOM 8134 C C . GLY E 3 291 ? 168.722 195.106 233.734 1.00 103.91 275 GLY C C 1
ATOM 8135 O O . GLY E 3 291 ? 168.604 195.354 232.532 1.00 102.53 275 GLY C O 1
ATOM 8136 N N . LYS E 3 292 ? 168.087 195.794 234.690 1.00 104.68 276 LYS C N 1
ATOM 8137 C CA . LYS E 3 292 ? 167.116 196.832 234.354 1.00 103.69 276 LYS C CA 1
ATOM 8138 C C . LYS E 3 292 ? 167.218 198.044 235.277 1.00 104.30 276 LYS C C 1
ATOM 8139 O O . LYS E 3 292 ? 166.210 198.709 235.541 1.00 103.52 276 LYS C O 1
ATOM 8145 N N . CYS E 3 293 ? 168.413 198.352 235.775 1.00 104.21 277 CYS C N 1
ATOM 8146 C CA . CYS E 3 293 ? 168.590 199.550 236.583 1.00 103.28 277 CYS C CA 1
ATOM 8147 C C . CYS E 3 293 ? 168.586 200.797 235.697 1.00 99.13 277 CYS C C 1
ATOM 8148 O O . CYS E 3 293 ? 168.453 200.730 234.472 1.00 96.88 277 CYS C O 1
ATOM 8151 N N . LYS E 3 294 ? 168.734 201.960 236.339 1.00 96.24 278 LYS C N 1
ATOM 8152 C CA . LYS E 3 294 ? 168.709 203.240 235.643 1.00 93.72 278 LYS C CA 1
ATOM 8153 C C . LYS E 3 294 ? 169.938 204.094 235.931 1.00 93.71 278 LYS C C 1
ATOM 8154 O O . LYS E 3 294 ? 169.972 205.262 235.526 1.00 94.41 278 LYS C O 1
ATOM 8160 N N . SER E 3 295 ? 170.940 203.552 236.616 1.00 91.21 279 SER C N 1
ATOM 8161 C CA . SER E 3 295 ? 172.147 204.316 236.901 1.00 86.44 279 SER C CA 1
ATOM 8162 C C . SER E 3 295 ? 172.965 204.500 235.627 1.00 83.07 279 SER C C 1
ATOM 8163 O O . SER E 3 295 ? 173.213 203.540 234.891 1.00 77.33 279 SER C O 1
ATOM 8166 N N . GLU E 3 296 ? 173.387 205.741 235.371 1.00 83.93 280 GLU C N 1
ATOM 8167 C CA . GLU E 3 296 ? 174.046 206.054 234.108 1.00 78.92 280 GLU C CA 1
ATOM 8168 C C . GLU E 3 296 ? 175.430 205.427 234.009 1.00 79.18 280 GLU C C 1
ATOM 8169 O O . GLU E 3 296 ? 175.818 204.957 232.934 1.00 83.33 280 GLU C O 1
ATOM 8175 N N . CYS E 3 297 ? 176.184 205.408 235.103 1.00 77.93 281 CYS C N 1
ATOM 8176 C CA . CYS E 3 297 ? 177.576 204.987 235.044 1.00 72.89 281 CYS C CA 1
ATOM 8177 C C . CYS E 3 297 ? 177.693 203.486 234.816 1.00 69.41 281 CYS C C 1
ATOM 8178 O O . CYS E 3 297 ? 176.824 202.703 235.209 1.00 73.78 281 CYS C O 1
ATOM 8181 N N . ILE E 3 298 ? 178.789 203.086 234.175 1.00 60.59 282 ILE C N 1
ATOM 8182 C CA . ILE E 3 298 ? 178.990 201.698 233.790 1.00 61.70 282 ILE C CA 1
ATOM 8183 C C . ILE E 3 298 ? 180.450 201.316 233.998 1.00 63.47 282 ILE C C 1
ATOM 8184 O O . ILE E 3 298 ? 181.352 202.157 233.935 1.00 65.20 282 ILE C O 1
ATOM 8189 N N . THR E 3 299 ? 180.670 200.026 234.253 1.00 63.78 283 THR C N 1
ATOM 8190 C CA . THR E 3 299 ? 181.961 199.466 234.628 1.00 64.26 283 THR C CA 1
ATOM 8191 C C . THR E 3 299 ? 181.911 197.975 234.325 1.00 63.59 283 THR C C 1
ATOM 8192 O O . THR E 3 299 ? 180.832 197.379 234.397 1.00 67.38 283 THR C O 1
ATOM 8196 N N . PRO E 3 300 ? 183.034 197.354 233.944 1.00 62.05 284 PRO C N 1
ATOM 8197 C CA . PRO E 3 300 ? 182.996 195.913 233.636 1.00 64.83 284 PRO C CA 1
ATOM 8198 C C . PRO E 3 300 ? 182.492 195.042 234.777 1.00 66.81 284 PRO C C 1
ATOM 8199 O O . PRO E 3 300 ? 181.900 193.988 234.513 1.00 66.60 284 PRO C O 1
ATOM 8203 N N . ASN E 3 301 ? 182.704 195.436 236.033 1.00 66.50 285 ASN C N 1
ATOM 8204 C CA . ASN E 3 301 ? 182.119 194.690 237.142 1.00 68.43 285 ASN C CA 1
ATOM 8205 C C . ASN E 3 301 ? 180.606 194.843 237.201 1.00 71.18 285 ASN C C 1
ATOM 8206 O O . ASN E 3 301 ? 179.925 193.971 237.752 1.00 75.52 285 ASN C O 1
ATOM 8211 N N . GLY E 3 302 ? 180.076 195.922 236.656 1.00 70.07 286 GLY C N 1
ATOM 8212 C CA . GLY E 3 302 ? 178.658 196.211 236.725 1.00 72.84 286 GLY C CA 1
ATOM 8213 C C . GLY E 3 302 ? 178.441 197.709 236.755 1.00 71.06 286 GLY C C 1
ATOM 8214 O O . GLY E 3 302 ? 179.374 198.499 236.663 1.00 69.53 286 GLY C O 1
ATOM 8215 N N . SER E 3 303 ? 177.174 198.084 236.887 1.00 70.77 287 SER C N 1
ATOM 8216 C CA . SER E 3 303 ? 176.839 199.495 236.972 1.00 65.87 287 SER C CA 1
ATOM 8217 C C . SER E 3 303 ? 177.327 200.075 238.298 1.00 69.52 287 SER C C 1
ATOM 8218 O O . SER E 3 303 ? 177.524 199.363 239.286 1.00 72.55 287 SER C O 1
ATOM 8221 N N . ILE E 3 304 ? 177.530 201.388 238.307 1.00 70.92 288 ILE C N 1
ATOM 8222 C CA . ILE E 3 304 ? 178.066 202.076 239.479 1.00 71.80 288 ILE C CA 1
ATOM 8223 C C . ILE E 3 304 ? 177.220 203.306 239.785 1.00 74.12 288 ILE C C 1
ATOM 8224 O O . ILE E 3 304 ? 176.970 204.123 238.888 1.00 77.92 288 ILE C O 1
ATOM 8229 N N . PRO E 3 305 ? 176.746 203.472 241.018 1.00 72.85 289 PRO C N 1
ATOM 8230 C CA . PRO E 3 305 ? 176.049 204.712 241.374 1.00 76.90 289 PRO C CA 1
ATOM 8231 C C . PRO E 3 305 ? 176.975 205.913 241.257 1.00 81.38 289 PRO C C 1
ATOM 8232 O O . PRO E 3 305 ? 178.170 205.832 241.548 1.00 81.88 289 PRO C O 1
ATOM 8236 N N . ASN E 3 306 ? 176.407 207.037 240.831 1.00 85.32 290 ASN C N 1
ATOM 8237 C CA . ASN E 3 306 ? 177.150 208.276 240.641 1.00 87.00 290 ASN C CA 1
ATOM 8238 C C . ASN E 3 306 ? 177.202 209.131 241.902 1.00 92.20 290 ASN C C 1
ATOM 8239 O O . ASN E 3 306 ? 177.755 210.235 241.866 1.00 91.43 290 ASN C O 1
ATOM 8244 N N . ASP E 3 307 ? 176.645 208.643 243.015 1.00 96.60 291 ASP C N 1
ATOM 8245 C CA . ASP E 3 307 ? 176.526 209.465 244.216 1.00 97.67 291 ASP C CA 1
ATOM 8246 C C . ASP E 3 307 ? 177.889 209.830 244.794 1.00 98.79 291 ASP C C 1
ATOM 8247 O O . ASP E 3 307 ? 178.121 210.985 245.170 1.00 97.62 291 ASP C O 1
ATOM 8252 N N . LYS E 3 308 ? 178.804 208.862 244.875 1.00 93.93 292 LYS C N 1
ATOM 8253 C CA . LYS E 3 308 ? 180.083 209.130 245.525 1.00 87.63 292 LYS C CA 1
ATOM 8254 C C . LYS E 3 308 ? 181.080 209.679 244.510 1.00 87.00 292 LYS C C 1
ATOM 8255 O O . LYS E 3 308 ? 181.244 209.092 243.435 1.00 86.21 292 LYS C O 1
ATOM 8261 N N . PRO E 3 309 ? 181.750 210.796 244.814 1.00 86.47 293 PRO C N 1
ATOM 8262 C CA . PRO E 3 309 ? 182.582 211.462 243.796 1.00 85.82 293 PRO C CA 1
ATOM 8263 C C . PRO E 3 309 ? 183.771 210.645 243.315 1.00 86.29 293 PRO C C 1
ATOM 8264 O O . PRO E 3 309 ? 184.292 210.935 242.231 1.00 88.66 293 PRO C O 1
ATOM 8268 N N . PHE E 3 310 ? 184.225 209.650 244.071 1.00 83.08 294 PHE C N 1
ATOM 8269 C CA . PHE E 3 310 ? 185.361 208.834 243.676 1.00 78.04 294 PHE C CA 1
ATOM 8270 C C . PHE E 3 310 ? 184.967 207.364 243.666 1.00 77.46 294 PHE C C 1
ATOM 8271 O O . PHE E 3 310 ? 184.029 206.944 244.348 1.00 79.76 294 PHE C O 1
ATOM 8279 N N . GLN E 3 311 ? 185.693 206.581 242.872 1.00 73.68 295 GLN C N 1
ATOM 8280 C CA . GLN E 3 311 ? 185.443 205.154 242.748 1.00 69.22 295 GLN C CA 1
ATOM 8281 C C . GLN E 3 311 ? 186.760 204.394 242.798 1.00 69.30 295 GLN C C 1
ATOM 8282 O O . GLN E 3 311 ? 187.816 204.923 242.442 1.00 72.32 295 GLN C O 1
ATOM 8288 N N . ASN E 3 312 ? 186.682 203.143 243.248 1.00 66.91 296 ASN C N 1
ATOM 8289 C CA . ASN E 3 312 ? 187.843 202.275 243.358 1.00 64.09 296 ASN C CA 1
ATOM 8290 C C . ASN E 3 312 ? 187.619 200.924 242.693 1.00 67.33 296 ASN C C 1
ATOM 8291 O O . ASN E 3 312 ? 188.510 200.068 242.738 1.00 67.11 296 ASN C O 1
ATOM 8296 N N . VAL E 3 313 ? 186.467 200.719 242.054 1.00 69.80 297 VAL C N 1
ATOM 8297 C CA . VAL E 3 313 ? 186.126 199.406 241.514 1.00 69.37 297 VAL C CA 1
ATOM 8298 C C . VAL E 3 313 ? 187.071 199.026 240.380 1.00 69.54 297 VAL C C 1
ATOM 8299 O O . VAL E 3 313 ? 187.799 198.030 240.462 1.00 71.51 297 VAL C O 1
ATOM 8303 N N . ASN E 3 314 ? 187.081 199.817 239.310 1.00 65.50 298 ASN C N 1
ATOM 8304 C CA . ASN E 3 314 ? 187.835 199.456 238.118 1.00 61.21 298 ASN C CA 1
ATOM 8305 C C . ASN E 3 314 ? 188.180 200.719 237.342 1.00 61.95 298 ASN C C 1
ATOM 8306 O O . ASN E 3 314 ? 187.367 201.643 237.260 1.00 62.05 298 ASN C O 1
ATOM 8311 N N . ARG E 3 315 ? 189.390 200.747 236.775 1.00 65.64 299 ARG C N 1
ATOM 8312 C CA . ARG E 3 315 ? 189.840 201.928 236.047 1.00 63.48 299 ARG C CA 1
ATOM 8313 C C . ARG E 3 315 ? 189.042 202.149 234.767 1.00 64.94 299 ARG C C 1
ATOM 8314 O O . ARG E 3 315 ? 188.778 203.299 234.398 1.00 63.41 299 ARG C O 1
ATOM 8322 N N . ILE E 3 316 ? 188.655 201.076 234.077 1.00 63.78 300 ILE C N 1
ATOM 8323 C CA . ILE E 3 316 ? 187.893 201.211 232.841 1.00 60.38 300 ILE C CA 1
ATOM 8324 C C . ILE E 3 316 ? 186.485 201.680 233.182 1.00 63.96 300 ILE C C 1
ATOM 8325 O O . ILE E 3 316 ? 185.732 200.982 233.870 1.00 67.39 300 ILE C O 1
ATOM 8330 N N . THR E 3 317 ? 186.124 202.863 232.695 1.00 64.88 301 THR C N 1
ATOM 8331 C CA . THR E 3 317 ? 184.814 203.435 232.959 1.00 68.69 301 THR C CA 1
ATOM 8332 C C . THR E 3 317 ? 184.352 204.184 231.719 1.00 67.59 301 THR C C 1
ATOM 8333 O O . THR E 3 317 ? 185.160 204.603 230.887 1.00 67.93 301 THR C O 1
ATOM 8337 N N . TYR E 3 318 ? 183.037 204.342 231.598 1.00 66.89 302 TYR C N 1
ATOM 8338 C CA . TYR E 3 318 ? 182.452 205.032 230.460 1.00 68.56 302 TYR C CA 1
ATOM 8339 C C . TYR E 3 318 ? 181.409 206.025 230.948 1.00 72.04 302 TYR C C 1
ATOM 8340 O O . TYR E 3 318 ? 180.616 205.717 231.841 1.00 74.40 302 TYR C O 1
ATOM 8349 N N . GLY E 3 319 ? 181.418 207.215 230.358 1.00 77.10 303 GLY C N 1
ATOM 8350 C CA . GLY E 3 319 ? 180.485 208.260 230.719 1.00 81.78 303 GLY C CA 1
ATOM 8351 C C . GLY E 3 319 ? 181.021 209.173 231.808 1.00 86.13 303 GLY C C 1
ATOM 8352 O O . GLY E 3 319 ? 181.992 208.870 232.500 1.00 84.75 303 GLY C O 1
ATOM 8353 N N . ALA E 3 320 ? 180.366 210.325 231.950 1.00 86.60 304 ALA C N 1
ATOM 8354 C CA . ALA E 3 320 ? 180.722 211.285 232.991 1.00 90.69 304 ALA C CA 1
ATOM 8355 C C . ALA E 3 320 ? 180.423 210.669 234.351 1.00 92.63 304 ALA C C 1
ATOM 8356 O O . ALA E 3 320 ? 179.261 210.569 234.755 1.00 92.55 304 ALA C O 1
ATOM 8358 N N . CYS E 3 321 ? 181.475 210.271 235.066 1.00 91.92 305 CYS C N 1
ATOM 8359 C CA . CYS E 3 321 ? 181.345 209.375 236.206 1.00 90.11 305 CYS C CA 1
ATOM 8360 C C . CYS E 3 321 ? 182.485 209.590 237.197 1.00 87.01 305 CYS C C 1
ATOM 8361 O O . CYS E 3 321 ? 183.394 210.384 236.922 1.00 88.77 305 CYS C O 1
ATOM 8364 N N . PRO E 3 322 ? 182.473 208.930 238.358 1.00 85.33 306 PRO C N 1
ATOM 8365 C CA . PRO E 3 322 ? 183.620 209.021 239.267 1.00 82.69 306 PRO C CA 1
ATOM 8366 C C . PRO E 3 322 ? 184.903 208.543 238.603 1.00 82.49 306 PRO C C 1
ATOM 8367 O O . PRO E 3 322 ? 184.914 207.999 237.497 1.00 84.03 306 PRO C O 1
ATOM 8371 N N . ARG E 3 323 ? 186.006 208.745 239.314 1.00 77.32 307 ARG C N 1
ATOM 8372 C CA . ARG E 3 323 ? 187.332 208.452 238.798 1.00 72.59 307 ARG C CA 1
ATOM 8373 C C . ARG E 3 323 ? 188.054 207.502 239.740 1.00 68.41 307 ARG C C 1
ATOM 8374 O O . ARG E 3 323 ? 187.703 207.368 240.914 1.00 71.79 307 ARG C O 1
ATOM 8382 N N . TYR E 3 324 ? 189.075 206.840 239.204 1.00 65.67 308 TYR C N 1
ATOM 8383 C CA . TYR E 3 324 ? 189.824 205.836 239.945 1.00 66.40 308 TYR C CA 1
ATOM 8384 C C . TYR E 3 324 ? 190.880 206.503 240.814 1.00 70.01 308 TYR C C 1
ATOM 8385 O O . TYR E 3 324 ? 191.598 207.399 240.358 1.00 71.16 308 TYR C O 1
ATOM 8394 N N . VAL E 3 325 ? 190.963 206.068 242.068 1.00 72.46 309 VAL C N 1
ATOM 8395 C CA . VAL E 3 325 ? 191.998 206.500 242.996 1.00 71.78 309 VAL C CA 1
ATOM 8396 C C . VAL E 3 325 ? 192.604 205.261 243.638 1.00 74.30 309 VAL C C 1
ATOM 8397 O O . VAL E 3 325 ? 191.958 204.214 243.738 1.00 74.65 309 VAL C O 1
ATOM 8401 N N . LYS E 3 326 ? 193.862 205.381 244.068 1.00 72.54 310 LYS C N 1
ATOM 8402 C CA . LYS E 3 326 ? 194.563 204.230 244.630 1.00 72.68 310 LYS C CA 1
ATOM 8403 C C . LYS E 3 326 ? 193.931 203.766 245.937 1.00 72.37 310 LYS C C 1
ATOM 8404 O O . LYS E 3 326 ? 193.787 202.560 246.168 1.00 69.55 310 LYS C O 1
ATOM 8410 N N . GLN E 3 327 ? 193.541 204.703 246.797 1.00 73.06 311 GLN C N 1
ATOM 8411 C CA . GLN E 3 327 ? 193.090 204.356 248.136 1.00 72.68 311 GLN C CA 1
ATOM 8412 C C . GLN E 3 327 ? 191.735 203.651 248.092 1.00 72.97 311 GLN C C 1
ATOM 8413 O O . GLN E 3 327 ? 191.066 203.578 247.058 1.00 68.98 311 GLN C O 1
ATOM 8419 N N . SER E 3 328 ? 191.335 203.128 249.246 1.00 76.80 312 SER C N 1
ATOM 8420 C CA . SER E 3 328 ? 190.062 202.431 249.381 1.00 76.22 312 SER C CA 1
ATOM 8421 C C . SER E 3 328 ? 189.251 203.005 250.537 1.00 73.15 312 SER C C 1
ATOM 8422 O O . SER E 3 328 ? 189.789 203.275 251.610 1.00 74.75 312 SER C O 1
ATOM 8425 N N . PHE E 3 408 ? 184.214 209.464 227.029 1.00 62.97 392 PHE C N 1
ATOM 8426 C CA . PHE E 3 408 ? 183.237 208.627 226.343 1.00 63.10 392 PHE C CA 1
ATOM 8427 C C . PHE E 3 408 ? 183.913 207.614 225.428 1.00 57.71 392 PHE C C 1
ATOM 8428 O O . PHE E 3 408 ? 183.286 206.661 224.978 1.00 60.44 392 PHE C O 1
ATOM 8436 N N . HIS E 3 409 ? 185.193 207.834 225.147 1.00 54.56 393 HIS C N 1
ATOM 8437 C CA . HIS E 3 409 ? 185.976 206.888 224.356 1.00 56.71 393 HIS C CA 1
ATOM 8438 C C . HIS E 3 409 ? 187.444 207.205 224.576 1.00 60.68 393 HIS C C 1
ATOM 8439 O O . HIS E 3 409 ? 187.874 208.334 224.321 1.00 63.59 393 HIS C O 1
ATOM 8446 N N . GLN E 3 410 ? 188.208 206.224 225.046 1.00 58.20 394 GLN C N 1
ATOM 8447 C CA . GLN E 3 410 ? 189.605 206.454 225.387 1.00 56.17 394 GLN C CA 1
ATOM 8448 C C . GLN E 3 410 ? 190.405 205.194 225.078 1.00 56.69 394 GLN C C 1
ATOM 8449 O O . GLN E 3 410 ? 189.895 204.239 224.484 1.00 57.90 394 GLN C O 1
ATOM 8455 N N . ILE E 3 411 ? 191.674 205.199 225.493 1.00 57.70 395 ILE C N 1
ATOM 8456 C CA . ILE E 3 411 ? 192.591 204.123 225.143 1.00 56.24 395 ILE C CA 1
ATOM 8457 C C . ILE E 3 411 ? 192.237 202.844 225.896 1.00 56.03 395 ILE C C 1
ATOM 8458 O O . ILE E 3 411 ? 191.521 202.847 226.904 1.00 55.70 395 ILE C O 1
ATOM 8463 N N . GLU E 3 412 ? 192.753 201.730 225.385 1.00 55.89 396 GLU C N 1
ATOM 8464 C CA . GLU E 3 412 ? 192.615 200.452 226.064 1.00 58.33 396 GLU C CA 1
ATOM 8465 C C . GLU E 3 412 ? 193.487 200.426 227.312 1.00 59.82 396 GLU C C 1
ATOM 8466 O O . GLU E 3 412 ? 194.607 200.945 227.318 1.00 62.56 396 GLU C O 1
ATOM 8472 N N . LYS E 3 413 ? 192.968 199.816 228.377 1.00 60.10 397 LYS C N 1
ATOM 8473 C CA . LYS E 3 413 ? 193.676 199.738 229.650 1.00 59.73 397 LYS C CA 1
ATOM 8474 C C . LYS E 3 413 ? 193.893 198.302 230.107 1.00 62.09 397 LYS C C 1
ATOM 8475 O O . LYS E 3 413 ? 194.312 198.081 231.249 1.00 58.61 397 LYS C O 1
ATOM 8481 N N . GLU E 3 414 ? 193.626 197.324 229.245 1.00 68.77 398 GLU C N 1
ATOM 8482 C CA . GLU E 3 414 ? 193.791 195.914 229.565 1.00 73.93 398 GLU C CA 1
ATOM 8483 C C . GLU E 3 414 ? 194.441 195.224 228.377 1.00 79.59 398 GLU C C 1
ATOM 8484 O O . GLU E 3 414 ? 194.032 195.442 227.234 1.00 77.88 398 GLU C O 1
ATOM 8490 N N . PHE E 3 415 ? 195.450 194.399 228.645 1.00 84.65 399 PHE C N 1
ATOM 8491 C CA . PHE E 3 415 ? 196.211 193.746 227.591 1.00 89.29 399 PHE C CA 1
ATOM 8492 C C . PHE E 3 415 ? 196.282 192.248 227.839 1.00 94.85 399 PHE C C 1
ATOM 8493 O O . PHE E 3 415 ? 196.434 191.802 228.981 1.00 91.89 399 PHE C O 1
ATOM 8501 N N . SER E 3 416 ? 196.174 191.476 226.759 1.00 98.81 400 SER C N 1
ATOM 8502 C CA . SER E 3 416 ? 196.401 190.038 226.787 1.00 103.87 400 SER C CA 1
ATOM 8503 C C . SER E 3 416 ? 197.692 189.653 226.077 1.00 104.00 400 SER C C 1
ATOM 8504 O O . SER E 3 416 ? 197.977 188.460 225.923 1.00 105.91 400 SER C O 1
ATOM 8507 N N . GLU E 3 417 ? 198.475 190.637 225.642 1.00 99.46 401 GLU C N 1
ATOM 8508 C CA . GLU E 3 417 ? 199.745 190.408 224.968 1.00 96.78 401 GLU C CA 1
ATOM 8509 C C . GLU E 3 417 ? 200.728 191.487 225.403 1.00 96.55 401 GLU C C 1
ATOM 8510 O O . GLU E 3 417 ? 200.373 192.443 226.097 1.00 95.40 401 GLU C O 1
ATOM 8516 N N . VAL E 3 418 ? 201.980 191.317 224.993 1.00 96.56 402 VAL C N 1
ATOM 8517 C CA . VAL E 3 418 ? 203.031 192.301 225.203 1.00 95.12 402 VAL C CA 1
ATOM 8518 C C . VAL E 3 418 ? 203.542 192.722 223.836 1.00 93.48 402 VAL C C 1
ATOM 8519 O O . VAL E 3 418 ? 203.873 191.871 223.002 1.00 93.94 402 VAL C O 1
ATOM 8523 N N . GLU E 3 419 ? 203.590 194.029 223.600 1.00 90.05 403 GLU C N 1
ATOM 8524 C CA . GLU E 3 419 ? 203.889 194.564 222.274 1.00 88.52 403 GLU C CA 1
ATOM 8525 C C . GLU E 3 419 ? 205.184 195.356 222.216 1.00 91.96 403 GLU C C 1
ATOM 8526 O O . GLU E 3 419 ? 205.985 195.142 221.307 1.00 95.93 403 GLU C O 1
ATOM 8532 N N . GLY E 3 420 ? 205.414 196.265 223.160 1.00 89.58 404 GLY C N 1
ATOM 8533 C CA . GLY E 3 420 ? 206.631 197.053 223.135 1.00 81.65 404 GLY C CA 1
ATOM 8534 C C . GLY E 3 420 ? 206.470 198.487 223.598 1.00 76.21 404 GLY C C 1
ATOM 8535 O O . GLY E 3 420 ? 205.851 198.744 224.634 1.00 78.01 404 GLY C O 1
ATOM 8536 N N . ARG E 3 421 ? 207.032 199.429 222.836 1.00 72.95 405 ARG C N 1
ATOM 8537 C CA . ARG E 3 421 ? 207.098 200.814 223.291 1.00 73.02 405 ARG C CA 1
ATOM 8538 C C . ARG E 3 421 ? 205.713 201.441 223.414 1.00 72.87 405 ARG C C 1
ATOM 8539 O O . ARG E 3 421 ? 205.443 202.170 224.374 1.00 75.97 405 ARG C O 1
ATOM 8547 N N . ILE E 3 422 ? 204.826 201.181 222.453 1.00 70.15 406 ILE C N 1
ATOM 8548 C CA . ILE E 3 422 ? 203.521 201.838 222.465 1.00 69.78 406 ILE C CA 1
ATOM 8549 C C . ILE E 3 422 ? 202.668 201.330 223.623 1.00 71.05 406 ILE C C 1
ATOM 8550 O O . ILE E 3 422 ? 201.981 202.111 224.297 1.00 72.70 406 ILE C O 1
ATOM 8555 N N . GLN E 3 423 ? 202.695 200.019 223.877 1.00 70.27 407 GLN C N 1
ATOM 8556 C CA . GLN E 3 423 ? 201.942 199.477 225.003 1.00 69.88 407 GLN C CA 1
ATOM 8557 C C . GLN E 3 423 ? 202.482 199.997 226.327 1.00 70.54 407 GLN C C 1
ATOM 8558 O O . GLN E 3 423 ? 201.708 200.325 227.234 1.00 72.11 407 GLN C O 1
ATOM 8564 N N . ASP E 3 424 ? 203.807 200.073 226.461 1.00 70.48 408 ASP C N 1
ATOM 8565 C CA . ASP E 3 424 ? 204.388 200.641 227.671 1.00 69.29 408 ASP C CA 1
ATOM 8566 C C . ASP E 3 424 ? 203.990 202.100 227.835 1.00 68.74 408 ASP C C 1
ATOM 8567 O O . ASP E 3 424 ? 203.732 202.556 228.952 1.00 71.49 408 ASP C O 1
ATOM 8572 N N . LEU E 3 425 ? 203.919 202.846 226.730 1.00 69.03 409 LEU C N 1
ATOM 8573 C CA . LEU E 3 425 ? 203.502 204.243 226.801 1.00 68.58 409 LEU C CA 1
ATOM 8574 C C . LEU E 3 425 ? 202.064 204.362 227.291 1.00 67.34 409 LEU C C 1
ATOM 8575 O O . LEU E 3 425 ? 201.754 205.199 228.148 1.00 66.52 409 LEU C O 1
ATOM 8580 N N . GLU E 3 426 ? 201.165 203.542 226.747 1.00 67.30 410 GLU C N 1
ATOM 8581 C CA . GLU E 3 426 ? 199.765 203.663 227.140 1.00 67.74 410 GLU C CA 1
ATOM 8582 C C . GLU E 3 426 ? 199.476 203.035 228.496 1.00 68.00 410 GLU C C 1
ATOM 8583 O O . GLU E 3 426 ? 198.426 203.321 229.082 1.00 69.58 410 GLU C O 1
ATOM 8589 N N . LYS E 3 427 ? 200.365 202.180 229.003 1.00 63.75 411 LYS C N 1
ATOM 8590 C CA . LYS E 3 427 ? 200.280 201.785 230.406 1.00 62.23 411 LYS C CA 1
ATOM 8591 C C . LYS E 3 427 ? 200.811 202.879 231.320 1.00 65.12 411 LYS C C 1
ATOM 8592 O O . LYS E 3 427 ? 200.238 203.143 232.385 1.00 69.64 411 LYS C O 1
ATOM 8598 N N . TYR E 3 428 ? 201.896 203.536 230.908 1.00 61.09 412 TYR C N 1
ATOM 8599 C CA . TYR E 3 428 ? 202.515 204.565 231.737 1.00 59.87 412 TYR C CA 1
ATOM 8600 C C . TYR E 3 428 ? 201.644 205.809 231.840 1.00 64.22 412 TYR C C 1
ATOM 8601 O O . TYR E 3 428 ? 201.626 206.456 232.890 1.00 67.73 412 TYR C O 1
ATOM 8610 N N . VAL E 3 429 ? 200.920 206.163 230.776 1.00 64.06 413 VAL C N 1
ATOM 8611 C CA . VAL E 3 429 ? 200.046 207.330 230.865 1.00 63.19 413 VAL C CA 1
ATOM 8612 C C . VAL E 3 429 ? 198.919 207.078 231.861 1.00 64.22 413 VAL C C 1
ATOM 8613 O O . VAL E 3 429 ? 198.577 207.953 232.668 1.00 66.00 413 VAL C O 1
ATOM 8617 N N . GLU E 3 430 ? 198.336 205.877 231.840 1.00 63.79 414 GLU C N 1
ATOM 8618 C CA . GLU E 3 430 ? 197.297 205.564 232.810 1.00 63.42 414 GLU C CA 1
ATOM 8619 C C . GLU E 3 430 ? 197.860 205.501 234.223 1.00 66.29 414 GLU C C 1
ATOM 8620 O O . GLU E 3 430 ? 197.204 205.941 235.175 1.00 70.46 414 GLU C O 1
ATOM 8626 N N . ASP E 3 431 ? 199.065 204.943 234.384 1.00 64.62 415 ASP C N 1
ATOM 8627 C CA . ASP E 3 431 ? 199.717 204.960 235.690 1.00 65.24 415 ASP C CA 1
ATOM 8628 C C . ASP E 3 431 ? 199.894 206.381 236.198 1.00 64.86 415 ASP C C 1
ATOM 8629 O O . ASP E 3 431 ? 199.661 206.656 237.378 1.00 68.24 415 ASP C O 1
ATOM 8634 N N . THR E 3 432 ? 200.312 207.295 235.319 1.00 61.71 416 THR C N 1
ATOM 8635 C CA . THR E 3 432 ? 200.481 208.690 235.714 1.00 64.03 416 THR C CA 1
ATOM 8636 C C . THR E 3 432 ? 199.148 209.313 236.109 1.00 66.92 416 THR C C 1
ATOM 8637 O O . THR E 3 432 ? 199.060 210.033 237.112 1.00 68.43 416 THR C O 1
ATOM 8641 N N . LYS E 3 433 ? 198.095 209.036 235.337 1.00 66.66 417 LYS C N 1
ATOM 8642 C CA . LYS E 3 433 ? 196.778 209.569 235.672 1.00 63.72 417 LYS C CA 1
ATOM 8643 C C . LYS E 3 433 ? 196.308 209.058 237.026 1.00 64.61 417 LYS C C 1
ATOM 8644 O O . LYS E 3 433 ? 195.737 209.814 237.818 1.00 67.61 417 LYS C O 1
ATOM 8650 N N . ILE E 3 434 ? 196.537 207.775 237.306 1.00 63.30 418 ILE C N 1
ATOM 8651 C CA . ILE E 3 434 ? 196.132 207.206 238.588 1.00 62.51 418 ILE C CA 1
ATOM 8652 C C . ILE E 3 434 ? 196.935 207.824 239.724 1.00 67.18 418 ILE C C 1
ATOM 8653 O O . ILE E 3 434 ? 196.381 208.208 240.759 1.00 72.81 418 ILE C O 1
ATOM 8658 N N . ASP E 3 435 ? 198.254 207.930 239.551 1.00 64.53 419 ASP C N 1
ATOM 8659 C CA . ASP E 3 435 ? 199.097 208.496 240.596 1.00 66.53 419 ASP C CA 1
ATOM 8660 C C . ASP E 3 435 ? 198.820 209.973 240.829 1.00 69.62 419 ASP C C 1
ATOM 8661 O O . ASP E 3 435 ? 199.142 210.487 241.905 1.00 78.36 419 ASP C O 1
ATOM 8666 N N . LEU E 3 436 ? 198.239 210.668 239.852 1.00 68.03 420 LEU C N 1
ATOM 8667 C CA . LEU E 3 436 ? 197.877 212.064 240.063 1.00 68.49 420 LEU C CA 1
ATOM 8668 C C . LEU E 3 436 ? 196.476 212.226 240.645 1.00 69.62 420 LEU C C 1
ATOM 8669 O O . LEU E 3 436 ? 196.266 213.073 241.522 1.00 72.85 420 LEU C O 1
ATOM 8674 N N . TRP E 3 437 ? 195.509 211.429 240.188 1.00 68.52 421 TRP C N 1
ATOM 8675 C CA . TRP E 3 437 ? 194.156 211.548 240.717 1.00 66.09 421 TRP C CA 1
ATOM 8676 C C . TRP E 3 437 ? 194.048 210.976 242.124 1.00 67.27 421 TRP C C 1
ATOM 8677 O O . TRP E 3 437 ? 193.209 211.431 242.909 1.00 72.29 421 TRP C O 1
ATOM 8688 N N . SER E 3 438 ? 194.874 209.983 242.464 1.00 64.47 422 SER C N 1
ATOM 8689 C CA . SER E 3 438 ? 194.929 209.515 243.842 1.00 68.60 422 SER C CA 1
ATOM 8690 C C . SER E 3 438 ? 195.484 210.588 244.764 1.00 71.48 422 SER C C 1
ATOM 8691 O O . SER E 3 438 ? 195.042 210.711 245.912 1.00 73.29 422 SER C O 1
ATOM 8694 N N . TYR E 3 439 ? 196.452 211.368 244.281 1.00 69.09 423 TYR C N 1
ATOM 8695 C CA . TYR E 3 439 ? 196.996 212.455 245.085 1.00 70.14 423 TYR C CA 1
ATOM 8696 C C . TYR E 3 439 ? 196.018 213.618 245.187 1.00 74.18 423 TYR C C 1
ATOM 8697 O O . TYR E 3 439 ? 195.970 214.295 246.221 1.00 78.05 423 TYR C O 1
ATOM 8706 N N . ASN E 3 440 ? 195.239 213.871 244.133 1.00 75.17 424 ASN C N 1
ATOM 8707 C CA . ASN E 3 440 ? 194.260 214.953 244.185 1.00 73.14 424 ASN C CA 1
ATOM 8708 C C . ASN E 3 440 ? 193.193 214.685 245.239 1.00 70.51 424 ASN C C 1
ATOM 8709 O O . ASN E 3 440 ? 192.782 215.599 245.961 1.00 71.96 424 ASN C O 1
ATOM 8714 N N . ALA E 3 441 ? 192.733 213.442 245.340 1.00 69.41 425 ALA C N 1
ATOM 8715 C CA . ALA E 3 441 ? 191.682 213.087 246.287 1.00 70.07 425 ALA C CA 1
ATOM 8716 C C . ALA E 3 441 ? 192.151 213.263 247.725 1.00 73.32 425 ALA C C 1
ATOM 8717 O O . ALA E 3 441 ? 191.338 213.367 248.643 1.00 77.85 425 ALA C O 1
#

Solvent-accessible surface area: 46700 Å² total; per-residue (Å²): 82,132,12,90,21,46,76,41,119,43,81,107,74,46,40,87,8,115,3,14,0,77,7,71,39,40,106,48,38,10,1,2,2,0,0,0,15,18,23,110,87,129,20,11,54,12,0,0,1,0,12,2,54,55,67,62,52,76,57,7,114,94,12,115,55,134,1,67,8,67,28,63,69,110,76,30,6,0,68,1,40,8,97,87,1,73,65,60,30,50,5,26,1,11,0,0,0,0,25,24,12,9,1,3,10,30,12,55,8,1,14,11,1,35,40,17,0,136,23,15,97,1,56,14,49,156,52,71,108,34,102,77,22,53,15,52,105,42,38,69,16,113,6,41,0,42,16,41,128,66,40,81,55,12,22,0,0,1,1,1,13,53,109,84,123,16,11,108,25,2,0,8,1,7,33,71,44,97,78,52,84,22,122,82,28,36,172,93,2,45,6,48,21,92,36,40,29,0,47,0,34,0,70,51,4,111,80,144,25,17,3,27,2,9,6,0,1,71,14,44,96,2,39,21,18,31,18,5,65,6,67,74,151,55,109,79,32,92,32,54,0,2,41,24,92,25,110,20,5,40,0,96,50,0,24,0,7,7,6,3,1,2,4,20,60,16,49,62,17,58,65,84,118,9,17,1,0,0,10,33,80,133,29,118,31,52,4,1,3,47,19,17,55,100,81,24,6,0,19,7,11,4,0,29,6,0,7,5,66,23,116,110,32,106,24,103,15,97,25,6,51,75,95,7,48,0,16,21,1,98,60,69,107,59,42,18,7,6,28,36,4,7,1,0,9,6,65,79,23,58,11,56,74,10,86,14,70,42,48,4,126,81,170,55,26,4,4,0,5,1,0,0,0,7,0,5,71,72,97,31,2,58,14,0,0,44,56,58,84,7,81,1,12,1,1,5,71,112,49,44,70,46,11,108,20,39,64,9,42,10,9,104,41,91,101,5,15,4,18,0,2,0,33,49,16,32,0,54,66,52,11,49,2,14,2,33,0,34,0,0,0,0,0,3,72,1,20,12,80,23,104,119,38,106,3,5,29,8,92,8,98,10,83,57,3,161,39,144,17,81,2,2,4,29,77,0,0,4,48,100,124,126,98,46,8,37,27,45,118,40,32,5,16,101,33,9,81,51,7,138,94,132,119,50,45,7,34,32,91,53,97,103,58,53,4,40,39,9,27,0,1,105,22,10,8,71,13,30,18,36,2,6,6,121,31,76,52,110,70,36,84,40,56,0,5,40,28,84,15,108,20,4,41,0,101,43,0,26,0,0,5,8,3,0,8,0,19,56,13,61,64,18,72,69,88,116,6,38,0,0,0,8,37,104,134,34,117,40,48,2,18,8,43,37,10,49,78,82,32,16,0,16,9,9,6,0,27,8,8,4,6,67,27,115,114,42,103,29,96,8,95,40,9,56,70,98,11,78,13,96,19,0,93,66,80,109,60,62,26,7,4,25,24,3,9,15,0,28,33,86,125,179,74,4,56,79,8,105,14,81,26,64,2,128,82,168,47,38,6,5,1,5,2,0,1,0,9,0,8,80,74,169,44,0,84,152,28,1,28,64,54,92,11,155,4,38,2,32,22,120,140,49,66,72,69,21,115,9,37,28,8,34,5,6,156,45,73,118,19,41,2,6,0,6,0,30,46,19,32,0,62,62,51,24,71,3,53,2,53,1,43,2,0,0,0,0,3,68,1,9,12,52,24,115,124,21,93,3,5,19,5,91,11,108,8,90,61,5,152,38,149,27,66,0,3,2,23,75,0,2,0,35,82,127,125,82,54,3,37,35,33,84,30,31,3,19,66,32,9,91,42,3,109,90,136,121,48,51,10,34,31,78,56,90,78,69,61,6,41,40,11,31,0,1,79,21,13,4,59,23,30,15,52,1,9,18,128,36,64,50,85,70,35,105,36,59,1,6,66,19,93,22,98,20,13,53,0,79,34,0,22,0,0,2,2,3,1,0,2,15,61,6,58,56,29,42,67,90,115,9,10,0,0,0,6,27,91,131,34,98,38,55,2,8,11,46,16,16,64,100,89,27,9,0,31,19,11,5,0,30,9,1,10,2,64,12,122,122,37,103,27,93,19,101,88,47,114,83,102,25,76,18,94,24,0,107,65,71,115,63,64,25,13,9,41,26,2,4,50,45,112,25,94,28,74,38,52,2,119,73,165,66,33,1,5,0,4,0,0,0,32,83,27,16,1,1,10,60,125,54,25,61,56,11,155,71,121,152,28,130,32,51,0,2,0,38,43,13,32,0,60,48,55,1,55,3,10,3,36,7,124,28,74,4,0,0,1,75,2,17,8,75,24,118,118,37,110,7,8,23,12,76,10,90,8,89,72,14,152,36,132,34,96,2,5,6,24,76,0,1,5,37,80,136,119,97,58,10,35,35,38,93,38,35,10,18,90,29,9,78,50,11,140,96,119,108,48,42,6,56,31,85,55,85,70,55,74,2,49,33,12,32,0,2,104,17,10,12,83,18,33,18,53,4,12,10,128,29,69